Protein AF-0000000086019738 (afdb_homodimer)

Structure (mmCIF, N/CA/C/O backbone):
data_AF-0000000086019738-model_v1
#
loop_
_entity.id
_entity.type
_entity.pdbx_description
1 polymer Mannosyltransferase
#
loop_
_atom_site.group_PDB
_atom_site.id
_atom_site.type_symbol
_atom_site.label_atom_id
_atom_site.label_alt_id
_atom_site.label_comp_id
_atom_site.label_asym_id
_atom_site.label_entity_id
_atom_site.label_seq_id
_atom_site.pdbx_PDB_ins_code
_atom_site.Cartn_x
_atom_site.Cartn_y
_atom_site.Cartn_z
_atom_site.occupancy
_atom_site.B_iso_or_equiv
_atom_site.auth_seq_id
_atom_site.auth_comp_id
_atom_site.auth_asym_id
_atom_site.auth_atom_id
_atom_site.pdbx_PDB_model_num
ATOM 1 N N . MET A 1 1 ? -29.5 -2.609 -21.922 1 24.92 1 MET A N 1
ATOM 2 C CA . MET A 1 1 ? -28.344 -1.725 -21.938 1 24.92 1 MET A CA 1
ATOM 3 C C . MET A 1 1 ? -27.062 -2.508 -22.234 1 24.92 1 MET A C 1
ATOM 5 O O . MET A 1 1 ? -26.75 -3.482 -21.547 1 24.92 1 MET A O 1
ATOM 9 N N . ASN A 1 2 ? -26.547 -2.424 -23.438 1 31.78 2 ASN A N 1
ATOM 10 C CA . ASN A 1 2 ? -25.422 -3.062 -24.094 1 31.78 2 ASN A CA 1
ATOM 11 C C . ASN A 1 2 ? -24.125 -2.852 -23.312 1 31.78 2 ASN A C 1
ATOM 13 O O . ASN A 1 2 ? -23.906 -1.781 -22.734 1 31.78 2 ASN A O 1
ATOM 17 N N . ILE A 1 3 ? -23.719 -3.885 -22.797 1 42.38 3 ILE A N 1
ATOM 18 C CA . ILE A 1 3 ? -22.344 -3.701 -22.359 1 42.38 3 ILE A CA 1
ATOM 19 C C . ILE A 1 3 ? -21.594 -2.834 -23.359 1 42.38 3 ILE A C 1
ATOM 21 O O . ILE A 1 3 ? -21.484 -3.189 -24.547 1 42.38 3 ILE A O 1
ATOM 25 N N . PRO A 1 4 ? -21.5 -1.605 -23.141 1 39.41 4 PRO A N 1
ATOM 26 C CA . PRO A 1 4 ? -20.891 -0.763 -24.172 1 39.41 4 PRO A CA 1
ATOM 27 C C . PRO A 1 4 ? -19.562 -1.323 -24.672 1 39.41 4 PRO A C 1
ATOM 29 O O . PRO A 1 4 ? -18.719 -1.738 -23.875 1 39.41 4 PRO A O 1
ATOM 32 N N . THR A 1 5 ? -19.469 -1.79 -25.812 1 48.91 5 THR A N 1
ATOM 33 C CA . THR A 1 5 ? -18.281 -2.244 -26.531 1 48.91 5 THR A CA 1
ATOM 34 C C . THR A 1 5 ? -17.094 -1.324 -26.25 1 48.91 5 THR A C 1
ATOM 36 O O . THR A 1 5 ? -15.945 -1.681 -26.516 1 48.91 5 THR A O 1
ATOM 39 N N . HIS A 1 6 ? -17.422 -0.137 -25.672 1 53.62 6 HIS A N 1
ATOM 40 C CA . HIS A 1 6 ? -16.359 0.848 -25.516 1 53.62 6 HIS A CA 1
ATOM 41 C C . HIS A 1 6 ? -15.883 0.902 -24.062 1 53.62 6 HIS A C 1
ATOM 43 O O . HIS A 1 6 ? -15.258 1.88 -23.641 1 53.62 6 HIS A O 1
ATOM 49 N N . LEU A 1 7 ? -16.281 -0.168 -23.484 1 52.59 7 LEU A N 1
ATOM 50 C CA . LEU A 1 7 ? -15.961 -0.138 -22.062 1 52.59 7 LEU A CA 1
ATOM 51 C C . LEU A 1 7 ? -14.461 -0.246 -21.828 1 52.59 7 LEU A C 1
ATOM 53 O O . LEU A 1 7 ? -13.898 0.484 -21.016 1 52.59 7 LEU A O 1
ATOM 57 N N . ILE A 1 8 ? -13.875 -1.116 -22.594 1 55.62 8 ILE A N 1
ATOM 58 C CA . ILE A 1 8 ? -12.461 -1.378 -22.375 1 55.62 8 ILE A CA 1
ATOM 59 C C . ILE A 1 8 ? -11.648 -0.126 -22.688 1 55.62 8 ILE A C 1
ATOM 61 O O . ILE A 1 8 ? -10.852 0.331 -21.875 1 55.62 8 ILE A O 1
ATOM 65 N N . PRO A 1 9 ? -11.93 0.466 -23.828 1 53.75 9 PRO A N 1
ATOM 66 C CA . PRO A 1 9 ? -11.156 1.677 -24.109 1 53.75 9 PRO A CA 1
ATOM 67 C C . PRO A 1 9 ? -11.414 2.791 -23.094 1 53.75 9 PRO A C 1
ATOM 69 O O . PRO A 1 9 ? -10.508 3.564 -22.781 1 53.75 9 PRO A O 1
ATOM 72 N N . ILE A 1 10 ? -12.523 2.84 -22.578 1 53.84 10 ILE A N 1
ATOM 73 C CA . ILE A 1 10 ? -12.859 3.881 -21.609 1 53.84 10 ILE A CA 1
ATOM 74 C C . ILE A 1 10 ? -12.094 3.648 -20.312 1 53.84 10 ILE A C 1
ATOM 76 O O . ILE A 1 10 ? -11.531 4.582 -19.75 1 53.84 10 ILE A O 1
ATOM 80 N N . VAL A 1 11 ? -12.055 2.418 -20 1 56.81 11 VAL A N 1
ATOM 81 C CA . VAL A 1 11 ? -11.359 2.105 -18.766 1 56.81 11 VAL A CA 1
ATOM 82 C C . VAL A 1 11 ? -9.867 2.375 -18.922 1 56.81 11 VAL A C 1
ATOM 84 O O . VAL A 1 11 ? -9.242 3 -18.062 1 56.81 11 VAL A O 1
ATOM 87 N N . LEU A 1 12 ? -9.453 1.979 -20.062 1 59.97 12 LEU A N 1
ATOM 88 C CA . LEU A 1 12 ? -8.016 2.104 -20.297 1 59.97 12 LEU A CA 1
ATOM 89 C C . LEU A 1 12 ? -7.602 3.57 -20.359 1 59.97 12 LEU A C 1
ATOM 91 O O . LEU A 1 12 ? -6.508 3.934 -19.922 1 59.97 12 LEU A O 1
ATOM 95 N N . ASN A 1 13 ? -8.461 4.34 -20.859 1 58.16 13 ASN A N 1
ATOM 96 C CA . ASN A 1 13 ? -8.148 5.758 -20.984 1 58.16 13 ASN A CA 1
ATOM 97 C C . ASN A 1 13 ? -8.305 6.484 -19.656 1 58.16 13 ASN A C 1
ATOM 99 O O . ASN A 1 13 ? -7.523 7.383 -19.344 1 58.16 13 ASN A O 1
ATOM 103 N N . ARG A 1 14 ? -9.289 5.941 -18.969 1 63.06 14 ARG A N 1
ATOM 104 C CA . ARG A 1 14 ? -9.617 6.703 -17.781 1 63.06 14 ARG A CA 1
ATOM 105 C C . ARG A 1 14 ? -8.906 6.141 -16.547 1 63.06 14 ARG A C 1
ATOM 107 O O . ARG A 1 14 ? -8.734 6.844 -15.555 1 63.06 14 ARG A O 1
ATOM 114 N N . TRP A 1 15 ? -8.414 4.906 -16.766 1 75.62 15 TRP A N 1
ATOM 115 C CA . TRP A 1 15 ? -7.879 4.266 -15.578 1 75.62 15 TRP A CA 1
ATOM 116 C C . TRP A 1 15 ? -6.41 3.902 -15.766 1 75.62 15 TRP A C 1
ATOM 118 O O . TRP A 1 15 ? -5.996 2.781 -15.461 1 75.62 15 TRP A O 1
ATOM 128 N N . SER A 1 16 ? -5.637 4.824 -16.234 1 74.62 16 SER A N 1
ATOM 129 C CA . SER A 1 16 ? -4.23 4.625 -16.578 1 74.62 16 SER A CA 1
ATOM 130 C C . SER A 1 16 ? -3.408 4.27 -15.344 1 74.62 16 SER A C 1
ATOM 132 O O . SER A 1 16 ? -2.549 3.387 -15.398 1 74.62 16 SER A O 1
ATOM 134 N N . PRO A 1 17 ? -3.818 4.859 -14.211 1 74.38 17 PRO A N 1
ATOM 135 C CA . PRO A 1 17 ? -2.994 4.508 -13.055 1 74.38 17 PRO A CA 1
ATOM 136 C C . PRO A 1 17 ? -3.146 3.047 -12.641 1 74.38 17 PRO A C 1
ATOM 138 O O . PRO A 1 17 ? -2.17 2.41 -12.234 1 74.38 17 PRO A O 1
ATOM 141 N N . GLY A 1 18 ? -4.34 2.555 -12.828 1 79.38 18 GLY A N 1
ATOM 142 C CA . GLY A 1 18 ? -4.574 1.16 -12.492 1 79.38 18 GLY A CA 1
ATOM 143 C C . GLY A 1 18 ? -3.842 0.193 -13.398 1 79.38 18 GLY A C 1
ATOM 144 O O . GLY A 1 18 ? -3.27 -0.795 -12.938 1 79.38 18 GLY A O 1
ATOM 145 N N . ILE A 1 19 ? -3.783 0.56 -14.617 1 82.12 19 ILE A N 1
ATOM 146 C CA . ILE A 1 19 ? -3.105 -0.283 -15.594 1 82.12 19 ILE A CA 1
ATOM 147 C C . ILE A 1 19 ? -1.607 -0.313 -15.297 1 82.12 19 ILE A C 1
ATOM 149 O O . ILE A 1 19 ? -0.985 -1.377 -15.32 1 82.12 19 ILE A O 1
ATOM 153 N N . ALA A 1 20 ? -1.135 0.84 -15 1 82.19 20 ALA A N 1
ATOM 154 C CA . ALA A 1 20 ? 0.304 0.942 -14.766 1 82.19 20 ALA A CA 1
ATOM 155 C C . ALA A 1 20 ? 0.723 0.119 -13.555 1 82.19 20 ALA A C 1
ATOM 157 O O . ALA A 1 20 ? 1.757 -0.553 -13.578 1 82.19 20 ALA A O 1
ATOM 158 N N . ILE A 1 21 ? -0.084 0.117 -12.625 1 84.69 21 ILE A N 1
ATOM 159 C CA . ILE A 1 21 ? 0.263 -0.585 -11.398 1 84.69 21 ILE A CA 1
ATOM 160 C C . ILE A 1 21 ? 0.185 -2.094 -11.625 1 84.69 21 ILE A C 1
ATOM 162 O O . ILE A 1 21 ? 1.05 -2.842 -11.164 1 84.69 21 ILE A O 1
ATOM 166 N N . ARG A 1 22 ? -0.806 -2.557 -12.312 1 91.25 22 ARG A N 1
ATOM 167 C CA . ARG A 1 22 ? -0.929 -3.986 -12.586 1 91.25 22 ARG A CA 1
ATOM 168 C C . ARG A 1 22 ? 0.151 -4.457 -13.555 1 91.25 22 ARG A C 1
ATOM 170 O O . ARG A 1 22 ? 0.654 -5.574 -13.438 1 91.25 22 ARG A O 1
ATOM 177 N N . LEU A 1 23 ? 0.538 -3.586 -14.406 1 89.25 23 LEU A N 1
ATOM 178 C CA . LEU A 1 23 ? 1.64 -3.941 -15.289 1 89.25 23 LEU A CA 1
ATOM 179 C C . LEU A 1 23 ? 2.959 -3.994 -14.531 1 89.25 23 LEU A C 1
ATOM 181 O O . LEU A 1 23 ? 3.83 -4.809 -14.844 1 89.25 23 LEU A O 1
ATOM 185 N N . LEU A 1 24 ? 3.078 -3.111 -13.57 1 87 24 LEU A N 1
ATOM 186 C CA . LEU A 1 24 ? 4.27 -3.102 -12.727 1 87 24 LEU A CA 1
ATOM 187 C C . LEU A 1 24 ? 4.461 -4.449 -12.039 1 87 24 LEU A C 1
ATOM 189 O O . LEU A 1 24 ? 5.594 -4.883 -11.82 1 87 24 LEU A O 1
ATOM 193 N N . SER A 1 25 ? 3.369 -5.18 -11.805 1 89.94 25 SER A N 1
ATOM 194 C CA . SER A 1 25 ? 3.447 -6.453 -11.102 1 89.94 25 SER A CA 1
ATOM 195 C C . SER A 1 25 ? 4.18 -7.5 -11.938 1 89.94 25 SER A C 1
ATOM 197 O O . SER A 1 25 ? 4.797 -8.414 -11.383 1 89.94 25 SER A O 1
ATOM 199 N N . ILE A 1 26 ? 4.164 -7.348 -13.227 1 89.12 26 ILE A N 1
ATOM 200 C CA . ILE A 1 26 ? 4.824 -8.289 -14.117 1 89.12 26 ILE A CA 1
ATOM 201 C C . ILE A 1 26 ? 6.332 -8.258 -13.883 1 89.12 26 ILE A C 1
ATOM 203 O O . ILE A 1 26 ? 7 -9.289 -13.945 1 89.12 26 ILE A O 1
ATOM 207 N N . PHE A 1 27 ? 6.805 -7.094 -13.477 1 83.5 27 PHE A N 1
ATOM 208 C CA . PHE A 1 27 ? 8.25 -6.914 -13.375 1 83.5 27 PHE A CA 1
ATOM 209 C C . PHE A 1 27 ? 8.727 -7.148 -11.945 1 83.5 27 PHE A C 1
ATOM 211 O O . PHE A 1 27 ? 9.898 -7.438 -11.719 1 83.5 27 PHE A O 1
ATOM 218 N N . ILE A 1 28 ? 7.816 -7.059 -11.102 1 83.25 28 ILE A N 1
ATOM 219 C CA . ILE A 1 28 ? 8.188 -7.199 -9.703 1 83.25 28 ILE A CA 1
ATOM 220 C C . ILE A 1 28 ? 7.992 -8.641 -9.25 1 83.25 28 ILE A C 1
ATOM 222 O O . ILE A 1 28 ? 8.859 -9.219 -8.594 1 83.25 28 ILE A O 1
ATOM 226 N N . VAL A 1 29 ? 6.875 -9.234 -9.68 1 85.62 29 VAL A N 1
ATOM 227 C CA . VAL A 1 29 ? 6.527 -10.578 -9.242 1 85.62 29 VAL A CA 1
ATOM 228 C C . VAL A 1 29 ? 7.168 -11.602 -10.172 1 85.62 29 VAL A C 1
ATOM 230 O O . VAL A 1 29 ? 6.664 -11.859 -11.273 1 85.62 29 VAL A O 1
ATOM 233 N N . ARG A 1 30 ? 8.242 -12.211 -9.695 1 79.5 30 ARG A N 1
ATOM 234 C CA . ARG A 1 30 ? 8.969 -13.156 -10.531 1 79.5 30 ARG A CA 1
ATOM 235 C C . ARG A 1 30 ? 9.07 -14.523 -9.852 1 79.5 30 ARG A C 1
ATOM 237 O O . ARG A 1 30 ? 9.906 -15.344 -10.227 1 79.5 30 ARG A O 1
ATOM 244 N N . SER A 1 31 ? 8.227 -14.75 -8.953 1 80.44 31 SER A N 1
ATOM 245 C CA . SER A 1 31 ? 8.188 -16.031 -8.242 1 80.44 31 SER A CA 1
ATOM 246 C C . SER A 1 31 ? 7.066 -16.906 -8.766 1 80.44 31 SER A C 1
ATOM 248 O O . SER A 1 31 ? 6.23 -16.469 -9.555 1 80.44 31 SER A O 1
ATOM 250 N N . SER A 1 32 ? 7.168 -18.172 -8.484 1 83.56 32 SER A N 1
ATOM 251 C CA . SER A 1 32 ? 6.098 -19.109 -8.766 1 83.56 32 SER A CA 1
ATOM 252 C C . SER A 1 32 ? 5.219 -19.328 -7.535 1 83.56 32 SER A C 1
ATOM 254 O O . SER A 1 32 ? 5.727 -19.438 -6.418 1 83.56 32 SER A O 1
ATOM 256 N N . PHE A 1 33 ? 3.902 -19.344 -7.762 1 87.94 33 PHE A N 1
ATOM 257 C CA . PHE A 1 33 ? 2.959 -19.453 -6.656 1 87.94 33 PHE A CA 1
ATOM 258 C C . PHE A 1 33 ? 2.385 -20.859 -6.57 1 87.94 33 PHE A C 1
ATOM 260 O O . PHE A 1 33 ? 2.641 -21.594 -5.605 1 87.94 33 PHE A O 1
ATOM 267 N N . VAL A 1 34 ? 1.678 -21.234 -7.637 1 89.38 34 VAL A N 1
ATOM 268 C CA . VAL A 1 34 ? 1.092 -22.562 -7.727 1 89.38 34 VAL A CA 1
ATOM 269 C C . VAL A 1 34 ? 1.282 -23.125 -9.133 1 89.38 34 VAL A C 1
ATOM 271 O O . VAL A 1 34 ? 1.391 -22.359 -10.102 1 89.38 34 VAL A O 1
ATOM 274 N N . PRO A 1 35 ? 1.246 -24.438 -9.266 1 90.69 35 PRO A N 1
ATOM 275 C CA . PRO A 1 35 ? 1.476 -25.047 -10.57 1 90.69 35 PRO A CA 1
ATOM 276 C C . PRO A 1 35 ? 0.417 -24.672 -11.602 1 90.69 35 PRO A C 1
ATOM 278 O O . PRO A 1 35 ? 0.706 -24.609 -12.797 1 90.69 35 PRO A O 1
ATOM 281 N N . ASP A 1 36 ? -0.745 -24.312 -11.125 1 92.44 36 ASP A N 1
ATOM 282 C CA . ASP A 1 36 ? -1.87 -24.062 -12.023 1 92.44 36 ASP A CA 1
ATOM 283 C C . ASP A 1 36 ? -1.585 -22.875 -12.938 1 92.44 36 ASP A C 1
ATOM 285 O O . ASP A 1 36 ? -2.141 -22.781 -14.031 1 92.44 36 ASP A O 1
ATOM 289 N N . GLU A 1 37 ? -0.804 -21.984 -12.5 1 92.94 37 GLU A N 1
ATOM 290 C CA . GLU A 1 37 ? -0.537 -20.797 -13.305 1 92.94 37 GLU A CA 1
ATOM 291 C C . GLU A 1 37 ? 0.183 -21.156 -14.602 1 92.94 37 GLU A C 1
ATOM 293 O O . GLU A 1 37 ? 0.057 -20.453 -15.609 1 92.94 37 GLU A O 1
ATOM 298 N N . TYR A 1 38 ? 0.823 -22.312 -14.609 1 92.44 38 TYR A N 1
ATOM 299 C CA . TYR A 1 38 ? 1.548 -22.75 -15.797 1 92.44 38 TYR A CA 1
ATOM 300 C C . TYR A 1 38 ? 0.873 -23.969 -16.438 1 92.44 38 TYR A C 1
ATOM 302 O O . TYR A 1 38 ? 0.511 -23.938 -17.609 1 92.44 38 TYR A O 1
ATOM 310 N N . TRP A 1 39 ? 0.587 -24.938 -15.641 1 94.12 39 TRP A N 1
ATOM 311 C CA . TRP A 1 39 ? 0.229 -26.266 -16.125 1 94.12 39 TRP A CA 1
ATOM 312 C C . TRP A 1 39 ? -1.248 -26.328 -16.5 1 94.12 39 TRP A C 1
ATOM 314 O O . TRP A 1 39 ? -1.675 -27.234 -17.203 1 94.12 39 TRP A O 1
ATOM 324 N N . GLN A 1 40 ? -2.004 -25.359 -15.961 1 94.44 40 GLN A N 1
ATOM 325 C CA . GLN A 1 40 ? -3.43 -25.391 -16.266 1 94.44 40 GLN A CA 1
ATOM 326 C C . GLN A 1 40 ? -3.816 -24.219 -17.172 1 94.44 40 GLN A C 1
ATOM 328 O O . GLN A 1 40 ? -5 -23.984 -17.422 1 94.44 40 GLN A O 1
ATOM 333 N N . SER A 1 41 ? -2.852 -23.484 -17.594 1 95.06 41 SER A N 1
ATOM 334 C CA . SER A 1 41 ? -3.133 -22.359 -18.484 1 95.06 41 SER A CA 1
ATOM 335 C C . SER A 1 41 ? -2.102 -22.25 -19.594 1 95.06 41 SER A C 1
ATOM 337 O O . SER A 1 41 ? -2.35 -22.703 -20.719 1 95.06 41 SER A O 1
ATOM 339 N N . LEU A 1 42 ? -0.858 -22.016 -19.266 1 93.88 42 LEU A N 1
ATOM 340 C CA . LEU A 1 42 ? 0.172 -21.75 -20.266 1 93.88 42 LEU A CA 1
ATOM 341 C C . LEU A 1 42 ? 0.527 -23.016 -21.031 1 93.88 42 LEU A C 1
ATOM 343 O O . LEU A 1 42 ? 0.602 -23 -22.266 1 93.88 42 LEU A O 1
ATOM 347 N N . GLU A 1 43 ? 0.786 -24.125 -20.344 1 94.44 43 GLU A N 1
ATOM 348 C CA . GLU A 1 43 ? 1.152 -25.375 -21 1 94.44 43 GLU A CA 1
ATOM 349 C C . GLU A 1 43 ? 0.033 -25.875 -21.906 1 94.44 43 GLU A C 1
ATOM 351 O O . GLU A 1 43 ? 0.295 -26.391 -23 1 94.44 43 GLU A O 1
ATOM 356 N N . VAL A 1 44 ? -1.138 -25.703 -21.406 1 95.81 44 VAL A N 1
ATOM 357 C CA . VAL A 1 44 ? -2.297 -26.141 -22.188 1 95.81 44 VAL A CA 1
ATOM 358 C C . VAL A 1 44 ? -2.416 -25.297 -23.453 1 95.81 44 VAL A C 1
ATOM 360 O O . VAL A 1 44 ? -2.539 -25.844 -24.562 1 95.81 44 VAL A O 1
ATOM 363 N N . ALA A 1 45 ? -2.346 -24.016 -23.312 1 95.38 45 ALA A N 1
ATOM 364 C CA . ALA A 1 45 ? -2.439 -23.109 -24.453 1 95.38 45 ALA A CA 1
ATOM 365 C C . ALA A 1 45 ? -1.29 -23.328 -25.422 1 95.38 45 ALA A C 1
ATOM 367 O O . ALA A 1 45 ? -1.472 -23.234 -26.641 1 95.38 45 ALA A O 1
ATOM 368 N N . HIS A 1 46 ? -0.153 -23.594 -24.891 1 93.56 46 HIS A N 1
ATOM 369 C CA . HIS A 1 46 ? 1.016 -23.844 -25.734 1 93.56 46 HIS A CA 1
ATOM 370 C C . HIS A 1 46 ? 0.82 -25.078 -26.594 1 93.56 46 HIS A C 1
ATOM 372 O O . HIS A 1 46 ? 1.088 -25.031 -27.797 1 93.56 46 HIS A O 1
ATOM 378 N N . LYS A 1 47 ? 0.352 -26.156 -26 1 94.12 47 LYS A N 1
ATOM 379 C CA . LYS A 1 47 ? 0.103 -27.375 -26.75 1 94.12 47 LYS A CA 1
ATOM 380 C C . LYS A 1 47 ? -0.973 -27.156 -27.812 1 94.12 47 LYS A C 1
ATOM 382 O O . LYS A 1 47 ? -0.858 -27.656 -28.938 1 94.12 47 LYS A O 1
ATOM 387 N N . MET A 1 48 ? -1.938 -26.422 -27.422 1 93.5 48 MET A N 1
ATOM 388 C CA . MET A 1 48 ? -3.029 -26.109 -28.328 1 93.5 48 MET A CA 1
ATOM 389 C C . MET A 1 48 ? -2.512 -25.359 -29.547 1 93.5 48 MET A C 1
ATOM 391 O O . MET A 1 48 ? -2.984 -25.578 -30.672 1 93.5 48 MET A O 1
ATOM 395 N N . THR A 1 49 ? -1.595 -24.5 -29.359 1 93.31 49 THR A N 1
ATOM 396 C CA . THR A 1 49 ? -1.16 -23.562 -30.406 1 93.31 49 THR A CA 1
ATOM 397 C C . THR A 1 49 ? -0.051 -24.188 -31.25 1 93.31 49 THR A C 1
ATOM 399 O O . THR A 1 49 ? -0.066 -24.078 -32.469 1 93.31 49 THR A O 1
ATOM 402 N N . PHE A 1 50 ? 0.893 -24.875 -30.656 1 92.5 50 PHE A N 1
ATOM 403 C CA . PHE A 1 50 ? 2.115 -25.25 -31.344 1 92.5 50 PHE A CA 1
ATOM 404 C C . PHE A 1 50 ? 2.154 -26.766 -31.578 1 92.5 50 PHE A C 1
ATOM 406 O O . PHE A 1 50 ? 3.053 -27.266 -32.25 1 92.5 50 PHE A O 1
ATOM 413 N N . GLY A 1 51 ? 1.287 -27.516 -30.953 1 91.5 51 GLY A N 1
ATOM 414 C CA . GLY A 1 51 ? 1.09 -28.922 -31.281 1 91.5 51 GLY A CA 1
ATOM 415 C C . GLY A 1 51 ? 1.947 -29.859 -30.469 1 91.5 51 GLY A C 1
ATOM 416 O O . GLY A 1 51 ? 1.858 -31.078 -30.609 1 91.5 51 GLY A O 1
ATOM 417 N N . PHE A 1 52 ? 2.807 -29.281 -29.672 1 90.75 52 PHE A N 1
ATOM 418 C CA . PHE A 1 52 ? 3.605 -30.141 -28.797 1 90.75 52 PHE A CA 1
ATOM 419 C C . PHE A 1 52 ? 3.551 -29.641 -27.359 1 90.75 52 PHE A C 1
ATOM 421 O O . PHE A 1 52 ? 3.406 -28.438 -27.109 1 90.75 52 PHE A O 1
ATOM 428 N N . GLY A 1 53 ? 3.57 -30.547 -26.453 1 91.19 53 GLY A N 1
ATOM 429 C CA . GLY A 1 53 ? 3.48 -30.25 -25.031 1 91.19 53 GLY A CA 1
ATOM 430 C C . GLY A 1 53 ? 2.854 -31.375 -24.219 1 91.19 53 GLY A C 1
ATOM 431 O O . GLY A 1 53 ? 2.75 -32.5 -24.703 1 91.19 53 GLY A O 1
ATOM 432 N N . HIS A 1 54 ? 2.592 -30.969 -22.953 1 91.12 54 HIS A N 1
ATOM 433 C CA . HIS A 1 54 ? 2.053 -31.969 -22.031 1 91.12 54 HIS A CA 1
ATOM 434 C C . HIS A 1 54 ? 0.77 -31.469 -21.375 1 91.12 54 HIS A C 1
ATOM 436 O O . HIS A 1 54 ? 0.684 -30.297 -20.984 1 91.12 54 HIS A O 1
ATOM 442 N N . LEU A 1 55 ? -0.198 -32.344 -21.359 1 93.12 55 LEU A N 1
ATOM 443 C CA . LEU A 1 55 ? -1.433 -32.062 -20.625 1 93.12 55 LEU A CA 1
ATOM 444 C C . LEU A 1 55 ? -1.514 -32.906 -19.359 1 93.12 55 LEU A C 1
ATOM 446 O O . LEU A 1 55 ? -1.145 -34.094 -19.375 1 93.12 55 LEU A O 1
ATOM 450 N N . THR A 1 56 ? -1.925 -32.375 -18.297 1 91.75 56 THR A N 1
ATOM 451 C CA . THR A 1 56 ? -2.068 -33.062 -17.031 1 91.75 56 THR A CA 1
ATOM 452 C C . THR A 1 56 ? -3.303 -33.969 -17.062 1 91.75 56 THR A C 1
ATOM 454 O O . THR A 1 56 ? -4.105 -33.906 -18 1 91.75 56 THR A O 1
ATOM 457 N N . TRP A 1 57 ? -3.473 -34.75 -16 1 88.19 57 TRP A N 1
ATOM 458 C CA . TRP A 1 57 ? -4.512 -35.75 -15.945 1 88.19 57 TRP A CA 1
ATOM 459 C C . TRP A 1 57 ? -5.898 -35.125 -16.016 1 88.19 57 TRP A C 1
ATOM 461 O O . TRP A 1 57 ? -6.848 -35.75 -16.5 1 88.19 57 TRP A O 1
ATOM 471 N N . GLU A 1 58 ? -6.043 -33.938 -15.57 1 90.31 58 GLU A N 1
ATOM 472 C CA . GLU A 1 58 ? -7.336 -33.281 -15.523 1 90.31 58 GLU A CA 1
ATOM 473 C C . GLU A 1 58 ? -7.926 -33.125 -16.922 1 90.31 58 GLU A C 1
ATOM 475 O O . GLU A 1 58 ? -9.148 -33.156 -17.094 1 90.31 58 GLU A O 1
ATOM 480 N N . TRP A 1 59 ? -7.055 -33 -17.844 1 92.38 59 TRP A N 1
ATOM 481 C CA . TRP A 1 59 ? -7.492 -32.781 -19.219 1 92.38 59 TRP A CA 1
ATOM 482 C C . TRP A 1 59 ? -7.855 -34.125 -19.875 1 92.38 59 TRP A C 1
ATOM 484 O O . TRP A 1 59 ? -8.711 -34.188 -20.75 1 92.38 59 TRP A O 1
ATOM 494 N N . GLU A 1 60 ? -7.184 -35.125 -19.438 1 88.88 60 GLU A N 1
ATOM 495 C CA . GLU A 1 60 ? -7.551 -36.469 -19.891 1 88.88 60 GLU A CA 1
ATOM 496 C C . GLU A 1 60 ? -8.93 -36.875 -19.375 1 88.88 60 GLU A C 1
ATOM 498 O O . GLU A 1 60 ? -9.695 -37.531 -20.078 1 88.88 60 GLU A O 1
ATOM 503 N N . LYS A 1 61 ? -9.203 -36.438 -18.172 1 89.12 61 LYS A N 1
ATOM 504 C CA . LYS A 1 61 ? -10.484 -36.75 -17.547 1 89.12 61 LYS A CA 1
ATOM 505 C C . LYS A 1 61 ? -11.547 -35.719 -17.922 1 89.12 61 LYS A C 1
ATOM 507 O O . LYS A 1 61 ? -12.711 -35.844 -17.531 1 89.12 61 LYS A O 1
ATOM 512 N N . GLN A 1 62 ? -11.188 -34.719 -18.656 1 92.25 62 GLN A N 1
ATOM 513 C CA . GLN A 1 62 ? -12.086 -33.688 -19.203 1 92.25 62 GLN A CA 1
ATOM 514 C C . GLN A 1 62 ? -12.844 -32.969 -18.094 1 92.25 62 GLN A C 1
ATOM 516 O O . GLN A 1 62 ? -14.07 -32.844 -18.172 1 92.25 62 GLN A O 1
ATOM 521 N N . ILE A 1 63 ? -12.156 -32.562 -17.078 1 88.88 63 ILE A N 1
ATOM 522 C CA . ILE A 1 63 ? -12.805 -31.891 -15.953 1 88.88 63 ILE A CA 1
ATOM 523 C C . ILE A 1 63 ? -12.508 -30.391 -15.984 1 88.88 63 ILE A C 1
ATOM 525 O O . ILE A 1 63 ? -12.945 -29.641 -15.109 1 88.88 63 ILE A O 1
ATOM 529 N N . ARG A 1 64 ? -11.727 -29.938 -16.906 1 90.94 64 ARG A N 1
ATOM 530 C CA . ARG A 1 64 ? -11.406 -28.516 -17.047 1 90.94 64 ARG A CA 1
ATOM 531 C C . ARG A 1 64 ? -11.867 -27.984 -18.406 1 90.94 64 ARG A C 1
ATOM 533 O O . ARG A 1 64 ? -11.852 -28.719 -19.391 1 90.94 64 ARG A O 1
ATOM 540 N N . SER A 1 65 ? -12.227 -26.781 -18.375 1 91.31 65 SER A N 1
ATOM 541 C CA . SER A 1 65 ? -12.641 -26.141 -19.625 1 91.31 65 SER A CA 1
ATOM 542 C C . SER A 1 65 ? -11.461 -25.484 -20.328 1 91.31 65 SER A C 1
ATOM 544 O O . SER A 1 65 ? -10.586 -24.906 -19.672 1 91.31 65 SER A O 1
ATOM 546 N N . TYR A 1 66 ? -11.5 -25.5 -21.641 1 93.44 66 TYR A N 1
ATOM 547 C CA . TYR A 1 66 ? -10.445 -24.891 -22.438 1 93.44 66 TYR A CA 1
ATOM 548 C C . TYR A 1 66 ? -10.68 -23.406 -22.625 1 93.44 66 TYR A C 1
ATOM 550 O O . TYR A 1 66 ? -9.875 -22.703 -23.25 1 93.44 66 TYR A O 1
ATOM 558 N N . THR A 1 67 ? -11.688 -22.859 -22.031 1 90.75 67 THR A N 1
ATOM 559 C CA . THR A 1 67 ? -12.094 -21.484 -22.297 1 90.75 67 THR A CA 1
ATOM 560 C C . THR A 1 67 ? -10.977 -20.5 -21.953 1 90.75 67 THR A C 1
ATOM 562 O O . THR A 1 67 ? -10.625 -19.641 -22.75 1 90.75 67 THR A O 1
ATOM 565 N N . TYR A 1 68 ? -10.383 -20.594 -20.781 1 93.19 68 TYR A N 1
ATOM 566 C CA . TYR A 1 68 ? -9.32 -19.688 -20.375 1 93.19 68 TYR A CA 1
ATOM 567 C C . TYR A 1 68 ? -8.047 -19.938 -21.172 1 93.19 68 TYR A C 1
ATOM 569 O O . TYR A 1 68 ? -7.461 -19 -21.719 1 93.19 68 TYR A O 1
ATOM 577 N N . PRO A 1 69 ? -7.578 -21.188 -21.359 1 95 69 PRO A N 1
ATOM 578 C CA . PRO A 1 69 ? -6.422 -21.438 -22.219 1 95 69 PRO A CA 1
ATOM 579 C C . PRO A 1 69 ? -6.645 -20.969 -23.656 1 95 69 PRO A C 1
ATOM 581 O O . PRO A 1 69 ? -5.695 -20.578 -24.344 1 95 69 PRO A O 1
ATOM 584 N N . PHE A 1 70 ? -7.906 -21.047 -24.047 1 94.81 70 PHE A N 1
ATOM 585 C CA . PHE A 1 70 ? -8.227 -20.625 -25.406 1 94.81 70 PHE A CA 1
ATOM 586 C C . PHE A 1 70 ? -7.906 -19.141 -25.609 1 94.81 70 PHE A C 1
ATOM 588 O O . PHE A 1 70 ? -7.422 -18.75 -26.656 1 94.81 70 PHE A O 1
ATOM 595 N N . MET A 1 71 ? -8.18 -18.328 -24.609 1 93.38 71 MET A N 1
ATOM 596 C CA . MET A 1 71 ? -7.852 -16.906 -24.688 1 93.38 71 MET A CA 1
ATOM 597 C C . MET A 1 71 ? -6.352 -16.703 -24.844 1 93.38 71 MET A C 1
ATOM 599 O O . MET A 1 71 ? -5.91 -15.828 -25.594 1 93.38 71 MET A O 1
ATOM 603 N N . ILE A 1 72 ? -5.57 -17.453 -24.203 1 94.75 72 ILE A N 1
ATOM 604 C CA . ILE A 1 72 ? -4.117 -17.375 -24.281 1 94.75 72 ILE A CA 1
ATOM 605 C C . ILE A 1 72 ? -3.639 -17.891 -25.625 1 94.75 72 ILE A C 1
ATOM 607 O O . ILE A 1 72 ? -2.688 -17.359 -26.203 1 94.75 72 ILE A O 1
ATOM 611 N N . GLN A 1 73 ? -4.328 -18.953 -26.094 1 94.62 73 GLN A N 1
ATOM 612 C CA . GLN A 1 73 ? -4 -19.516 -27.406 1 94.62 73 GLN A CA 1
ATOM 613 C C . GLN A 1 73 ? -4.125 -18.453 -28.5 1 94.62 73 GLN A C 1
ATOM 615 O O . GLN A 1 73 ? -3.33 -18.438 -29.438 1 94.62 73 GLN A O 1
ATOM 620 N N . ILE A 1 74 ? -5.16 -17.641 -28.406 1 94.25 74 ILE A N 1
ATOM 621 C CA . ILE A 1 74 ? -5.344 -16.562 -29.375 1 94.25 74 ILE A CA 1
ATOM 622 C C . ILE A 1 74 ? -4.117 -15.648 -29.375 1 94.25 74 ILE A C 1
ATOM 624 O O . ILE A 1 74 ? -3.631 -15.258 -30.438 1 94.25 74 ILE A O 1
ATOM 628 N N . LEU A 1 75 ? -3.6 -15.367 -28.25 1 93.5 75 LEU A N 1
ATOM 629 C CA . LEU A 1 75 ? -2.42 -14.516 -28.125 1 93.5 75 LEU A CA 1
ATOM 630 C C . LEU A 1 75 ? -1.193 -15.195 -28.719 1 93.5 75 LEU A C 1
ATOM 632 O O . LEU A 1 75 ? -0.427 -14.562 -29.453 1 93.5 75 LEU A O 1
ATOM 636 N N . PHE A 1 76 ? -1.057 -16.5 -28.375 1 93.06 76 PHE A N 1
ATOM 637 C CA . PHE A 1 76 ? 0.074 -17.25 -28.891 1 93.06 76 PHE A CA 1
ATOM 638 C C . PHE A 1 76 ? 0.02 -17.328 -30.422 1 93.06 76 PHE A C 1
ATOM 640 O O . PHE A 1 76 ? 1.053 -17.234 -31.094 1 93.06 76 PHE A O 1
ATOM 647 N N . SER A 1 77 ? -1.12 -17.453 -30.953 1 93.12 77 SER A N 1
ATOM 648 C CA . SER A 1 77 ? -1.295 -17.562 -32.406 1 93.12 77 SER A CA 1
ATOM 649 C C . SER A 1 77 ? -0.997 -16.234 -33.094 1 93.12 77 SER A C 1
ATOM 651 O O . SER A 1 77 ? -0.488 -16.219 -34.219 1 93.12 77 SER A O 1
ATOM 653 N N . ALA A 1 78 ? -1.297 -15.188 -32.438 1 92 78 ALA A N 1
ATOM 654 C CA . ALA A 1 78 ? -1.052 -13.859 -33 1 92 78 ALA A CA 1
ATOM 655 C C . ALA A 1 78 ? 0.428 -13.492 -32.906 1 92 78 ALA A C 1
ATOM 657 O O . ALA A 1 78 ? 0.953 -12.805 -33.781 1 92 78 ALA A O 1
ATOM 658 N N . PHE A 1 79 ? 1.08 -13.969 -31.875 1 90.25 79 PHE A N 1
ATOM 659 C CA . PHE A 1 79 ? 2.484 -13.641 -31.656 1 90.25 79 PHE A CA 1
ATOM 660 C C . PHE A 1 79 ? 3.283 -14.898 -31.328 1 90.25 79 PHE A C 1
ATOM 662 O O . PHE A 1 79 ? 3.82 -15.023 -30.219 1 90.25 79 PHE A O 1
ATOM 669 N N . PRO A 1 80 ? 3.561 -15.805 -32.312 1 82.75 80 PRO A N 1
ATOM 670 C CA . PRO A 1 80 ? 4.148 -17.125 -32.062 1 82.75 80 PRO A CA 1
ATOM 671 C C . PRO A 1 80 ? 5.672 -17.078 -31.938 1 82.75 80 PRO A C 1
ATOM 673 O O . PRO A 1 80 ? 6.297 -18.062 -31.578 1 82.75 80 PRO A O 1
ATOM 676 N N . GLU A 1 81 ? 6.262 -16.062 -32.031 1 75.81 81 GLU A N 1
ATOM 677 C CA . GLU A 1 81 ? 7.668 -16 -32.438 1 75.81 81 GLU A CA 1
ATOM 678 C C . GLU A 1 81 ? 8.578 -16.391 -31.266 1 75.81 81 GLU A C 1
ATOM 680 O O . GLU A 1 81 ? 9.469 -17.234 -31.438 1 75.81 81 GLU A O 1
ATOM 685 N N . SER A 1 82 ? 8.57 -15.633 -30.172 1 79.5 82 SER A N 1
ATOM 686 C CA . SER A 1 82 ? 9.664 -15.797 -29.219 1 79.5 82 SER A CA 1
ATOM 687 C C . SER A 1 82 ? 9.156 -16.281 -27.875 1 79.5 82 SER A C 1
ATOM 689 O O . SER A 1 82 ? 7.977 -16.109 -27.547 1 79.5 82 SER A O 1
ATOM 691 N N . ALA A 1 83 ? 10.094 -17.078 -27.203 1 78.06 83 ALA A N 1
ATOM 692 C CA . ALA A 1 83 ? 9.812 -17.531 -25.844 1 78.06 83 ALA A CA 1
ATOM 693 C C . ALA A 1 83 ? 9.445 -16.359 -24.953 1 78.06 83 ALA A C 1
ATOM 695 O O . ALA A 1 83 ? 8.578 -16.469 -24.078 1 78.06 83 ALA A O 1
ATOM 696 N N . GLU A 1 84 ? 10.062 -15.273 -25.234 1 80.56 84 GLU A N 1
ATOM 697 C CA . GLU A 1 84 ? 9.812 -14.094 -24.422 1 80.56 84 GLU A CA 1
ATOM 698 C C . GLU A 1 84 ? 8.375 -13.602 -24.578 1 80.56 84 GLU A C 1
ATOM 700 O O . GLU A 1 84 ? 7.73 -13.219 -23.594 1 80.56 84 GLU A O 1
ATOM 705 N N . THR A 1 85 ? 7.938 -13.695 -25.75 1 83.38 85 THR A N 1
ATOM 706 C CA . THR A 1 85 ? 6.574 -13.25 -26.016 1 83.38 85 THR A CA 1
ATOM 707 C C . THR A 1 85 ? 5.559 -14.219 -25.406 1 83.38 85 THR A C 1
ATOM 709 O O . THR A 1 85 ? 4.527 -13.797 -24.875 1 83.38 85 THR A O 1
ATOM 712 N N . VAL A 1 86 ? 5.898 -15.461 -25.469 1 85 86 VAL A N 1
ATOM 713 C CA . VAL A 1 86 ? 5.012 -16.5 -24.953 1 85 86 VAL A CA 1
ATOM 714 C C . VAL A 1 86 ? 4.902 -16.375 -23.438 1 85 86 VAL A C 1
ATOM 716 O O . VAL A 1 86 ? 3.846 -16.641 -22.859 1 85 86 VAL A O 1
ATOM 719 N N . ILE A 1 87 ? 5.934 -15.867 -22.875 1 85.88 87 ILE A N 1
ATOM 720 C CA . ILE A 1 87 ? 5.965 -15.75 -21.422 1 85.88 87 ILE A CA 1
ATOM 721 C C . ILE A 1 87 ? 5.293 -14.453 -20.984 1 85.88 87 ILE A C 1
ATOM 723 O O . ILE A 1 87 ? 4.488 -14.438 -20.062 1 85.88 87 ILE A O 1
ATOM 727 N N . LEU A 1 88 ? 5.492 -13.398 -21.719 1 88.81 88 LEU A N 1
ATOM 728 C CA . LEU A 1 88 ? 5.117 -12.062 -21.266 1 88.81 88 LEU A CA 1
ATOM 729 C C . LEU A 1 88 ? 3.678 -11.742 -21.656 1 88.81 88 LEU A C 1
ATOM 731 O O . LEU A 1 88 ? 2.945 -11.117 -20.891 1 88.81 88 LEU A O 1
ATOM 735 N N . LEU A 1 89 ? 3.24 -12.188 -22.75 1 92.38 89 LEU A N 1
ATOM 736 C CA . LEU A 1 89 ? 1.96 -11.758 -23.312 1 92.38 89 LEU A CA 1
ATOM 737 C C . LEU A 1 89 ? 0.804 -12.234 -22.438 1 92.38 89 LEU A C 1
ATOM 739 O O . LEU A 1 89 ? -0.116 -11.461 -22.141 1 92.38 89 LEU A O 1
ATOM 743 N N . PRO A 1 90 ? 0.821 -13.477 -22.047 1 94.62 90 PRO A N 1
ATOM 744 C CA . PRO A 1 90 ? -0.281 -13.898 -21.188 1 94.62 90 PRO A CA 1
ATOM 745 C C . PRO A 1 90 ? -0.326 -13.133 -19.859 1 94.62 90 PRO A C 1
ATOM 747 O O . PRO A 1 90 ? -1.408 -12.875 -19.328 1 94.62 90 PRO A O 1
ATOM 750 N N . LYS A 1 91 ? 0.805 -12.781 -19.344 1 94.56 91 LYS A N 1
ATOM 751 C CA . LYS A 1 91 ? 0.863 -12.008 -18.109 1 94.56 91 LYS A CA 1
ATOM 752 C C . LYS A 1 91 ? 0.272 -10.609 -18.297 1 94.56 91 LYS A C 1
ATOM 754 O O . LYS A 1 91 ? -0.44 -10.109 -17.438 1 94.56 91 LYS A O 1
ATOM 759 N N . ILE A 1 92 ? 0.584 -10.016 -19.422 1 94.12 92 ILE A N 1
ATOM 760 C CA . ILE A 1 92 ? 0.048 -8.703 -19.75 1 94.12 92 ILE A CA 1
ATOM 761 C C . ILE A 1 92 ? -1.47 -8.781 -19.891 1 94.12 92 ILE A C 1
ATOM 763 O O . ILE A 1 92 ? -2.193 -7.926 -19.375 1 94.12 92 ILE A O 1
ATOM 767 N N . PHE A 1 93 ? -1.886 -9.797 -20.594 1 94.69 93 PHE A N 1
ATOM 768 C CA . PHE A 1 93 ? -3.314 -10.008 -20.797 1 94.69 93 PHE A CA 1
ATOM 769 C C . PHE A 1 93 ? -4.031 -10.102 -19.453 1 94.69 93 PHE A C 1
ATOM 771 O O . PHE A 1 93 ? -5.039 -9.422 -19.234 1 94.69 93 PHE A O 1
ATOM 778 N N . GLN A 1 94 ? -3.523 -10.938 -18.562 1 96.31 94 GLN A N 1
ATOM 779 C CA . GLN A 1 94 ? -4.141 -11.125 -17.266 1 96.31 94 GLN A CA 1
ATOM 780 C C . GLN A 1 94 ? -4.09 -9.836 -16.438 1 96.31 94 GLN A C 1
ATOM 782 O O . GLN A 1 94 ? -5.031 -9.523 -15.703 1 96.31 94 GLN A O 1
ATOM 787 N N . ALA A 1 95 ? -3.014 -9.102 -16.547 1 95.19 95 ALA A N 1
ATOM 788 C CA . ALA A 1 95 ? -2.889 -7.836 -15.836 1 95.19 95 ALA A CA 1
ATOM 789 C C . ALA A 1 95 ? -3.951 -6.844 -16.297 1 95.19 95 ALA A C 1
ATOM 791 O O . ALA A 1 95 ? -4.539 -6.125 -15.484 1 95.19 95 ALA A O 1
ATOM 792 N N . VAL A 1 96 ? -4.188 -6.801 -17.547 1 93.5 96 VAL A N 1
ATOM 793 C CA . VAL A 1 96 ? -5.195 -5.91 -18.109 1 93.5 96 VAL A CA 1
ATOM 794 C C . VAL A 1 96 ? -6.586 -6.336 -17.641 1 93.5 96 VAL A C 1
ATOM 796 O O . VAL A 1 96 ? -7.402 -5.496 -17.266 1 93.5 96 VAL A O 1
ATOM 799 N N . LEU A 1 97 ? -6.809 -7.621 -17.734 1 94.94 97 LEU A N 1
ATOM 800 C CA . LEU A 1 97 ? -8.086 -8.133 -17.266 1 94.94 97 LEU A CA 1
ATOM 801 C C . LEU A 1 97 ? -8.297 -7.777 -15.789 1 94.94 97 LEU A C 1
ATOM 803 O O . LEU A 1 97 ? -9.406 -7.398 -15.398 1 94.94 97 LEU A O 1
ATOM 807 N N . SER A 1 98 ? -7.258 -7.918 -15.016 1 96.06 98 SER A N 1
ATOM 808 C CA . SER A 1 98 ? -7.332 -7.574 -13.602 1 96.06 98 SER A CA 1
ATOM 809 C C . SER A 1 98 ? -7.629 -6.094 -13.406 1 96.06 98 SER A C 1
ATOM 811 O O . SER A 1 98 ? -8.352 -5.715 -12.477 1 96.06 98 SER A O 1
ATOM 813 N N . THR A 1 99 ? -7.098 -5.242 -14.281 1 94 99 THR A N 1
ATOM 814 C CA . THR A 1 99 ? -7.359 -3.809 -14.227 1 94 99 THR A CA 1
ATOM 815 C C . THR A 1 99 ? -8.836 -3.52 -14.469 1 94 99 THR A C 1
ATOM 817 O O . THR A 1 99 ? -9.414 -2.641 -13.828 1 94 99 THR A O 1
ATOM 820 N N . ILE A 1 100 ? -9.352 -4.215 -15.352 1 93.88 100 ILE A N 1
ATOM 821 C CA . ILE A 1 100 ? -10.773 -4.059 -15.633 1 93.88 100 ILE A CA 1
ATOM 822 C C . ILE A 1 100 ? -11.586 -4.438 -14.398 1 93.88 100 ILE A C 1
ATOM 824 O O . ILE A 1 100 ? -12.531 -3.734 -14.023 1 93.88 100 ILE A O 1
ATOM 828 N N . GLY A 1 101 ? -11.219 -5.535 -13.805 1 96.19 101 GLY A N 1
ATOM 829 C CA . GLY A 1 101 ? -11.867 -5.914 -12.562 1 96.19 101 GLY A CA 1
ATOM 830 C C . GLY A 1 101 ? -11.742 -4.855 -11.477 1 96.19 101 GLY A C 1
ATOM 831 O O . GLY A 1 101 ? -12.719 -4.562 -10.781 1 96.19 101 GLY A O 1
ATOM 832 N N . ASP A 1 102 ? -10.586 -4.258 -11.359 1 94.69 102 ASP A N 1
ATOM 833 C CA . ASP A 1 102 ? -10.352 -3.188 -10.398 1 94.69 102 ASP A CA 1
ATOM 834 C C . ASP A 1 102 ? -11.273 -1.998 -10.664 1 94.69 102 ASP A C 1
ATOM 836 O O . ASP A 1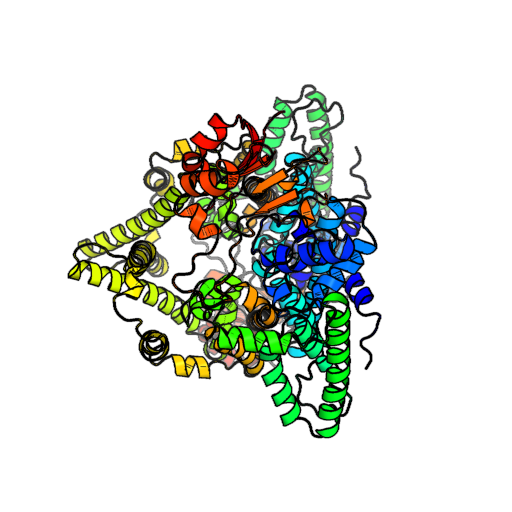 102 ? -11.828 -1.417 -9.727 1 94.69 102 ASP A O 1
ATOM 840 N N . PHE A 1 103 ? -11.352 -1.668 -11.914 1 93.62 103 PHE A N 1
ATOM 841 C CA . PHE A 1 103 ? -12.156 -0.519 -12.32 1 93.62 103 PHE A CA 1
ATOM 842 C C . PHE A 1 103 ? -13.609 -0.708 -11.906 1 93.62 103 PHE A C 1
ATOM 844 O O . PHE A 1 103 ? -14.227 0.197 -11.336 1 93.62 103 PHE A O 1
ATOM 851 N N . PHE A 1 104 ? -14.125 -1.819 -12.133 1 95.31 104 PHE A N 1
ATOM 852 C CA . PHE A 1 104 ? -15.539 -2.051 -11.828 1 95.31 104 PHE A CA 1
ATOM 853 C C . PHE A 1 104 ? -15.742 -2.242 -10.328 1 95.31 104 PHE A C 1
ATOM 855 O O . PHE A 1 104 ? -16.844 -2 -9.812 1 95.31 104 PHE A O 1
ATOM 862 N N . THR A 1 105 ? -14.719 -2.736 -9.648 1 96.62 105 THR A N 1
ATOM 863 C CA . THR A 1 105 ? -14.797 -2.756 -8.188 1 96.62 105 THR A CA 1
ATOM 864 C C . THR A 1 105 ? -14.898 -1.339 -7.633 1 96.62 105 THR A C 1
ATOM 866 O O . THR A 1 105 ? -15.711 -1.067 -6.75 1 96.62 105 THR A O 1
ATOM 869 N N . TYR A 1 106 ? -14.086 -0.475 -8.18 1 94.12 106 TYR A N 1
ATOM 870 C CA . TYR A 1 106 ? -14.117 0.94 -7.828 1 94.12 106 TYR A CA 1
ATOM 871 C C . TYR A 1 106 ? -15.484 1.546 -8.125 1 94.12 106 TYR A C 1
ATOM 873 O O . TYR A 1 106 ? -16.078 2.221 -7.277 1 94.12 106 TYR A O 1
ATOM 881 N N . LYS A 1 107 ? -16.016 1.319 -9.281 1 94.44 107 LYS A N 1
ATOM 882 C CA . LYS A 1 107 ? -17.312 1.861 -9.695 1 94.44 107 LYS A CA 1
ATOM 883 C C . LYS A 1 107 ? -18.438 1.331 -8.812 1 94.44 107 LYS A C 1
ATOM 885 O O . LYS A 1 107 ? -19.375 2.057 -8.508 1 94.44 107 LYS A O 1
ATOM 890 N N . LEU A 1 108 ? -18.312 0.089 -8.492 1 95.75 108 LEU A N 1
ATOM 891 C CA . LEU A 1 108 ? -19.328 -0.495 -7.613 1 95.75 108 LEU A CA 1
ATOM 892 C C . LEU A 1 108 ? -19.344 0.201 -6.258 1 95.75 108 LEU A C 1
ATOM 894 O O . LEU A 1 108 ? -20.406 0.513 -5.719 1 95.75 108 LEU A O 1
ATOM 898 N N . SER A 1 109 ? -18.172 0.389 -5.711 1 95.06 109 SER A N 1
ATOM 899 C CA . SER A 1 109 ? -18.047 1.088 -4.438 1 95.06 109 SER A CA 1
ATOM 900 C C . SER A 1 109 ? -18.656 2.484 -4.516 1 95.06 109 SER A C 1
ATOM 902 O O . SER A 1 109 ? -19.359 2.914 -3.596 1 95.06 109 SER A O 1
ATOM 904 N N . CYS A 1 110 ? -18.406 3.176 -5.602 1 93.81 110 CYS A N 1
ATOM 905 C CA . CYS A 1 110 ? -19.016 4.488 -5.816 1 93.81 110 CYS A CA 1
ATOM 906 C C . CYS A 1 110 ? -20.531 4.398 -5.852 1 93.81 110 CYS A C 1
ATOM 908 O O . CYS A 1 110 ? -21.219 5.227 -5.254 1 93.81 110 CYS A O 1
ATOM 910 N N . LYS A 1 111 ? -20.984 3.459 -6.523 1 92.19 111 LYS A N 1
ATOM 911 C CA . LYS A 1 111 ? -22.422 3.256 -6.699 1 92.19 111 LYS A CA 1
ATOM 912 C C . LYS A 1 111 ? -23.109 2.949 -5.371 1 92.19 111 LYS A C 1
ATOM 914 O O . LYS A 1 111 ? -24.188 3.469 -5.086 1 92.19 111 LYS A O 1
ATOM 919 N N . LEU A 1 112 ? -22.484 2.178 -4.605 1 91.25 112 LEU A N 1
ATOM 920 C CA . LEU A 1 112 ? -23.109 1.692 -3.383 1 91.25 112 LEU A CA 1
ATOM 921 C C . LEU A 1 112 ? -22.938 2.691 -2.246 1 91.25 112 LEU A C 1
ATOM 923 O O . LEU A 1 112 ? -23.844 2.873 -1.423 1 91.25 112 LEU A O 1
ATOM 927 N N . PHE A 1 113 ? -21.75 3.301 -2.195 1 90.19 113 PHE A N 1
ATOM 928 C CA . PHE A 1 113 ? -21.438 4.016 -0.966 1 90.19 113 PHE A CA 1
ATOM 929 C C . PHE A 1 113 ? -20.953 5.434 -1.272 1 90.19 113 PHE A C 1
ATOM 931 O O . PHE A 1 113 ? -20.594 6.18 -0.362 1 90.19 113 PHE A O 1
ATOM 938 N N . GLY A 1 114 ? -20.922 5.793 -2.531 1 89.94 114 GLY A N 1
ATOM 939 C CA . GLY A 1 114 ? -20.547 7.148 -2.896 1 89.94 114 GLY A CA 1
ATOM 940 C C . GLY A 1 114 ? -19.125 7.258 -3.389 1 89.94 114 GLY A C 1
ATOM 941 O O . GLY A 1 114 ? -18.328 6.316 -3.25 1 89.94 114 GLY A O 1
ATOM 942 N N . SER A 1 115 ? -18.797 8.391 -3.92 1 89.44 115 SER A N 1
ATOM 943 C CA . SER A 1 115 ? -17.531 8.617 -4.59 1 89.44 115 SER A CA 1
ATOM 944 C C . SER A 1 115 ? -16.359 8.57 -3.6 1 89.44 115 SER A C 1
ATOM 946 O O . SER A 1 115 ? -15.273 8.102 -3.934 1 89.44 115 SER A O 1
ATOM 948 N N . ARG A 1 116 ? -16.562 9.078 -2.438 1 87.12 116 ARG A N 1
ATOM 949 C CA . ARG A 1 116 ? -15.484 9.078 -1.454 1 87.12 116 ARG A CA 1
ATOM 950 C C . ARG A 1 116 ? -15.086 7.652 -1.09 1 87.12 116 ARG A C 1
ATOM 952 O O . ARG A 1 116 ? -13.898 7.348 -0.965 1 87.12 116 ARG A O 1
ATOM 959 N N . CYS A 1 117 ? -16.078 6.848 -0.915 1 90.81 117 CYS A N 1
ATOM 960 C CA . CYS A 1 117 ? -15.789 5.441 -0.667 1 90.81 117 CYS A CA 1
ATOM 961 C C . CYS A 1 117 ? -15.062 4.816 -1.852 1 90.81 117 CYS A C 1
ATOM 963 O O . CYS A 1 117 ? -14.203 3.951 -1.672 1 90.81 117 CYS A O 1
ATOM 965 N N . GLY A 1 118 ? -15.445 5.27 -3.057 1 93.06 118 GLY A N 1
ATOM 966 C CA . GLY A 1 118 ? -14.734 4.832 -4.25 1 93.06 118 GLY A CA 1
ATOM 967 C C . GLY A 1 118 ? -13.25 5.121 -4.195 1 93.06 118 GLY A C 1
ATOM 968 O O . GLY A 1 118 ? -12.438 4.273 -4.566 1 93.06 118 GLY A O 1
ATOM 969 N N . PHE A 1 119 ? -12.914 6.238 -3.686 1 89.06 119 PHE A N 1
ATOM 970 C CA . PHE A 1 119 ? -11.5 6.605 -3.582 1 89.06 119 PHE A CA 1
ATOM 971 C C . PHE A 1 119 ? -10.781 5.711 -2.584 1 89.06 119 PHE A C 1
ATOM 973 O O . PHE A 1 119 ? -9.641 5.309 -2.814 1 89.06 119 PHE A O 1
ATOM 980 N N . TRP A 1 120 ? -11.438 5.449 -1.479 1 89.75 120 TRP A N 1
ATOM 981 C CA . TRP A 1 120 ? -10.867 4.5 -0.527 1 89.75 120 TRP A CA 1
ATOM 982 C C . TRP A 1 120 ? -10.68 3.127 -1.166 1 89.75 120 TRP A C 1
ATOM 984 O O . TRP A 1 120 ? -9.711 2.426 -0.879 1 89.75 120 TRP A O 1
ATOM 994 N N . THR A 1 121 ? -11.641 2.75 -1.985 1 94.38 121 THR A N 1
ATOM 995 C CA . THR A 1 121 ? -11.555 1.462 -2.664 1 94.38 121 THR A CA 1
ATOM 996 C C . THR A 1 121 ? -10.352 1.43 -3.605 1 94.38 121 THR A C 1
ATOM 998 O O . THR A 1 121 ? -9.633 0.427 -3.674 1 94.38 121 THR A O 1
ATOM 1001 N N . LEU A 1 122 ? -10.188 2.482 -4.344 1 90.06 122 LEU A N 1
ATOM 1002 C CA . LEU A 1 122 ? -9.008 2.568 -5.199 1 90.06 122 LEU A CA 1
ATOM 1003 C C . LEU A 1 122 ? -7.73 2.418 -4.383 1 90.06 122 LEU A C 1
ATOM 1005 O O . LEU A 1 122 ? -6.82 1.685 -4.777 1 90.06 122 LEU A O 1
ATOM 1009 N N . PHE A 1 123 ? -7.68 3.125 -3.297 1 88.56 123 PHE A N 1
ATOM 1010 C CA . PHE A 1 123 ? -6.535 3.029 -2.396 1 88.56 123 PHE A CA 1
ATOM 1011 C C . PHE A 1 123 ? -6.32 1.588 -1.948 1 88.56 123 PHE A C 1
ATOM 1013 O O . PHE A 1 123 ? -5.195 1.083 -1.982 1 88.56 123 PHE A O 1
ATOM 1020 N N . ASN A 1 124 ? -7.359 0.919 -1.533 1 90.94 124 ASN A N 1
ATOM 1021 C CA . ASN A 1 124 ? -7.27 -0.444 -1.021 1 90.94 124 ASN A CA 1
ATOM 1022 C C . ASN A 1 124 ? -6.898 -1.434 -2.123 1 90.94 124 ASN A C 1
ATOM 1024 O O . ASN A 1 124 ? -6.176 -2.402 -1.877 1 90.94 124 ASN A O 1
ATOM 1028 N N . LEU A 1 125 ? -7.418 -1.271 -3.361 1 92.56 125 LEU A N 1
ATOM 1029 C CA . LEU A 1 125 ? -7.066 -2.117 -4.496 1 92.56 125 LEU A CA 1
ATOM 1030 C C . LEU A 1 125 ? -5.578 -2.018 -4.809 1 92.56 125 LEU A C 1
ATOM 1032 O O . LEU A 1 125 ? -4.93 -3.029 -5.09 1 92.56 125 LEU A O 1
ATOM 1036 N N . LEU A 1 126 ? -5.082 -0.853 -4.684 1 84.69 126 LEU A N 1
ATOM 1037 C CA . LEU A 1 126 ? -3.695 -0.605 -5.059 1 84.69 126 LEU A CA 1
ATOM 1038 C C . LEU A 1 126 ? -2.742 -1.081 -3.967 1 84.69 126 LEU A C 1
ATOM 1040 O O . LEU A 1 126 ? -1.589 -1.416 -4.246 1 84.69 126 LEU A O 1
ATOM 1044 N N . THR A 1 127 ? -3.221 -1.149 -2.76 1 85.12 127 THR A N 1
ATOM 1045 C CA . THR A 1 127 ? -2.328 -1.488 -1.657 1 85.12 127 THR A CA 1
ATOM 1046 C C . THR A 1 127 ? -2.555 -2.926 -1.201 1 85.12 127 THR A C 1
ATOM 1048 O O . THR A 1 127 ? -1.92 -3.391 -0.251 1 85.12 127 THR A O 1
ATOM 1051 N N . SER A 1 128 ? -3.463 -3.66 -1.851 1 91.06 128 SER A N 1
ATOM 1052 C CA . SER A 1 128 ? -3.664 -5.07 -1.527 1 91.06 128 SER A CA 1
ATOM 1053 C C . SER A 1 128 ? -2.498 -5.922 -2.016 1 91.06 128 SER A C 1
ATOM 1055 O O . SER A 1 128 ? -2.295 -6.066 -3.223 1 91.06 128 SER A O 1
ATOM 1057 N N . TRP A 1 129 ? -1.8 -6.559 -1.087 1 86.31 129 TRP A N 1
ATOM 1058 C CA . TRP A 1 129 ? -0.598 -7.297 -1.46 1 86.31 129 TRP A CA 1
ATOM 1059 C C . TRP A 1 129 ? -0.953 -8.531 -2.279 1 86.31 129 TRP A C 1
ATOM 1061 O O . TRP A 1 129 ? -0.25 -8.883 -3.23 1 86.31 129 TRP A O 1
ATOM 1071 N N . PHE A 1 130 ? -2.061 -9.203 -1.896 1 92.56 130 PHE A N 1
ATOM 1072 C CA . PHE A 1 130 ? -2.398 -10.469 -2.543 1 92.56 130 PHE A CA 1
ATOM 1073 C C . PHE A 1 130 ? -2.92 -10.234 -3.955 1 92.56 130 PHE A C 1
ATOM 1075 O O . PHE A 1 130 ? -2.643 -11.016 -4.863 1 92.56 130 PHE A O 1
ATOM 1082 N N . LEU A 1 131 ? -3.713 -9.125 -4.082 1 93.94 131 LEU A N 1
ATOM 1083 C CA . LEU A 1 131 ? -4.16 -8.781 -5.426 1 93.94 131 LEU A CA 1
ATOM 1084 C C . LEU A 1 131 ? -2.975 -8.43 -6.32 1 93.94 131 LEU A C 1
ATOM 1086 O O . LEU A 1 131 ? -2.928 -8.844 -7.484 1 93.94 131 LEU A O 1
ATOM 1090 N N . PHE A 1 132 ? -2.023 -7.719 -5.789 1 91.56 132 PHE A N 1
ATOM 1091 C CA . PHE A 1 132 ? -0.829 -7.375 -6.551 1 91.56 132 PHE A CA 1
ATOM 1092 C C . PHE A 1 132 ? -0.034 -8.625 -6.902 1 91.56 132 PHE A C 1
ATOM 1094 O O . PHE A 1 132 ? 0.506 -8.734 -8.008 1 91.56 132 PHE A O 1
ATOM 1101 N N . TYR A 1 133 ? -0.018 -9.523 -6.027 1 92.69 133 TYR A N 1
ATOM 1102 C CA . TYR A 1 133 ? 0.73 -10.766 -6.164 1 92.69 133 TYR A CA 1
ATOM 1103 C C . TYR A 1 133 ? 0.127 -11.648 -7.25 1 92.69 133 TYR A C 1
ATOM 1105 O O . TYR A 1 133 ? 0.853 -12.32 -7.988 1 92.69 133 TYR A O 1
ATOM 1113 N N . CYS A 1 134 ? -1.175 -11.594 -7.426 1 96.31 134 CYS A N 1
ATOM 1114 C CA . CYS A 1 134 ? -1.851 -12.539 -8.305 1 96.31 134 CYS A CA 1
ATOM 1115 C C . CYS A 1 134 ? -2.295 -11.867 -9.594 1 96.31 134 CYS A C 1
ATOM 1117 O O . CYS A 1 134 ? -2.609 -12.547 -10.578 1 96.31 134 CYS A O 1
ATOM 1119 N N . SER A 1 135 ? -2.295 -10.609 -9.664 1 95.5 135 SER A N 1
ATOM 1120 C CA . SER A 1 135 ? -2.992 -9.859 -10.711 1 95.5 135 SER A CA 1
ATOM 1121 C C . SER A 1 135 ? -2.422 -10.164 -12.086 1 95.5 135 SER A C 1
ATOM 1123 O O . SER A 1 135 ? -3.121 -10.047 -13.094 1 95.5 135 SER A O 1
ATOM 1125 N N . SER A 1 136 ? -1.16 -10.539 -12.164 1 95.06 136 SER A N 1
ATOM 1126 C CA . SER A 1 136 ? -0.564 -10.797 -13.477 1 95.06 136 SER A CA 1
ATOM 1127 C C . SER A 1 136 ? -0.34 -12.289 -13.695 1 95.06 136 SER A C 1
ATOM 1129 O O . SER A 1 136 ? 0.159 -12.695 -14.742 1 95.06 136 SER A O 1
ATOM 1131 N N . ARG A 1 137 ? -0.669 -13.055 -12.695 1 95.44 137 ARG A N 1
ATOM 1132 C CA . ARG A 1 137 ? -0.509 -14.5 -12.82 1 95.44 137 ARG A CA 1
ATOM 1133 C C . ARG A 1 137 ? -1.627 -15.109 -13.664 1 95.44 137 ARG A C 1
ATOM 1135 O O . ARG A 1 137 ? -2.783 -14.695 -13.562 1 95.44 137 ARG A O 1
ATOM 1142 N N . THR A 1 138 ? -1.227 -16.031 -14.445 1 95.88 138 THR A N 1
ATOM 1143 C CA . THR A 1 138 ? -2.197 -16.656 -15.336 1 95.88 138 THR A CA 1
ATOM 1144 C C . THR A 1 138 ? -2.961 -17.766 -14.602 1 95.88 138 THR A C 1
ATOM 1146 O O . THR A 1 138 ? -2.91 -18.922 -15 1 95.88 138 THR A O 1
ATOM 1149 N N . LEU A 1 139 ? -3.709 -17.312 -13.641 1 96.19 139 LEU A N 1
ATOM 1150 C CA . LEU A 1 139 ? -4.562 -18.188 -12.836 1 96.19 139 LEU A CA 1
ATOM 1151 C C . LEU A 1 139 ? -6.027 -18.031 -13.242 1 96.19 139 LEU A C 1
ATOM 1153 O O . LEU A 1 139 ? -6.52 -16.906 -13.391 1 96.19 139 LEU A O 1
ATOM 1157 N N . THR A 1 140 ? -6.648 -19.125 -13.438 1 95.56 140 THR A N 1
ATOM 1158 C CA . THR A 1 140 ? -8.07 -19.078 -13.75 1 95.56 140 THR A CA 1
ATOM 1159 C C . THR A 1 140 ? -8.844 -18.344 -12.648 1 95.56 140 THR A C 1
ATOM 1161 O O . THR A 1 140 ? -9.836 -17.672 -12.922 1 95.56 140 THR A O 1
ATOM 1164 N N . ASN A 1 141 ? -8.391 -18.469 -11.391 1 96.19 141 ASN A N 1
ATOM 1165 C CA . ASN A 1 141 ? -9.031 -17.797 -10.266 1 96.19 141 ASN A CA 1
ATOM 1166 C C . ASN A 1 141 ? -8.984 -16.281 -10.406 1 96.19 141 ASN A C 1
ATOM 1168 O O . ASN A 1 141 ? -9.898 -15.578 -9.984 1 96.19 141 ASN A O 1
ATOM 1172 N N . MET A 1 142 ? -7.891 -15.836 -10.961 1 96.88 142 MET A N 1
ATOM 1173 C CA . MET A 1 142 ? -7.75 -14.391 -11.133 1 96.88 142 MET A CA 1
ATOM 1174 C C . MET A 1 142 ? -8.648 -13.891 -12.258 1 96.88 142 MET A C 1
ATOM 1176 O O . MET A 1 142 ? -9.227 -12.805 -12.156 1 96.88 142 MET A O 1
ATOM 1180 N N . ALA A 1 143 ? -8.719 -14.664 -13.305 1 96.56 143 ALA A N 1
ATOM 1181 C CA . ALA A 1 143 ? -9.656 -14.336 -14.367 1 96.56 143 ALA A CA 1
ATOM 1182 C C . ALA A 1 143 ? -11.094 -14.344 -13.852 1 96.56 143 ALA A C 1
ATOM 1184 O O . ALA A 1 143 ? -11.875 -13.43 -14.141 1 96.56 143 ALA A O 1
ATOM 1185 N N . GLU A 1 144 ? -11.438 -15.398 -13.117 1 96.75 144 GLU A N 1
ATOM 1186 C CA . GLU A 1 144 ? -12.734 -15.492 -12.469 1 96.75 144 GLU A CA 1
ATOM 1187 C C . GLU A 1 144 ? -13.031 -14.25 -11.633 1 96.75 144 GLU A C 1
ATOM 1189 O O . GLU A 1 144 ? -14.133 -13.703 -11.695 1 96.75 144 GLU A O 1
ATOM 1194 N N . THR A 1 145 ? -12.055 -13.82 -10.875 1 97.75 145 THR A N 1
ATOM 1195 C CA . THR A 1 145 ? -12.188 -12.664 -9.992 1 97.75 145 THR A CA 1
ATOM 1196 C C . THR A 1 145 ? -12.492 -11.406 -10.789 1 97.75 145 THR A C 1
ATOM 1198 O O . THR A 1 145 ? -13.383 -10.633 -10.422 1 97.75 145 THR A O 1
ATOM 1201 N N . SER A 1 146 ? -11.773 -11.195 -11.867 1 97.19 146 SER A N 1
ATOM 1202 C CA . SER A 1 146 ? -11.945 -10.008 -12.695 1 97.19 146 SER A CA 1
ATOM 1203 C C . SER A 1 146 ? -13.336 -9.953 -13.312 1 97.19 146 SER A C 1
ATOM 1205 O O . SER A 1 146 ? -14 -8.914 -13.281 1 97.19 146 SER A O 1
ATOM 1207 N N . VAL A 1 147 ? -13.766 -11.039 -13.789 1 96.94 147 VAL A N 1
ATOM 1208 C CA . VAL A 1 147 ? -15.078 -11.102 -14.43 1 96.94 147 VAL A CA 1
ATOM 1209 C C . VAL A 1 147 ? -16.172 -10.969 -13.375 1 96.94 147 VAL A C 1
ATOM 1211 O O . VAL A 1 147 ? -17.188 -10.305 -13.602 1 96.94 147 VAL A O 1
ATOM 1214 N N . THR A 1 148 ? -15.945 -11.633 -12.266 1 97.94 148 THR A N 1
ATOM 1215 C CA . THR A 1 148 ? -16.891 -11.531 -11.164 1 97.94 148 THR A CA 1
ATOM 1216 C C . THR A 1 148 ? -17.047 -10.086 -10.711 1 97.94 148 THR A C 1
ATOM 1218 O O . THR A 1 148 ? -18.156 -9.625 -10.453 1 97.94 148 THR A O 1
ATOM 1221 N N . ALA A 1 149 ? -15.977 -9.367 -10.625 1 97.5 149 ALA A N 1
ATOM 1222 C CA . ALA A 1 149 ? -16.016 -7.961 -10.234 1 97.5 149 ALA A CA 1
ATOM 1223 C C . ALA A 1 149 ? -16.875 -7.152 -11.211 1 97.5 149 ALA A C 1
ATOM 1225 O O . ALA A 1 149 ? -17.641 -6.285 -10.797 1 97.5 149 ALA A O 1
ATOM 1226 N N . CYS A 1 150 ? -16.75 -7.422 -12.469 1 96.25 150 CYS A N 1
ATOM 1227 C CA . CYS A 1 150 ? -17.594 -6.77 -13.477 1 96.25 150 CYS A CA 1
ATOM 1228 C C . CYS A 1 150 ? -19.062 -7.074 -13.234 1 96.25 150 CYS A C 1
ATOM 1230 O O . CYS A 1 150 ? -19.891 -6.168 -13.234 1 96.25 150 CYS A O 1
ATOM 1232 N N . GLY A 1 151 ? -19.328 -8.297 -13.031 1 97.12 151 GLY A N 1
ATOM 1233 C CA . GLY A 1 151 ? -20.703 -8.711 -12.805 1 97.12 151 GLY A CA 1
ATOM 1234 C C . GLY A 1 151 ? -21.328 -8.078 -11.578 1 97.12 151 GLY A C 1
ATOM 1235 O O . GLY A 1 151 ? -22.5 -7.703 -11.586 1 97.12 151 GLY A O 1
ATOM 1236 N N . LEU A 1 152 ? -20.531 -8.023 -10.547 1 96.88 152 LEU A N 1
ATOM 1237 C CA . LEU A 1 152 ? -21.031 -7.438 -9.305 1 96.88 152 LEU A CA 1
ATOM 1238 C C . LEU A 1 152 ? -21.438 -5.988 -9.523 1 96.88 152 LEU A C 1
ATOM 1240 O O . LEU A 1 152 ? -22.391 -5.508 -8.898 1 96.88 152 LEU A O 1
ATOM 1244 N N . PHE A 1 153 ? -20.797 -5.285 -10.383 1 95.44 153 PHE A N 1
ATOM 1245 C CA . PHE A 1 153 ? -21.141 -3.9 -10.68 1 95.44 153 PHE A CA 1
ATOM 1246 C C . PHE A 1 153 ? -22.5 -3.82 -11.375 1 95.44 153 PHE A C 1
ATOM 1248 O O . PHE A 1 153 ? -23.281 -2.904 -11.117 1 95.44 153 PHE A O 1
ATOM 1255 N N . PHE A 1 154 ? -22.781 -4.73 -12.195 1 93.94 154 PHE A N 1
ATOM 1256 C CA . PHE A 1 154 ? -23.984 -4.684 -13 1 93.94 154 PHE A CA 1
ATOM 1257 C C . PHE A 1 154 ? -25.156 -5.332 -12.266 1 93.94 154 PHE A C 1
ATOM 1259 O O . PHE A 1 154 ? -26.297 -5.27 -12.727 1 93.94 154 PHE A O 1
ATOM 1266 N N . TYR A 1 155 ? -24.922 -5.988 -11.156 1 94.69 155 TYR A N 1
ATOM 1267 C CA . TYR A 1 155 ? -25.969 -6.566 -10.344 1 94.69 155 TYR A CA 1
ATOM 1268 C C . TYR A 1 155 ? -26.891 -5.48 -9.789 1 94.69 155 TYR A C 1
ATOM 1270 O O . TYR A 1 155 ? -26.422 -4.406 -9.391 1 94.69 155 TYR A O 1
ATOM 1278 N N . PRO A 1 156 ? -28.156 -5.707 -9.766 1 92.12 156 PRO A N 1
ATOM 1279 C CA . PRO A 1 156 ? -29.078 -4.715 -9.219 1 92.12 156 PRO A CA 1
ATOM 1280 C C . PRO A 1 156 ? -29.109 -4.703 -7.695 1 92.12 156 PRO A C 1
ATOM 1282 O O . PRO A 1 156 ? -30.016 -5.285 -7.086 1 92.12 156 PRO A O 1
ATOM 1285 N N . TRP A 1 157 ? -28.219 -3.971 -7.086 1 89.44 157 TRP A N 1
ATOM 1286 C CA . TRP A 1 157 ? -28.062 -3.926 -5.637 1 89.44 157 TRP A CA 1
ATOM 1287 C C . TRP A 1 157 ? -29.219 -3.178 -4.98 1 89.44 157 TRP A C 1
ATOM 1289 O O . TRP A 1 157 ? -29.562 -3.459 -3.834 1 89.44 157 TRP A O 1
ATOM 1299 N N . LYS A 1 158 ? -29.734 -2.061 -5.508 1 75.75 158 LYS A N 1
ATOM 1300 C CA . LYS A 1 158 ? -30.797 -1.264 -4.918 1 75.75 158 LYS A CA 1
ATOM 1301 C C . LYS A 1 158 ? -32.156 -1.736 -5.398 1 75.75 158 LYS A C 1
ATOM 1303 O O . LYS A 1 158 ? -32.312 -2.205 -6.531 1 75.75 158 LYS A O 1
ATOM 1308 N N . SER A 1 159 ? -33.062 -2.049 -4.402 1 62.59 159 SER A N 1
ATOM 1309 C CA . SER A 1 159 ? -34.406 -2.584 -4.59 1 62.59 159 SER A CA 1
ATOM 1310 C C . SER A 1 159 ? -35.219 -1.715 -5.543 1 62.59 159 SER A C 1
ATOM 1312 O O . SER A 1 159 ? -36.281 -2.115 -5.992 1 62.59 159 SER A O 1
ATOM 1314 N N . GLU A 1 160 ? -34.781 -0.479 -5.699 1 57.72 160 GLU A N 1
ATOM 1315 C CA . GLU A 1 160 ? -35.844 0.25 -6.383 1 57.72 160 GLU A CA 1
ATOM 1316 C C . GLU A 1 160 ? -36.219 -0.413 -7.711 1 57.72 160 GLU A C 1
ATOM 1318 O O . GLU A 1 160 ? -35.375 -1.058 -8.336 1 57.72 160 GLU A O 1
ATOM 1323 N N . LYS A 1 161 ? -37.594 -0.585 -7.801 1 48.56 161 LYS A N 1
ATOM 1324 C CA . LYS A 1 161 ? -38.25 -1.214 -8.938 1 48.56 161 LYS A CA 1
ATOM 1325 C C . LYS A 1 161 ? -37.625 -0.78 -10.258 1 48.56 161 LYS A C 1
ATOM 1327 O O . LYS A 1 161 ? -37.844 0.34 -10.719 1 48.56 161 LYS A O 1
ATOM 1332 N N . HIS A 1 162 ? -36.375 -1.026 -10.359 1 47.34 162 HIS A N 1
ATOM 1333 C CA . HIS A 1 162 ? -35.969 -0.612 -11.695 1 47.34 162 HIS A CA 1
ATOM 1334 C C . HIS A 1 162 ? -36.75 -1.353 -12.773 1 47.34 162 HIS A C 1
ATOM 1336 O O . HIS A 1 162 ? -36.844 -2.582 -12.742 1 47.34 162 HIS A O 1
ATOM 1342 N N . GLY A 1 163 ? -37.844 -0.778 -13.023 1 46.06 163 GLY A N 1
ATOM 1343 C CA . GLY A 1 163 ? -38.531 -1.341 -14.164 1 46.06 163 GLY A CA 1
ATOM 1344 C C . GLY A 1 163 ? -37.625 -2.08 -15.125 1 46.06 163 GLY A C 1
ATOM 1345 O O . GLY A 1 163 ? -38.094 -2.904 -15.914 1 46.06 163 GLY A O 1
ATOM 1346 N N . GLY A 1 164 ? -36.531 -1.387 -15.656 1 48.47 164 GLY A N 1
ATOM 1347 C CA . GLY A 1 164 ? -35.812 -1.882 -16.828 1 48.47 164 GLY A CA 1
ATOM 1348 C C . GLY A 1 164 ? -34.812 -2.951 -16.5 1 48.47 164 GLY A C 1
ATOM 1349 O O . GLY A 1 164 ? -34.562 -3.232 -15.32 1 48.47 164 GLY A O 1
ATOM 1350 N N . LEU A 1 165 ? -34.125 -3.715 -17.641 1 55.06 165 LEU A N 1
ATOM 1351 C CA . LEU A 1 165 ? -33.406 -4.941 -17.938 1 55.06 165 LEU A CA 1
ATOM 1352 C C . LEU A 1 165 ? -32.156 -5.055 -17.062 1 55.06 165 LEU A C 1
ATOM 1354 O O . LEU A 1 165 ? -31.078 -4.578 -17.453 1 55.06 165 LEU A O 1
ATOM 1358 N N . ALA A 1 166 ? -32.188 -5.211 -15.773 1 76.44 166 ALA A N 1
ATOM 1359 C CA . ALA A 1 166 ? -31.156 -5.367 -14.758 1 76.44 166 ALA A CA 1
ATOM 1360 C C . ALA A 1 166 ? -30.578 -6.781 -14.766 1 76.44 166 ALA A C 1
ATOM 1362 O O . ALA A 1 166 ? -30.328 -7.363 -13.711 1 76.44 166 ALA A O 1
ATOM 1363 N N . CYS A 1 167 ? -30.453 -7.355 -15.961 1 89.19 167 CYS A N 1
ATOM 1364 C CA . CYS A 1 167 ? -30.016 -8.75 -16.031 1 89.19 167 CYS A CA 1
ATOM 1365 C C . CYS A 1 167 ? -28.641 -8.859 -16.672 1 89.19 167 CYS A C 1
ATOM 1367 O O . CYS A 1 167 ? -28.172 -9.969 -16.938 1 89.19 167 CYS A O 1
ATOM 1369 N N . SER A 1 168 ? -28.016 -7.715 -16.844 1 91.56 168 SER A N 1
ATOM 1370 C CA . SER A 1 168 ? -26.719 -7.738 -17.516 1 91.56 168 SER A CA 1
ATOM 1371 C C . SER A 1 168 ? -25.688 -8.531 -16.719 1 91.56 168 SER A C 1
ATOM 1373 O O . SER A 1 168 ? -24.766 -9.117 -17.297 1 91.56 168 SER A O 1
ATOM 1375 N N . TYR A 1 169 ? -25.859 -8.594 -15.406 1 95.56 169 TYR A N 1
ATOM 1376 C CA . TYR A 1 169 ? -24.891 -9.289 -14.562 1 95.56 169 TYR A CA 1
ATOM 1377 C C . TYR A 1 169 ? -24.891 -10.789 -14.859 1 95.56 169 TYR A C 1
ATOM 1379 O O . TYR A 1 169 ? -23.906 -11.484 -14.586 1 95.56 169 TYR A O 1
ATOM 1387 N N . LEU A 1 170 ? -25.953 -11.289 -15.469 1 95.88 170 LEU A N 1
ATOM 1388 C CA . LEU A 1 170 ? -26.094 -12.719 -15.742 1 95.88 170 LEU A CA 1
ATOM 1389 C C . LEU A 1 170 ? -25.031 -13.188 -16.734 1 95.88 170 LEU A C 1
ATOM 1391 O O . LEU A 1 170 ? -24.562 -14.328 -16.641 1 95.88 170 LEU A O 1
ATOM 1395 N N . TRP A 1 171 ? -24.656 -12.352 -17.641 1 95.62 171 TRP A N 1
ATOM 1396 C CA . TRP A 1 171 ? -23.594 -12.695 -18.578 1 95.62 171 TRP A CA 1
ATOM 1397 C C . TRP A 1 171 ? -22.266 -12.867 -17.875 1 95.62 171 TRP A C 1
ATOM 1399 O O . TRP A 1 171 ? -21.516 -13.812 -18.156 1 95.62 171 TRP A O 1
ATOM 1409 N N . PHE A 1 172 ? -21.969 -11.961 -16.969 1 96.44 172 PHE A N 1
ATOM 1410 C CA . PHE A 1 172 ? -20.719 -12.031 -16.219 1 96.44 172 PHE A CA 1
ATOM 1411 C C . PHE A 1 172 ? -20.719 -13.203 -15.25 1 96.44 172 PHE A C 1
ATOM 1413 O O . PHE A 1 172 ? -19.703 -13.875 -15.07 1 96.44 172 PHE A O 1
ATOM 1420 N N . ALA A 1 173 ? -21.891 -13.422 -14.664 1 96.38 173 ALA A N 1
ATOM 1421 C CA . ALA A 1 173 ? -22.031 -14.578 -13.789 1 96.38 173 ALA A CA 1
ATOM 1422 C C . ALA A 1 173 ? -21.812 -15.883 -14.555 1 96.38 173 ALA A C 1
ATOM 1424 O O . ALA A 1 173 ? -21.109 -16.781 -14.086 1 96.38 173 ALA A O 1
ATOM 1425 N N . GLY A 1 174 ? -22.391 -15.961 -15.719 1 94.56 174 GLY A N 1
ATOM 1426 C CA . GLY A 1 174 ? -22.219 -17.125 -16.562 1 94.56 174 GLY A CA 1
ATOM 1427 C C . GLY A 1 174 ? -20.781 -17.344 -17 1 94.56 174 GLY A C 1
ATOM 1428 O O . GLY A 1 174 ? -20.266 -18.469 -16.906 1 94.56 174 GLY A O 1
ATOM 1429 N N . VAL A 1 175 ? -20.109 -16.312 -17.422 1 94.19 175 VAL A N 1
ATOM 1430 C CA . VAL A 1 175 ? -18.734 -16.406 -17.906 1 94.19 175 VAL A CA 1
ATOM 1431 C C . VAL A 1 175 ? -17.812 -16.797 -16.75 1 94.19 175 VAL A C 1
ATOM 1433 O O . VAL A 1 175 ? -16.906 -17.609 -16.938 1 94.19 175 VAL A O 1
ATOM 1436 N N . SER A 1 176 ? -18.031 -16.172 -15.594 1 94.94 176 SER A N 1
ATOM 1437 C CA . SER A 1 176 ? -17.203 -16.547 -14.453 1 94.94 176 SER A CA 1
ATOM 1438 C C . SER A 1 176 ? -17.375 -18.016 -14.094 1 94.94 176 SER A C 1
ATOM 1440 O O . SER A 1 176 ? -16.406 -18.688 -13.742 1 94.94 176 SER A O 1
ATOM 1442 N N . THR A 1 177 ? -18.578 -18.547 -14.242 1 90.75 177 THR A N 1
ATOM 1443 C CA . THR A 1 177 ? -18.859 -19.953 -13.953 1 90.75 177 THR A CA 1
ATOM 1444 C C . THR A 1 177 ? -18.234 -20.859 -15.023 1 90.75 177 THR A C 1
ATOM 1446 O O . THR A 1 177 ? -17.812 -21.969 -14.727 1 90.75 177 THR A O 1
ATOM 1449 N N . LEU A 1 178 ? -18.219 -20.312 -16.203 1 87.81 178 LEU A N 1
ATOM 1450 C CA . LEU A 1 178 ? -17.547 -21.016 -17.297 1 87.81 178 LEU A CA 1
ATOM 1451 C C . LEU A 1 178 ? -16.062 -21.156 -17.016 1 87.81 178 LEU A C 1
ATOM 1453 O O . LEU A 1 178 ? -15.461 -22.188 -17.328 1 87.81 178 LEU A O 1
ATOM 1457 N N . ILE A 1 179 ? -15.484 -20.141 -16.5 1 88.88 179 ILE A N 1
ATOM 1458 C CA . ILE A 1 179 ? -14.055 -20.141 -16.188 1 88.88 179 ILE A CA 1
ATOM 1459 C C . ILE A 1 179 ? -13.781 -21.094 -15.031 1 88.88 179 ILE A C 1
ATOM 1461 O O . ILE A 1 179 ? -12.867 -21.922 -15.102 1 88.88 179 ILE A O 1
ATOM 1465 N N . ARG A 1 180 ? -14.586 -20.984 -14.055 1 89.69 180 ARG A N 1
ATOM 1466 C CA . ARG A 1 180 ? -14.516 -21.875 -12.898 1 89.69 180 ARG A CA 1
ATOM 1467 C C . ARG A 1 180 ? -15.898 -22.141 -12.32 1 89.69 180 ARG A C 1
ATOM 1469 O O . ARG A 1 180 ? -16.578 -21.203 -11.891 1 89.69 180 ARG A O 1
ATOM 1476 N N . PRO A 1 181 ? -16.281 -23.359 -12.273 1 88.69 181 PRO A N 1
ATOM 1477 C CA . PRO A 1 181 ? -17.641 -23.688 -11.805 1 88.69 181 PRO A CA 1
ATOM 1478 C C . PRO A 1 181 ? -17.891 -23.234 -10.367 1 88.69 181 PRO A C 1
ATOM 1480 O O . PRO A 1 181 ? -19.047 -22.984 -9.992 1 88.69 181 PRO A O 1
ATOM 1483 N N . THR A 1 182 ? -16.891 -23.016 -9.578 1 89.44 182 THR A N 1
ATOM 1484 C CA . THR A 1 182 ? -17.047 -22.641 -8.18 1 89.44 182 THR A CA 1
ATOM 1485 C C . THR A 1 182 ? -17.609 -21.219 -8.055 1 89.44 182 THR A C 1
ATOM 1487 O O . THR A 1 182 ? -18.062 -20.828 -6.988 1 89.44 182 THR A O 1
ATOM 1490 N N . ALA A 1 183 ? -17.609 -20.469 -9.148 1 94.56 183 ALA A N 1
ATOM 1491 C CA . ALA A 1 183 ? -18.141 -19.109 -9.133 1 94.56 183 ALA A CA 1
ATOM 1492 C C . ALA A 1 183 ? -19.625 -19.109 -8.797 1 94.56 183 ALA A C 1
ATOM 1494 O O . ALA A 1 183 ? -20.156 -18.109 -8.32 1 94.56 183 ALA A O 1
ATOM 1495 N N . VAL A 1 184 ? -20.297 -20.234 -9.016 1 93.56 184 VAL A N 1
ATOM 1496 C CA . VAL A 1 184 ? -21.734 -20.344 -8.766 1 93.56 184 VAL A CA 1
ATOM 1497 C C . VAL A 1 184 ? -22.016 -20.109 -7.281 1 93.56 184 VAL A C 1
ATOM 1499 O O . VAL A 1 184 ? -23.078 -19.594 -6.926 1 93.56 184 VAL A O 1
ATOM 1502 N N . VAL A 1 185 ? -21.047 -20.438 -6.488 1 94.12 185 VAL A N 1
ATOM 1503 C CA . VAL A 1 185 ? -21.234 -20.312 -5.043 1 94.12 185 VAL A CA 1
ATOM 1504 C C . VAL A 1 185 ? -21.5 -18.859 -4.676 1 94.12 185 VAL A C 1
ATOM 1506 O O . VAL A 1 185 ? -22.375 -18.562 -3.865 1 94.12 185 VAL A O 1
ATOM 1509 N N . LEU A 1 186 ? -20.781 -17.938 -5.246 1 96.31 186 LEU A N 1
ATOM 1510 C CA . LEU A 1 186 ? -20.938 -16.516 -4.965 1 96.31 186 LEU A CA 1
ATOM 1511 C C . LEU A 1 186 ? -22.219 -15.984 -5.598 1 96.31 186 LEU A C 1
ATOM 1513 O O . LEU A 1 186 ? -22.938 -15.188 -4.988 1 96.31 186 LEU A O 1
ATOM 1517 N N . TRP A 1 187 ? -22.609 -16.422 -6.77 1 97 187 TRP A N 1
ATOM 1518 C CA . TRP A 1 187 ? -23.688 -15.812 -7.559 1 97 187 TRP A CA 1
ATOM 1519 C C . TRP A 1 187 ? -25.047 -16.375 -7.152 1 97 187 TRP A C 1
ATOM 1521 O O . TRP A 1 187 ? -26.062 -15.703 -7.316 1 97 187 TRP A O 1
ATOM 1531 N N . LEU A 1 188 ? -25.047 -17.562 -6.57 1 95 188 LEU A N 1
ATOM 1532 C CA . LEU A 1 188 ? -26.312 -18.219 -6.273 1 95 188 LEU A CA 1
ATOM 1533 C C . LEU A 1 188 ? -27.156 -17.391 -5.316 1 95 188 LEU A C 1
ATOM 1535 O O . LEU A 1 188 ? -28.312 -17.094 -5.605 1 95 188 LEU A O 1
ATOM 1539 N N . PRO A 1 189 ? -26.609 -17 -4.176 1 94.56 189 PRO A N 1
ATOM 1540 C CA . PRO A 1 189 ? -27.438 -16.172 -3.287 1 94.56 189 PRO A CA 1
ATOM 1541 C C . PRO A 1 189 ? -27.859 -14.859 -3.922 1 94.56 189 PRO A C 1
ATOM 1543 O O . PRO A 1 189 ? -28.969 -14.367 -3.672 1 94.56 189 PRO A O 1
ATOM 1546 N N . LEU A 1 190 ? -27.016 -14.273 -4.719 1 94.44 190 LEU A N 1
ATOM 1547 C CA . LEU A 1 190 ? -27.344 -13.016 -5.391 1 94.44 190 LEU A CA 1
ATOM 1548 C C . LEU A 1 190 ? -28.484 -13.219 -6.383 1 94.44 190 LEU A C 1
ATOM 1550 O O . LEU A 1 190 ? -29.391 -12.398 -6.457 1 94.44 190 LEU A O 1
ATOM 1554 N N . TYR A 1 191 ? -28.391 -14.312 -7.102 1 94.12 191 TYR A N 1
ATOM 1555 C CA . TYR A 1 191 ? -29.422 -14.617 -8.078 1 94.12 191 TYR A CA 1
ATOM 1556 C C . TYR A 1 191 ? -30.766 -14.875 -7.383 1 94.12 191 TYR A C 1
ATOM 1558 O O . TYR A 1 191 ? -31.797 -14.352 -7.809 1 94.12 191 TYR A O 1
ATOM 1566 N N . LEU A 1 192 ? -30.734 -15.664 -6.316 1 93.5 192 LEU A N 1
ATOM 1567 C CA . LEU A 1 192 ? -31.953 -15.977 -5.578 1 93.5 192 LEU A CA 1
ATOM 1568 C C . LEU A 1 192 ? -32.562 -14.711 -4.973 1 93.5 192 LEU A C 1
ATOM 1570 O O . LEU A 1 192 ? -33.781 -14.547 -4.961 1 93.5 192 LEU A O 1
ATOM 1574 N N . TYR A 1 193 ? -31.688 -13.883 -4.512 1 90.5 193 TYR A N 1
ATOM 1575 C CA . TYR A 1 193 ? -32.156 -12.617 -3.955 1 90.5 193 TYR A CA 1
ATOM 1576 C C . TYR A 1 193 ? -32.781 -11.75 -5.035 1 90.5 193 TYR A C 1
ATOM 1578 O O . TYR A 1 193 ? -33.812 -11.086 -4.793 1 90.5 193 TYR A O 1
ATOM 1586 N N . HIS A 1 194 ? -32.219 -11.711 -6.199 1 90.75 194 HIS A N 1
ATOM 1587 C CA . HIS A 1 194 ? -32.781 -10.977 -7.328 1 90.75 194 HIS A CA 1
ATOM 1588 C C . HIS A 1 194 ? -34.156 -11.523 -7.707 1 90.75 194 HIS A C 1
ATOM 1590 O O . HIS A 1 194 ? -35.094 -10.75 -7.941 1 90.75 194 HIS A O 1
ATOM 1596 N N . LEU A 1 195 ? -34.312 -12.82 -7.746 1 89.88 195 LEU A N 1
ATOM 1597 C CA . LEU A 1 195 ? -35.594 -13.461 -8.07 1 89.88 195 LEU A CA 1
ATOM 1598 C C . LEU A 1 195 ? -36.656 -13.117 -7.027 1 89.88 195 LEU A C 1
ATOM 1600 O O . LEU A 1 195 ? -37.812 -12.875 -7.375 1 89.88 195 LEU A O 1
ATOM 1604 N N . TRP A 1 196 ? -36.188 -13.133 -5.82 1 88.12 196 TRP A N 1
ATOM 1605 C CA . TRP A 1 196 ? -37.094 -12.891 -4.715 1 88.12 196 TRP A CA 1
ATOM 1606 C C . TRP A 1 196 ? -37.656 -11.469 -4.754 1 88.12 196 TRP A C 1
ATOM 1608 O O . TRP A 1 196 ? -38.812 -11.227 -4.445 1 88.12 196 TRP A O 1
ATOM 1618 N N . ARG A 1 197 ? -36.938 -10.539 -5.184 1 84.56 197 ARG A N 1
ATOM 1619 C CA . ARG A 1 197 ? -37.312 -9.133 -5.113 1 84.56 197 ARG A CA 1
ATOM 1620 C C . ARG A 1 197 ? -37.938 -8.672 -6.418 1 84.56 197 ARG A C 1
ATOM 1622 O O . ARG A 1 197 ? -38.656 -7.66 -6.445 1 84.56 197 ARG A O 1
ATOM 1629 N N . GLU A 1 198 ? -37.656 -9.406 -7.449 1 84.69 198 GLU A N 1
ATOM 1630 C CA . GLU A 1 198 ? -38.094 -8.969 -8.773 1 84.69 198 GLU A CA 1
ATOM 1631 C C . GLU A 1 198 ? -39.562 -9.25 -8.992 1 84.69 198 GLU A C 1
ATOM 1633 O O . GLU A 1 198 ? -40.062 -10.305 -8.586 1 84.69 198 GLU A O 1
ATOM 1638 N N . ARG A 1 199 ? -40.312 -8.258 -9.602 1 82.19 199 ARG A N 1
ATOM 1639 C CA . ARG A 1 199 ? -41.719 -8.398 -9.906 1 82.19 199 ARG A CA 1
ATOM 1640 C C . ARG A 1 199 ? -41.938 -9.242 -11.156 1 82.19 199 ARG A C 1
ATOM 1642 O O . ARG A 1 199 ? -42.844 -10.078 -11.195 1 82.19 199 ARG A O 1
ATOM 1649 N N . ASP A 1 200 ? -41.094 -8.969 -12.086 1 85.06 200 ASP A N 1
ATOM 1650 C CA . ASP A 1 200 ? -41.188 -9.711 -13.344 1 85.06 200 ASP A CA 1
ATOM 1651 C C . ASP A 1 200 ? -40.25 -10.922 -13.344 1 85.06 200 ASP A C 1
ATOM 1653 O O . ASP A 1 200 ? -39.219 -10.914 -14.008 1 85.06 200 ASP A O 1
ATOM 1657 N N . LEU A 1 201 ? -40.719 -11.93 -12.805 1 87.5 201 LEU A N 1
ATOM 1658 C CA . LEU A 1 201 ? -39.938 -13.148 -12.672 1 87.5 201 LEU A CA 1
ATOM 1659 C C . LEU A 1 201 ? -39.656 -13.781 -14.039 1 87.5 201 LEU A C 1
ATOM 1661 O O . LEU A 1 201 ? -38.594 -14.367 -14.258 1 87.5 201 LEU A O 1
ATOM 1665 N N . PHE A 1 202 ? -40.594 -13.656 -14.883 1 89.12 202 PHE A N 1
ATOM 1666 C CA . PHE A 1 202 ? -40.469 -14.258 -16.203 1 89.12 202 PHE A CA 1
ATOM 1667 C C . PHE A 1 202 ? -39.312 -13.625 -16.984 1 89.12 202 PHE A C 1
ATOM 1669 O O . PHE A 1 202 ? -38.594 -14.32 -17.688 1 89.12 202 PHE A O 1
ATOM 1676 N N . CYS A 1 203 ? -39.25 -12.398 -16.844 1 88.44 203 CYS A N 1
ATOM 1677 C CA . CYS A 1 203 ? -38.156 -11.695 -17.547 1 88.44 203 CYS A CA 1
ATOM 1678 C C . CYS A 1 203 ? -36.812 -12.164 -17.047 1 88.44 203 CYS A C 1
ATOM 1680 O O . CYS A 1 203 ? -35.906 -12.414 -17.859 1 88.44 203 CYS A O 1
ATOM 1682 N N . VAL A 1 204 ? -36.625 -12.281 -15.734 1 91.06 204 VAL A N 1
ATOM 1683 C CA . VAL A 1 204 ? -35.344 -12.719 -15.156 1 91.06 204 VAL A CA 1
ATOM 1684 C C . VAL A 1 204 ? -35.062 -14.156 -15.586 1 91.06 204 VAL A C 1
ATOM 1686 O O . VAL A 1 204 ? -33.938 -14.469 -15.984 1 91.06 204 VAL A O 1
ATOM 1689 N N . ILE A 1 205 ? -36 -14.977 -15.586 1 92.88 205 ILE A N 1
ATOM 1690 C CA . ILE A 1 205 ? -35.844 -16.391 -15.938 1 92.88 205 ILE A CA 1
ATOM 1691 C C . ILE A 1 205 ? -35.531 -16.516 -17.422 1 92.88 205 ILE A C 1
ATOM 1693 O O . ILE A 1 205 ? -34.656 -17.297 -17.828 1 92.88 205 ILE A O 1
ATOM 1697 N N . LYS A 1 206 ? -36.25 -15.758 -18.203 1 94 206 LYS A N 1
ATOM 1698 C CA . LYS A 1 206 ? -36 -15.766 -19.641 1 94 206 LYS A CA 1
ATOM 1699 C C . LYS A 1 206 ? -34.562 -15.336 -19.953 1 94 206 LYS A C 1
ATOM 1701 O O . LYS A 1 206 ? -33.875 -15.992 -20.734 1 94 206 LYS A O 1
ATOM 1706 N N . ASN A 1 207 ? -34.156 -14.227 -19.344 1 93.38 207 ASN A N 1
ATOM 1707 C CA . ASN A 1 207 ? -32.781 -13.734 -19.578 1 93.38 207 ASN A CA 1
ATOM 1708 C C . ASN A 1 207 ? -31.75 -14.711 -19.047 1 93.38 207 ASN A C 1
ATOM 1710 O O . ASN A 1 207 ? -30.656 -14.828 -19.609 1 93.38 207 ASN A O 1
ATOM 1714 N N . THR A 1 208 ? -32.062 -15.328 -17.906 1 94.62 208 THR A N 1
ATOM 1715 C CA . THR A 1 208 ? -31.188 -16.359 -17.391 1 94.62 208 THR A CA 1
ATOM 1716 C C . THR A 1 208 ? -31.062 -17.516 -18.391 1 94.62 208 THR A C 1
ATOM 1718 O O . THR A 1 208 ? -29.953 -18 -18.625 1 94.62 208 THR A O 1
ATOM 1721 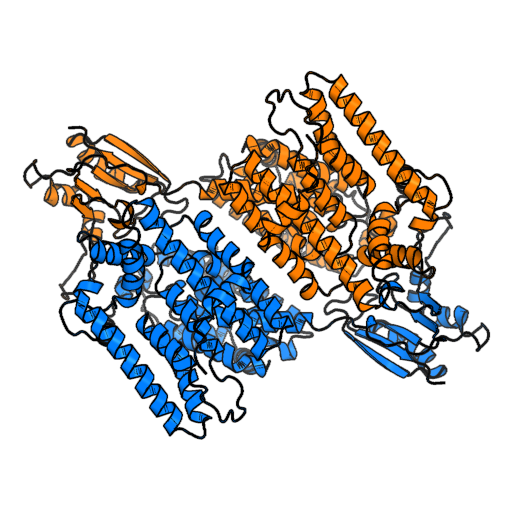N N . PHE A 1 209 ? -32.125 -17.922 -18.922 1 95.19 209 PHE A N 1
ATOM 1722 C CA . PHE A 1 209 ? -32.156 -19.016 -19.891 1 95.19 209 PHE A CA 1
ATOM 1723 C C . PHE A 1 209 ? -31.359 -18.641 -21.141 1 95.19 209 PHE A C 1
ATOM 1725 O O . PHE A 1 209 ? -30.578 -19.453 -21.641 1 95.19 209 PHE A O 1
ATOM 1732 N N . ILE A 1 210 ? -31.562 -17.5 -21.641 1 95.38 210 ILE A N 1
ATOM 1733 C CA . ILE A 1 210 ? -30.875 -17.047 -22.844 1 95.38 210 ILE A CA 1
ATOM 1734 C C . ILE A 1 210 ? -29.375 -16.969 -22.578 1 95.38 210 ILE A C 1
ATOM 1736 O O . ILE A 1 210 ? -28.578 -17.531 -23.328 1 95.38 210 ILE A O 1
ATOM 1740 N N . ALA A 1 211 ? -29 -16.266 -21.531 1 94.69 211 ALA A N 1
ATOM 1741 C CA . ALA A 1 211 ? -27.578 -16.141 -21.188 1 94.69 211 ALA A CA 1
ATOM 1742 C C . ALA A 1 211 ? -26.969 -17.516 -20.938 1 94.69 211 ALA A C 1
ATOM 1744 O O . ALA A 1 211 ? -25.859 -17.812 -21.422 1 94.69 211 ALA A O 1
ATOM 1745 N N . GLY A 1 212 ? -27.719 -18.312 -20.203 1 94.44 212 GLY A N 1
ATOM 1746 C CA . GLY A 1 212 ? -27.234 -19.656 -19.906 1 94.44 212 GLY A CA 1
ATOM 1747 C C . GLY A 1 212 ? -27.016 -20.5 -21.156 1 94.44 212 GLY A C 1
ATOM 1748 O O . GLY A 1 212 ? -26 -21.188 -21.266 1 94.44 212 GLY A O 1
ATOM 1749 N N . CYS A 1 213 ? -27.906 -20.438 -22.047 1 94.88 213 CYS A N 1
ATOM 1750 C CA . CYS A 1 213 ? -27.797 -21.203 -23.281 1 94.88 213 CYS A CA 1
ATOM 1751 C C . CYS A 1 213 ? -26.625 -20.734 -24.125 1 94.88 213 CYS A C 1
ATOM 1753 O O . CYS A 1 213 ? -25.875 -21.562 -24.656 1 94.88 213 CYS A O 1
ATOM 1755 N N . VAL A 1 214 ? -26.516 -19.453 -24.219 1 94.69 214 VAL A N 1
ATOM 1756 C CA . VAL A 1 214 ? -25.422 -18.906 -25.031 1 94.69 214 VAL A CA 1
ATOM 1757 C C . VAL A 1 214 ? -24.078 -19.297 -24.406 1 94.69 214 VAL A C 1
ATOM 1759 O O . VAL A 1 214 ? -23.172 -19.719 -25.109 1 94.69 214 VAL A O 1
ATOM 1762 N N . ILE A 1 215 ? -23.969 -19.172 -23.141 1 93.31 215 ILE A N 1
ATOM 1763 C CA . ILE A 1 215 ? -22.719 -19.453 -22.438 1 93.31 215 ILE A CA 1
ATOM 1764 C C . ILE A 1 215 ? -22.422 -20.953 -22.5 1 93.31 215 ILE A C 1
ATOM 1766 O O . ILE A 1 215 ? -21.281 -21.344 -22.766 1 93.31 215 ILE A O 1
ATOM 1770 N N . LEU A 1 216 ? -23.422 -21.719 -22.281 1 92.19 216 LEU A N 1
ATOM 1771 C CA . LEU A 1 216 ? -23.25 -23.156 -22.344 1 92.19 216 LEU A CA 1
ATOM 1772 C C . LEU A 1 216 ? -22.844 -23.594 -23.766 1 92.19 216 LEU A C 1
ATOM 1774 O O . LEU A 1 216 ? -22 -24.469 -23.922 1 92.19 216 LEU A O 1
ATOM 1778 N N . ALA A 1 217 ? -23.5 -23.031 -24.688 1 93.69 217 ALA A N 1
ATOM 1779 C CA . ALA A 1 217 ? -23.156 -23.344 -26.078 1 93.69 217 ALA A CA 1
ATOM 1780 C C . ALA A 1 217 ? -21.719 -22.969 -26.391 1 93.69 217 ALA A C 1
ATOM 1782 O O . ALA A 1 217 ? -21.016 -23.703 -27.094 1 93.69 217 ALA A O 1
ATOM 1783 N N . THR A 1 218 ? -21.328 -21.844 -25.922 1 91.12 218 THR A N 1
ATOM 1784 C CA . THR A 1 218 ? -19.953 -21.406 -26.141 1 91.12 218 THR A CA 1
ATOM 1785 C C . THR A 1 218 ? -18.953 -22.344 -25.453 1 91.12 218 THR A C 1
ATOM 1787 O O . THR A 1 218 ? -17.953 -22.734 -26.047 1 91.12 218 THR A O 1
ATOM 1790 N N . LEU A 1 219 ? -19.266 -22.703 -24.281 1 90.44 219 LEU A N 1
ATOM 1791 C CA . LEU A 1 219 ? -18.422 -23.609 -23.516 1 90.44 219 LEU A CA 1
ATOM 1792 C C . LEU A 1 219 ? -18.312 -24.969 -24.203 1 90.44 219 LEU A C 1
ATOM 1794 O O . LEU A 1 219 ? -17.203 -25.484 -24.406 1 90.44 219 LEU A O 1
ATOM 1798 N N . MET A 1 220 ? -19.422 -25.531 -24.562 1 92.5 220 MET A N 1
ATOM 1799 C CA . MET A 1 220 ? -19.453 -26.859 -25.141 1 92.5 220 MET A CA 1
ATOM 1800 C C . MET A 1 220 ? -18.812 -26.875 -26.516 1 92.5 220 MET A C 1
ATOM 1802 O O . MET A 1 220 ? -18.141 -27.844 -26.875 1 92.5 220 MET A O 1
ATOM 1806 N N . SER A 1 221 ? -18.984 -25.844 -27.234 1 93.56 221 SER A N 1
ATOM 1807 C CA . SER A 1 221 ? -18.344 -25.766 -28.547 1 93.56 221 SER A CA 1
ATOM 1808 C C . SER A 1 221 ? -16.828 -25.672 -28.438 1 93.56 221 SER A C 1
ATOM 1810 O O . SER A 1 221 ? -16.094 -26.328 -29.188 1 93.56 221 SER A O 1
ATOM 1812 N N . CYS A 1 222 ? -16.391 -24.859 -27.516 1 91.12 222 CYS A N 1
ATOM 1813 C CA . CYS A 1 222 ? -14.961 -24.719 -27.297 1 91.12 222 CYS A CA 1
ATOM 1814 C C . CYS A 1 222 ? -14.352 -26.047 -26.828 1 91.12 222 CYS A C 1
ATOM 1816 O O . CYS A 1 222 ? -13.336 -26.484 -27.375 1 91.12 222 CYS A O 1
ATOM 1818 N N . ASP A 1 223 ? -14.953 -26.625 -25.906 1 92.69 223 ASP A N 1
ATOM 1819 C CA . ASP A 1 223 ? -14.445 -27.875 -25.375 1 92.69 223 ASP A CA 1
ATOM 1820 C C . ASP A 1 223 ? -14.516 -28.984 -26.422 1 92.69 223 ASP A C 1
ATOM 1822 O O . ASP A 1 223 ? -13.625 -29.844 -26.484 1 92.69 223 ASP A O 1
ATOM 1826 N N . LYS A 1 224 ? -15.578 -28.984 -27.219 1 94.25 224 LYS A N 1
ATOM 1827 C CA . LYS A 1 224 ? -15.688 -29.953 -28.297 1 94.25 224 LYS A CA 1
ATOM 1828 C C . LYS A 1 224 ? -14.539 -29.828 -29.281 1 94.25 224 LYS A C 1
ATOM 1830 O O . LYS A 1 224 ? -13.977 -30.828 -29.734 1 94.25 224 LYS A O 1
ATOM 1835 N N . TYR A 1 225 ? -14.297 -28.672 -29.562 1 91.69 225 TYR A N 1
ATOM 1836 C CA . TYR A 1 225 ? -13.242 -28.406 -30.531 1 91.69 225 TYR A CA 1
ATOM 1837 C C . TYR A 1 225 ? -11.906 -28.969 -30.062 1 91.69 225 TYR A C 1
ATOM 1839 O O . TYR A 1 225 ? -11.148 -29.547 -30.859 1 91.69 225 TYR A O 1
ATOM 1847 N N . PHE A 1 226 ? -11.617 -28.969 -28.859 1 90.12 226 PHE A N 1
ATOM 1848 C CA . PHE A 1 226 ? -10.281 -29.344 -28.391 1 90.12 226 PHE A CA 1
ATOM 1849 C C . PHE A 1 226 ? -10.273 -30.75 -27.828 1 90.12 226 PHE A C 1
ATOM 1851 O O . PHE A 1 226 ? -9.281 -31.469 -27.969 1 90.12 226 PHE A O 1
ATOM 1858 N N . TYR A 1 227 ? -11.367 -31.109 -27.156 1 92.38 227 TYR A N 1
ATOM 1859 C CA . TYR A 1 227 ? -11.445 -32.469 -26.641 1 92.38 227 TYR A CA 1
ATOM 1860 C C . TYR A 1 227 ? -11.812 -33.469 -27.75 1 92.38 227 TYR A C 1
ATOM 1862 O O . TYR A 1 227 ? -11.508 -34.656 -27.656 1 92.38 227 TYR A O 1
ATOM 1870 N N . GLY A 1 228 ? -12.453 -33 -28.75 1 92.12 228 GLY A N 1
ATOM 1871 C CA . GLY A 1 228 ? -12.922 -33.875 -29.828 1 92.12 228 GLY A CA 1
ATOM 1872 C C . GLY A 1 228 ? -14.297 -34.469 -29.562 1 92.12 228 GLY A C 1
ATOM 1873 O O . GLY A 1 228 ? -14.922 -35.031 -30.469 1 92.12 228 GLY A O 1
ATOM 1874 N N . ASP A 1 229 ? -14.75 -34.438 -28.281 1 92.75 229 ASP A N 1
ATOM 1875 C CA . ASP A 1 229 ? -16.047 -34.969 -27.875 1 92.75 229 ASP A CA 1
ATOM 1876 C C . ASP A 1 229 ? -16.875 -33.875 -27.172 1 92.75 229 ASP A C 1
ATOM 1878 O O . ASP A 1 229 ? -16.328 -32.906 -26.656 1 92.75 229 ASP A O 1
ATOM 1882 N N . TRP A 1 230 ? -18.188 -34.062 -27.328 1 92.88 230 TRP A N 1
ATOM 1883 C CA . TRP A 1 230 ? -19.047 -33.219 -26.547 1 92.88 230 TRP A CA 1
ATOM 1884 C C . TRP A 1 230 ? -18.906 -33.5 -25.062 1 92.88 230 TRP A C 1
ATOM 1886 O O . TRP A 1 230 ? -19.078 -34.656 -24.625 1 92.88 230 TRP A O 1
ATOM 1896 N N . VAL A 1 231 ? -18.438 -32.531 -24.375 1 91.62 231 VAL A N 1
ATOM 1897 C CA . VAL A 1 231 ? -18.188 -32.719 -22.953 1 91.62 231 VAL A CA 1
ATOM 1898 C C . VAL A 1 231 ? -18.797 -31.562 -22.172 1 91.62 231 VAL A C 1
ATOM 1900 O O . VAL A 1 231 ? -18.828 -30.422 -22.625 1 91.62 231 VAL A O 1
ATOM 1903 N N . PHE A 1 232 ? -19.438 -31.875 -21.047 1 91.94 232 PHE A N 1
ATOM 1904 C CA . PHE A 1 232 ? -19.859 -30.891 -20.047 1 91.94 232 PHE A CA 1
ATOM 1905 C C . PHE A 1 232 ? -18.922 -30.922 -18.844 1 91.94 232 PHE A C 1
ATOM 1907 O O . PHE A 1 232 ? -19.188 -31.594 -17.859 1 91.94 232 PHE A O 1
ATOM 1914 N N . THR A 1 233 ? -17.906 -30.078 -18.953 1 90 233 THR A N 1
ATOM 1915 C CA . THR A 1 233 ? -16.766 -30.156 -18.047 1 90 233 THR A CA 1
ATOM 1916 C C . THR A 1 233 ? -17.188 -29.875 -16.609 1 90 233 THR A C 1
ATOM 1918 O O . THR A 1 233 ? -16.688 -30.484 -15.672 1 90 233 THR A O 1
ATOM 1921 N N . PRO A 1 234 ? -18.156 -28.859 -16.391 1 87.88 234 PRO A N 1
ATOM 1922 C CA . PRO A 1 234 ? -18.547 -28.656 -15 1 87.88 234 PRO A CA 1
ATOM 1923 C C . PRO A 1 234 ? -19.188 -29.891 -14.375 1 87.88 234 PRO A C 1
ATOM 1925 O O . PRO A 1 234 ? -18.969 -30.172 -13.188 1 87.88 234 PRO A O 1
ATOM 1928 N N . TYR A 1 235 ? -19.906 -30.531 -15.109 1 87.44 235 TYR A N 1
ATOM 1929 C CA . TYR A 1 235 ? -20.516 -31.766 -14.633 1 87.44 235 TYR A CA 1
ATOM 1930 C C . TYR A 1 235 ? -19.469 -32.812 -14.328 1 87.44 235 TYR A C 1
ATOM 1932 O O . TYR A 1 235 ? -19.516 -33.469 -13.281 1 87.44 235 TYR A O 1
ATOM 1940 N N . ASN A 1 236 ? -18.516 -33.031 -15.227 1 88 236 ASN A N 1
ATOM 1941 C CA . ASN A 1 236 ? -17.422 -33.969 -15.008 1 88 236 ASN A CA 1
ATOM 1942 C C . ASN A 1 236 ? -16.609 -33.594 -13.773 1 88 236 ASN A C 1
ATOM 1944 O O . ASN A 1 236 ? -16.188 -34.469 -13.023 1 88 236 ASN A O 1
ATOM 1948 N N . PHE A 1 237 ? -16.453 -32.344 -13.672 1 86.94 237 PHE A N 1
ATOM 1949 C CA . PHE A 1 237 ? -15.711 -31.812 -12.523 1 86.94 237 PHE A CA 1
ATOM 1950 C C . PHE A 1 237 ? -16.406 -32.188 -11.219 1 86.94 237 PHE A C 1
ATOM 1952 O O . PHE A 1 237 ? -15.758 -32.688 -10.289 1 86.94 237 PHE A O 1
ATOM 1959 N N . PHE A 1 238 ? -17.656 -31.953 -11.148 1 83.81 238 PHE A N 1
ATOM 1960 C CA . PHE A 1 238 ? -18.406 -32.25 -9.945 1 83.81 238 PHE A CA 1
ATOM 1961 C C . PHE A 1 238 ? -18.422 -33.75 -9.672 1 83.81 238 PHE A C 1
ATOM 1963 O O . PHE A 1 238 ? -18.219 -34.188 -8.531 1 83.81 238 PHE A O 1
ATOM 1970 N N . LEU A 1 239 ? -18.656 -34.5 -10.672 1 82.81 239 LEU A N 1
ATOM 1971 C CA . LEU A 1 239 ? -18.734 -35.969 -10.531 1 82.81 239 LEU A CA 1
ATOM 1972 C C . LEU A 1 239 ? -17.406 -36.531 -10.062 1 82.81 239 LEU A C 1
ATOM 1974 O O . LEU A 1 239 ? -17.375 -37.406 -9.18 1 82.81 239 LEU A O 1
ATOM 1978 N N . PHE A 1 240 ? -16.422 -36.062 -10.688 1 82.94 240 PHE A N 1
ATOM 1979 C CA . PHE A 1 240 ? -15.102 -36.562 -10.375 1 82.94 240 PHE A CA 1
ATOM 1980 C C . PHE A 1 240 ? -14.703 -36.219 -8.945 1 82.94 240 PHE A C 1
ATOM 1982 O O . PHE A 1 240 ? -14.156 -37.062 -8.219 1 82.94 240 PHE A O 1
ATOM 1989 N N . ASN A 1 241 ? -14.891 -35.062 -8.508 1 76.88 241 ASN A N 1
ATOM 1990 C CA . ASN A 1 241 ? -14.516 -34.594 -7.168 1 76.88 241 ASN A CA 1
ATOM 1991 C C . ASN A 1 241 ? -15.398 -35.25 -6.102 1 76.88 241 ASN A C 1
ATOM 1993 O O . ASN A 1 241 ? -14.938 -35.531 -4.992 1 76.88 241 ASN A O 1
ATOM 1997 N N . TRP A 1 242 ? -16.594 -35.375 -6.414 1 71.5 242 TRP A N 1
ATOM 1998 C CA . TRP A 1 242 ? -17.531 -36 -5.492 1 71.5 242 TRP A CA 1
ATOM 1999 C C . TRP A 1 242 ? -17.188 -37.469 -5.293 1 71.5 242 TRP A C 1
ATOM 2001 O O . TRP A 1 242 ? -17.203 -37.969 -4.164 1 71.5 242 TRP A O 1
ATOM 2011 N N . ARG A 1 243 ? -16.812 -38.125 -6.324 1 74.5 243 ARG A N 1
ATOM 2012 C CA . ARG A 1 243 ? -16.578 -39.562 -6.297 1 74.5 243 ARG A CA 1
ATOM 2013 C C . ARG A 1 243 ? -15.211 -39.875 -5.719 1 74.5 243 ARG A C 1
ATOM 2015 O O . ARG A 1 243 ? -15.039 -40.875 -5.039 1 74.5 243 ARG A O 1
ATOM 2022 N N . ASN A 1 244 ? -14.25 -39.094 -6.008 1 74.44 244 ASN A N 1
ATOM 2023 C CA . ASN A 1 244 ? -12.883 -39.469 -5.711 1 74.44 244 ASN A CA 1
ATOM 2024 C C . ASN A 1 244 ? -12.258 -38.594 -4.645 1 74.44 244 ASN A C 1
ATOM 2026 O O . ASN A 1 244 ? -11.156 -38.875 -4.168 1 74.44 244 ASN A O 1
ATOM 2030 N N . ASP A 1 245 ? -12.867 -37.719 -4.035 1 69.94 245 ASP A N 1
ATOM 2031 C CA . ASP A 1 245 ? -12.312 -36.75 -3.078 1 69.94 245 ASP A CA 1
ATOM 2032 C C . ASP A 1 245 ? -10.867 -36.406 -3.428 1 69.94 245 ASP A C 1
ATOM 2034 O O . ASP A 1 245 ? -9.969 -36.531 -2.586 1 69.94 245 ASP A O 1
ATOM 2038 N N . ILE A 1 246 ? -10.594 -36 -4.551 1 72 246 ILE A N 1
ATOM 2039 C CA . ILE A 1 246 ? -9.273 -35.75 -5.113 1 72 246 ILE A CA 1
ATOM 2040 C C . ILE A 1 246 ? -8.562 -34.688 -4.297 1 72 246 ILE A C 1
ATOM 2042 O O . ILE A 1 246 ? -7.336 -34.688 -4.168 1 72 246 ILE A O 1
ATOM 2046 N N . GLY A 1 247 ? -9.305 -33.844 -3.713 1 70.31 247 GLY A N 1
ATOM 2047 C CA . GLY A 1 247 ? -8.703 -32.781 -2.92 1 70.31 247 GLY A CA 1
ATOM 2048 C C . GLY A 1 247 ? -7.848 -33.312 -1.779 1 70.31 247 GLY A C 1
ATOM 2049 O O . GLY A 1 247 ? -6.801 -32.719 -1.473 1 70.31 247 GLY A O 1
ATOM 2050 N N . ALA A 1 248 ? -8.211 -34.344 -1.281 1 67.62 248 ALA A N 1
ATOM 2051 C CA . ALA A 1 248 ? -7.484 -34.938 -0.161 1 67.62 248 ALA A CA 1
ATOM 2052 C C . ALA A 1 248 ? -6.094 -35.406 -0.592 1 67.62 248 ALA A C 1
ATOM 2054 O O . ALA A 1 248 ? -5.16 -35.406 0.213 1 67.62 248 ALA A O 1
ATOM 2055 N N . PHE A 1 249 ? -5.988 -35.688 -1.839 1 68.44 249 PHE A N 1
ATOM 2056 C CA . PHE A 1 249 ? -4.711 -36.125 -2.398 1 68.44 249 PHE A CA 1
ATOM 2057 C C . PHE A 1 249 ? -3.684 -35 -2.318 1 68.44 249 PHE A C 1
ATOM 2059 O O . PHE A 1 249 ? -2.494 -35.25 -2.117 1 68.44 249 PHE A O 1
ATOM 2066 N N . TYR A 1 250 ? -4.195 -33.844 -2.438 1 66.06 250 TYR A N 1
ATOM 2067 C CA . TYR A 1 250 ? -3.279 -32.719 -2.504 1 66.06 250 TYR A CA 1
ATOM 2068 C C . TYR A 1 250 ? -3.1 -32.094 -1.131 1 66.06 250 TYR A C 1
ATOM 2070 O O . TYR A 1 250 ? -2.383 -31.078 -0.989 1 66.06 250 TYR A O 1
ATOM 2078 N N . GLY A 1 251 ? -3.625 -32.5 -0.135 1 68.25 251 GLY A N 1
ATOM 2079 C CA . GLY A 1 251 ? -3.486 -31.984 1.216 1 68.25 251 GLY A CA 1
ATOM 2080 C C . GLY A 1 251 ? -4.812 -31.625 1.854 1 68.25 251 GLY A C 1
ATOM 2081 O O . GLY A 1 251 ? -5.742 -31.203 1.168 1 68.25 251 GLY A O 1
ATOM 2082 N N . GLN A 1 252 ? -4.883 -31.859 3.086 1 72.69 252 GLN A N 1
ATOM 2083 C CA . GLN A 1 252 ? -6.109 -31.578 3.818 1 72.69 252 GLN A CA 1
ATOM 2084 C C . GLN A 1 252 ? -5.875 -30.484 4.867 1 72.69 252 GLN A C 1
ATOM 2086 O O . GLN A 1 252 ? -4.797 -30.406 5.457 1 72.69 252 GLN A O 1
ATOM 2091 N N . HIS A 1 253 ? -6.812 -29.562 4.875 1 74.06 253 HIS A N 1
ATOM 2092 C CA . HIS A 1 253 ? -6.793 -28.531 5.895 1 74.06 253 HIS A CA 1
ATOM 2093 C C . HIS A 1 253 ? -8.023 -28.609 6.793 1 74.06 253 HIS A C 1
ATOM 2095 O O . HIS A 1 253 ? -9.039 -29.203 6.41 1 74.06 253 HIS A O 1
ATOM 2101 N N . ASN A 1 254 ? -7.812 -28 7.934 1 75.12 254 ASN A N 1
ATOM 2102 C CA . ASN A 1 254 ? -8.906 -27.922 8.891 1 75.12 254 ASN A CA 1
ATOM 2103 C C . ASN A 1 254 ? -10.055 -27.062 8.375 1 75.12 254 ASN A C 1
ATOM 2105 O O . ASN A 1 254 ? -9.852 -26.188 7.543 1 75.12 254 ASN A O 1
ATOM 2109 N N . PHE A 1 255 ? -11.266 -27.391 8.805 1 79.62 255 PHE A N 1
ATOM 2110 C CA . PHE A 1 255 ? -12.484 -26.719 8.398 1 79.62 255 PHE A CA 1
ATOM 2111 C C . PHE A 1 255 ? -12.375 -25.219 8.633 1 79.62 255 PH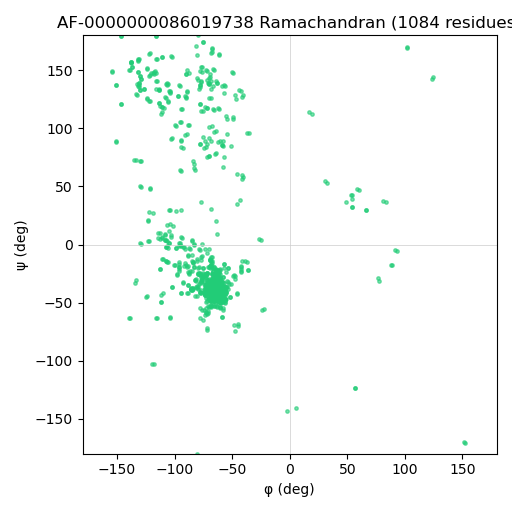E A C 1
ATOM 2113 O O . PHE A 1 255 ? -12.906 -24.422 7.859 1 79.62 255 PHE A O 1
ATOM 2120 N N . LEU A 1 256 ? -11.656 -24.781 9.648 1 79.12 256 LEU A N 1
ATOM 2121 C CA . LEU A 1 256 ? -11.602 -23.391 10.055 1 79.12 256 LEU A CA 1
ATOM 2122 C C . LEU A 1 256 ? -10.422 -22.672 9.398 1 79.12 256 LEU A C 1
ATOM 2124 O O . LEU A 1 256 ? -10.211 -21.484 9.625 1 79.12 256 LEU A O 1
ATOM 2128 N N . TRP A 1 257 ? -9.789 -23.344 8.562 1 84.88 257 TRP A N 1
ATOM 2129 C CA . TRP A 1 257 ? -8.539 -22.828 8.016 1 84.88 257 TRP A CA 1
ATOM 2130 C C . TRP A 1 257 ? -8.758 -21.5 7.285 1 84.88 257 TRP A C 1
ATOM 2132 O O . TRP A 1 257 ? -7.961 -20.578 7.41 1 84.88 257 TRP A O 1
ATOM 2142 N N . TYR A 1 258 ? -9.805 -21.359 6.535 1 86.12 258 TYR A N 1
ATOM 2143 C CA . TYR A 1 258 ? -10.055 -20.125 5.793 1 86.12 258 TYR A CA 1
ATOM 2144 C C . TYR A 1 258 ? -10.336 -18.969 6.738 1 86.12 258 TYR A C 1
ATOM 2146 O O . TYR A 1 258 ? -9.977 -17.828 6.449 1 86.12 258 TYR A O 1
ATOM 2154 N N . PHE A 1 259 ? -10.875 -19.266 7.879 1 81.44 259 PHE A N 1
ATOM 2155 C CA . PHE A 1 259 ? -11.203 -18.234 8.844 1 81.44 259 PHE A CA 1
ATOM 2156 C C . PHE A 1 259 ? -9.961 -17.797 9.617 1 81.44 259 PHE A C 1
ATOM 2158 O O . PHE A 1 259 ? -9.789 -16.609 9.906 1 81.44 259 PHE A O 1
ATOM 2165 N N . THR A 1 260 ? -9.125 -18.719 9.883 1 74.62 260 THR A N 1
ATOM 2166 C CA . THR A 1 260 ? -8.016 -18.438 10.789 1 74.62 260 THR A CA 1
ATOM 2167 C C . THR A 1 260 ? -6.781 -18 10 1 74.62 260 THR A C 1
ATOM 2169 O O . THR A 1 260 ? -5.992 -17.188 10.484 1 74.62 260 THR A O 1
ATOM 2172 N N . THR A 1 261 ? -6.664 -18.531 8.859 1 82.06 261 THR A N 1
ATOM 2173 C CA . THR A 1 261 ? -5.426 -18.297 8.125 1 82.06 261 THR A CA 1
ATOM 2174 C C . THR A 1 261 ? -5.727 -17.719 6.746 1 82.06 261 THR A C 1
ATOM 2176 O O . THR A 1 261 ? -5.148 -16.703 6.355 1 82.06 261 THR A O 1
ATOM 2179 N N . GLY A 1 262 ? -6.684 -18.297 6.109 1 90.62 262 GLY A N 1
ATOM 2180 C CA . GLY A 1 262 ? -6.961 -17.906 4.734 1 90.62 262 GLY A CA 1
ATOM 2181 C C . GLY A 1 262 ? -7.297 -16.438 4.582 1 90.62 262 GLY A C 1
ATOM 2182 O O . GLY A 1 262 ? -6.516 -15.672 4.008 1 90.62 262 GLY A O 1
ATOM 2183 N N . LEU A 1 263 ? -8.367 -16.031 5.203 1 91.56 263 LEU A N 1
ATOM 2184 C CA . LEU A 1 263 ? -8.883 -14.68 5.047 1 91.56 263 LEU A CA 1
ATOM 2185 C C . LEU A 1 263 ? -7.906 -13.656 5.617 1 91.56 263 LEU A C 1
ATOM 2187 O O . LEU A 1 263 ? -7.598 -12.656 4.969 1 91.56 263 LEU A O 1
ATOM 2191 N N . PRO A 1 264 ? -7.328 -13.867 6.805 1 84.94 264 PRO A N 1
ATOM 2192 C CA . PRO A 1 264 ? -6.379 -12.898 7.363 1 84.94 264 PRO A CA 1
ATOM 2193 C C . PRO A 1 264 ? -5.148 -12.703 6.48 1 84.94 264 PRO A C 1
ATOM 2195 O O . PRO A 1 264 ? -4.68 -11.578 6.305 1 84.94 264 PRO A O 1
ATOM 2198 N N . VAL A 1 265 ? -4.695 -13.742 5.891 1 85.88 265 VAL A N 1
ATOM 2199 C CA . VAL A 1 265 ? -3.488 -13.664 5.07 1 85.88 265 VAL A CA 1
ATOM 2200 C C . VAL A 1 265 ? -3.803 -12.953 3.756 1 85.88 265 VAL A C 1
ATOM 2202 O O . VAL A 1 265 ? -3.053 -12.078 3.318 1 85.88 265 VAL A O 1
ATOM 2205 N N . VAL A 1 266 ? -4.895 -13.312 3.191 1 92.62 266 VAL A N 1
ATOM 2206 C CA . VAL A 1 266 ? -5.258 -12.75 1.894 1 92.62 266 VAL A CA 1
ATOM 2207 C C . VAL A 1 266 ? -5.543 -11.258 2.035 1 92.62 266 VAL A C 1
ATOM 2209 O O . VAL A 1 266 ? -5.191 -10.469 1.157 1 92.62 266 VAL A O 1
ATOM 2212 N N . LEU A 1 267 ? -6.062 -10.852 3.152 1 92.38 267 LEU A N 1
ATOM 2213 C CA . LEU A 1 267 ? -6.387 -9.445 3.363 1 92.38 267 LEU A CA 1
ATOM 2214 C C . LEU A 1 267 ? -5.188 -8.688 3.916 1 92.38 267 LEU A C 1
ATOM 2216 O O . LEU A 1 267 ? -5.074 -7.477 3.729 1 92.38 267 LEU A O 1
ATOM 2220 N N . GLY A 1 268 ? -4.305 -9.445 4.578 1 86.56 268 GLY A N 1
ATOM 2221 C CA . GLY A 1 268 ? -3.182 -8.766 5.203 1 86.56 268 GLY A CA 1
ATOM 2222 C C . GLY A 1 268 ? -3.607 -7.684 6.176 1 86.56 268 GLY A C 1
ATOM 2223 O O . GLY A 1 268 ? -4.422 -7.93 7.07 1 86.56 268 GLY A O 1
ATOM 2224 N N . ILE A 1 269 ? -3.145 -6.445 5.953 1 78.88 269 ILE A N 1
ATOM 2225 C CA . ILE A 1 269 ? -3.418 -5.336 6.859 1 78.88 269 ILE A CA 1
ATOM 2226 C C . ILE A 1 269 ? -4.879 -4.914 6.734 1 78.88 269 ILE A C 1
ATOM 2228 O O . ILE A 1 269 ? -5.461 -4.371 7.676 1 78.88 269 ILE A O 1
ATOM 2232 N N . HIS A 1 270 ? -5.504 -5.172 5.625 1 89.19 270 HIS A N 1
ATOM 2233 C CA . HIS A 1 270 ? -6.898 -4.82 5.402 1 89.19 270 HIS A CA 1
ATOM 2234 C C . HIS A 1 270 ? -7.824 -5.648 6.289 1 89.19 270 HIS A C 1
ATOM 2236 O O . HIS A 1 270 ? -9.008 -5.336 6.426 1 89.19 270 HIS A O 1
ATOM 2242 N N . PHE A 1 271 ? -7.195 -6.703 6.934 1 88.56 271 PHE A N 1
ATOM 2243 C CA . PHE A 1 271 ? -7.996 -7.527 7.832 1 88.56 271 PHE A CA 1
ATOM 2244 C C . PHE A 1 271 ? -8.5 -6.711 9.008 1 88.56 271 PHE A C 1
ATOM 2246 O O . PHE A 1 271 ? -9.586 -6.973 9.531 1 88.56 271 PHE A O 1
ATOM 2253 N N . ILE A 1 272 ? -7.832 -5.633 9.359 1 81.62 272 ILE A N 1
ATOM 2254 C CA . ILE A 1 272 ? -8.195 -4.797 10.5 1 81.62 272 ILE A CA 1
ATOM 2255 C C . ILE A 1 272 ? -9.469 -4.023 10.188 1 81.62 272 ILE A C 1
ATOM 2257 O O . ILE A 1 272 ? -10.484 -4.184 10.875 1 81.62 272 ILE A O 1
ATOM 2261 N N . PRO A 1 273 ? -9.477 -3.211 9.156 1 86.38 273 PRO A N 1
ATOM 2262 C CA . PRO A 1 273 ? -10.75 -2.537 8.867 1 86.38 273 PRO A CA 1
ATOM 2263 C C . PRO A 1 273 ? -11.867 -3.512 8.523 1 86.38 273 PRO A C 1
ATOM 2265 O O . PRO A 1 273 ? -13.039 -3.232 8.797 1 86.38 273 PRO A O 1
ATOM 2268 N N . PHE A 1 274 ? -11.578 -4.695 7.957 1 90 274 PHE A N 1
ATOM 2269 C CA . PHE A 1 274 ? -12.594 -5.699 7.668 1 90 274 PHE A CA 1
ATOM 2270 C C . PHE A 1 274 ? -13.297 -6.137 8.945 1 90 274 PHE A C 1
ATOM 2272 O O . PHE A 1 274 ? -14.523 -6.207 8.992 1 90 274 PHE A O 1
ATOM 2279 N N . LEU A 1 275 ? -12.516 -6.316 10.016 1 81.69 275 LEU A N 1
ATOM 2280 C CA . LEU A 1 275 ? -13.062 -6.734 11.297 1 81.69 275 LEU A CA 1
ATOM 2281 C C . LEU A 1 275 ? -13.82 -5.594 11.961 1 81.69 275 LEU A C 1
ATOM 2283 O O . LEU A 1 275 ? -14.844 -5.816 12.617 1 81.69 275 LEU A O 1
ATOM 2287 N N . MET A 1 276 ? -13.305 -4.387 11.75 1 79.25 276 MET A N 1
ATOM 2288 C CA . MET A 1 276 ? -13.945 -3.213 12.336 1 79.25 276 MET A CA 1
ATOM 2289 C C . MET A 1 276 ? -15.352 -3.023 11.781 1 79.25 276 MET A C 1
ATOM 2291 O O . MET A 1 276 ? -16.234 -2.488 12.469 1 79.25 276 MET A O 1
ATOM 2295 N N . GLY A 1 277 ? -15.5 -3.416 10.578 1 81.5 277 GLY A N 1
ATOM 2296 C CA . GLY A 1 277 ? -16.812 -3.273 9.961 1 81.5 277 GLY A CA 1
ATOM 2297 C C . GLY A 1 277 ? -17.875 -4.156 10.586 1 81.5 277 GLY A C 1
ATOM 2298 O O . GLY A 1 277 ? -19.062 -3.857 10.508 1 81.5 277 GLY A O 1
ATOM 2299 N N . LEU A 1 278 ? -17.422 -5.18 11.211 1 75.81 278 LEU A N 1
ATOM 2300 C CA . LEU A 1 278 ? -18.359 -6.082 11.883 1 75.81 278 LEU A CA 1
ATOM 2301 C C . LEU A 1 278 ? -18.891 -5.461 13.164 1 75.81 278 LEU A C 1
ATOM 2303 O O . LEU A 1 278 ? -19.969 -5.82 13.633 1 75.81 278 LEU A O 1
ATOM 2307 N N . SER A 1 279 ? -18.078 -4.422 13.867 1 59.88 279 SER A N 1
ATOM 2308 C CA . SER A 1 279 ? -18.438 -3.859 15.164 1 59.88 279 SER A CA 1
ATOM 2309 C C . SER A 1 279 ? -18.984 -2.443 15.023 1 59.88 279 SER A C 1
ATOM 2311 O O . SER A 1 279 ? -19.297 -1.791 16.016 1 59.88 279 SER A O 1
ATOM 2313 N N . ILE A 1 280 ? -18.953 -1.643 14.094 1 52.41 280 ILE A N 1
ATOM 2314 C CA . ILE A 1 280 ? -19.109 -0.193 14.031 1 52.41 280 ILE A CA 1
ATOM 2315 C C . ILE A 1 280 ? -20.438 0.217 14.672 1 52.41 280 ILE A C 1
ATOM 2317 O O . ILE A 1 280 ? -20.625 1.378 15.039 1 52.41 280 ILE A O 1
ATOM 2321 N N . PRO A 1 281 ? -21.484 -0.26 14.695 1 45.59 281 PRO A N 1
ATOM 2322 C CA . PRO A 1 281 ? -22.359 0.612 15.477 1 45.59 281 PRO A CA 1
ATOM 2323 C C . PRO A 1 281 ? -21.719 1.103 16.766 1 45.59 281 PRO A C 1
ATOM 2325 O O . PRO A 1 281 ? -21.859 2.273 17.125 1 45.59 281 PRO A O 1
ATOM 2328 N N . TYR A 1 282 ? -21.469 0.153 17.797 1 39.06 282 TYR A N 1
ATOM 2329 C CA . TYR A 1 282 ? -21.016 0.385 19.156 1 39.06 282 TYR A CA 1
ATOM 2330 C C . TYR A 1 282 ? -19.516 0.648 19.188 1 39.06 282 TYR A C 1
ATOM 2332 O O . TYR A 1 282 ? -18.906 0.686 20.266 1 39.06 282 TYR A O 1
ATOM 2340 N N . LEU A 1 283 ? -18.781 0.599 18.297 1 37.84 283 LEU A N 1
ATOM 2341 C CA . LEU A 1 283 ? -17.328 0.787 18.203 1 37.84 283 LEU A CA 1
ATOM 2342 C C . LEU A 1 283 ? -16.922 2.129 18.812 1 37.84 283 LEU A C 1
ATOM 2344 O O . LEU A 1 283 ? -15.734 2.436 18.906 1 37.84 283 LEU A O 1
ATOM 2348 N N . ARG A 1 284 ? -17.828 2.996 18.922 1 38.28 284 ARG A N 1
ATOM 2349 C CA . ARG A 1 284 ? -17.25 4.281 19.312 1 38.28 284 ARG A CA 1
ATOM 2350 C C . ARG A 1 284 ? -16.281 4.113 20.484 1 38.28 284 ARG A C 1
ATOM 2352 O O . ARG A 1 284 ? -15.164 4.629 20.453 1 38.28 284 ARG A O 1
ATOM 2359 N N . ARG A 1 285 ? -16.844 3.873 21.781 1 36.38 285 ARG A N 1
ATOM 2360 C CA . ARG A 1 285 ? -16.094 3.939 23.031 1 36.38 285 ARG A CA 1
ATOM 2361 C C . ARG A 1 285 ? -15.188 2.723 23.188 1 36.38 285 ARG A C 1
ATOM 2363 O O . ARG A 1 285 ? -14.047 2.846 23.641 1 36.38 285 ARG A O 1
ATOM 2370 N N . GLN A 1 286 ? -15.695 1.355 23.141 1 35.97 286 GLN A N 1
ATOM 2371 C CA . GLN A 1 286 ? -15.164 0.105 23.656 1 35.97 286 GLN A CA 1
ATOM 2372 C C . GLN A 1 286 ? -14.273 -0.592 22.641 1 35.97 286 GLN A C 1
ATOM 2374 O O . GLN A 1 286 ? -13.539 -1.524 22.969 1 35.97 286 GLN A O 1
ATOM 2379 N N . TYR A 1 287 ? -14.32 -0.303 21.5 1 38.97 287 TYR A N 1
ATOM 2380 C CA . TYR A 1 287 ? -13.664 -1.14 20.5 1 38.97 287 TYR A CA 1
ATOM 2381 C C . TYR A 1 287 ? -12.148 -1.039 20.625 1 38.97 287 TYR A C 1
ATOM 2383 O O . TYR A 1 287 ? -11.43 -2.023 20.406 1 38.97 287 TYR A O 1
ATOM 2391 N N . PHE A 1 288 ? -11.75 0.008 20.938 1 37.94 288 PHE A N 1
ATOM 2392 C CA . PHE A 1 288 ? -10.328 0.129 21.234 1 37.94 288 PHE A CA 1
ATOM 2393 C C . PHE A 1 288 ? -9.922 -0.814 22.359 1 37.94 288 PHE A C 1
ATOM 2395 O O . PHE A 1 288 ? -8.891 -1.475 22.281 1 37.94 288 PHE A O 1
ATOM 2402 N N . LEU A 1 289 ? -10.875 -0.96 23.375 1 38.66 289 LEU A N 1
ATOM 2403 C CA . LEU A 1 289 ? -10.648 -1.833 24.516 1 38.66 289 LEU A CA 1
ATOM 2404 C C . LEU A 1 289 ? -10.789 -3.299 24.125 1 38.66 289 LEU A C 1
ATOM 2406 O O . LEU A 1 289 ? -9.969 -4.133 24.5 1 38.66 289 LEU A O 1
ATOM 2410 N N . VAL A 1 290 ? -11.719 -3.639 23.344 1 40.19 290 VAL A N 1
ATOM 2411 C CA . VAL A 1 290 ? -11.992 -5.023 22.969 1 40.19 290 VAL A CA 1
ATOM 2412 C C . VAL A 1 290 ? -10.906 -5.523 22.016 1 40.19 290 VAL A C 1
ATOM 2414 O O . VAL A 1 290 ? -10.406 -6.641 22.172 1 40.19 290 VAL A O 1
ATOM 2417 N N . PHE A 1 291 ? -10.469 -4.824 21.078 1 40.19 291 PHE A N 1
ATOM 2418 C CA . PHE A 1 291 ? -9.359 -5.215 20.219 1 40.19 291 PHE A CA 1
ATOM 2419 C C . PHE A 1 291 ? -8.102 -5.465 21.031 1 40.19 291 PHE A C 1
ATOM 2421 O O . PHE A 1 291 ? -7.445 -6.496 20.875 1 40.19 291 PHE A O 1
ATOM 2428 N N . TRP A 1 292 ? -7.863 -4.68 21.984 1 42.34 292 TRP A N 1
ATOM 2429 C CA . TRP A 1 292 ? -6.711 -4.859 22.859 1 42.34 292 TRP A CA 1
ATOM 2430 C C . TRP A 1 292 ? -6.98 -5.949 23.891 1 42.34 292 TRP A C 1
ATOM 2432 O O . TRP A 1 292 ? -6.074 -6.699 24.266 1 42.34 292 TRP A O 1
ATOM 2442 N N . VAL A 1 293 ? -8.219 -6.191 24.219 1 42.41 293 VAL A N 1
ATOM 2443 C CA . VAL A 1 293 ? -8.602 -7.262 25.125 1 42.41 293 VAL A CA 1
ATOM 2444 C C . VAL A 1 293 ? -8.547 -8.609 24.406 1 42.41 293 VAL A C 1
ATOM 2446 O O . VAL A 1 293 ? -8 -9.578 24.938 1 42.41 293 VAL A O 1
ATOM 2449 N N . ILE A 1 294 ? -8.969 -8.727 23.219 1 43.72 294 ILE A N 1
ATOM 2450 C CA . ILE A 1 294 ? -8.938 -9.977 22.469 1 43.72 294 ILE A CA 1
ATOM 2451 C C . ILE A 1 294 ? -7.5 -10.289 22.047 1 43.72 294 ILE A C 1
ATOM 2453 O O . ILE A 1 294 ? -7.055 -11.438 22.141 1 43.72 294 ILE A O 1
ATOM 2457 N N . PHE A 1 295 ? -6.785 -9.375 21.734 1 42.97 295 PHE A N 1
ATOM 2458 C CA . PHE A 1 295 ? -5.359 -9.531 21.453 1 42.97 295 PHE A CA 1
ATOM 2459 C C . PHE A 1 295 ? -4.605 -9.898 22.734 1 42.97 295 PHE A C 1
ATOM 2461 O O . PHE A 1 295 ? -3.789 -10.82 22.734 1 42.97 295 PHE A O 1
ATOM 2468 N N . LEU A 1 296 ? -5.027 -9.305 23.812 1 43.38 296 LEU A N 1
ATOM 2469 C CA . LEU A 1 296 ? -4.488 -9.641 25.125 1 43.38 296 LEU A CA 1
ATOM 2470 C C . LEU A 1 296 ? -5.012 -10.984 25.594 1 43.38 296 LEU A C 1
ATOM 2472 O O . LEU A 1 296 ? -4.258 -11.797 26.156 1 43.38 296 LEU A O 1
ATOM 2476 N N . PHE A 1 297 ? -6.188 -11.336 25.469 1 42.97 297 PHE A N 1
ATOM 2477 C CA . PHE A 1 297 ? -6.789 -12.602 25.875 1 42.97 297 PHE A CA 1
ATOM 2478 C C . PHE A 1 297 ? -6.215 -13.758 25.062 1 42.97 297 PHE A C 1
ATOM 2480 O O . PHE A 1 297 ? -5.922 -14.828 25.609 1 42.97 297 PHE A O 1
ATOM 2487 N N . ARG A 1 298 ? -5.98 -13.609 23.812 1 42.31 298 ARG A N 1
ATOM 2488 C CA . ARG A 1 298 ? -5.332 -14.633 23 1 42.31 298 ARG A CA 1
ATOM 2489 C C . ARG A 1 298 ? -3.871 -14.805 23.391 1 42.31 298 ARG A C 1
ATOM 2491 O O . ARG A 1 298 ? -3.361 -15.93 23.422 1 42.31 298 ARG A O 1
ATOM 2498 N N . CYS A 1 299 ? -3.346 -13.773 23.766 1 47.06 299 CYS A N 1
ATOM 2499 C CA . CYS A 1 299 ? -2.008 -13.875 24.344 1 47.06 299 CYS A CA 1
ATOM 2500 C C . CYS A 1 299 ? -2.049 -14.539 25.703 1 47.06 299 CYS A C 1
ATOM 2502 O O . CYS A 1 299 ? -1.196 -15.375 26.016 1 47.06 299 CYS A O 1
ATOM 2504 N N . VAL A 1 300 ? -3.086 -14.219 26.469 1 47.28 300 VAL A N 1
ATOM 2505 C CA . VAL A 1 300 ? -3.254 -14.82 27.781 1 47.28 300 VAL A CA 1
ATOM 2506 C C . VAL A 1 300 ? -3.639 -16.297 27.641 1 47.28 300 VAL A C 1
ATOM 2508 O O . VAL A 1 300 ? -3.1 -17.156 28.328 1 47.28 300 VAL A O 1
ATOM 2511 N N . ILE A 1 301 ? -4.438 -16.656 26.812 1 47.94 301 ILE A N 1
ATOM 2512 C CA . ILE A 1 301 ? -4.809 -18.047 26.594 1 47.94 301 ILE A CA 1
ATOM 2513 C C . ILE A 1 301 ? -3.602 -18.828 26.078 1 47.94 301 ILE A C 1
ATOM 2515 O O . ILE A 1 301 ? -3.32 -19.938 26.547 1 47.94 301 ILE A O 1
ATOM 2519 N N . LEU A 1 302 ? -2.947 -18.234 25.234 1 50.03 302 LEU A N 1
ATOM 2520 C CA . LEU A 1 302 ? -1.729 -18.875 24.75 1 50.03 302 LEU A CA 1
ATOM 2521 C C . LEU A 1 302 ? -0.699 -18.984 25.875 1 50.03 302 LEU A C 1
ATOM 2523 O O . LEU A 1 302 ? -0.056 -20.031 26.031 1 50.03 302 LEU A O 1
ATOM 2527 N N . ALA A 1 303 ? -0.753 -18 26.641 1 53.62 303 ALA A N 1
ATOM 2528 C CA . ALA A 1 303 ? 0.138 -18.031 27.797 1 53.62 303 ALA A CA 1
ATOM 2529 C C . ALA A 1 303 ? -0.35 -19.047 28.844 1 53.62 303 ALA A C 1
ATOM 2531 O O . ALA A 1 303 ? 0.447 -19.781 29.422 1 53.62 303 ALA A O 1
ATOM 2532 N N . THR A 1 304 ? -1.595 -19.031 29.141 1 51.12 304 THR A N 1
ATOM 2533 C CA . THR A 1 304 ? -2.162 -19.984 30.094 1 51.12 304 THR A CA 1
ATOM 2534 C C . THR A 1 304 ? -1.992 -21.422 29.578 1 51.12 304 THR A C 1
ATOM 2536 O O . THR A 1 304 ? -1.636 -22.312 30.344 1 51.12 304 THR A O 1
ATOM 2539 N N . LEU A 1 305 ? -2.213 -21.609 28.344 1 49.28 305 LEU A N 1
ATOM 2540 C CA . LEU A 1 305 ? -2.027 -22.953 27.797 1 49.28 305 LEU A CA 1
ATOM 2541 C C . LEU A 1 305 ? -0.56 -23.359 27.844 1 49.28 305 LEU A C 1
ATOM 2543 O O . LEU A 1 305 ? -0.242 -24.5 28.172 1 49.28 305 LEU A O 1
ATOM 2547 N N . MET A 1 306 ? 0.18 -22.375 27.625 1 54.22 306 MET A N 1
ATOM 2548 C CA . MET A 1 306 ? 1.608 -22.656 27.719 1 54.22 306 MET A CA 1
ATOM 2549 C C . MET A 1 306 ? 2.008 -22.906 29.172 1 54.22 306 MET A C 1
ATOM 2551 O O . MET A 1 306 ? 2.824 -23.797 29.453 1 54.22 306 MET A O 1
ATOM 2555 N N . SER A 1 307 ? 1.399 -22.172 30.094 1 55.38 307 SER A N 1
ATOM 2556 C CA . SER A 1 307 ? 1.662 -22.359 31.516 1 55.38 307 SER A CA 1
ATOM 2557 C C . SER A 1 307 ? 1.115 -23.703 32 1 55.38 307 SER A C 1
ATOM 2559 O O . SER A 1 307 ? 1.764 -24.391 32.781 1 55.38 307 SER A O 1
ATOM 2561 N N . CYS A 1 308 ? -0.048 -24 31.703 1 51.16 308 CYS A N 1
ATOM 2562 C CA . CYS A 1 308 ? -0.618 -25.297 32.062 1 51.16 308 CYS A CA 1
ATOM 2563 C C . CYS A 1 308 ? 0.227 -26.438 31.516 1 51.16 308 CYS A C 1
ATOM 2565 O O . CYS A 1 308 ? 0.479 -27.422 32.219 1 51.16 308 CYS A O 1
ATOM 2567 N N . ASP A 1 309 ? 0.592 -26.219 30.312 1 45.28 309 ASP A N 1
ATOM 2568 C CA . ASP A 1 309 ? 1.439 -27.266 29.734 1 45.28 309 ASP A CA 1
ATOM 2569 C C . ASP A 1 309 ? 2.768 -27.359 30.484 1 45.28 309 ASP A C 1
ATOM 2571 O O . ASP A 1 309 ? 3.264 -28.469 30.719 1 45.28 309 ASP A O 1
ATOM 2575 N N . LYS A 1 310 ? 3.189 -26.25 30.812 1 57.38 310 LYS A N 1
ATOM 2576 C CA . LYS A 1 310 ? 4.375 -26.312 31.672 1 57.38 310 LYS A CA 1
ATOM 2577 C C . LYS A 1 310 ? 4.082 -27.047 32.969 1 57.38 310 LYS A C 1
ATOM 2579 O O . LYS A 1 310 ? 4.895 -27.859 33.438 1 57.38 310 LYS A O 1
ATOM 2584 N N . TYR A 1 311 ? 3.088 -26.703 33.562 1 55.44 311 TYR A N 1
ATOM 2585 C CA . TYR A 1 311 ? 2.748 -27.344 34.844 1 55.44 311 TYR A CA 1
ATOM 2586 C C . TYR A 1 311 ? 2.537 -28.844 34.656 1 55.44 311 TYR A C 1
ATOM 2588 O O . TYR A 1 311 ? 3.023 -29.641 35.438 1 55.44 311 TYR A O 1
ATOM 2596 N N . PHE A 1 312 ? 1.846 -29.25 33.656 1 46.88 312 PHE A N 1
ATOM 2597 C CA . PHE A 1 312 ? 1.504 -30.672 33.531 1 46.88 312 PHE A CA 1
ATOM 2598 C C . PHE A 1 312 ? 2.619 -31.438 32.844 1 46.88 312 PHE A C 1
ATOM 2600 O O . PHE A 1 312 ? 2.869 -32.594 33.188 1 46.88 312 PHE A O 1
ATOM 2607 N N . TYR A 1 313 ? 3.215 -30.812 31.875 1 50.19 313 TYR A N 1
ATOM 2608 C CA . TYR A 1 313 ? 4.164 -31.609 31.094 1 50.19 313 TYR A CA 1
ATOM 2609 C C . TYR A 1 313 ? 5.598 -31.203 31.406 1 50.19 313 TYR A C 1
ATOM 2611 O O . TYR A 1 313 ? 6.547 -31.859 30.984 1 50.19 313 TYR A O 1
ATOM 2619 N N . GLY A 1 314 ? 5.738 -30.25 32.406 1 49.84 314 GLY A N 1
ATOM 2620 C CA . GLY A 1 314 ? 7.02 -29.859 32.969 1 49.84 314 GLY A CA 1
ATOM 2621 C C . GLY A 1 314 ? 7.828 -28.953 32.094 1 49.84 314 GLY A C 1
ATOM 2622 O O . GLY A 1 314 ? 8.883 -28.438 32.5 1 49.84 314 GLY A O 1
ATOM 2623 N N . ASP A 1 315 ? 7.742 -28.969 30.828 1 46.16 315 ASP A N 1
ATOM 2624 C CA . ASP A 1 315 ? 8.5 -28.156 29.891 1 46.16 315 ASP A CA 1
ATOM 2625 C C . ASP A 1 315 ? 7.617 -27.062 29.266 1 46.16 315 ASP A C 1
ATOM 2627 O O . ASP A 1 315 ? 6.395 -27.219 29.219 1 46.16 315 ASP A O 1
ATOM 2631 N N . TRP A 1 316 ? 8.086 -25.953 29.125 1 50.41 316 TRP A N 1
ATOM 2632 C CA . TRP A 1 316 ? 7.312 -24.891 28.484 1 50.41 316 TRP A CA 1
ATOM 2633 C C . TRP A 1 316 ? 6.918 -25.297 27.062 1 50.41 316 TRP A C 1
ATOM 2635 O O . TRP A 1 316 ? 7.777 -25.594 26.234 1 50.41 316 TRP A O 1
ATOM 2645 N N . VAL A 1 317 ? 5.887 -25.969 26.812 1 45.94 317 VAL A N 1
ATOM 2646 C CA . VAL A 1 317 ? 5.363 -26.5 25.562 1 45.94 317 VAL A CA 1
ATOM 2647 C C . VAL A 1 317 ? 4.422 -25.484 24.922 1 45.94 317 VAL A C 1
ATOM 2649 O O . VAL A 1 317 ? 3.533 -24.953 25.578 1 45.94 317 VAL A O 1
ATOM 2652 N N . PHE A 1 318 ? 4.895 -24.781 24.141 1 44.84 318 PHE A N 1
ATOM 2653 C CA . PHE A 1 318 ? 3.979 -24 23.312 1 44.84 318 PHE A CA 1
ATOM 2654 C C . PHE A 1 318 ? 3.121 -24.906 22.438 1 44.84 318 PHE A C 1
ATOM 2656 O O . PHE A 1 318 ? 3.543 -25.312 21.359 1 44.84 318 PHE A O 1
ATOM 2663 N N . THR A 1 319 ? 2.176 -25.453 22.969 1 44.12 319 THR A N 1
ATOM 2664 C CA . THR A 1 319 ? 1.377 -26.562 22.453 1 44.12 319 THR A CA 1
ATOM 2665 C C . THR A 1 319 ? 0.995 -26.328 21 1 44.12 319 THR A C 1
ATOM 2667 O O . THR A 1 319 ? 1.054 -27.25 20.172 1 44.12 319 THR A O 1
ATOM 2670 N N . PRO A 1 320 ? 0.637 -25.156 20.688 1 42 320 PRO A N 1
ATOM 2671 C CA . PRO A 1 320 ? 0.328 -25.094 19.25 1 42 320 PRO A CA 1
ATOM 2672 C C . PRO A 1 320 ? 1.563 -25.281 18.375 1 42 320 PRO A C 1
ATOM 2674 O O . PRO A 1 320 ? 1.488 -25.922 17.328 1 42 320 PRO A O 1
ATOM 2677 N N . TYR A 1 321 ? 2.65 -24.828 18.75 1 44.41 321 TYR A N 1
ATOM 2678 C CA . TYR A 1 321 ? 3.896 -25.078 18.031 1 44.41 321 TYR A CA 1
ATOM 2679 C C . TYR A 1 321 ? 4.316 -26.547 18.172 1 44.41 321 TYR A C 1
ATOM 2681 O O . TYR A 1 321 ? 4.684 -27.188 17.188 1 44.41 321 TYR A O 1
ATOM 2689 N N . ASN A 1 322 ? 4.41 -27 19.344 1 44 322 ASN A N 1
ATOM 2690 C CA . ASN A 1 322 ? 4.699 -28.422 19.5 1 44 322 ASN A CA 1
ATOM 2691 C C . ASN A 1 322 ? 3.635 -29.281 18.828 1 44 322 ASN A C 1
ATOM 2693 O O . ASN A 1 322 ? 3.947 -30.328 18.25 1 44 322 ASN A O 1
ATOM 2697 N N . PHE A 1 323 ? 2.387 -28.938 19.047 1 40.16 323 PHE A N 1
ATOM 2698 C CA . PHE A 1 323 ? 1.336 -29.578 18.25 1 40.16 323 PHE A CA 1
ATOM 2699 C C . PHE A 1 323 ? 1.617 -29.438 16.766 1 40.16 323 PHE A C 1
ATOM 2701 O O . PHE A 1 323 ? 1.485 -30.406 16.016 1 40.16 323 PHE A O 1
ATOM 2708 N N . PHE A 1 324 ? 2.123 -28.281 16.406 1 40.12 324 PHE A N 1
ATOM 2709 C CA . PHE A 1 324 ? 2.566 -28.094 15.039 1 40.12 324 PHE A CA 1
ATOM 2710 C C . PHE A 1 324 ? 3.809 -28.938 14.75 1 40.12 324 PHE A C 1
ATOM 2712 O O . PHE A 1 324 ? 3.869 -29.641 13.742 1 40.12 324 PHE A O 1
ATOM 2719 N N . LEU A 1 325 ? 4.789 -28.797 15.531 1 39.59 325 LEU A N 1
ATOM 2720 C CA . LEU A 1 325 ? 5.977 -29.609 15.328 1 39.59 325 LEU A CA 1
ATOM 2721 C C . LEU A 1 325 ? 5.645 -31.094 15.453 1 39.59 325 LEU A C 1
ATOM 2723 O O . LEU A 1 325 ? 6.121 -31.922 14.664 1 39.59 325 LEU A O 1
ATOM 2727 N N . PHE A 1 326 ? 5.043 -31.484 16.594 1 39.62 326 PHE A N 1
ATOM 2728 C CA . PHE A 1 326 ? 4.664 -32.875 16.797 1 39.62 326 PHE A CA 1
ATOM 2729 C C . PHE A 1 326 ? 3.711 -33.344 15.695 1 39.62 326 PHE A C 1
ATOM 2731 O O . PHE A 1 326 ? 3.863 -34.438 15.164 1 39.62 326 PHE A O 1
ATOM 2738 N N . ASN A 1 327 ? 2.676 -32.531 15.43 1 36.03 327 ASN A N 1
ATOM 2739 C CA . ASN A 1 327 ? 1.83 -32.875 14.297 1 36.03 327 ASN A CA 1
ATOM 2740 C C . ASN A 1 327 ? 2.6 -32.812 12.984 1 36.03 327 ASN A C 1
ATOM 2742 O O . ASN A 1 327 ? 2.373 -33.625 12.086 1 36.03 327 ASN A O 1
ATOM 2746 N N . TRP A 1 328 ? 3.48 -31.844 12.844 1 37.94 328 TRP A N 1
ATOM 2747 C CA . TRP A 1 328 ? 4.352 -31.766 11.672 1 37.94 328 TRP A CA 1
ATOM 2748 C C . TRP A 1 328 ? 5.363 -32.906 11.672 1 37.94 328 TRP A C 1
ATOM 2750 O O . TRP A 1 328 ? 5.613 -33.531 10.625 1 37.94 328 TRP A O 1
ATOM 2760 N N . ARG A 1 329 ? 6.059 -33.062 12.711 1 38.81 329 ARG A N 1
ATOM 2761 C CA . ARG A 1 329 ? 7.055 -34.125 12.711 1 38.81 329 ARG A CA 1
ATOM 2762 C C . ARG A 1 329 ? 6.391 -35.5 12.805 1 38.81 329 ARG A C 1
ATOM 2764 O O . ARG A 1 329 ? 6.82 -36.438 12.148 1 38.81 329 ARG A O 1
ATOM 2771 N N . ASN A 1 330 ? 5.598 -35.656 13.984 1 37 330 ASN A N 1
ATOM 2772 C CA . ASN A 1 330 ? 4.977 -36.969 14.125 1 37 330 ASN A CA 1
ATOM 2773 C C . ASN A 1 330 ? 3.549 -37 13.586 1 37 330 ASN A C 1
ATOM 2775 O O . ASN A 1 330 ? 2.799 -36.031 13.789 1 37 330 ASN A O 1
ATOM 2779 N N . ASP A 1 331 ? 3.312 -37.312 12.328 1 32.06 331 ASP A N 1
ATOM 2780 C CA . ASP A 1 331 ? 2.086 -37.562 11.586 1 32.06 331 ASP A CA 1
ATOM 2781 C C . ASP A 1 331 ? 0.979 -38.062 12.508 1 32.06 331 ASP A C 1
ATOM 2783 O O . ASP A 1 331 ? 0.129 -38.875 12.086 1 32.06 331 ASP A O 1
ATOM 2787 N N . ILE A 1 332 ? 1.255 -38.094 13.789 1 33.19 332 ILE A N 1
ATOM 2788 C CA . ILE A 1 332 ? 0.377 -38.906 14.633 1 33.19 332 ILE A CA 1
ATOM 2789 C C . ILE A 1 332 ? -1.002 -38.25 14.703 1 33.19 332 ILE A C 1
ATOM 2791 O O . ILE A 1 332 ? -1.914 -38.781 15.344 1 33.19 332 ILE A O 1
ATOM 2795 N N . GLY A 1 333 ? -1.243 -37.062 14.383 1 32.91 333 GLY A N 1
ATOM 2796 C CA . GLY A 1 333 ? -2.635 -36.656 14.25 1 32.91 333 GLY A CA 1
ATOM 2797 C C . GLY A 1 333 ? -3.486 -37.688 13.523 1 32.91 333 GLY A C 1
ATOM 2798 O O . GLY A 1 333 ? -4.703 -37.531 13.422 1 32.91 333 GLY A O 1
ATOM 2799 N N . ALA A 1 334 ? -2.926 -38.625 12.703 1 31.06 334 ALA A N 1
ATOM 2800 C CA . ALA A 1 334 ? -3.67 -39.781 12.227 1 31.06 334 ALA A CA 1
ATOM 2801 C C . ALA A 1 334 ? -4.094 -40.656 13.391 1 31.06 334 ALA A C 1
ATOM 2803 O O . ALA A 1 334 ? -5.129 -41.344 13.32 1 31.06 334 ALA A O 1
ATOM 2804 N N . PHE A 1 335 ? -3.195 -40.969 14.305 1 28.06 335 PHE A N 1
ATOM 2805 C CA . PHE A 1 335 ? -3.58 -42.031 15.25 1 28.06 335 PHE A CA 1
ATOM 2806 C C . PHE A 1 335 ? -4.645 -41.5 16.219 1 28.06 335 PHE A C 1
ATOM 2808 O O . PHE A 1 335 ? -5.488 -42.281 16.672 1 28.06 335 PHE A O 1
ATOM 2815 N N . TYR A 1 336 ? -4.336 -40.719 17.062 1 27.8 336 TYR A N 1
ATOM 2816 C CA . TYR A 1 336 ? -5.34 -40.438 18.078 1 27.8 336 TYR A CA 1
ATOM 2817 C C . TYR A 1 336 ? -6.445 -39.531 17.531 1 27.8 336 TYR A C 1
ATOM 2819 O O . TYR A 1 336 ? -6.191 -38.406 17.109 1 27.8 336 TYR A O 1
ATOM 2827 N N . GLY A 1 337 ? -7.637 -40.375 16.969 1 29.14 337 GLY A N 1
ATOM 2828 C CA . GLY A 1 337 ? -8.977 -40.156 16.453 1 29.14 337 GLY A CA 1
ATOM 2829 C C . GLY A 1 337 ? -9.242 -38.719 16.047 1 29.14 337 GLY A C 1
ATOM 2830 O O . GLY A 1 337 ? -8.594 -37.812 16.547 1 29.14 337 GLY A O 1
ATOM 2831 N N . GLN A 1 338 ? -9.422 -38.625 14.82 1 30.08 338 GLN A N 1
ATOM 2832 C CA . GLN A 1 338 ? -9.844 -37.5 14 1 30.08 338 GLN A CA 1
ATOM 2833 C C . GLN A 1 338 ? -10.977 -36.719 14.68 1 30.08 338 GLN A C 1
ATOM 2835 O O . GLN A 1 338 ? -12.055 -37.281 14.906 1 30.08 338 GLN A O 1
ATOM 2840 N N . HIS A 1 339 ? -10.711 -36.25 15.922 1 31.88 339 HIS A N 1
ATOM 2841 C CA . HIS A 1 339 ? -11.945 -35.594 16.312 1 31.88 339 HIS A CA 1
ATOM 2842 C C . HIS A 1 339 ? -12.555 -34.812 15.133 1 31.88 339 HIS A C 1
ATOM 2844 O O . HIS A 1 339 ? -11.844 -34.438 14.211 1 31.88 339 HIS A O 1
ATOM 2850 N N . ASN A 1 340 ? -13.852 -35.125 14.93 1 29.91 340 ASN A N 1
ATOM 2851 C CA . ASN A 1 340 ? -14.656 -34.594 13.852 1 29.91 340 ASN A CA 1
ATOM 2852 C C . ASN A 1 340 ? -14.484 -33.062 13.742 1 29.91 340 ASN A C 1
ATOM 2854 O O . ASN A 1 340 ? -14.227 -32.406 14.742 1 29.91 340 ASN A O 1
ATOM 2858 N N . PHE A 1 341 ? -14.203 -32.688 12.594 1 34 341 PHE A N 1
ATOM 2859 C CA . PHE A 1 341 ? -13.922 -31.312 12.133 1 34 341 PHE A CA 1
ATOM 2860 C C . PHE A 1 341 ? -14.898 -30.328 12.75 1 34 341 PHE A C 1
ATOM 2862 O O . PHE A 1 341 ? -14.531 -29.172 13.023 1 34 341 PHE A O 1
ATOM 2869 N N . LEU A 1 342 ? -16.047 -30.969 13.258 1 32.03 342 LEU A N 1
ATOM 2870 C CA . LEU A 1 342 ? -17.156 -30.203 13.82 1 32.03 342 LEU A CA 1
ATOM 2871 C C . LEU A 1 342 ? -16.828 -29.766 15.25 1 32.03 342 LEU A C 1
ATOM 2873 O O . LEU A 1 342 ? -17.516 -28.891 15.805 1 32.03 342 LEU A O 1
ATOM 2877 N N . TRP A 1 343 ? -16.047 -30.469 15.805 1 37.78 343 TRP A N 1
ATOM 2878 C CA . TRP A 1 343 ? -15.898 -30.266 17.234 1 37.78 343 TRP A CA 1
ATOM 2879 C C . TRP A 1 343 ? -15.305 -28.891 17.531 1 37.78 343 TRP A C 1
ATOM 2881 O O . TRP A 1 343 ? -15.742 -28.188 18.453 1 37.78 343 TRP A O 1
ATOM 2891 N N . TYR A 1 344 ? -14.352 -28.469 16.797 1 33.56 344 TYR A N 1
ATOM 2892 C CA . TYR A 1 344 ? -13.734 -27.172 17.047 1 33.56 344 TYR A CA 1
ATOM 2893 C C . TYR A 1 344 ? -14.695 -26.031 16.703 1 33.56 344 TYR A C 1
ATOM 2895 O O . TYR A 1 344 ? -14.672 -24.984 17.344 1 33.56 344 TYR A O 1
ATOM 2903 N N . PHE A 1 345 ? -15.57 -26.25 15.75 1 36.31 345 PHE A N 1
ATOM 2904 C CA . PHE A 1 345 ? -16.641 -25.312 15.398 1 36.31 345 PHE A CA 1
ATOM 2905 C C . PHE A 1 345 ? -17.781 -25.391 16.406 1 36.31 345 PHE A C 1
ATOM 2907 O O . PHE A 1 345 ? -18.422 -24.391 16.703 1 36.31 345 PHE A O 1
ATOM 2914 N N . THR A 1 346 ? -18.125 -26.531 16.875 1 36.12 346 THR A N 1
ATOM 2915 C CA . THR A 1 346 ? -19.266 -26.734 17.75 1 36.12 346 THR A CA 1
ATOM 2916 C C . THR A 1 346 ? -18.891 -26.453 19.203 1 36.12 346 THR A C 1
ATOM 2918 O O . THR A 1 346 ? -19.734 -26 19.984 1 36.12 346 THR A O 1
ATOM 2921 N N . THR A 1 347 ? -17.688 -26.828 19.641 1 37.78 347 THR A N 1
ATOM 2922 C CA . THR A 1 347 ? -17.297 -26.625 21.031 1 37.78 347 THR A CA 1
ATOM 2923 C C . THR A 1 347 ? -16.188 -25.578 21.125 1 37.78 347 THR A C 1
ATOM 2925 O O . THR A 1 347 ? -16.25 -24.672 21.969 1 37.78 347 THR A O 1
ATOM 2928 N N . GLY A 1 348 ? -15.195 -25.609 20.266 1 33.38 348 GLY A N 1
ATOM 2929 C CA . GLY A 1 348 ? -14.039 -24.766 20.484 1 33.38 348 GLY A CA 1
ATOM 2930 C C . GLY A 1 348 ? -14.289 -23.312 20.141 1 33.38 348 GLY A C 1
ATOM 2931 O O . GLY A 1 348 ? -14.062 -22.422 20.969 1 33.38 348 GLY A O 1
ATOM 2932 N N . LEU A 1 349 ? -14.695 -23.047 18.953 1 36.53 349 LEU A N 1
ATOM 2933 C CA . LEU A 1 349 ? -15.023 -21.688 18.531 1 36.53 349 LEU A CA 1
ATOM 2934 C C . LEU A 1 349 ? -16.109 -21.109 19.422 1 36.53 349 LEU A C 1
ATOM 2936 O O . LEU A 1 349 ? -16 -19.969 19.875 1 36.53 349 LEU A O 1
ATOM 2940 N N . PRO A 1 350 ? -17.234 -21.844 19.656 1 35 350 PRO A N 1
ATOM 2941 C CA . PRO A 1 350 ? -18.172 -21.297 20.641 1 35 350 PRO A CA 1
ATOM 2942 C C . PRO A 1 350 ? -17.516 -21.062 22 1 35 350 PRO A C 1
ATOM 2944 O O . PRO A 1 350 ? -17.875 -20.109 22.703 1 35 350 PRO A O 1
ATOM 2947 N N . VAL A 1 351 ? -16.641 -21.828 22.438 1 33.97 351 VAL A N 1
ATOM 2948 C CA . VAL A 1 351 ? -15.977 -21.609 23.719 1 33.97 351 VAL A CA 1
ATOM 2949 C C . VAL A 1 351 ? -15.078 -20.391 23.641 1 33.97 351 VAL A C 1
ATOM 2951 O O . VAL A 1 351 ? -15.055 -19.562 24.562 1 33.97 351 VAL A O 1
ATOM 2954 N N . VAL A 1 352 ? -14.219 -20.312 22.562 1 33.31 352 VAL A N 1
ATOM 2955 C CA . VAL A 1 352 ? -13.367 -19.125 22.453 1 33.31 352 VAL A CA 1
ATOM 2956 C C . VAL A 1 352 ? -14.219 -17.906 22.078 1 33.31 352 VAL A C 1
ATOM 2958 O O . VAL A 1 352 ? -13.984 -16.797 22.578 1 33.31 352 VAL A O 1
ATOM 2961 N N . LEU A 1 353 ? -14.984 -17.969 20.906 1 34.41 353 LEU A N 1
ATOM 2962 C CA . LEU A 1 353 ? -15.969 -16.906 20.688 1 34.41 353 LEU A CA 1
ATOM 2963 C C . LEU A 1 353 ? -17.047 -16.938 21.766 1 34.41 353 LEU A C 1
ATOM 2965 O O . LEU A 1 353 ? -17.953 -16.094 21.766 1 34.41 353 LEU A O 1
ATOM 2969 N N . GLY A 1 354 ? -16.828 -17.531 22.891 1 31.39 354 GLY A N 1
ATOM 2970 C CA . GLY A 1 354 ? -17.891 -17.609 23.891 1 31.39 354 GLY A CA 1
ATOM 2971 C C . GLY A 1 354 ? -19.156 -16.906 23.469 1 31.39 354 GLY A C 1
ATOM 2972 O O . GLY A 1 354 ? -19.422 -16.734 22.281 1 31.39 354 GLY A O 1
ATOM 2973 N N . ILE A 1 355 ? -19.922 -16.203 24.531 1 32.75 355 ILE A N 1
ATOM 2974 C CA . ILE A 1 355 ? -21.172 -15.461 24.547 1 32.75 355 ILE A CA 1
ATOM 2975 C C . ILE A 1 355 ? -21.109 -14.312 23.547 1 32.75 355 ILE A C 1
ATOM 2977 O O . ILE A 1 355 ? -22.141 -13.719 23.203 1 32.75 355 ILE A O 1
ATOM 2981 N N . HIS A 1 356 ? -19.984 -13.891 23.062 1 31.47 356 HIS A N 1
ATOM 2982 C CA . HIS A 1 356 ? -19.922 -12.648 22.297 1 31.47 356 HIS A CA 1
ATOM 2983 C C . HIS A 1 356 ? -20.125 -12.914 20.812 1 31.47 356 HIS A C 1
ATOM 2985 O O . HIS A 1 356 ? -20.094 -11.977 20 1 31.47 356 HIS A O 1
ATOM 2991 N N . PHE A 1 357 ? -20.25 -14.062 20.359 1 34.59 357 PHE A N 1
ATOM 2992 C CA . PHE A 1 357 ? -20.547 -14.398 18.969 1 34.59 357 PHE A CA 1
ATOM 2993 C C . PHE A 1 357 ? -21.891 -13.812 18.547 1 34.59 357 PHE A C 1
ATOM 2995 O O . PHE A 1 357 ? -22.031 -13.312 17.422 1 34.59 357 PHE A O 1
ATOM 3002 N N . ILE A 1 358 ? -22.844 -14.008 19.391 1 37.16 358 ILE A N 1
ATOM 3003 C CA . ILE A 1 358 ? -24.188 -13.469 19.109 1 37.16 358 ILE A CA 1
ATOM 3004 C C . ILE A 1 358 ? -24.094 -11.961 18.938 1 37.16 358 ILE A C 1
ATOM 3006 O O . ILE A 1 358 ? -24.594 -11.414 17.938 1 37.16 358 ILE A O 1
ATOM 3010 N N . PRO A 1 359 ? -23.562 -11.188 19.859 1 35.09 359 PRO A N 1
ATOM 3011 C CA . PRO A 1 359 ? -23.438 -9.75 19.594 1 35.09 359 PRO A CA 1
ATOM 3012 C C . PRO A 1 359 ? -22.531 -9.438 18.406 1 35.09 359 PRO A C 1
ATOM 3014 O O . PRO A 1 359 ? -22.75 -8.453 17.703 1 35.09 359 PRO A O 1
ATOM 3017 N N . PHE A 1 360 ? -21.625 -10.242 18 1 37.5 360 PHE A N 1
ATOM 3018 C CA . PHE A 1 360 ? -20.797 -10.117 16.797 1 37.5 360 PHE A CA 1
ATOM 3019 C C . PHE A 1 360 ? -21.641 -10.234 15.539 1 37.5 360 PHE A C 1
ATOM 3021 O O . PHE A 1 360 ? -21.5 -9.43 14.617 1 37.5 360 PHE A O 1
ATOM 3028 N N . LEU A 1 361 ? -22.438 -11.289 15.406 1 40.09 361 LEU A N 1
ATOM 3029 C CA . LEU A 1 361 ? -23.391 -11.422 14.312 1 40.09 361 LEU A CA 1
ATOM 3030 C C . LEU A 1 361 ? -24.391 -10.266 14.336 1 40.09 361 LEU A C 1
ATOM 3032 O O . LEU A 1 361 ? -24.828 -9.797 13.281 1 40.09 361 LEU A O 1
ATOM 3036 N N . MET A 1 362 ? -24.844 -10.008 15.461 1 38.16 362 MET A N 1
ATOM 3037 C CA . MET A 1 362 ? -25.828 -8.945 15.594 1 38.16 362 MET A CA 1
ATOM 3038 C C . MET A 1 362 ? -25.203 -7.586 15.297 1 38.16 362 MET A C 1
ATOM 3040 O O . MET A 1 362 ? -25.906 -6.652 14.898 1 38.16 362 MET A O 1
ATOM 3044 N N . GLY A 1 363 ? -23.938 -7.391 15.578 1 39.28 363 GLY A N 1
ATOM 3045 C CA . GLY A 1 363 ? -23.219 -6.145 15.344 1 39.28 363 GLY A CA 1
ATOM 3046 C C . GLY A 1 363 ? -22.859 -5.93 13.883 1 39.28 363 GLY A C 1
ATOM 3047 O O . GLY A 1 363 ? -22.156 -4.984 13.547 1 39.28 363 GLY A O 1
ATOM 3048 N N . LEU A 1 364 ? -23 -6.812 13.039 1 45.16 364 LEU A N 1
ATOM 3049 C CA . LEU A 1 364 ? -23.016 -6.605 11.594 1 45.16 364 LEU A CA 1
ATOM 3050 C C . LEU A 1 364 ? -23.906 -5.422 11.227 1 45.16 364 LEU A C 1
ATOM 3052 O O . LEU A 1 364 ? -24.984 -5.598 10.656 1 45.16 364 LEU A O 1
ATOM 3056 N N . SER A 1 365 ? -23.891 -4.512 12.031 1 45.12 365 SER A N 1
ATOM 3057 C CA . SER A 1 365 ? -24.875 -3.428 12.086 1 45.12 365 SER A CA 1
ATOM 3058 C C . SER A 1 365 ? -24.641 -2.424 10.961 1 45.12 365 SER A C 1
ATOM 3060 O O . SER A 1 365 ? -25.328 -1.397 10.891 1 45.12 365 SER A O 1
ATOM 3062 N N . ILE A 1 366 ? -23.422 -2.174 10.383 1 52.78 366 ILE A N 1
ATOM 3063 C CA . ILE A 1 366 ? -23.734 -1.142 9.398 1 52.78 366 ILE A CA 1
ATOM 3064 C C . ILE A 1 366 ? -24.75 -1.673 8.383 1 52.78 366 ILE A C 1
ATOM 3066 O O . ILE A 1 366 ? -24.422 -2.523 7.555 1 52.78 366 ILE A O 1
ATOM 3070 N N . PRO A 1 367 ? -26 -1.505 8.703 1 58.44 367 PRO A N 1
ATOM 3071 C CA . PRO A 1 367 ? -27.078 -2.133 7.934 1 58.44 367 PRO A CA 1
ATOM 3072 C C . PRO A 1 367 ? -26.766 -2.189 6.438 1 58.44 367 PRO A C 1
ATOM 3074 O O . PRO A 1 367 ? -27.125 -3.162 5.766 1 58.44 367 PRO A O 1
ATOM 3077 N N . TYR A 1 368 ? -25.812 -1.245 6.059 1 70.56 368 TYR A N 1
ATOM 3078 C CA . TYR A 1 368 ? -25.703 -1.172 4.605 1 70.56 368 TYR A CA 1
ATOM 3079 C C . TYR A 1 368 ? -24.578 -2.072 4.105 1 70.56 368 TYR A C 1
ATOM 3081 O O . TYR A 1 368 ? -24.391 -2.234 2.898 1 70.56 368 TYR A O 1
ATOM 3089 N N . LEU A 1 369 ? -23.812 -2.801 5.039 1 84.69 369 LEU A N 1
ATOM 3090 C CA . LEU A 1 369 ? -22.734 -3.693 4.598 1 84.69 369 LEU A CA 1
ATOM 3091 C C . LEU A 1 369 ? -23.141 -5.152 4.793 1 84.69 369 LEU A C 1
ATOM 3093 O O . LEU A 1 369 ? -22.328 -6.055 4.559 1 84.69 369 LEU A O 1
ATOM 3097 N N . ARG A 1 370 ? -24.312 -5.438 5.211 1 81.56 370 ARG A N 1
ATOM 3098 C CA . ARG A 1 370 ? -24.766 -6.777 5.574 1 81.56 370 ARG A CA 1
ATOM 3099 C C . ARG A 1 370 ? -24.688 -7.719 4.375 1 81.56 370 ARG A C 1
ATOM 3101 O O . ARG A 1 370 ? -24.266 -8.867 4.508 1 81.56 370 ARG A O 1
ATOM 3108 N N . ARG A 1 371 ? -25.125 -7.281 3.238 1 87.25 371 ARG A N 1
ATOM 3109 C CA . ARG A 1 371 ? -25.141 -8.125 2.045 1 87.25 371 ARG A CA 1
ATOM 3110 C C . ARG A 1 371 ? -23.734 -8.516 1.624 1 87.25 371 ARG A C 1
ATOM 3112 O O . ARG A 1 371 ? -23.5 -9.664 1.229 1 87.25 371 ARG A O 1
ATOM 3119 N N . GLN A 1 372 ? -22.781 -7.555 1.712 1 91.38 372 GLN A N 1
ATOM 3120 C CA . GLN A 1 372 ? -21.406 -7.82 1.325 1 91.38 372 GLN A CA 1
ATOM 3121 C C . GLN A 1 372 ? -20.75 -8.797 2.291 1 91.38 372 GLN A C 1
ATOM 3123 O O . GLN A 1 372 ? -20.062 -9.734 1.866 1 91.38 372 GLN A O 1
ATOM 3128 N N . TYR A 1 373 ? -20.969 -8.578 3.582 1 90.19 373 TYR A N 1
ATOM 3129 C CA . TYR A 1 373 ? -20.438 -9.5 4.578 1 90.19 373 TYR A CA 1
ATOM 3130 C C . TYR A 1 373 ? -21.016 -10.898 4.387 1 90.19 373 TYR A C 1
ATOM 3132 O O . TYR A 1 373 ? -20.312 -11.898 4.492 1 90.19 373 TYR A O 1
ATOM 3140 N N . PHE A 1 374 ? -22.281 -10.945 4.184 1 90.62 374 PHE A N 1
ATOM 3141 C CA . PHE A 1 374 ? -22.938 -12.227 3.986 1 90.62 374 PHE A CA 1
ATOM 3142 C C . PHE A 1 374 ? -22.297 -13 2.84 1 90.62 374 PHE A C 1
ATOM 3144 O O . PHE A 1 374 ? -22.031 -14.195 2.967 1 90.62 374 PHE A O 1
ATOM 3151 N N . LEU A 1 375 ? -22.078 -12.32 1.739 1 93.88 375 LEU A N 1
ATOM 3152 C CA . LEU A 1 375 ? -21.516 -12.984 0.567 1 93.88 375 LEU A CA 1
ATOM 3153 C C . LEU A 1 375 ? -20.109 -13.523 0.862 1 93.88 375 LEU A C 1
ATOM 3155 O O . LEU A 1 375 ? -19.797 -14.656 0.495 1 93.88 375 LEU A O 1
ATOM 3159 N N . VAL A 1 376 ? -19.297 -12.688 1.555 1 93.88 376 VAL A N 1
ATOM 3160 C CA . VAL A 1 376 ? -17.922 -13.094 1.881 1 93.88 376 VAL A CA 1
ATOM 3161 C C . VAL A 1 376 ? -17.953 -14.32 2.797 1 93.88 376 VAL A C 1
ATOM 3163 O O . VAL A 1 376 ? -17.312 -15.328 2.516 1 93.88 376 VAL A O 1
ATOM 3166 N N . PHE A 1 377 ? -18.797 -14.312 3.814 1 90.69 377 PHE A N 1
ATOM 3167 C CA . PHE A 1 377 ? -18.844 -15.398 4.785 1 90.69 377 PHE A CA 1
ATOM 3168 C C . PHE A 1 377 ? -19.547 -16.625 4.203 1 90.69 377 PHE A C 1
ATOM 3170 O O . PHE A 1 377 ? -19.203 -17.75 4.527 1 90.69 377 PHE A O 1
ATOM 3177 N N . TRP A 1 378 ? -20.469 -16.391 3.33 1 91.88 378 TRP A N 1
ATOM 3178 C CA . TRP A 1 378 ? -21.156 -17.484 2.639 1 91.88 378 TRP A CA 1
ATOM 3179 C C . TRP A 1 378 ? -20.172 -18.297 1.821 1 91.88 378 TRP A C 1
ATOM 3181 O O . TRP A 1 378 ? -20.141 -19.531 1.921 1 91.88 378 TRP A O 1
ATOM 3191 N N . VAL A 1 379 ? -19.359 -17.625 1.068 1 94.44 379 VAL A N 1
ATOM 3192 C CA . VAL A 1 379 ? -18.391 -18.312 0.227 1 94.44 379 VAL A CA 1
ATOM 3193 C C . VAL A 1 379 ? -17.375 -19.047 1.104 1 94.44 379 VAL A C 1
ATOM 3195 O O . VAL A 1 379 ? -17.062 -20.219 0.86 1 94.44 379 VAL A O 1
ATOM 3198 N N . ILE A 1 380 ? -16.906 -18.344 2.152 1 91.88 380 ILE A N 1
ATOM 3199 C CA . ILE A 1 380 ? -15.922 -18.938 3.051 1 91.88 380 ILE A CA 1
ATOM 3200 C C . ILE A 1 380 ? -16.531 -20.172 3.73 1 91.88 380 ILE A C 1
ATOM 3202 O O . ILE A 1 380 ? -15.867 -21.203 3.852 1 91.88 380 ILE A O 1
ATOM 3206 N N . PHE A 1 381 ? -17.75 -20.109 4.156 1 89.62 381 PHE A N 1
ATOM 3207 C CA . PHE A 1 381 ? -18.438 -21.203 4.824 1 89.62 381 PHE A CA 1
ATOM 3208 C C . PHE A 1 381 ? -18.547 -22.422 3.91 1 89.62 381 PHE A C 1
ATOM 3210 O O . PHE A 1 381 ? -18.219 -23.531 4.312 1 89.62 381 PHE A O 1
ATOM 3217 N N . LEU A 1 382 ? -18.906 -22.219 2.689 1 90.94 382 LEU A N 1
ATOM 3218 C CA . LEU A 1 382 ? -19.062 -23.344 1.763 1 90.94 382 LEU A CA 1
ATOM 3219 C C . LEU A 1 382 ? -17.703 -23.922 1.387 1 90.94 382 LEU A C 1
ATOM 3221 O O . LEU A 1 382 ? -17.562 -25.141 1.288 1 90.94 382 LEU A O 1
ATOM 3225 N N . PHE A 1 383 ? -16.734 -23.031 1.18 1 90.88 383 PHE A N 1
ATOM 3226 C CA . PHE A 1 383 ? -15.406 -23.516 0.794 1 90.88 383 PHE A CA 1
ATOM 3227 C C . PHE A 1 383 ? -14.719 -24.219 1.957 1 90.88 383 PHE A C 1
ATOM 3229 O O . PHE A 1 383 ? -13.773 -24.984 1.756 1 90.88 383 PHE A O 1
ATOM 3236 N N . SER A 1 384 ? -15.188 -23.953 3.186 1 86.19 384 SER A N 1
ATOM 3237 C CA . SER A 1 384 ? -14.609 -24.594 4.363 1 86.19 384 SER A CA 1
ATOM 3238 C C . SER A 1 384 ? -14.898 -26.094 4.383 1 86.19 384 SER A C 1
ATOM 3240 O O . SER A 1 384 ? -14.211 -26.844 5.07 1 86.19 384 SER A O 1
ATOM 3242 N N . PHE A 1 385 ? -15.828 -26.531 3.551 1 84.06 385 PHE A N 1
ATOM 3243 C CA . PHE A 1 385 ? -16.156 -27.953 3.484 1 84.06 385 PHE A CA 1
ATOM 3244 C C . PHE A 1 385 ? -15.203 -28.688 2.557 1 84.06 385 PHE A C 1
ATOM 3246 O O . PHE A 1 385 ? -15.133 -29.922 2.58 1 84.06 385 PHE A O 1
ATOM 3253 N N . LEU A 1 386 ? -14.477 -27.922 1.765 1 81.81 386 LEU A N 1
ATOM 3254 C CA . LEU A 1 386 ? -13.5 -28.547 0.879 1 81.81 386 LEU A CA 1
ATOM 3255 C C . LEU A 1 386 ? -12.32 -29.109 1.674 1 81.81 386 LEU A C 1
ATOM 3257 O O . LEU A 1 386 ? -11.867 -28.484 2.637 1 81.81 386 LEU A O 1
ATOM 3261 N N . SER A 1 387 ? -11.898 -30.281 1.297 1 79 387 SER A N 1
ATOM 3262 C CA . SER A 1 387 ? -10.75 -30.891 1.964 1 79 387 SER A CA 1
ATOM 3263 C C . SER A 1 387 ? -9.461 -30.141 1.625 1 79 387 SER A C 1
ATOM 3265 O O . SER A 1 387 ? -8.633 -29.891 2.504 1 79 387 SER A O 1
ATOM 3267 N N . HIS A 1 388 ? -9.297 -29.812 0.293 1 82.56 388 HIS A N 1
ATOM 3268 C CA . HIS A 1 388 ? -8.141 -29.062 -0.17 1 82.56 388 HIS A CA 1
ATOM 3269 C C . HIS A 1 388 ? -8.453 -27.562 -0.236 1 82.56 388 HIS A C 1
ATOM 3271 O O . HIS A 1 388 ? -9.406 -27.156 -0.896 1 82.56 388 HIS A O 1
ATOM 3277 N N . LYS A 1 389 ? -7.688 -26.875 0.61 1 87.19 389 LYS A N 1
ATOM 3278 C CA . LYS A 1 389 ? -7.895 -25.422 0.681 1 87.19 389 LYS A CA 1
ATOM 3279 C C . LYS A 1 389 ? -6.656 -24.672 0.208 1 87.19 389 LYS A C 1
ATOM 3281 O O . LYS A 1 389 ? -5.527 -25.094 0.471 1 87.19 389 LYS A O 1
ATOM 3286 N N . GLU A 1 390 ? -6.941 -23.547 -0.556 1 89.12 390 GLU A N 1
ATOM 3287 C CA . GLU A 1 390 ? -5.875 -22.672 -1.063 1 89.12 390 GLU A CA 1
ATOM 3288 C C . GLU A 1 390 ? -6.238 -21.203 -0.908 1 89.12 390 GLU A C 1
ATOM 3290 O O . GLU A 1 390 ? -7.414 -20.844 -0.974 1 89.12 390 GLU A O 1
ATOM 3295 N N . PHE A 1 391 ? -5.266 -20.375 -0.792 1 91.94 391 PHE A N 1
ATOM 3296 C CA . PHE A 1 391 ? -5.48 -18.938 -0.664 1 91.94 391 PHE A CA 1
ATOM 3297 C C . PHE A 1 391 ? -6.168 -18.375 -1.904 1 91.94 391 PHE A C 1
ATOM 3299 O O . PHE A 1 391 ? -7.035 -17.5 -1.802 1 91.94 391 PHE A O 1
ATOM 3306 N N . ARG A 1 392 ? -5.828 -18.922 -3.061 1 94.25 392 ARG A N 1
ATOM 3307 C CA . ARG A 1 392 ? -6.301 -18.359 -4.324 1 94.25 392 ARG A CA 1
ATOM 3308 C C . ARG A 1 392 ? -7.801 -18.578 -4.492 1 94.25 392 ARG A C 1
ATOM 3310 O O . ARG A 1 392 ? -8.438 -17.922 -5.32 1 94.25 392 ARG A O 1
ATOM 3317 N N . PHE A 1 393 ? -8.375 -19.5 -3.752 1 94 393 PHE A N 1
ATOM 3318 C CA . PHE A 1 393 ? -9.805 -19.766 -3.85 1 94 393 PHE A CA 1
ATOM 3319 C C . PHE A 1 393 ? -10.609 -18.594 -3.295 1 94 393 PHE A C 1
ATOM 3321 O O . PHE A 1 393 ? -11.797 -18.453 -3.582 1 94 393 PHE A O 1
ATOM 3328 N N . LEU A 1 394 ? -9.914 -17.703 -2.592 1 95.44 394 LEU A N 1
ATOM 3329 C CA . LEU A 1 394 ? -10.594 -16.578 -1.971 1 95.44 394 LEU A CA 1
ATOM 3330 C C . LEU A 1 394 ? -10.516 -15.344 -2.857 1 95.44 394 LEU A C 1
ATOM 3332 O O . LEU A 1 394 ? -11.125 -14.312 -2.549 1 95.44 394 LEU A O 1
ATOM 3336 N N . LEU A 1 395 ? -9.883 -15.414 -3.98 1 96.81 395 LEU A N 1
ATOM 3337 C CA . LEU A 1 395 ? -9.672 -14.266 -4.852 1 96.81 395 LEU A CA 1
ATOM 3338 C C . LEU A 1 395 ? -11 -13.664 -5.293 1 96.81 395 LEU A C 1
ATOM 3340 O O . LEU A 1 395 ? -11.18 -12.445 -5.258 1 96.81 395 LEU A O 1
ATOM 3344 N N . PRO A 1 396 ? -12.008 -14.461 -5.566 1 96.38 396 PRO A N 1
ATOM 3345 C CA . PRO A 1 396 ? -13.25 -13.891 -6.105 1 96.38 396 PRO A CA 1
ATOM 3346 C C . PRO A 1 396 ? -14 -13.039 -5.086 1 96.38 396 PRO A C 1
ATOM 3348 O O . PRO A 1 396 ? -14.836 -12.219 -5.461 1 96.38 396 PRO A O 1
ATOM 3351 N N . ILE A 1 397 ? -13.742 -13.211 -3.832 1 96.62 397 ILE A N 1
ATOM 3352 C CA . ILE A 1 397 ? -14.469 -12.422 -2.836 1 96.62 397 ILE A CA 1
ATOM 3353 C C . ILE A 1 397 ? -13.617 -11.242 -2.393 1 96.62 397 ILE A C 1
ATOM 3355 O O . ILE A 1 397 ? -14.078 -10.391 -1.628 1 96.62 397 ILE A O 1
ATOM 3359 N N . LEU A 1 398 ? -12.422 -11.148 -2.889 1 96.81 398 LEU A N 1
ATOM 3360 C CA . LEU A 1 398 ? -11.492 -10.117 -2.449 1 96.81 398 LEU A CA 1
ATOM 3361 C C . LEU A 1 398 ? -12.008 -8.727 -2.805 1 96.81 398 LEU A C 1
ATOM 3363 O O . LEU A 1 398 ? -11.953 -7.809 -1.979 1 96.81 398 LEU A O 1
ATOM 3367 N N . PRO A 1 399 ? -12.578 -8.523 -4.027 1 96.56 399 PRO A N 1
ATOM 3368 C CA . PRO A 1 399 ? -13.125 -7.199 -4.34 1 96.56 399 PRO A CA 1
ATOM 3369 C C . PRO A 1 399 ? -14.203 -6.762 -3.348 1 96.56 399 PRO A C 1
ATOM 3371 O O . PRO A 1 399 ? -14.203 -5.613 -2.898 1 96.56 399 PRO A O 1
ATOM 3374 N N . LEU A 1 400 ? -15.062 -7.691 -2.961 1 96.56 400 LEU A N 1
ATOM 3375 C CA . LEU A 1 400 ? -16.109 -7.375 -2.004 1 96.56 400 LEU A CA 1
ATOM 3376 C C . LEU A 1 400 ? -15.523 -7.051 -0.635 1 96.56 400 LEU A C 1
ATOM 3378 O O . LEU A 1 400 ? -15.977 -6.117 0.033 1 96.56 400 LEU A O 1
ATOM 3382 N N . ALA A 1 401 ? -14.578 -7.84 -0.248 1 96.44 401 ALA A N 1
ATOM 3383 C CA . ALA A 1 401 ? -13.93 -7.613 1.041 1 96.44 401 ALA A CA 1
ATOM 3384 C C . ALA A 1 401 ? -13.258 -6.242 1.082 1 96.44 401 ALA A C 1
ATOM 3386 O O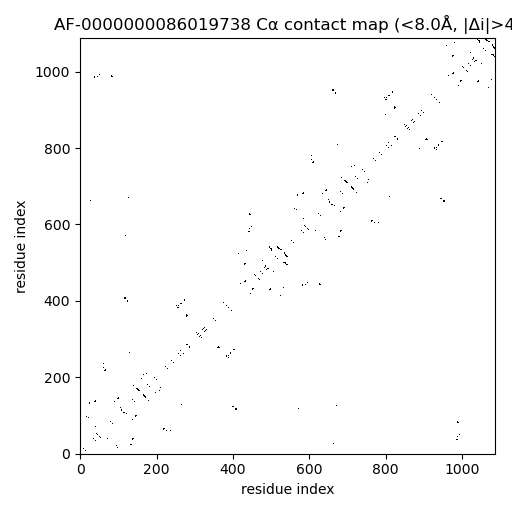 . ALA A 1 401 ? -13.312 -5.543 2.096 1 96.44 401 ALA A O 1
ATOM 3387 N N . LEU A 1 402 ? -12.633 -5.867 -0.003 1 96.44 402 LEU A N 1
ATOM 3388 C CA . LEU A 1 402 ? -11.938 -4.582 -0.053 1 96.44 402 LEU A CA 1
ATOM 3389 C C . LEU A 1 402 ? -12.938 -3.428 -0.066 1 96.44 402 LEU A C 1
ATOM 3391 O O . LEU A 1 402 ? -12.656 -2.354 0.47 1 96.44 402 LEU A O 1
ATOM 3395 N N . ILE A 1 403 ? -14.117 -3.629 -0.67 1 96.5 403 ILE A N 1
ATOM 3396 C CA . ILE A 1 403 ? -15.172 -2.627 -0.619 1 96.5 403 ILE A CA 1
ATOM 3397 C C . ILE A 1 403 ? -15.656 -2.455 0.82 1 96.5 403 ILE A C 1
ATOM 3399 O O . ILE A 1 403 ? -15.891 -1.332 1.272 1 96.5 403 ILE A O 1
ATOM 3403 N N . ILE A 1 404 ? -15.773 -3.582 1.544 1 94 404 ILE A N 1
ATOM 3404 C CA . ILE A 1 404 ? -16.156 -3.527 2.951 1 94 404 ILE A CA 1
ATOM 3405 C C . ILE A 1 404 ? -15.141 -2.689 3.729 1 94 404 ILE A C 1
ATOM 3407 O O . ILE A 1 404 ? -15.516 -1.784 4.477 1 94 404 ILE A O 1
ATOM 3411 N N . CYS A 1 405 ? -13.875 -3.006 3.49 1 93.12 405 CYS A N 1
ATOM 3412 C CA . CYS A 1 405 ? -12.82 -2.242 4.141 1 93.12 405 CYS A CA 1
ATOM 3413 C C . CYS A 1 405 ? -12.93 -0.76 3.809 1 93.12 405 CYS A C 1
ATOM 3415 O O . CYS A 1 405 ? -12.781 0.092 4.688 1 93.12 405 CYS A O 1
ATOM 3417 N N . SER A 1 406 ? -13.203 -0.477 2.564 1 93.88 406 SER A N 1
ATOM 3418 C CA . SER A 1 406 ? -13.312 0.9 2.094 1 93.88 406 SER A CA 1
ATOM 3419 C C . SER A 1 406 ? -14.469 1.63 2.764 1 93.88 406 SER A C 1
ATOM 3421 O O . SER A 1 406 ? -14.344 2.801 3.129 1 93.88 406 SER A O 1
ATOM 3423 N N . ALA A 1 407 ? -15.578 0.963 2.877 1 91.31 407 ALA A N 1
ATOM 3424 C CA . ALA A 1 407 ? -16.75 1.56 3.516 1 91.31 407 ALA A CA 1
ATOM 3425 C C . ALA A 1 407 ? -16.469 1.884 4.98 1 91.31 407 ALA A C 1
ATOM 3427 O O . ALA A 1 407 ? -16.875 2.936 5.477 1 91.31 407 ALA A O 1
ATOM 3428 N N . VAL A 1 408 ? -15.797 1.004 5.594 1 87.06 408 VAL A N 1
ATOM 3429 C CA . VAL A 1 408 ? -15.438 1.198 6.996 1 87.06 408 VAL A CA 1
ATOM 3430 C C . VAL A 1 408 ? -14.484 2.381 7.125 1 87.06 408 VAL A C 1
ATOM 3432 O O . VAL A 1 408 ? -14.68 3.262 7.969 1 87.06 408 VAL A O 1
ATOM 3435 N N . MET A 1 409 ? -13.508 2.398 6.312 1 86.25 409 MET A N 1
ATOM 3436 C CA . MET A 1 409 ? -12.523 3.475 6.344 1 86.25 409 MET A CA 1
ATOM 3437 C C . MET A 1 409 ? -13.164 4.816 6.016 1 86.25 409 MET A C 1
ATOM 3439 O O . MET A 1 409 ? -12.82 5.84 6.602 1 86.25 409 MET A O 1
ATOM 3443 N N . ASN A 1 410 ? -14.07 4.754 5.086 1 85.56 410 ASN A N 1
ATOM 3444 C CA . ASN A 1 410 ? -14.82 5.957 4.734 1 85.56 410 ASN A CA 1
ATOM 3445 C C . ASN A 1 410 ? -15.648 6.469 5.91 1 85.56 410 ASN A C 1
ATOM 3447 O O . ASN A 1 410 ? -15.703 7.672 6.156 1 85.56 410 ASN A O 1
ATOM 3451 N N . GLU A 1 411 ? -16.266 5.562 6.547 1 80.38 411 GLU A N 1
ATOM 3452 C CA . GLU A 1 411 ? -17.109 5.934 7.688 1 80.38 411 GLU A CA 1
ATOM 3453 C C . GLU A 1 411 ? -16.266 6.52 8.82 1 80.38 411 GLU A C 1
ATOM 3455 O O . GLU A 1 411 ? -16.656 7.527 9.422 1 80.38 411 GLU A O 1
ATOM 3460 N N . ILE A 1 412 ? -15.234 5.93 9.039 1 74.88 412 ILE A N 1
ATOM 3461 C CA . ILE A 1 412 ? -14.367 6.371 10.125 1 74.88 412 ILE A CA 1
ATOM 3462 C C . ILE A 1 412 ? -13.766 7.73 9.789 1 74.88 412 ILE A C 1
ATOM 3464 O O . ILE A 1 412 ? -13.633 8.594 10.664 1 74.88 412 ILE A O 1
ATOM 3468 N N . SER A 1 413 ? -13.539 7.93 8.57 1 74.81 413 SER A N 1
ATOM 3469 C CA . SER A 1 413 ? -12.852 9.148 8.148 1 74.81 413 SER A CA 1
ATOM 3470 C C . SER A 1 413 ? -13.844 10.273 7.875 1 74.81 413 SER A C 1
ATOM 3472 O O . SER A 1 413 ? -13.438 11.422 7.68 1 74.81 413 SER A O 1
ATOM 3474 N N . SER A 1 414 ? -15.102 9.945 7.664 1 65.38 414 SER A N 1
ATOM 3475 C CA . SER A 1 414 ? -16.109 10.914 7.23 1 65.38 414 SER A CA 1
ATOM 3476 C C . SER A 1 414 ? -16.375 11.945 8.312 1 65.38 414 SER A C 1
ATOM 3478 O O . SER A 1 414 ? -16.891 13.031 8.031 1 65.38 414 SER A O 1
ATOM 3480 N N . ASN A 1 415 ? -16.031 11.602 9.555 1 58.34 415 ASN A N 1
ATOM 3481 C CA . ASN A 1 415 ? -16.25 12.68 10.516 1 58.34 415 ASN A CA 1
ATOM 3482 C C . ASN A 1 415 ? -15.234 13.797 10.359 1 58.34 415 ASN A C 1
ATOM 3484 O O . ASN A 1 415 ? -14.031 13.57 10.492 1 58.34 415 ASN A O 1
ATOM 3488 N N . LYS A 1 416 ? -15.523 14.789 9.352 1 57.94 416 LYS A N 1
ATOM 3489 C CA . LYS A 1 416 ? -14.609 15.883 9.031 1 57.94 416 LYS A CA 1
ATOM 3490 C C . LYS A 1 416 ? -14.898 17.109 9.891 1 57.94 416 LYS A C 1
ATOM 3492 O O . LYS A 1 416 ? -16.047 17.359 10.25 1 57.94 416 LYS A O 1
ATOM 3497 N N . MET A 1 417 ? -13.844 17.562 10.531 1 55.31 417 MET A N 1
ATOM 3498 C CA . MET A 1 417 ? -14 18.891 11.094 1 55.31 417 MET A CA 1
ATOM 3499 C C . MET A 1 417 ? -14.422 19.891 10.023 1 55.31 417 MET A C 1
ATOM 3501 O O . MET A 1 417 ? -13.719 20.078 9.031 1 55.31 417 MET A O 1
ATOM 3505 N N . THR A 1 418 ? -15.664 20.109 9.93 1 61.09 418 THR A N 1
ATOM 3506 C CA . THR A 1 418 ? -16.188 21.047 8.945 1 61.09 418 THR A CA 1
ATOM 3507 C C . THR A 1 418 ? -16.469 22.406 9.578 1 61.09 418 THR A C 1
ATOM 3509 O O . THR A 1 418 ? -17.453 23.062 9.25 1 61.09 418 THR A O 1
ATOM 3512 N N . ILE A 1 419 ? -15.695 22.703 10.617 1 54.88 419 ILE A N 1
ATOM 3513 C CA . ILE A 1 419 ? -15.938 24.016 11.219 1 54.88 419 ILE A CA 1
ATOM 3514 C C . ILE A 1 419 ? -15.977 25.078 10.133 1 54.88 419 ILE A C 1
ATOM 3516 O O . ILE A 1 419 ? -16.734 26.047 10.242 1 54.88 419 ILE A O 1
ATOM 3520 N N . PHE A 1 420 ? -15.234 24.719 9.016 1 58.41 420 PHE A N 1
ATOM 3521 C CA . PHE A 1 420 ? -15.031 25.719 7.984 1 58.41 420 PHE A CA 1
ATOM 3522 C C . PHE A 1 420 ? -16.25 25.812 7.074 1 58.41 420 PHE A C 1
ATOM 3524 O O . PHE A 1 420 ? -16.375 26.766 6.301 1 58.41 420 PHE A O 1
ATOM 3531 N N . LYS A 1 421 ? -17.047 24.781 7.262 1 59.28 421 LYS A N 1
ATOM 3532 C CA . LYS A 1 421 ? -18.281 24.828 6.488 1 59.28 421 LYS A CA 1
ATOM 3533 C C . LYS A 1 421 ? -19.328 25.734 7.16 1 59.28 421 LYS A C 1
ATOM 3535 O O . LYS A 1 421 ? -20.328 26.109 6.539 1 59.28 421 LYS A O 1
ATOM 3540 N N . TRP A 1 422 ? -18.953 26.047 8.438 1 61.03 422 TRP A N 1
ATOM 3541 C CA . TRP A 1 422 ? -19.891 26.938 9.117 1 61.03 422 TRP A CA 1
ATOM 3542 C C . TRP A 1 422 ? -19.875 28.312 8.477 1 61.03 422 TRP A C 1
ATOM 3544 O O . TRP A 1 422 ? -18.812 28.953 8.375 1 61.03 422 TRP A O 1
ATOM 3554 N N . LYS A 1 423 ? -20.906 28.562 7.648 1 63.22 423 LYS A N 1
ATOM 3555 C CA . LYS A 1 423 ? -21.031 29.844 6.969 1 63.22 423 LYS A CA 1
ATOM 3556 C C . LYS A 1 423 ? -21.281 30.984 7.965 1 63.22 423 LYS A C 1
ATOM 3558 O O . LYS A 1 423 ? -22.281 30.984 8.672 1 63.22 423 LYS A O 1
ATOM 3563 N N . ILE A 1 424 ? -20.156 31.594 8.258 1 66.38 424 ILE A N 1
ATOM 3564 C CA . ILE A 1 424 ? -20.328 32.844 9 1 66.38 424 ILE A CA 1
ATOM 3565 C C . ILE A 1 424 ? -20.844 33.938 8.07 1 66.38 424 ILE A C 1
ATOM 3567 O O . ILE A 1 424 ? -20.156 34.312 7.117 1 66.38 424 ILE A O 1
ATOM 3571 N N . ASN A 1 425 ? -22.203 34 7.82 1 60 425 ASN A N 1
ATOM 3572 C CA . ASN A 1 425 ? -22.828 34.875 6.852 1 60 425 ASN A CA 1
ATOM 3573 C C . ASN A 1 425 ? -22.766 36.344 7.293 1 60 425 ASN A C 1
ATOM 3575 O O . ASN A 1 425 ? -23.188 37.25 6.562 1 60 425 ASN A O 1
ATOM 3579 N N . LYS A 1 426 ? -22.281 36.719 8.43 1 66.12 426 LYS A N 1
ATOM 3580 C CA . LYS A 1 426 ? -22.469 38.125 8.828 1 66.12 426 LYS A CA 1
ATOM 3581 C C . LYS A 1 426 ? -21.141 38.875 8.805 1 66.12 426 LYS A C 1
ATOM 3583 O O . LYS A 1 426 ? -20.156 38.406 9.391 1 66.12 426 LYS A O 1
ATOM 3588 N N . GLN A 1 427 ? -21 39.875 8.008 1 68.69 427 GLN A N 1
ATOM 3589 C CA . GLN A 1 427 ? -19.828 40.75 7.859 1 68.69 427 GLN A CA 1
ATOM 3590 C C . GLN A 1 427 ? -19.359 41.25 9.219 1 68.69 427 GLN A C 1
ATOM 3592 O O . GLN A 1 427 ? -18.172 41.5 9.406 1 68.69 427 GLN A O 1
ATOM 3597 N N . ASP A 1 428 ? -20.234 41.344 10.164 1 79.12 428 ASP A N 1
ATOM 3598 C CA . ASP A 1 428 ? -19.844 41.906 11.438 1 79.12 428 ASP A CA 1
ATOM 3599 C C . ASP A 1 428 ? -19.672 40.812 12.508 1 79.12 428 ASP A C 1
ATOM 3601 O O . ASP A 1 428 ? -19.797 41.094 13.703 1 79.12 428 ASP A O 1
ATOM 3605 N N . SER A 1 429 ? -19.312 39.688 12.023 1 87.44 429 SER A N 1
ATOM 3606 C CA . SER A 1 429 ? -19.172 38.594 12.969 1 87.44 429 SER A CA 1
ATOM 3607 C C . SER A 1 429 ? -17.859 38.688 13.734 1 87.44 429 SER A C 1
ATOM 3609 O O . SER A 1 429 ? -16.844 39.094 13.18 1 87.44 429 SER A O 1
ATOM 3611 N N . LYS A 1 430 ? -17.984 38.5 15.047 1 91.69 430 LYS A N 1
ATOM 3612 C CA . LYS A 1 430 ? -16.812 38.375 15.922 1 91.69 430 LYS A CA 1
ATOM 3613 C C . LYS A 1 430 ? -16.672 36.969 16.469 1 91.69 430 LYS A C 1
ATOM 3615 O O . LYS A 1 430 ? -17.453 36.531 17.328 1 91.69 430 LYS A O 1
ATOM 3620 N N . VAL A 1 431 ? -15.602 36.312 16.047 1 92.12 431 VAL A N 1
ATOM 3621 C CA . VAL A 1 431 ? -15.453 34.906 16.406 1 92.12 431 VAL A CA 1
ATOM 3622 C C . VAL A 1 431 ? -14.344 34.75 17.438 1 92.12 431 VAL A C 1
ATOM 3624 O O . VAL A 1 431 ? -13.234 35.25 17.25 1 92.12 431 VAL A O 1
ATOM 3627 N N . LEU A 1 432 ? -14.656 34.094 18.547 1 94.44 432 LEU A N 1
ATOM 3628 C CA . LEU A 1 432 ? -13.695 33.812 19.594 1 94.44 432 LEU A CA 1
ATOM 3629 C C . LEU A 1 432 ? -13.43 32.312 19.672 1 94.44 432 LEU A C 1
ATOM 3631 O O . LEU A 1 432 ? -14.344 31.531 19.922 1 94.44 432 LEU A O 1
ATOM 3635 N N . PHE A 1 433 ? -12.172 31.922 19.453 1 94.81 433 PHE A N 1
ATOM 3636 C CA . PHE A 1 433 ? -11.766 30.531 19.562 1 94.81 433 PHE A CA 1
ATOM 3637 C C . PHE A 1 433 ? -11.195 30.25 20.953 1 94.81 433 PHE A C 1
ATOM 3639 O O . PHE A 1 433 ? -10.078 30.656 21.266 1 94.81 433 PHE A O 1
ATOM 3646 N N . LEU A 1 434 ? -12.016 29.562 21.719 1 96.06 434 LEU A N 1
ATOM 3647 C CA . LEU A 1 434 ? -11.531 29.078 23.016 1 96.06 434 LEU A CA 1
ATOM 3648 C C . LEU A 1 434 ? -11.023 27.656 22.906 1 96.06 434 LEU A C 1
ATOM 3650 O O . LEU A 1 434 ? -11.602 26.734 23.516 1 96.06 434 LEU A O 1
ATOM 3654 N N . MET A 1 435 ? -10.023 27.484 22.156 1 95.06 435 MET A N 1
ATOM 3655 C CA . MET A 1 435 ? -9.344 26.219 21.844 1 95.06 435 MET A CA 1
ATOM 3656 C C . MET A 1 435 ? -7.836 26.375 22 1 95.06 435 MET A C 1
ATOM 3658 O O . MET A 1 435 ? -7.316 27.484 22.062 1 95.06 435 MET A O 1
ATOM 3662 N N . PRO A 1 436 ? -7.156 25.156 22.203 1 91.88 436 PRO A N 1
ATOM 3663 C CA . PRO A 1 436 ? -5.699 25.297 22.125 1 91.88 436 PRO A CA 1
ATOM 3664 C C . PRO A 1 436 ? -5.242 26.031 20.875 1 91.88 436 PRO A C 1
ATOM 3666 O O . PRO A 1 436 ? -5.891 25.938 19.828 1 91.88 436 PRO A O 1
ATOM 3669 N N . CYS A 1 437 ? -4.16 26.734 21.031 1 90.06 437 CYS A N 1
ATOM 3670 C CA . CYS A 1 437 ? -3.709 27.594 19.953 1 90.06 437 CYS A CA 1
ATOM 3671 C C . CYS A 1 437 ? -3.504 26.797 18.656 1 90.06 437 CYS A C 1
ATOM 3673 O O . CYS A 1 437 ? -3.061 25.656 18.703 1 90.06 437 CYS A O 1
ATOM 3675 N N . HIS A 1 438 ? -3.93 27.297 17.5 1 89.62 438 HIS A N 1
ATOM 3676 C CA . HIS A 1 438 ? -3.701 26.797 16.156 1 89.62 438 HIS A CA 1
ATOM 3677 C C . HIS A 1 438 ? -4.383 25.438 15.945 1 89.62 438 HIS A C 1
ATOM 3679 O O . HIS A 1 438 ? -3.85 24.562 15.258 1 89.62 438 HIS A O 1
ATOM 3685 N N . SER A 1 439 ? -5.449 25.172 16.594 1 86.44 439 SER A N 1
ATOM 3686 C CA . SER A 1 439 ? -6.199 23.922 16.5 1 86.44 439 SER A CA 1
ATOM 3687 C C . SER A 1 439 ? -6.949 23.844 15.18 1 86.44 439 SER A C 1
ATOM 3689 O O . SER A 1 439 ? -7.305 22.75 14.734 1 86.44 439 SER A O 1
ATOM 3691 N N . THR A 1 440 ? -7.277 24.969 14.586 1 85.56 440 THR A N 1
ATOM 3692 C CA . THR A 1 440 ? -8.008 25.047 13.328 1 85.56 440 THR A CA 1
ATOM 3693 C C . THR A 1 440 ? -7.324 25.984 12.352 1 85.56 440 THR A C 1
ATOM 3695 O O . THR A 1 440 ? -6.508 26.828 12.758 1 85.56 440 THR A O 1
ATOM 3698 N N . PRO A 1 441 ? -7.664 25.781 11.086 1 85.81 441 PRO A N 1
ATOM 3699 C CA . PRO A 1 441 ? -7.285 26.891 10.203 1 85.81 441 PRO A CA 1
ATOM 3700 C C . PRO A 1 441 ? -7.961 28.203 10.578 1 85.81 441 PRO A C 1
ATOM 3702 O O . PRO A 1 441 ? -8.891 28.219 11.391 1 85.81 441 PRO A O 1
ATOM 3705 N N . TYR A 1 442 ? -7.508 29.188 10.133 1 89.19 442 TYR A N 1
ATOM 3706 C CA . TYR A 1 442 ? -7.949 30.516 10.57 1 89.19 442 TYR A CA 1
ATOM 3707 C C . TYR A 1 442 ? -8.555 31.297 9.422 1 89.19 442 TYR A C 1
ATOM 3709 O O . TYR A 1 442 ? -9.625 30.953 8.914 1 89.19 442 TYR A O 1
ATOM 3717 N N . TYR A 1 443 ? -7.887 32.219 8.852 1 87.31 443 TYR A N 1
ATOM 3718 C CA . TYR A 1 443 ? -8.461 33.094 7.82 1 87.31 443 TYR A CA 1
ATOM 3719 C C . TYR A 1 443 ? -8.445 32.375 6.465 1 87.31 443 TYR A C 1
ATOM 3721 O O . TYR A 1 443 ? -9.328 32.625 5.633 1 87.31 443 TYR A O 1
ATOM 3729 N N . SER A 1 444 ? -7.512 31.547 6.234 1 85.62 444 SER A N 1
ATOM 3730 C CA . SER A 1 444 ? -7.371 30.891 4.938 1 85.62 444 SER A CA 1
ATOM 3731 C C . SER A 1 444 ? -8.586 30.016 4.625 1 85.62 444 SER A C 1
ATOM 3733 O O . SER A 1 444 ? -8.945 29.844 3.459 1 85.62 444 SER A O 1
ATOM 3735 N N . TYR A 1 445 ? -9.188 29.531 5.633 1 84.5 445 TYR A N 1
ATOM 3736 C CA . TYR A 1 445 ? -10.297 28.625 5.406 1 84.5 445 TYR A CA 1
ATOM 3737 C C . TYR A 1 445 ? -11.633 29.359 5.508 1 84.5 445 TYR A C 1
ATOM 3739 O O . TYR A 1 445 ? -12.633 28.922 4.934 1 84.5 445 TYR A O 1
ATOM 3747 N N . ILE A 1 446 ? -11.672 30.453 6.258 1 81.25 446 ILE A N 1
ATOM 3748 C CA . ILE A 1 446 ? -12.883 31.266 6.375 1 81.25 446 ILE A CA 1
ATOM 3749 C C . ILE A 1 446 ? -12.977 32.25 5.203 1 81.25 446 ILE A C 1
ATOM 3751 O O . ILE A 1 446 ? -14.062 32.5 4.684 1 81.25 446 ILE A O 1
ATOM 3755 N N . HIS A 1 447 ? -11.867 32.812 4.742 1 84.44 447 HIS A N 1
ATOM 3756 C CA . HIS A 1 447 ? -11.711 33.688 3.584 1 84.44 447 HIS A CA 1
ATOM 3757 C C . HIS A 1 447 ? -12.656 34.875 3.66 1 84.44 447 HIS A C 1
ATOM 3759 O O . HIS A 1 447 ? -13.305 35.219 2.67 1 84.44 447 HIS A O 1
ATOM 3765 N N . GLN A 1 448 ? -12.945 35.344 4.887 1 84.56 448 GLN A N 1
ATOM 3766 C CA . GLN A 1 448 ? -13.695 36.562 5.156 1 84.56 448 GLN A CA 1
ATOM 3767 C C . GLN A 1 448 ? -12.953 37.469 6.137 1 84.56 448 GLN A C 1
ATOM 3769 O O . GLN A 1 448 ? -12.336 37 7.09 1 84.56 448 GLN A O 1
ATOM 3774 N N . ASN A 1 449 ? -13.078 38.719 5.848 1 86.88 449 ASN A N 1
ATOM 3775 C CA . ASN A 1 449 ? -12.406 39.688 6.707 1 86.88 449 ASN A CA 1
ATOM 3776 C C . ASN A 1 449 ? -13.25 40.031 7.938 1 86.88 449 ASN A C 1
ATOM 3778 O O . ASN A 1 449 ? -13.812 41.125 8.031 1 86.88 449 ASN A O 1
ATOM 3782 N N . ILE A 1 450 ? -13.336 39.125 8.797 1 89.12 450 ILE A N 1
ATOM 3783 C CA . ILE A 1 450 ? -14.078 39.281 10.047 1 89.12 450 ILE A CA 1
ATOM 3784 C C . ILE A 1 450 ? -13.109 39.312 11.227 1 89.12 450 ILE A C 1
ATOM 3786 O O . ILE A 1 450 ? -11.938 38.938 11.078 1 89.12 450 ILE A O 1
ATOM 3790 N N . SER A 1 451 ? -13.633 39.812 12.289 1 90.44 451 SER A N 1
ATOM 3791 C CA . SER A 1 451 ? -12.805 39.844 13.492 1 90.44 451 SER A CA 1
ATOM 3792 C C . SER A 1 451 ? -12.742 38.469 14.164 1 90.44 451 SER A C 1
ATOM 3794 O O . SER A 1 451 ? -13.773 37.906 14.5 1 90.44 451 SER A O 1
ATOM 3796 N N . MET A 1 452 ? -11.531 37.969 14.281 1 91.81 452 MET A N 1
ATOM 3797 C CA . MET A 1 452 ? -11.344 36.688 14.922 1 91.81 452 MET A CA 1
ATOM 3798 C C . MET A 1 452 ? -10.242 36.75 15.977 1 91.81 452 MET A C 1
ATOM 3800 O O . MET A 1 452 ? -9.242 37.438 15.781 1 91.81 452 MET A O 1
ATOM 3804 N N . LYS A 1 453 ? -10.523 36.094 17.062 1 93.12 453 LYS A N 1
ATOM 3805 C CA . LYS A 1 453 ? -9.547 36 18.141 1 93.12 453 LYS A CA 1
ATOM 3806 C C . LYS A 1 453 ? -9.352 34.562 18.609 1 93.12 453 LYS A C 1
ATOM 3808 O O . LYS A 1 453 ? -10.312 33.812 18.703 1 93.12 453 LYS A O 1
ATOM 3813 N N . PHE A 1 454 ? -8.094 34.156 18.75 1 94.38 454 PHE A N 1
ATOM 3814 C CA . PHE A 1 454 ? -7.762 32.844 19.328 1 94.38 454 PHE A CA 1
ATOM 3815 C C . PHE A 1 454 ? -6.879 33.031 20.562 1 94.38 454 PHE A C 1
ATOM 3817 O O . PHE A 1 454 ? -6.371 34.125 20.828 1 94.38 454 PHE A O 1
ATOM 3824 N N . LEU A 1 455 ? -6.785 31.938 21.328 1 94.12 455 LEU A N 1
ATOM 3825 C CA . LEU A 1 455 ? -5.879 31.938 22.484 1 94.12 455 LEU A CA 1
ATOM 3826 C C . LEU A 1 455 ? -4.434 31.766 22.031 1 94.12 455 LEU A C 1
ATOM 3828 O O . LEU A 1 455 ? -4.07 30.719 21.484 1 94.12 455 LEU A O 1
ATOM 3832 N N . THR A 1 456 ? -3.662 32.75 22.25 1 91.31 456 THR A N 1
ATOM 3833 C CA . THR A 1 456 ? -2.285 32.719 21.781 1 91.31 456 THR A CA 1
ATOM 3834 C C . THR A 1 456 ? -1.421 31.828 22.672 1 91.31 456 THR A C 1
ATOM 3836 O O . THR A 1 456 ? -1.752 31.594 23.828 1 91.31 456 THR A O 1
ATOM 3839 N N . CYS A 1 457 ? -0.439 31.203 22.109 1 88.31 457 CYS A N 1
ATOM 3840 C CA . CYS A 1 457 ? 0.514 30.375 22.828 1 88.31 457 CYS A CA 1
ATOM 3841 C C . CYS A 1 457 ? 1.947 30.75 22.484 1 88.31 457 CYS A C 1
ATOM 3843 O O . CYS A 1 457 ? 2.756 29.891 22.125 1 88.31 457 CYS A O 1
ATOM 3845 N N . GLN A 1 458 ? 2.221 31.969 22.547 1 86.12 458 GLN A N 1
ATOM 3846 C CA . GLN A 1 458 ? 3.564 32.438 22.234 1 86.12 458 GLN A CA 1
ATOM 3847 C C . GLN A 1 458 ? 4.562 32.031 23.312 1 86.12 458 GLN A C 1
ATOM 3849 O O . GLN A 1 458 ? 4.234 32 24.5 1 86.12 458 GLN A O 1
ATOM 3854 N N . PRO A 1 459 ? 5.785 31.609 22.875 1 84.69 459 PRO A N 1
ATOM 3855 C CA . PRO A 1 459 ? 6.801 31.281 23.875 1 84.69 459 PRO A CA 1
ATOM 3856 C C . PRO A 1 459 ? 7.281 32.5 24.656 1 84.69 459 PRO A C 1
ATOM 3858 O O . PRO A 1 459 ? 6.887 33.625 24.344 1 84.69 459 PRO A O 1
ATOM 3861 N N . ASN A 1 460 ? 8.008 32.219 25.703 1 83 460 ASN A N 1
ATOM 3862 C CA . ASN A 1 460 ? 8.539 33.312 26.531 1 83 460 ASN A CA 1
ATOM 3863 C C . ASN A 1 460 ? 9.625 34.094 25.812 1 83 460 ASN A C 1
ATOM 3865 O O . ASN A 1 460 ? 10.805 33.969 26.125 1 83 460 ASN A O 1
ATOM 3869 N N . LEU A 1 461 ? 9.203 34.938 24.891 1 81.56 461 LEU A N 1
ATOM 3870 C CA . LEU A 1 461 ? 10.109 35.656 24 1 81.56 461 LEU A CA 1
ATOM 3871 C C . LEU A 1 461 ? 10.852 36.75 24.75 1 81.56 461 LEU A C 1
ATOM 3873 O O . LEU A 1 461 ? 11.961 37.125 24.375 1 81.56 461 LEU A O 1
ATOM 3877 N N . ASN A 1 462 ? 10.273 37.281 25.766 1 80.12 462 ASN A N 1
ATOM 3878 C CA . ASN A 1 462 ? 10.844 38.406 26.484 1 80.12 462 ASN A CA 1
ATOM 3879 C C . ASN A 1 462 ? 11.445 37.969 27.828 1 80.12 462 ASN A C 1
ATOM 3881 O O . ASN A 1 462 ? 11.75 38.812 28.672 1 80.12 462 ASN A O 1
ATOM 3885 N N . LYS A 1 463 ? 11.609 36.625 28.094 1 80.69 463 LYS A N 1
ATOM 3886 C CA . LYS A 1 463 ? 12.234 36.031 29.281 1 80.69 463 LYS A CA 1
ATOM 3887 C C . LYS A 1 463 ? 11.586 36.562 30.547 1 80.69 463 LYS A C 1
ATOM 3889 O O . LYS A 1 463 ? 12.289 37 31.469 1 80.69 463 LYS A O 1
ATOM 3894 N N . ILE A 1 464 ? 10.305 36.719 30.484 1 85.56 464 ILE A N 1
ATOM 3895 C CA . ILE A 1 464 ? 9.547 37.125 31.656 1 85.56 464 ILE A CA 1
ATOM 3896 C C . ILE A 1 464 ? 9.547 36 32.688 1 85.56 464 ILE A C 1
ATOM 3898 O O . ILE A 1 464 ? 9.414 34.844 32.344 1 85.56 464 ILE A O 1
ATOM 3902 N N . ASP A 1 465 ? 9.789 36.344 33.875 1 85.44 465 ASP A N 1
ATOM 3903 C CA . ASP A 1 465 ? 9.773 35.375 34.938 1 85.44 465 ASP A CA 1
ATOM 3904 C C . ASP A 1 465 ? 8.375 34.781 35.125 1 85.44 465 ASP A C 1
ATOM 3906 O O . ASP A 1 465 ? 7.379 35.5 35.062 1 85.44 465 ASP A O 1
ATOM 3910 N N . ASN A 1 466 ? 8.273 33.531 35.375 1 87.19 466 ASN A N 1
ATOM 3911 C CA . ASN A 1 466 ? 7.023 32.812 35.594 1 87.19 466 ASN A CA 1
ATOM 3912 C C . ASN A 1 466 ? 6.043 33.031 34.438 1 87.19 466 ASN A C 1
ATOM 3914 O O . ASN A 1 466 ? 4.875 33.344 34.656 1 87.19 466 ASN A O 1
ATOM 3918 N N . TYR A 1 467 ? 6.48 33 33.281 1 87.38 467 TYR A N 1
ATOM 3919 C CA . TYR A 1 467 ? 5.707 33.25 32.062 1 87.38 467 TYR A CA 1
ATOM 3920 C C . TYR A 1 467 ? 4.707 32.125 31.828 1 87.38 467 TYR A C 1
ATOM 3922 O O . TYR A 1 467 ? 5.027 30.953 32 1 87.38 467 TYR A O 1
ATOM 3930 N N . THR A 1 468 ? 3.455 32.562 31.672 1 89.25 468 THR A N 1
ATOM 3931 C CA . THR A 1 468 ? 2.41 31.656 31.188 1 89.25 468 THR A CA 1
ATOM 3932 C C . THR A 1 468 ? 1.735 32.219 29.953 1 89.25 468 THR A C 1
ATOM 3934 O O . THR A 1 468 ? 1.368 33.406 29.922 1 89.25 468 THR A O 1
ATOM 3937 N N . ASP A 1 469 ? 1.73 31.438 28.953 1 88.81 469 ASP A N 1
ATOM 3938 C CA . ASP A 1 469 ? 1.095 31.953 27.734 1 88.81 469 ASP A CA 1
ATOM 3939 C C . ASP A 1 469 ? -0.412 32.094 27.938 1 88.81 469 ASP A C 1
ATOM 3941 O O . ASP A 1 469 ? -0.969 31.625 28.922 1 88.81 469 ASP A O 1
ATOM 3945 N N . GLU A 1 470 ? -1.061 32.812 27.078 1 91.88 470 GLU A N 1
ATOM 3946 C CA . GLU A 1 470 ? -2.48 33.156 27.188 1 91.88 470 GLU A CA 1
ATOM 3947 C C . GLU A 1 470 ? -3.328 31.875 27.234 1 91.88 470 GLU A C 1
ATOM 3949 O O . GLU A 1 470 ? -4.277 31.781 28.016 1 91.88 470 GLU A O 1
ATOM 3954 N N . ALA A 1 471 ? -3.027 30.938 26.375 1 93 471 ALA A N 1
ATOM 3955 C CA . ALA A 1 471 ? -3.785 29.688 26.328 1 93 471 ALA A CA 1
ATOM 3956 C C . ALA A 1 471 ? -3.686 28.938 27.641 1 93 471 ALA A C 1
ATOM 3958 O O . ALA A 1 471 ? -4.691 28.453 28.172 1 93 471 ALA A O 1
ATOM 3959 N N . ASP A 1 472 ? -2.51 28.859 28.188 1 91.62 472 ASP A N 1
ATOM 3960 C CA . ASP A 1 472 ? -2.318 28.172 29.453 1 91.62 472 ASP A CA 1
ATOM 3961 C C . ASP A 1 472 ? -3.051 28.891 30.594 1 91.62 472 ASP A C 1
ATOM 3963 O O . ASP A 1 472 ? -3.623 28.25 31.469 1 91.62 472 ASP A O 1
ATOM 3967 N N . SER A 1 473 ? -2.971 30.188 30.562 1 93.31 473 SER A N 1
ATOM 3968 C CA . SER A 1 473 ? -3.678 30.969 31.562 1 93.31 473 SER A CA 1
ATOM 3969 C C . SER A 1 473 ? -5.184 30.734 31.5 1 93.31 473 SER A C 1
ATOM 3971 O O . SER A 1 473 ? -5.848 30.641 32.531 1 93.31 473 SER A O 1
ATOM 3973 N N . PHE A 1 474 ? -5.684 30.656 30.344 1 95.19 474 PHE A N 1
ATOM 3974 C CA . PHE A 1 474 ? -7.105 30.406 30.141 1 95.19 474 PHE A CA 1
ATOM 3975 C C . PHE A 1 474 ? -7.488 29.031 30.656 1 95.19 474 PHE A C 1
ATOM 3977 O O . PHE A 1 474 ? -8.461 28.891 31.406 1 95.19 474 PHE A O 1
ATOM 3984 N N . PHE A 1 475 ? -6.734 28.016 30.312 1 94.38 475 PHE A N 1
ATOM 3985 C CA . PHE A 1 475 ? -7.113 26.656 30.625 1 94.38 475 PHE A CA 1
ATOM 3986 C C . PHE A 1 475 ? -6.891 26.344 32.094 1 94.38 475 PHE A C 1
ATOM 3988 O O . PHE A 1 475 ? -7.453 25.391 32.625 1 94.38 475 PHE A O 1
ATOM 3995 N N . GLU A 1 476 ? -6.043 27.141 32.719 1 93.44 476 GLU A N 1
ATOM 3996 C CA . GLU A 1 476 ? -5.887 27.016 34.188 1 93.44 476 GLU A CA 1
ATOM 3997 C C . GLU A 1 476 ? -7.16 27.422 34.906 1 93.44 476 GLU A C 1
ATOM 3999 O O . GLU A 1 476 ? -7.566 26.781 35.875 1 93.44 476 GLU A O 1
ATOM 4004 N N . ASN A 1 477 ? -7.742 28.5 34.438 1 94.38 477 ASN A N 1
ATOM 4005 C CA . ASN A 1 477 ? -8.992 28.969 35.031 1 94.38 477 ASN A CA 1
ATOM 4006 C C . ASN A 1 477 ? -9.844 29.719 34 1 94.38 477 ASN A C 1
ATOM 4008 O O . ASN A 1 477 ? -9.906 30.938 34.031 1 94.38 477 ASN A O 1
ATOM 4012 N N . PRO A 1 478 ? -10.68 28.969 33.281 1 95.94 478 PRO A N 1
ATOM 4013 C CA . PRO A 1 478 ? -11.469 29.562 32.188 1 95.94 478 PRO A CA 1
ATOM 4014 C C . PRO A 1 478 ? -12.461 30.609 32.688 1 95.94 478 PRO A C 1
ATOM 4016 O O . PRO A 1 478 ? -12.656 31.641 32.031 1 95.94 478 PRO A O 1
ATOM 4019 N N . LYS A 1 479 ? -13.062 30.438 33.812 1 93.31 479 LYS A N 1
ATOM 4020 C CA . LYS A 1 479 ? -14.062 31.359 34.344 1 93.31 479 LYS A CA 1
ATOM 4021 C C . LYS A 1 479 ? -13.445 32.719 34.656 1 93.31 479 LYS A C 1
ATOM 4023 O O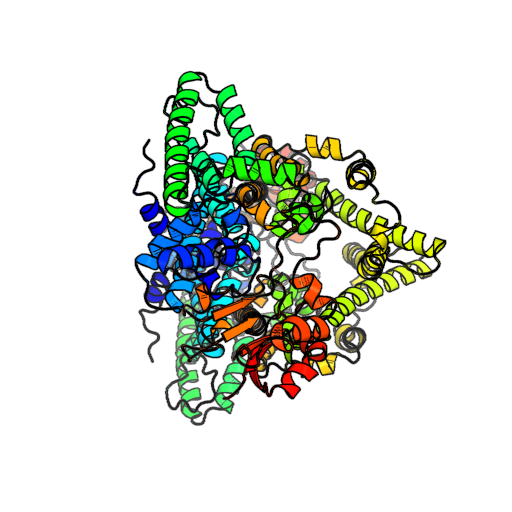 . LYS A 1 479 ? -14.008 33.75 34.312 1 93.31 479 LYS A O 1
ATOM 4028 N N . LEU A 1 480 ? -12.336 32.656 35.281 1 92.75 480 LEU A N 1
ATOM 4029 C CA . LEU A 1 480 ? -11.648 33.875 35.656 1 92.75 480 LEU A CA 1
ATOM 4030 C C . LEU A 1 480 ? -11.195 34.625 34.406 1 92.75 480 LEU A C 1
ATOM 4032 O O . LEU A 1 480 ? -11.281 35.844 34.344 1 92.75 480 LEU A O 1
ATOM 4036 N N . TRP A 1 481 ? -10.656 33.938 33.438 1 94.38 481 TRP A N 1
ATOM 4037 C CA . TRP A 1 481 ? -10.164 34.531 32.188 1 94.38 481 TRP A CA 1
ATOM 4038 C C . TRP A 1 481 ? -11.289 35.219 31.453 1 94.38 481 TRP A C 1
ATOM 4040 O O . TRP A 1 481 ? -11.117 36.344 30.953 1 94.38 481 TRP A O 1
ATOM 4050 N N . LEU A 1 482 ? -12.453 34.625 31.406 1 93.69 482 LEU A N 1
ATOM 4051 C CA . LEU A 1 482 ? -13.602 35.188 30.703 1 93.69 482 LEU A CA 1
ATOM 4052 C C . LEU A 1 482 ? -14.125 36.406 31.438 1 93.69 482 LEU A C 1
ATOM 4054 O O . LEU A 1 482 ? -14.531 37.375 30.797 1 93.69 482 LEU A O 1
ATOM 4058 N N . ALA A 1 483 ? -14.094 36.406 32.688 1 89.94 483 ALA A N 1
ATOM 4059 C CA . ALA A 1 483 ? -14.531 37.531 33.5 1 89.94 483 ALA A CA 1
ATOM 4060 C C . ALA A 1 483 ? -13.617 38.75 33.281 1 89.94 483 ALA A C 1
ATOM 4062 O O . ALA A 1 483 ? -14.086 39.875 33.094 1 89.94 483 ALA A O 1
ATOM 4063 N N . GLN A 1 484 ? -12.375 38.469 33.219 1 89.62 484 GLN A N 1
ATOM 4064 C CA . GLN A 1 484 ? -11.375 39.531 33.094 1 89.62 484 GLN A CA 1
ATOM 4065 C C . GLN A 1 484 ? -11.359 40.125 31.688 1 89.62 484 GLN A C 1
ATOM 4067 O O . GLN A 1 484 ? -11.156 41.312 31.516 1 89.62 484 GLN A O 1
ATOM 4072 N N . ASN A 1 485 ? -11.617 39.312 30.703 1 90.12 485 ASN A N 1
ATOM 4073 C CA . ASN A 1 485 ? -11.43 39.781 29.344 1 90.12 485 ASN A CA 1
ATOM 4074 C C . ASN A 1 485 ? -12.75 40.188 28.688 1 90.12 485 ASN A C 1
ATOM 4076 O O . ASN A 1 485 ? -12.766 40.969 27.75 1 90.12 485 ASN A O 1
ATOM 4080 N N . TYR A 1 486 ? -13.898 39.781 29.188 1 88.19 486 TYR A N 1
ATOM 4081 C CA . TYR A 1 486 ? -15.141 40.094 28.5 1 88.19 486 TYR A CA 1
ATOM 4082 C C . TYR A 1 486 ? -16.188 40.625 29.469 1 88.19 486 TYR A C 1
ATOM 4084 O O . TYR A 1 486 ? -17 41.469 29.109 1 88.19 486 TYR A O 1
ATOM 4092 N N . GLU A 1 487 ? -16.203 40.25 30.672 1 79.81 487 GLU A N 1
ATOM 4093 C CA . GLU A 1 487 ? -17.219 40.719 31.594 1 79.81 487 GLU A CA 1
ATOM 4094 C C . GLU A 1 487 ? -16.875 42.094 32.156 1 79.81 487 GLU A C 1
ATOM 4096 O O . GLU A 1 487 ? -17.75 42.938 32.312 1 79.81 487 GLU A O 1
ATOM 4101 N N . GLN A 1 488 ? -15.641 42.25 32.531 1 77.44 488 GLN A N 1
ATOM 4102 C CA . GLN A 1 488 ? -15.227 43.5 33.094 1 77.44 488 GLN A CA 1
ATOM 4103 C C . GLN A 1 488 ? -15.109 44.594 32.031 1 77.44 488 GLN A C 1
ATOM 4105 O O . GLN A 1 488 ? -15.234 45.781 32.344 1 77.44 488 GLN A O 1
ATOM 4110 N N . ASN A 1 489 ? -14.859 44.125 30.984 1 65.62 489 ASN A N 1
ATOM 4111 C CA . ASN A 1 489 ? -14.789 45.094 29.891 1 65.62 489 ASN A CA 1
ATOM 4112 C C . ASN A 1 489 ? -16.172 45.312 29.266 1 65.62 489 ASN A C 1
ATOM 4114 O O . ASN A 1 489 ? -17.078 44.531 29.453 1 65.62 489 ASN A O 1
ATOM 4118 N N . SER A 1 490 ? -16.578 46.531 28.719 1 60.84 490 SER A N 1
ATOM 4119 C CA . SER A 1 490 ? -17.875 46.969 28.203 1 60.84 490 SER A CA 1
ATOM 4120 C C . SER A 1 490 ? -18.516 45.875 27.359 1 60.84 490 SER A C 1
ATOM 4122 O O . SER A 1 490 ? -17.828 45.094 26.688 1 60.84 490 SER A O 1
ATOM 4124 N N . VAL A 1 491 ? -19.953 45.594 27.688 1 55.66 491 VAL A N 1
ATOM 4125 C CA . VAL A 1 491 ? -20.859 44.656 27.047 1 55.66 491 VAL A CA 1
ATOM 4126 C C . VAL A 1 491 ? -20.688 44.719 25.531 1 55.66 491 VAL A C 1
ATOM 4128 O O . VAL A 1 491 ? -20.922 43.75 24.828 1 55.66 491 VAL A O 1
ATOM 4131 N N . GLN A 1 492 ? -20.219 45.719 25 1 54.81 492 GLN A N 1
ATOM 4132 C CA . GLN A 1 492 ? -20.219 46 23.562 1 54.81 492 GLN A CA 1
ATOM 4133 C C . GLN A 1 492 ? -19.172 45.188 22.828 1 54.81 492 GLN A C 1
ATOM 4135 O O . GLN A 1 492 ? -19.25 45 21.625 1 54.81 492 GLN A O 1
ATOM 4140 N N . CYS A 1 493 ? -18.375 44.281 23.656 1 77.62 493 CYS A N 1
ATOM 4141 C CA . CYS A 1 493 ? -17.266 43.688 22.938 1 77.62 493 CYS A CA 1
ATOM 4142 C C . CYS A 1 493 ? -17.375 42.156 22.969 1 77.62 493 CYS A C 1
ATOM 4144 O O . CYS A 1 493 ? -16.375 41.469 22.734 1 77.62 493 CYS A O 1
ATOM 4146 N N . MET A 1 494 ? -18.75 41.812 23.078 1 88.06 494 MET A N 1
ATOM 4147 C CA . MET A 1 494 ? -18.922 40.344 23.172 1 88.06 494 MET A CA 1
ATOM 4148 C C . MET A 1 494 ? -18.844 39.719 21.797 1 88.06 494 MET A C 1
ATOM 4150 O O . MET A 1 494 ? -19.344 40.25 20.812 1 88.06 494 MET A O 1
ATOM 4154 N N . PRO A 1 495 ? -18.234 38.531 21.781 1 92.25 495 PRO A N 1
ATOM 4155 C CA . PRO A 1 495 ? -18.172 37.844 20.5 1 92.25 495 PRO A CA 1
ATOM 4156 C C . PRO A 1 495 ? -19.531 37.344 20.031 1 92.25 495 PRO A C 1
ATOM 4158 O O . PRO A 1 495 ? -20.406 37.031 20.844 1 92.25 495 PRO A O 1
ATOM 4161 N N . SER A 1 496 ? -19.75 37.344 18.719 1 90.81 496 SER A N 1
ATOM 4162 C CA . SER A 1 496 ? -20.984 36.812 18.156 1 90.81 496 SER A CA 1
ATOM 4163 C C . SER A 1 496 ? -20.953 35.281 18.141 1 90.81 496 SER A C 1
ATOM 4165 O O . SER A 1 496 ? -22 34.656 18.203 1 90.81 496 SER A O 1
ATOM 4167 N N . HIS A 1 497 ? -19.719 34.75 17.984 1 92.56 497 HIS A N 1
ATOM 4168 C CA . HIS A 1 497 ? -19.531 33.281 17.938 1 92.56 497 HIS A CA 1
ATOM 4169 C C . HIS A 1 497 ? -18.406 32.844 18.859 1 92.56 497 HIS A C 1
ATOM 4171 O O . HIS A 1 497 ? -17.375 33.531 18.969 1 92.56 497 HIS A O 1
ATOM 4177 N N . ILE A 1 498 ? -18.672 31.781 19.578 1 94.56 498 ILE A N 1
ATOM 4178 C CA . ILE A 1 498 ? -17.656 31.172 20.422 1 94.56 498 ILE A CA 1
ATOM 4179 C C . ILE A 1 498 ? -17.438 29.719 20 1 94.56 498 ILE A C 1
ATOM 4181 O O . ILE A 1 498 ? -18.391 28.938 19.953 1 94.56 498 ILE A O 1
ATOM 4185 N N . VAL A 1 499 ? -16.188 29.406 19.672 1 94.38 499 VAL A N 1
ATOM 4186 C CA . VAL A 1 499 ? -15.828 28.062 19.234 1 94.38 499 VAL A CA 1
ATOM 4187 C C . VAL A 1 499 ? -15.07 27.328 20.344 1 94.38 499 VAL A C 1
ATOM 4189 O O . VAL A 1 499 ? -14.062 27.828 20.844 1 94.38 499 VAL A O 1
ATOM 4192 N N . ILE A 1 500 ? -15.562 26.156 20.781 1 95.75 500 ILE A N 1
ATOM 4193 C CA . ILE A 1 500 ? -14.93 25.391 21.844 1 95.75 500 ILE A CA 1
ATOM 4194 C C . ILE A 1 500 ? -14.914 23.906 21.5 1 95.75 500 ILE A C 1
ATOM 4196 O O . ILE A 1 500 ? -15.672 23.469 20.641 1 95.75 500 ILE A O 1
ATOM 4200 N N . PHE A 1 501 ? -13.984 23.172 22.109 1 94.62 501 PHE A N 1
ATOM 4201 C CA . PHE A 1 501 ? -14.109 21.719 22.141 1 94.62 501 PHE A CA 1
ATOM 4202 C C . PHE A 1 501 ? -15.133 21.281 23.188 1 94.62 501 PHE A C 1
ATOM 4204 O O . PHE A 1 501 ? -15.359 21.984 24.172 1 94.62 501 PHE A O 1
ATOM 4211 N N . ASP A 1 502 ? -15.727 20.203 23.016 1 93.94 502 ASP A N 1
ATOM 4212 C CA . ASP A 1 502 ? -16.797 19.719 23.875 1 93.94 502 ASP A CA 1
ATOM 4213 C C . ASP A 1 502 ? -16.312 19.531 25.312 1 93.94 502 ASP A C 1
ATOM 4215 O O . ASP A 1 502 ? -17.094 19.656 26.266 1 93.94 502 ASP A O 1
ATOM 4219 N N . THR A 1 503 ? -15.023 19.312 25.5 1 93.19 503 THR A N 1
ATOM 4220 C CA . THR A 1 503 ? -14.461 19.062 26.828 1 93.19 503 THR A CA 1
ATOM 4221 C C . THR A 1 503 ? -14.469 20.344 27.656 1 93.19 503 THR A C 1
ATOM 4223 O O . THR A 1 503 ? -14.484 20.297 28.891 1 93.19 503 THR A O 1
ATOM 4226 N N . LEU A 1 504 ? -14.469 21.5 27.016 1 95.56 504 LEU A N 1
ATOM 4227 C CA . LEU A 1 504 ? -14.398 22.781 27.688 1 95.56 504 LEU A CA 1
ATOM 4228 C C . LEU A 1 504 ? -15.781 23.234 28.141 1 95.56 504 LEU A C 1
ATOM 4230 O O . LEU A 1 504 ? -15.898 24.141 28.984 1 95.56 504 LEU A O 1
ATOM 4234 N N . TYR A 1 505 ? -16.859 22.656 27.656 1 95.5 505 TYR A N 1
ATOM 4235 C CA . TYR A 1 505 ? -18.219 23.109 27.875 1 95.5 505 TYR A CA 1
ATOM 4236 C C . TYR A 1 505 ? -18.531 23.219 29.359 1 95.5 505 TYR A C 1
ATOM 4238 O O . TYR A 1 505 ? -19.125 24.203 29.812 1 95.5 505 TYR A O 1
ATOM 4246 N N . ILE A 1 506 ? -18.078 22.266 30.109 1 93.62 506 ILE A N 1
ATOM 4247 C CA . ILE A 1 506 ? -18.406 22.188 31.531 1 93.62 506 ILE A CA 1
ATOM 4248 C C . ILE A 1 506 ? -17.812 23.391 32.25 1 93.62 506 ILE A C 1
ATOM 4250 O O . ILE A 1 506 ? -18.391 23.875 33.219 1 93.62 506 ILE A O 1
ATOM 4254 N N . HIS A 1 507 ? -16.734 23.938 31.781 1 94.75 507 HIS A N 1
ATOM 4255 C CA . HIS A 1 507 ? -16.016 25.016 32.438 1 94.75 507 HIS A CA 1
ATOM 4256 C C . HIS A 1 507 ? -16.531 26.375 32.031 1 94.75 507 HIS A C 1
ATOM 4258 O O . HIS A 1 507 ? -16.312 27.375 32.719 1 94.75 507 HIS A O 1
ATOM 4264 N N . VAL A 1 508 ? -17.266 26.406 30.875 1 96 508 VAL A N 1
ATOM 4265 C CA . VAL A 1 508 ? -17.656 27.719 30.359 1 96 508 VAL A CA 1
ATOM 4266 C C . VAL A 1 508 ? -19.188 27.781 30.234 1 96 508 VAL A C 1
ATOM 4268 O O . VAL A 1 508 ? -19.734 28.781 29.766 1 96 508 VAL A O 1
ATOM 4271 N N . LYS A 1 509 ? -19.906 26.781 30.625 1 95.5 509 LYS A N 1
ATOM 4272 C CA . LYS A 1 509 ? -21.344 26.672 30.484 1 95.5 509 LYS A CA 1
ATOM 4273 C C . LYS A 1 509 ? -22.047 27.859 31.125 1 95.5 509 LYS A C 1
ATOM 4275 O O . LYS A 1 509 ? -23 28.422 30.562 1 95.5 509 LYS A O 1
ATOM 4280 N N . ASP A 1 510 ? -21.609 28.281 32.281 1 93.94 510 ASP A N 1
ATOM 4281 C CA . ASP A 1 510 ? -22.234 29.375 33.031 1 93.94 510 ASP A CA 1
ATOM 4282 C C . ASP A 1 510 ? -22.141 30.688 32.219 1 93.94 510 ASP A C 1
ATOM 4284 O O . ASP A 1 510 ? -23.094 31.453 32.188 1 93.94 510 ASP A O 1
ATOM 4288 N N . PHE A 1 511 ? -20.969 30.922 31.703 1 93.75 511 PHE A N 1
ATOM 4289 C CA . PHE A 1 511 ? -20.75 32.125 30.891 1 93.75 511 PHE A CA 1
ATOM 4290 C C . PHE A 1 511 ? -21.672 32.125 29.672 1 93.75 511 PHE A C 1
ATOM 4292 O O . PHE A 1 511 ? -22.266 33.125 29.344 1 93.75 511 PHE A O 1
ATOM 4299 N N . LEU A 1 512 ? -21.797 30.984 28.953 1 94.81 512 LEU A N 1
ATOM 4300 C CA . LEU A 1 512 ? -22.609 30.859 27.75 1 94.81 512 LEU A CA 1
ATOM 4301 C C . LEU A 1 512 ? -24.078 31.094 28.062 1 94.81 512 LEU A C 1
ATOM 4303 O O . LEU A 1 512 ? -24.781 31.781 27.312 1 94.81 512 LEU A O 1
ATOM 4307 N N . GLU A 1 513 ? -24.531 30.531 29.156 1 93.75 513 GLU A N 1
ATOM 4308 C CA . GLU A 1 513 ? -25.922 30.703 29.562 1 93.75 513 GLU A CA 1
ATOM 4309 C C . GLU A 1 513 ? -26.203 32.125 30 1 93.75 513 GLU A C 1
ATOM 4311 O O . GLU A 1 513 ? -27.25 32.688 29.656 1 93.75 513 GLU A O 1
ATOM 4316 N N . GLN A 1 514 ? -25.344 32.656 30.781 1 90.75 514 GLN A N 1
ATOM 4317 C CA . GLN A 1 514 ? -25.5 34 31.328 1 90.75 514 GLN A CA 1
ATOM 4318 C C . GLN A 1 514 ? -25.641 35.031 30.219 1 90.75 514 GLN A C 1
ATOM 4320 O O . GLN A 1 514 ? -26.422 36 30.328 1 90.75 514 GLN A O 1
ATOM 4325 N N . TYR A 1 515 ? -24.922 34.844 29.109 1 91.44 515 TYR A N 1
ATOM 4326 C CA . TYR A 1 515 ? -24.906 35.875 28.062 1 91.44 515 TYR A CA 1
ATOM 4327 C C . TYR A 1 515 ? -25.688 35.406 26.828 1 91.44 515 TYR A C 1
ATOM 4329 O O . TYR A 1 515 ? -25.562 35.969 25.75 1 91.44 515 TYR A O 1
ATOM 4337 N N . GLY A 1 516 ? -26.359 34.344 26.859 1 92.19 516 GLY A N 1
ATOM 4338 C CA . GLY A 1 516 ? -27.359 33.969 25.891 1 92.19 516 GLY A CA 1
ATOM 4339 C C . GLY A 1 516 ? -26.766 33.312 24.656 1 92.19 516 GLY A C 1
ATOM 4340 O O . GLY A 1 516 ? -27.219 33.531 23.531 1 92.19 516 GLY A O 1
ATOM 4341 N N . TYR A 1 517 ? -25.75 32.531 24.797 1 94.31 517 TYR A N 1
ATOM 4342 C CA . TYR A 1 517 ? -25.188 31.766 23.688 1 94.31 517 TYR A CA 1
ATOM 4343 C C . TYR A 1 517 ? -25.859 30.406 23.547 1 94.31 517 TYR A C 1
ATOM 4345 O O . TYR A 1 517 ? -26.031 29.703 24.547 1 94.31 517 TYR A O 1
ATOM 4353 N N . ASP A 1 518 ? -26.266 30.078 22.25 1 94.62 518 ASP A N 1
ATOM 4354 C CA . ASP A 1 518 ? -26.844 28.766 21.953 1 94.62 518 ASP A CA 1
ATOM 4355 C C . ASP A 1 518 ? -25.984 28 20.953 1 94.62 518 ASP A C 1
ATOM 4357 O O . ASP A 1 518 ? -25.297 28.609 20.109 1 94.62 518 ASP A O 1
ATOM 4361 N N . LEU A 1 519 ? -26 26.719 21.156 1 93.94 519 LEU A N 1
ATOM 4362 C CA . LEU A 1 519 ? -25.281 25.875 20.203 1 93.94 519 LEU A CA 1
ATOM 4363 C C . LEU A 1 519 ? -25.859 26 18.797 1 93.94 519 LEU A C 1
ATOM 4365 O O . LEU A 1 519 ? -27.031 25.734 18.578 1 93.94 519 LEU A O 1
ATOM 4369 N N . CYS A 1 520 ? -25.062 26.484 17.906 1 90.12 520 CYS A N 1
ATOM 4370 C CA . CYS A 1 520 ? -25.578 26.703 16.562 1 90.12 520 CYS A CA 1
ATOM 4371 C C . CYS A 1 520 ? -24.922 25.75 15.562 1 90.12 520 CYS A C 1
ATOM 4373 O O . CYS A 1 520 ? -25.453 25.531 14.469 1 90.12 520 CYS A O 1
ATOM 4375 N N . TYR A 1 521 ? -23.766 25.219 15.906 1 90.31 521 TYR A N 1
ATOM 4376 C CA . TYR A 1 521 ? -23.109 24.312 14.992 1 90.31 521 TYR A CA 1
ATOM 4377 C C . TYR A 1 521 ? -22.266 23.297 15.758 1 90.31 521 TYR A C 1
ATOM 4379 O O . TYR A 1 521 ? -21.625 23.625 16.766 1 90.31 521 TYR A O 1
ATOM 4387 N N . LYS A 1 522 ? -22.266 22.125 15.445 1 89.75 522 LYS A N 1
ATOM 4388 C CA . LYS A 1 522 ? -21.5 21.016 16.031 1 89.75 522 LYS A CA 1
ATOM 4389 C C . LYS A 1 522 ? -20.859 20.156 14.945 1 89.75 522 LYS A C 1
ATOM 4391 O O . LYS A 1 522 ? -21.484 19.828 13.945 1 89.75 522 LYS A O 1
ATOM 4396 N N . THR A 1 523 ? -19.547 19.906 15.07 1 86.31 523 THR A N 1
ATOM 4397 C CA . THR A 1 523 ? -18.859 19.078 14.094 1 86.31 523 THR A CA 1
ATOM 4398 C C . THR A 1 523 ? -17.859 18.141 14.773 1 86.31 523 THR A C 1
ATOM 4400 O O . THR A 1 523 ? -17.344 18.453 15.844 1 86.31 523 THR A O 1
ATOM 4403 N N . PHE A 1 524 ? -17.641 17 14.18 1 83.88 524 PHE A N 1
ATOM 4404 C CA . PHE A 1 524 ? -16.719 16 14.703 1 83.88 524 PHE A CA 1
ATOM 4405 C C . PHE A 1 524 ? -15.266 16.469 14.562 1 83.88 524 PHE A C 1
ATOM 4407 O O . PHE A 1 524 ? -14.914 17.125 13.578 1 83.88 524 PHE A O 1
ATOM 4414 N N . HIS A 1 525 ? -14.438 16.141 15.57 1 85.06 525 HIS A N 1
ATOM 4415 C CA . HIS A 1 525 ? -13.031 16.5 15.539 1 85.06 525 HIS A CA 1
ATOM 4416 C C . HIS A 1 525 ? -12.141 15.266 15.516 1 85.06 525 HIS A C 1
ATOM 4418 O O . HIS A 1 525 ? -11.43 15.023 14.531 1 85.06 525 HIS A O 1
ATOM 4424 N N . SER A 1 526 ? -12.203 14.516 16.516 1 82.5 526 SER A N 1
ATOM 4425 C CA . SER A 1 526 ? -11.297 13.375 16.594 1 82.5 526 SER A CA 1
ATOM 4426 C C . SER A 1 526 ? -11.891 12.273 17.469 1 82.5 526 SER A C 1
ATOM 4428 O O . SER A 1 526 ? -12.578 12.547 18.453 1 82.5 526 SER A O 1
ATOM 4430 N N . HIS A 1 527 ? -11.5 11.102 17.062 1 74.56 527 HIS A N 1
ATOM 4431 C CA . HIS A 1 527 ? -11.898 9.945 17.859 1 74.56 527 HIS A CA 1
ATOM 4432 C C . HIS A 1 527 ? -11 9.797 19.078 1 74.56 527 HIS A C 1
ATOM 4434 O O . HIS A 1 527 ? -11.398 9.172 20.078 1 74.56 527 HIS A O 1
ATOM 4440 N N . PHE A 1 528 ? -9.773 10.422 19.031 1 76 528 PHE A N 1
ATOM 4441 C CA . PHE A 1 528 ? -8.789 10.336 20.109 1 76 528 PHE A CA 1
ATOM 4442 C C . PHE A 1 528 ? -8.305 11.719 20.516 1 76 528 PHE A C 1
ATOM 4444 O O . PHE A 1 528 ? -7.141 12.062 20.281 1 76 528 PHE A O 1
ATOM 4451 N N . PRO A 1 529 ? -9.188 12.391 21.156 1 81.75 529 PRO A N 1
ATOM 4452 C CA . PRO A 1 529 ? -8.805 13.758 21.531 1 81.75 529 PRO A CA 1
ATOM 4453 C C . PRO A 1 529 ? -7.77 13.789 22.656 1 81.75 529 PRO A C 1
ATOM 4455 O O . PRO A 1 529 ? -7.695 12.852 23.453 1 81.75 529 PRO A O 1
ATOM 4458 N N . ASP A 1 530 ? -6.941 14.789 22.656 1 79.62 530 ASP A N 1
ATOM 4459 C CA . ASP A 1 530 ? -6.008 15.062 23.75 1 79.62 530 ASP A CA 1
ATOM 4460 C C . ASP A 1 530 ? -6.707 15.766 24.906 1 79.62 530 ASP A C 1
ATOM 4462 O O . ASP A 1 530 ? -7.918 16 24.859 1 79.62 530 ASP A O 1
ATOM 4466 N N . THR A 1 531 ? -5.992 16.062 25.938 1 79.5 531 THR A N 1
ATOM 4467 C CA . THR A 1 531 ? -6.539 16.609 27.172 1 79.5 531 THR A CA 1
ATOM 4468 C C . THR A 1 531 ? -7.273 17.922 26.906 1 79.5 531 THR A C 1
ATOM 4470 O O . THR A 1 531 ? -8.336 18.172 27.469 1 79.5 531 THR A O 1
ATOM 4473 N N . ARG A 1 532 ? -6.77 18.75 26.031 1 89.69 532 ARG A N 1
ATOM 4474 C CA . ARG A 1 532 ? -7.371 20.062 25.828 1 89.69 532 ARG A CA 1
ATOM 4475 C C . ARG A 1 532 ? -8.203 20.094 24.547 1 89.69 532 ARG A C 1
ATOM 4477 O O . ARG A 1 532 ? -8.68 21.141 24.125 1 89.69 532 ARG A O 1
ATOM 4484 N N . THR A 1 533 ? -8.367 18.938 23.953 1 91.06 533 THR A N 1
ATOM 4485 C CA . THR A 1 533 ? -9.219 18.828 22.766 1 91.06 533 THR A CA 1
ATOM 4486 C C . THR A 1 533 ? -10.414 17.922 23.047 1 91.06 533 THR A C 1
ATOM 4488 O O . THR A 1 533 ? -10.633 17.516 24.188 1 91.06 533 THR A O 1
ATOM 4491 N N . GLY A 1 534 ? -11.281 17.734 22.094 1 88.5 534 GLY A N 1
ATOM 4492 C CA . GLY A 1 534 ? -12.477 16.938 22.297 1 88.5 534 GLY A CA 1
ATOM 4493 C C . GLY A 1 534 ? -12.906 16.172 21.062 1 88.5 534 GLY A C 1
ATOM 4494 O O . GLY A 1 534 ? -12.242 16.234 20.031 1 88.5 534 GLY A O 1
ATOM 4495 N N . TYR A 1 535 ? -13.969 15.477 21.328 1 86.94 535 TYR A N 1
ATOM 4496 C CA . TYR A 1 535 ? -14.531 14.68 20.234 1 86.94 535 TYR A CA 1
ATOM 4497 C C . TYR A 1 535 ? -15.195 15.578 19.203 1 86.94 535 TYR A C 1
ATOM 4499 O O . TYR A 1 535 ? -15.227 15.242 18.016 1 86.94 535 TYR A O 1
ATOM 4507 N N . TYR A 1 536 ? -15.68 16.656 19.719 1 90.69 536 TYR A N 1
ATOM 4508 C CA . TYR A 1 536 ? -16.438 17.562 18.859 1 90.69 536 TYR A CA 1
ATOM 4509 C C . TYR A 1 536 ? -15.969 19.016 19.031 1 90.69 536 TYR A C 1
ATOM 4511 O O . TYR A 1 536 ? -15.422 19.359 20.078 1 90.69 536 TYR A O 1
ATOM 4519 N N . VAL A 1 537 ? -16.078 19.719 17.969 1 91.5 537 VAL A N 1
ATOM 4520 C CA . VAL A 1 537 ? -15.992 21.188 18.016 1 91.5 537 VAL A CA 1
ATOM 4521 C C . VAL A 1 537 ? -17.391 21.781 18.047 1 91.5 537 VAL A C 1
ATOM 4523 O O . VAL A 1 537 ? -18.25 21.422 17.234 1 91.5 537 VAL A O 1
ATOM 4526 N N . LEU A 1 538 ? -17.641 22.609 18.969 1 93.5 538 LEU A N 1
ATOM 4527 C CA . LEU A 1 538 ? -18.938 23.25 19.188 1 93.5 538 LEU A CA 1
ATOM 4528 C C . LEU A 1 538 ? -18.844 24.75 18.922 1 93.5 538 LEU A C 1
ATOM 4530 O O . LEU A 1 538 ? -17.906 25.406 19.359 1 93.5 538 LEU A O 1
ATOM 4534 N N . ILE A 1 539 ? -19.766 25.25 18.188 1 93.12 539 ILE A N 1
ATOM 4535 C CA . ILE A 1 539 ? -19.859 26.688 17.969 1 93.12 539 ILE A CA 1
ATOM 4536 C C . ILE A 1 539 ? -21.141 27.219 18.609 1 93.12 539 ILE A C 1
ATOM 4538 O O . ILE A 1 539 ? -22.234 26.75 18.297 1 93.12 539 ILE A O 1
ATOM 4542 N N . TYR A 1 540 ? -20.969 28.141 19.5 1 93.81 540 TYR A N 1
ATOM 4543 C CA . TYR A 1 540 ? -22.078 28.812 20.156 1 93.81 540 TYR A CA 1
ATOM 4544 C C . TYR A 1 540 ? -22.297 30.219 19.594 1 93.81 540 TYR A C 1
ATOM 4546 O O . TYR A 1 540 ? -21.328 30.953 19.391 1 93.81 540 TYR A O 1
ATOM 4554 N N . CYS A 1 541 ? -23.5 30.516 19.281 1 92.31 541 CYS A N 1
ATOM 4555 C CA . CYS A 1 541 ? -23.797 31.812 18.656 1 92.31 541 CYS A CA 1
ATOM 4556 C C . CYS A 1 541 ? -24.812 32.594 19.5 1 92.31 541 CYS A C 1
ATOM 4558 O O . CYS A 1 541 ? -25.609 31.984 20.219 1 92.31 541 CYS A O 1
ATOM 4560 N N . LYS A 1 542 ? -24.547 33.906 19.438 1 87.06 542 LYS A N 1
ATOM 4561 C CA . LYS A 1 542 ? -25.484 34.812 20.094 1 87.06 542 LYS A CA 1
ATOM 4562 C C . LYS A 1 542 ? -26.453 35.438 19.078 1 87.06 542 LYS A C 1
ATOM 4564 O O . LYS A 1 542 ? -26.031 35.938 18.031 1 87.06 542 LYS A O 1
ATOM 4569 N N . TYR A 1 543 ? -27.734 34.969 18.984 1 69.88 543 TYR A N 1
ATOM 4570 C CA . TYR A 1 543 ? -28.719 35.562 18.078 1 69.88 543 TYR A CA 1
ATOM 4571 C C . TYR A 1 543 ? -29.125 36.938 18.547 1 69.88 543 TYR A C 1
ATOM 4573 O O . TYR A 1 543 ? -29.391 37.156 19.734 1 69.88 543 TYR A O 1
ATOM 4581 N N . SER A 1 544 ? -28.422 38.062 18.062 1 53.72 544 SER A N 1
ATOM 4582 C CA . SER A 1 544 ? -29.047 39.344 18.344 1 53.72 544 SER A CA 1
ATOM 4583 C C . SER A 1 544 ? -30.484 39.375 17.859 1 53.72 544 SER A C 1
ATOM 4585 O O . SER A 1 544 ? -30.844 38.688 16.891 1 53.72 544 SER A O 1
ATOM 4587 N N . MET B 1 1 ? 24.547 21.344 -18.125 1 25.05 1 MET B N 1
ATOM 4588 C CA . MET B 1 1 ? 23.328 20.656 -18.547 1 25.05 1 MET B CA 1
ATOM 4589 C C . MET B 1 1 ? 22.109 21.234 -17.844 1 25.05 1 MET B C 1
ATOM 4591 O O . MET B 1 1 ? 22.062 21.297 -16.609 1 25.05 1 MET B O 1
ATOM 4595 N N . ASN B 1 2 ? 21.344 22.031 -18.531 1 31.62 2 ASN B N 1
ATOM 4596 C CA . ASN B 1 2 ? 20.156 22.797 -18.188 1 31.62 2 ASN B CA 1
ATOM 4597 C C . ASN B 1 2 ? 19.062 21.906 -17.578 1 31.62 2 ASN B C 1
ATOM 4599 O O . ASN B 1 2 ? 18.906 20.75 -18 1 31.62 2 ASN B O 1
ATOM 4603 N N . ILE B 1 3 ? 18.922 22.078 -16.406 1 41.84 3 ILE B N 1
ATOM 4604 C CA . ILE B 1 3 ? 17.672 21.453 -15.969 1 41.84 3 ILE B CA 1
ATOM 4605 C C . ILE B 1 3 ? 16.625 21.594 -17.062 1 41.84 3 ILE B C 1
ATOM 4607 O O . ILE B 1 3 ? 16.281 22.703 -17.469 1 41.84 3 ILE B O 1
ATOM 4611 N N . PRO B 1 4 ? 16.469 20.641 -17.859 1 39.81 4 PRO B N 1
ATOM 4612 C CA . PRO B 1 4 ? 15.555 20.828 -19 1 39.81 4 PRO B CA 1
ATOM 4613 C C . PRO B 1 4 ? 14.203 21.391 -18.578 1 39.81 4 PRO B C 1
ATOM 4615 O O . PRO B 1 4 ? 13.609 20.922 -17.594 1 39.81 4 PRO B O 1
ATOM 4618 N N . THR B 1 5 ? 13.898 22.562 -18.844 1 48.81 5 THR B N 1
ATOM 4619 C CA . THR B 1 5 ? 12.625 23.25 -18.656 1 48.81 5 THR B CA 1
ATOM 4620 C C . THR B 1 5 ? 11.461 22.297 -18.938 1 48.81 5 THR B C 1
ATOM 4622 O O . THR B 1 5 ? 10.32 22.578 -18.578 1 48.81 5 THR B O 1
ATOM 4625 N N . HIS B 1 6 ? 11.805 21.172 -19.594 1 53.19 6 HIS B N 1
ATOM 4626 C CA . HIS B 1 6 ? 10.727 20.281 -20.031 1 53.19 6 HIS B CA 1
ATOM 4627 C C . HIS B 1 6 ? 10.594 19.078 -19.078 1 53.19 6 HIS B C 1
ATOM 4629 O O . HIS B 1 6 ? 9.969 18.078 -19.438 1 53.19 6 HIS B O 1
ATOM 4635 N N . LEU B 1 7 ? 11.227 19.375 -18 1 52.5 7 LEU B N 1
ATOM 4636 C CA . LEU B 1 7 ? 11.242 18.234 -17.094 1 52.5 7 LEU B CA 1
ATOM 4637 C C . LEU B 1 7 ? 9.852 17.969 -16.531 1 52.5 7 LEU B C 1
ATOM 4639 O O . LEU B 1 7 ? 9.414 16.812 -16.469 1 52.5 7 LEU B O 1
ATOM 4643 N N . ILE B 1 8 ? 9.211 19.031 -16.203 1 55.41 8 ILE B N 1
ATOM 4644 C CA . ILE B 1 8 ? 7.914 18.875 -15.547 1 55.41 8 ILE B CA 1
ATOM 4645 C C . ILE B 1 8 ? 6.922 18.234 -16.516 1 55.41 8 ILE B C 1
ATOM 4647 O O . ILE B 1 8 ? 6.285 17.234 -16.203 1 55.41 8 ILE B O 1
ATOM 4651 N N . PRO B 1 9 ? 6.871 18.766 -17.719 1 53.66 9 PRO B N 1
ATOM 4652 C CA . PRO B 1 9 ? 5.926 18.125 -18.641 1 53.66 9 PRO B CA 1
ATOM 4653 C C . PRO B 1 9 ? 6.289 16.672 -18.938 1 53.66 9 PRO B C 1
ATOM 4655 O O . PRO B 1 9 ? 5.398 15.836 -19.125 1 53.66 9 PRO B O 1
ATOM 4658 N N . ILE B 1 10 ? 7.473 16.359 -18.922 1 53.53 10 ILE B N 1
ATOM 4659 C CA . ILE B 1 10 ? 7.906 14.992 -19.203 1 53.53 10 ILE B CA 1
ATOM 4660 C C . ILE B 1 10 ? 7.484 14.062 -18.078 1 53.53 10 ILE B C 1
ATOM 4662 O O . ILE B 1 10 ? 6.965 12.969 -18.312 1 53.53 10 ILE B O 1
ATOM 4666 N N . VAL B 1 11 ? 7.652 14.609 -16.938 1 56.38 11 VAL B N 1
ATOM 4667 C CA . VAL B 1 11 ? 7.289 13.781 -15.789 1 56.38 11 VAL B CA 1
ATOM 4668 C C . VAL B 1 11 ? 5.773 13.578 -15.758 1 56.38 11 VAL B C 1
ATOM 4670 O O . VAL B 1 11 ? 5.297 12.461 -15.578 1 56.38 11 VAL B O 1
ATOM 4673 N N . LEU B 1 12 ? 5.156 14.656 -16.047 1 59.59 12 LEU B N 1
ATOM 4674 C CA . LEU B 1 12 ? 3.701 14.594 -15.953 1 59.59 12 LEU B CA 1
ATOM 4675 C C . LEU B 1 12 ? 3.129 13.68 -17.031 1 59.59 12 LEU B C 1
ATOM 4677 O O . LEU B 1 12 ? 2.133 12.992 -16.797 1 59.59 12 LEU B O 1
ATOM 4681 N N . ASN B 1 13 ? 3.758 13.672 -18.109 1 57.59 13 ASN B N 1
ATOM 4682 C CA . ASN B 1 13 ? 3.277 12.836 -19.203 1 57.59 13 ASN B CA 1
ATOM 4683 C C . ASN B 1 13 ? 3.65 11.375 -19 1 57.59 13 ASN B C 1
ATOM 4685 O O . ASN B 1 13 ? 2.865 10.477 -19.312 1 57.59 13 ASN B O 1
ATOM 4689 N N . ARG B 1 14 ? 4.809 11.305 -18.375 1 62.91 14 ARG B N 1
ATOM 4690 C CA . ARG B 1 14 ? 5.32 9.945 -18.312 1 62.91 14 ARG B CA 1
ATOM 4691 C C . ARG B 1 14 ? 4.957 9.281 -16.984 1 62.91 14 ARG B C 1
ATOM 4693 O O . ARG B 1 14 ? 4.938 8.055 -16.875 1 62.91 14 ARG B O 1
ATOM 4700 N N . TRP B 1 15 ? 4.57 10.195 -16.047 1 75.69 15 TRP B N 1
ATOM 4701 C CA . TRP B 1 15 ? 4.383 9.633 -14.719 1 75.69 15 TRP B CA 1
ATOM 4702 C C . TRP B 1 15 ? 2.957 9.859 -14.227 1 75.69 15 TRP B C 1
ATOM 4704 O O . TRP B 1 15 ? 2.742 10.289 -13.094 1 75.69 15 TRP B O 1
ATOM 4714 N N . SER B 1 16 ? 2.002 9.562 -15.047 1 74.69 16 SER B N 1
ATOM 4715 C CA . SER B 1 16 ? 0.586 9.797 -14.789 1 74.69 16 SER B CA 1
ATOM 4716 C C . SER B 1 16 ? 0.101 9 -13.586 1 74.69 16 SER B C 1
ATOM 4718 O O . SER B 1 16 ? -0.646 9.516 -12.75 1 74.69 16 SER B O 1
ATOM 4720 N N . PRO B 1 17 ? 0.676 7.809 -13.445 1 74.56 17 PRO B N 1
ATOM 4721 C CA . PRO B 1 17 ? 0.172 7.055 -12.289 1 74.56 17 PRO B CA 1
ATOM 4722 C C . PRO B 1 17 ? 0.571 7.684 -10.961 1 74.56 17 PRO B C 1
ATOM 4724 O O . PRO B 1 17 ? -0.217 7.68 -10.008 1 74.56 17 PRO B O 1
ATOM 4727 N N . GLY B 1 18 ? 1.738 8.266 -10.953 1 79.62 18 GLY B N 1
ATOM 4728 C CA . GLY B 1 18 ? 2.191 8.922 -9.742 1 79.62 18 GLY B CA 1
ATOM 4729 C C . GLY B 1 18 ? 1.383 10.156 -9.383 1 79.62 18 GLY B C 1
ATOM 4730 O O . GLY B 1 18 ? 1.04 10.367 -8.219 1 79.62 18 GLY B O 1
ATOM 4731 N N . ILE B 1 19 ? 1.019 10.844 -10.398 1 82.25 19 ILE B N 1
ATOM 4732 C CA . ILE B 1 19 ? 0.234 12.055 -10.195 1 82.25 19 ILE B CA 1
ATOM 4733 C C . ILE B 1 19 ? -1.149 11.695 -9.656 1 82.25 19 ILE B C 1
ATOM 4735 O O . ILE B 1 19 ? -1.644 12.32 -8.719 1 82.25 19 ILE B O 1
ATOM 4739 N N . ALA B 1 20 ? -1.664 10.688 -10.25 1 82.31 20 ALA B N 1
ATOM 4740 C CA . ALA B 1 20 ? -3.018 10.289 -9.867 1 82.31 20 ALA B CA 1
ATOM 4741 C C . ALA B 1 20 ? -3.064 9.844 -8.406 1 82.31 20 ALA B C 1
ATOM 4743 O O . ALA B 1 20 ? -4 10.18 -7.68 1 82.31 20 ALA B O 1
ATOM 4744 N N . ILE B 1 21 ? -2.076 9.219 -8.023 1 84.81 21 ILE B N 1
ATOM 4745 C CA . ILE B 1 21 ? -2.064 8.688 -6.668 1 84.81 21 ILE B CA 1
ATOM 4746 C C . ILE B 1 21 ? -1.877 9.828 -5.668 1 84.81 21 ILE B C 1
ATOM 4748 O O . ILE B 1 21 ? -2.529 9.859 -4.621 1 84.81 21 ILE B O 1
ATOM 4752 N N . ARG B 1 22 ? -1.025 10.75 -5.953 1 91.25 22 ARG B N 1
ATOM 4753 C CA . ARG B 1 22 ? -0.813 11.875 -5.051 1 91.25 22 ARG B CA 1
ATOM 4754 C C . ARG B 1 22 ? -2.025 12.805 -5.035 1 91.25 22 ARG B C 1
ATOM 4756 O O . ARG B 1 22 ? -2.363 13.375 -3.998 1 91.25 22 ARG B O 1
ATOM 4763 N N . LEU B 1 23 ? -2.686 12.867 -6.129 1 89.31 23 LEU B N 1
ATOM 4764 C CA . LEU B 1 23 ? -3.912 13.656 -6.148 1 89.31 23 LEU B CA 1
ATOM 4765 C C . LEU B 1 23 ? -5.016 12.961 -5.352 1 89.31 23 LEU B C 1
ATOM 4767 O O . LEU B 1 23 ? -5.84 13.625 -4.719 1 89.31 23 LEU B O 1
ATOM 4771 N N . LEU B 1 24 ? -5.008 11.656 -5.422 1 87.06 24 LEU B N 1
ATOM 4772 C CA . LEU B 1 24 ? -5.977 10.883 -4.652 1 87.06 24 LEU B CA 1
ATOM 4773 C C . LEU B 1 24 ? -5.863 11.195 -3.164 1 87.06 24 LEU B C 1
ATOM 4775 O O . LEU B 1 24 ? -6.863 11.188 -2.445 1 87.06 24 LEU B O 1
ATOM 4779 N N . SER B 1 25 ? -4.668 11.586 -2.709 1 90 25 SER B N 1
ATOM 4780 C CA . SER B 1 25 ? -4.449 11.852 -1.291 1 90 25 SER B CA 1
ATOM 4781 C C . SER B 1 25 ? -5.23 13.078 -0.832 1 90 25 SER B C 1
ATOM 4783 O O . SER B 1 25 ? -5.602 13.188 0.339 1 90 25 SER B O 1
ATOM 4785 N N . ILE B 1 26 ? -5.523 13.977 -1.743 1 89.12 26 ILE B N 1
ATOM 4786 C CA . ILE B 1 26 ? -6.266 15.188 -1.417 1 89.12 26 ILE B CA 1
ATOM 4787 C C . ILE B 1 26 ? -7.676 14.82 -0.962 1 89.12 26 ILE B C 1
ATOM 4789 O O . ILE B 1 26 ? -8.227 15.461 -0.06 1 89.12 26 ILE B O 1
ATOM 4793 N N . PHE B 1 27 ? -8.172 13.727 -1.503 1 83.56 27 PHE B N 1
ATOM 4794 C CA . PHE B 1 27 ? -9.562 13.383 -1.255 1 83.56 27 PHE B CA 1
ATOM 4795 C C . PHE B 1 27 ? -9.68 12.391 -0.101 1 83.56 27 PHE B C 1
ATOM 4797 O O . PHE B 1 27 ? -10.734 12.281 0.525 1 83.56 27 PHE B O 1
ATOM 4804 N N . ILE B 1 28 ? -8.617 11.781 0.14 1 83.69 28 ILE B N 1
ATOM 4805 C CA . ILE B 1 28 ? -8.648 10.758 1.177 1 83.69 28 ILE B CA 1
ATOM 4806 C C . ILE B 1 28 ? -8.203 11.352 2.51 1 83.69 28 ILE B C 1
ATOM 4808 O O . ILE B 1 28 ? -8.836 11.117 3.545 1 83.69 28 ILE B O 1
ATOM 4812 N N . VAL B 1 29 ? -7.164 12.18 2.449 1 85.69 29 VAL B N 1
ATOM 4813 C CA . VAL B 1 29 ? -6.586 12.742 3.666 1 85.69 29 VAL B CA 1
ATOM 4814 C C . VAL B 1 29 ? -7.309 14.039 4.031 1 85.69 29 VAL B C 1
ATOM 4816 O O . VAL B 1 29 ? -7.035 15.094 3.449 1 85.69 29 VAL B O 1
ATOM 4819 N N . ARG B 1 30 ? -8.18 13.945 5.023 1 79.62 30 ARG B N 1
ATOM 4820 C CA . ARG B 1 30 ? -8.969 15.109 5.402 1 79.62 30 ARG B CA 1
ATOM 4821 C C . ARG B 1 30 ? -8.773 15.453 6.879 1 79.62 30 ARG B C 1
ATOM 4823 O O . ARG B 1 30 ? -9.586 16.156 7.473 1 79.62 30 ARG B O 1
ATOM 4830 N N . SER B 1 31 ? -7.715 15 7.406 1 80.81 31 SER B N 1
ATOM 4831 C CA . SER B 1 31 ? -7.387 15.281 8.797 1 80.81 31 SER B CA 1
ATOM 4832 C C . SER B 1 31 ? -6.316 16.359 8.914 1 80.81 31 SER B C 1
ATOM 4834 O O . SER B 1 31 ? -5.734 16.766 7.906 1 80.81 31 SER B O 1
ATOM 4836 N N . SER B 1 32 ? -6.207 16.938 10.07 1 83.69 32 SER B N 1
ATOM 4837 C CA . SER B 1 32 ? -5.125 17.859 10.375 1 83.69 32 SER B CA 1
ATOM 4838 C C . SER B 1 32 ? -3.979 17.156 11.094 1 83.69 32 SER B C 1
ATOM 4840 O O . SER B 1 32 ? -4.207 16.312 11.961 1 83.69 32 SER B O 1
ATOM 4842 N N . PHE B 1 33 ? -2.762 17.484 10.672 1 88 33 PHE B N 1
ATOM 4843 C CA . PHE B 1 33 ? -1.587 16.812 11.211 1 88 33 PHE B CA 1
ATOM 4844 C C . PHE B 1 33 ? -0.86 17.703 12.211 1 88 33 PHE B C 1
ATOM 4846 O O . PHE B 1 33 ? -0.815 17.391 13.406 1 88 33 PHE B O 1
ATOM 4853 N N . VAL B 1 34 ? -0.373 18.828 11.688 1 89.5 34 VAL B N 1
ATOM 4854 C CA . VAL B 1 34 ? 0.321 19.797 12.523 1 89.5 34 VAL B CA 1
ATOM 4855 C C . VAL B 1 34 ? -0.115 21.203 12.141 1 89.5 34 VAL B C 1
ATOM 4857 O O . VAL B 1 34 ? -0.522 21.453 11.008 1 89.5 34 VAL B O 1
ATOM 4860 N N . PRO B 1 35 ? 0.036 22.141 13.062 1 90.81 35 PRO B N 1
ATOM 4861 C CA . PRO B 1 35 ? -0.407 23.516 12.797 1 90.81 35 PRO B CA 1
ATOM 4862 C C . PRO B 1 35 ? 0.346 24.156 11.641 1 90.81 35 PRO B C 1
ATOM 4864 O O . PRO B 1 35 ? -0.21 25.016 10.93 1 90.81 35 PRO B O 1
ATOM 4867 N N . ASP B 1 36 ? 1.534 23.703 11.391 1 92.44 36 ASP B N 1
ATOM 4868 C CA . ASP B 1 36 ? 2.396 24.344 10.398 1 92.44 36 ASP B CA 1
ATOM 4869 C C . ASP B 1 36 ? 1.786 24.25 9 1 92.44 36 ASP B C 1
ATOM 4871 O O . ASP B 1 36 ? 2.064 25.094 8.141 1 92.44 36 ASP B O 1
ATOM 4875 N N . GLU B 1 37 ? 1.032 23.266 8.758 1 92.88 37 GLU B N 1
ATOM 4876 C CA . GLU B 1 37 ? 0.463 23.094 7.426 1 92.88 37 GLU B CA 1
ATOM 4877 C C . GLU B 1 37 ? -0.487 24.25 7.082 1 92.88 37 GLU B C 1
ATOM 4879 O O . GLU B 1 37 ? -0.684 24.562 5.91 1 92.88 37 GLU B O 1
ATOM 4884 N N . TYR B 1 38 ? -0.983 24.922 8.109 1 92.31 38 TYR B N 1
ATOM 4885 C CA . TYR B 1 38 ? -1.904 26.031 7.891 1 92.31 38 TYR B CA 1
ATOM 4886 C C . TYR B 1 38 ? -1.264 27.359 8.281 1 92.31 38 TYR B C 1
ATOM 4888 O O . TYR B 1 38 ? -1.185 28.281 7.461 1 92.31 38 TYR B O 1
ATOM 4896 N N . TRP B 1 39 ? -0.702 27.406 9.43 1 94.06 39 TRP B N 1
ATOM 4897 C CA . TRP B 1 39 ? -0.317 28.656 10.07 1 94.06 39 TRP B CA 1
ATOM 4898 C C . TRP B 1 39 ? 1.036 29.141 9.562 1 94.06 39 TRP B C 1
ATOM 4900 O O . TRP B 1 39 ? 1.39 30.297 9.727 1 94.06 39 TRP B O 1
ATOM 4910 N N . GLN B 1 40 ? 1.788 28.188 8.969 1 94.5 40 GLN B N 1
ATOM 4911 C CA . GLN B 1 40 ? 3.105 28.594 8.484 1 94.5 40 GLN B CA 1
ATOM 4912 C C . GLN B 1 40 ? 3.152 28.578 6.957 1 94.5 40 GLN B C 1
ATOM 4914 O O . GLN B 1 40 ? 4.215 28.766 6.363 1 94.5 40 GLN B O 1
ATOM 4919 N N . SER B 1 41 ? 2.041 28.344 6.355 1 95.06 41 SER B N 1
ATOM 4920 C CA . SER B 1 41 ? 1.998 28.312 4.898 1 95.06 41 SER B CA 1
ATOM 4921 C C . SER B 1 41 ? 0.738 29 4.371 1 95.06 41 SER B C 1
ATOM 4923 O O . SER B 1 41 ? 0.775 30.156 3.975 1 95.06 41 SER B O 1
ATOM 4925 N N . LEU B 1 42 ? -0.417 28.469 4.688 1 93.75 42 LEU B N 1
ATOM 4926 C CA . LEU B 1 42 ? -1.667 28.953 4.109 1 93.75 42 LEU B CA 1
ATOM 4927 C C . LEU B 1 42 ? -2.047 30.312 4.688 1 93.75 42 LEU B C 1
ATOM 4929 O O . LEU B 1 42 ? -2.398 31.219 3.943 1 93.75 42 LEU B O 1
ATOM 4933 N N . GLU B 1 43 ? -2.027 30.438 6.008 1 94.38 43 GLU B N 1
ATOM 4934 C CA . GLU B 1 43 ? -2.395 31.703 6.648 1 94.38 43 GLU B CA 1
ATOM 4935 C C . GLU B 1 43 ? -1.461 32.844 6.223 1 94.38 43 GLU B C 1
ATOM 4937 O O . GLU B 1 43 ? -1.9 33.969 6.027 1 94.38 43 GLU B O 1
ATOM 4942 N N . VAL B 1 44 ? -0.23 32.469 6.125 1 95.81 44 VAL B N 1
ATOM 4943 C CA . VAL B 1 44 ? 0.766 33.469 5.723 1 95.81 44 VAL B CA 1
ATOM 4944 C C . VAL B 1 44 ? 0.505 33.906 4.289 1 95.81 44 VAL B C 1
ATOM 4946 O O . VAL B 1 44 ? 0.437 35.125 4.004 1 95.81 44 VAL B O 1
ATOM 4949 N N . ALA B 1 45 ? 0.325 32.969 3.42 1 95.38 45 ALA B N 1
ATOM 4950 C CA . ALA B 1 45 ? 0.062 33.281 2.016 1 95.38 45 ALA B CA 1
ATOM 4951 C C . ALA B 1 45 ? -1.247 34.031 1.854 1 95.38 45 ALA B C 1
ATOM 4953 O O . ALA B 1 45 ? -1.356 34.938 0.996 1 95.38 45 ALA B O 1
ATOM 4954 N N . HIS B 1 46 ? -2.195 33.688 2.627 1 93.44 46 HIS B N 1
ATOM 4955 C CA . HIS B 1 46 ? -3.488 34.375 2.572 1 93.44 46 HIS B CA 1
ATOM 4956 C C . HIS B 1 46 ? -3.357 35.844 2.945 1 93.44 46 HIS B C 1
ATOM 4958 O O . HIS B 1 46 ? -3.896 36.688 2.258 1 93.44 46 HIS B O 1
ATOM 4964 N N . LYS B 1 47 ? -2.645 36.094 4.027 1 94.06 47 LYS B N 1
ATOM 4965 C CA . LYS B 1 47 ? -2.436 37.5 4.445 1 94.06 47 LYS B CA 1
ATOM 4966 C C . LYS B 1 47 ? -1.654 38.281 3.396 1 94.06 47 LYS B C 1
ATOM 4968 O O . LYS B 1 47 ? -1.958 39.438 3.129 1 94.06 47 LYS B O 1
ATOM 4973 N N . MET B 1 48 ? -0.708 37.594 2.857 1 93.56 48 MET B N 1
ATOM 4974 C CA . MET B 1 48 ? 0.107 38.219 1.814 1 93.56 48 MET B CA 1
ATOM 4975 C C . MET B 1 48 ? -0.749 38.625 0.617 1 93.56 48 MET B C 1
ATOM 4977 O O . MET B 1 48 ? -0.517 39.656 -0.001 1 93.56 48 MET B O 1
ATOM 4981 N N . THR B 1 49 ? -1.689 37.844 0.286 1 93.25 49 THR B N 1
ATOM 4982 C CA . THR B 1 49 ? -2.445 38 -0.951 1 93.25 49 THR B CA 1
ATOM 4983 C C . THR B 1 49 ? -3.641 38.906 -0.738 1 93.25 49 THR B C 1
ATOM 4985 O O . THR B 1 49 ? -3.916 39.781 -1.568 1 93.25 49 THR B O 1
ATOM 4988 N N . PHE B 1 50 ? -4.348 38.781 0.359 1 92.38 50 PHE B N 1
ATOM 4989 C CA . PHE B 1 50 ? -5.645 39.438 0.508 1 92.38 50 PHE B CA 1
ATOM 4990 C C . PHE B 1 50 ? -5.57 40.562 1.522 1 92.38 50 PHE B C 1
ATOM 4992 O O . PHE B 1 50 ? -6.531 41.344 1.694 1 92.38 50 PHE B O 1
ATOM 4999 N N . GLY B 1 51 ? -4.508 40.656 2.291 1 91.5 51 GLY B N 1
ATOM 5000 C CA . GLY B 1 51 ? -4.234 41.844 3.107 1 91.5 51 GLY B CA 1
ATOM 5001 C C . GLY B 1 51 ? -4.781 41.719 4.52 1 91.5 51 GLY B C 1
ATOM 5002 O O . GLY B 1 51 ? -4.594 42.625 5.34 1 91.5 51 GLY B O 1
ATOM 5003 N N . PHE B 1 52 ? -5.496 40.656 4.766 1 90.62 52 PHE B N 1
ATOM 5004 C CA . PHE B 1 52 ? -5.98 40.438 6.129 1 90.62 52 PHE B CA 1
ATOM 5005 C C . PHE B 1 52 ? -5.656 39.031 6.609 1 90.62 52 PHE B C 1
ATOM 5007 O O . PHE B 1 52 ? -5.594 38.094 5.809 1 90.62 52 PHE B O 1
ATOM 5014 N N . GLY B 1 53 ? -5.367 38.906 7.844 1 91.06 53 GLY B N 1
ATOM 5015 C CA . GLY B 1 53 ? -4.996 37.656 8.453 1 91.06 53 GLY B CA 1
ATOM 5016 C C . GLY B 1 53 ? -4.09 37.812 9.656 1 91.06 53 GLY B C 1
ATOM 5017 O O . GLY B 1 53 ? -3.975 38.906 10.211 1 91.06 53 GLY B O 1
ATOM 5018 N N . HIS B 1 54 ? -3.604 36.625 10.062 1 91.06 54 HIS B N 1
ATOM 5019 C CA . HIS B 1 54 ? -2.766 36.594 11.258 1 91.06 54 HIS B CA 1
ATOM 5020 C C . HIS B 1 54 ? -1.432 35.906 10.977 1 91.06 54 HIS B C 1
ATOM 5022 O O . HIS B 1 54 ? -1.387 34.875 10.305 1 91.06 54 HIS B O 1
ATOM 5028 N N . LEU B 1 55 ? -0.395 36.562 11.445 1 93.06 55 LEU B N 1
ATOM 5029 C CA . LEU B 1 55 ? 0.934 35.969 11.398 1 93.06 55 LEU B CA 1
ATOM 5030 C C . LEU B 1 55 ? 1.388 35.531 12.797 1 93.06 55 LEU B C 1
ATOM 5032 O O . LEU B 1 55 ? 1.156 36.25 13.766 1 93.06 55 LEU B O 1
ATOM 5036 N N . THR B 1 56 ? 1.961 34.406 12.922 1 91.69 56 THR B N 1
ATOM 5037 C CA . THR B 1 56 ? 2.461 33.906 14.203 1 91.69 56 THR B CA 1
ATOM 5038 C C . THR B 1 56 ? 3.75 34.625 14.586 1 91.69 56 THR B C 1
ATOM 5040 O O . THR B 1 56 ? 4.309 35.375 13.789 1 91.69 56 THR B O 1
ATOM 5043 N N . TRP B 1 57 ? 4.238 34.344 15.773 1 88.19 57 TRP B N 1
ATOM 5044 C CA . TRP B 1 57 ? 5.371 35.062 16.359 1 88.19 57 TRP B CA 1
ATOM 5045 C C . TRP B 1 57 ? 6.629 34.844 15.523 1 88.19 57 TRP B C 1
ATOM 5047 O O . TRP B 1 57 ? 7.504 35.719 15.484 1 88.19 57 TRP B O 1
ATOM 5057 N N . GLU B 1 58 ? 6.73 33.781 14.844 1 90.25 58 GLU B N 1
ATOM 5058 C CA . GLU B 1 58 ? 7.922 33.438 14.062 1 90.25 58 GLU B CA 1
ATOM 5059 C C . GLU B 1 58 ? 8.164 34.469 12.961 1 90.25 58 GLU B C 1
ATOM 5061 O O . GLU B 1 58 ? 9.312 34.75 12.617 1 90.25 58 GLU B O 1
ATOM 5066 N N . TRP B 1 59 ? 7.098 35 12.508 1 92.38 59 TRP B N 1
ATOM 5067 C CA . TRP B 1 59 ? 7.195 35.969 11.422 1 92.38 59 TRP B CA 1
ATOM 5068 C C . TRP B 1 59 ? 7.543 37.375 11.961 1 92.38 59 TRP B C 1
ATOM 5070 O O . TRP B 1 59 ? 8.18 38.156 11.273 1 92.38 59 TRP B O 1
ATOM 5080 N N . GLU B 1 60 ? 7.094 37.594 13.148 1 88.75 60 GLU B N 1
ATOM 5081 C CA . GLU B 1 60 ? 7.496 38.844 13.805 1 88.75 60 GLU B CA 1
ATOM 5082 C C . GLU B 1 60 ? 8.992 38.844 14.125 1 88.75 60 GLU B C 1
ATOM 5084 O O . GLU B 1 60 ? 9.648 39.875 14.031 1 88.75 60 GLU B O 1
ATOM 5089 N N . LYS B 1 61 ? 9.484 37.688 14.461 1 89.12 61 LYS B N 1
ATOM 5090 C CA . LYS B 1 61 ? 10.898 37.531 14.789 1 89.12 61 LYS B CA 1
ATOM 5091 C C . LYS B 1 61 ? 11.727 37.281 13.531 1 89.12 61 LYS B C 1
ATOM 5093 O O . LYS B 1 61 ? 12.953 37.188 13.602 1 89.12 61 LYS B O 1
ATOM 5098 N N . GLN B 1 62 ? 11.109 37.156 12.398 1 92.25 62 GLN B N 1
ATOM 5099 C CA . GLN B 1 62 ? 11.742 37.031 11.094 1 92.25 62 GLN B CA 1
ATOM 5100 C C . GLN B 1 62 ? 12.648 35.781 11.039 1 92.25 62 GLN B C 1
ATOM 5102 O O . GLN B 1 62 ? 13.805 35.875 10.617 1 92.25 62 GLN B O 1
ATOM 5107 N N . ILE B 1 63 ? 12.164 34.656 11.492 1 88.88 63 ILE B N 1
ATOM 5108 C CA . ILE B 1 63 ? 12.977 33.469 11.523 1 88.88 63 ILE B CA 1
ATOM 5109 C C . ILE B 1 63 ? 12.516 32.5 10.43 1 88.88 63 ILE B C 1
ATOM 5111 O O . ILE B 1 63 ? 13.055 31.406 10.289 1 88.88 63 ILE B O 1
ATOM 5115 N N . ARG B 1 64 ? 11.508 32.844 9.695 1 91.06 64 ARG B N 1
ATOM 5116 C CA . ARG B 1 64 ? 11.008 32 8.602 1 91.06 64 ARG B CA 1
ATOM 5117 C C . ARG B 1 64 ? 11.086 32.75 7.273 1 91.06 64 ARG B C 1
ATOM 5119 O O . ARG B 1 64 ? 10.938 33.969 7.23 1 91.06 64 ARG B O 1
ATOM 5126 N N . SER B 1 65 ? 11.312 32 6.281 1 91.5 65 SER B N 1
ATOM 5127 C CA . SER B 1 65 ? 11.367 32.594 4.949 1 91.5 65 SER B CA 1
ATOM 5128 C C . SER B 1 65 ? 10 32.594 4.281 1 91.5 65 SER B C 1
ATOM 5130 O O . SER B 1 65 ? 9.234 31.625 4.43 1 91.5 65 SER B O 1
ATOM 5132 N N . TYR B 1 66 ? 9.742 33.594 3.492 1 93.56 66 TYR B N 1
ATOM 5133 C CA . TYR B 1 66 ? 8.477 33.719 2.781 1 93.56 66 TYR B CA 1
ATOM 5134 C C . TYR B 1 66 ? 8.508 32.938 1.477 1 93.56 66 TYR B C 1
ATOM 5136 O O . TYR B 1 66 ? 7.512 32.875 0.75 1 93.56 66 TYR B O 1
ATOM 5144 N N . THR B 1 67 ? 9.555 32.25 1.192 1 90.94 67 THR B N 1
ATOM 5145 C CA . THR B 1 67 ? 9.75 31.609 -0.108 1 90.94 67 THR B CA 1
ATOM 5146 C C . THR B 1 67 ? 8.633 30.609 -0.389 1 90.94 67 THR B C 1
ATOM 5148 O O . THR B 1 67 ? 8.031 30.625 -1.467 1 90.94 67 THR B O 1
ATOM 5151 N N . TYR B 1 68 ? 8.32 29.703 0.535 1 93.44 68 TYR B N 1
ATOM 5152 C CA . TYR B 1 68 ? 7.285 28.703 0.315 1 93.44 68 TYR B CA 1
ATOM 5153 C C . TYR B 1 68 ? 5.902 29.344 0.302 1 93.44 68 TYR B C 1
ATOM 5155 O O . TYR B 1 68 ? 5.109 29.109 -0.613 1 93.44 68 TYR B O 1
ATOM 5163 N N . PRO B 1 69 ? 5.539 30.234 1.252 1 95.12 69 PRO B N 1
ATOM 5164 C CA . PRO B 1 69 ? 4.254 30.922 1.183 1 95.12 69 PRO B CA 1
ATOM 5165 C C . PRO B 1 69 ? 4.098 31.75 -0.09 1 95.12 69 PRO B C 1
ATOM 5167 O O . PRO B 1 69 ? 2.984 31.922 -0.591 1 95.12 69 PRO B O 1
ATOM 5170 N N . PHE B 1 70 ? 5.242 32.219 -0.557 1 94.94 70 PHE B N 1
ATOM 5171 C CA . PHE B 1 70 ? 5.203 33.031 -1.772 1 94.94 70 PHE B CA 1
ATOM 5172 C C . PHE B 1 70 ? 4.688 32.219 -2.949 1 94.94 70 PHE B C 1
ATOM 5174 O O . PHE B 1 70 ? 3.938 32.719 -3.783 1 94.94 70 PHE B O 1
ATOM 5181 N N . MET B 1 71 ? 5.082 30.953 -3.047 1 93.5 71 MET B N 1
ATOM 5182 C CA . MET B 1 71 ? 4.594 30.078 -4.105 1 93.5 71 MET B CA 1
ATOM 5183 C C . MET B 1 71 ? 3.08 29.906 -4.012 1 93.5 71 MET B C 1
ATOM 5185 O O . MET B 1 71 ? 2.391 29.891 -5.031 1 93.5 71 MET B O 1
ATOM 5189 N N . ILE B 1 72 ? 2.545 29.812 -2.861 1 94.81 72 ILE B N 1
ATOM 5190 C CA . ILE B 1 72 ? 1.11 29.672 -2.635 1 94.81 72 ILE B CA 1
ATOM 5191 C C . ILE B 1 72 ? 0.402 30.984 -2.947 1 94.81 72 ILE B C 1
ATOM 5193 O O . ILE B 1 72 ? -0.706 30.984 -3.488 1 94.81 72 ILE B O 1
ATOM 5197 N N . GLN B 1 73 ? 1.088 32.094 -2.574 1 94.62 73 GLN B N 1
ATOM 5198 C CA . GLN B 1 73 ? 0.535 33.406 -2.865 1 94.62 73 GLN B CA 1
ATOM 5199 C C . GLN B 1 73 ? 0.297 33.594 -4.363 1 94.62 73 GLN B C 1
ATOM 5201 O O . GLN B 1 73 ? -0.69 34.219 -4.77 1 94.62 73 GLN B O 1
ATOM 5206 N N . ILE B 1 74 ? 1.233 33.094 -5.176 1 94.25 74 ILE B N 1
ATOM 5207 C CA . ILE B 1 74 ? 1.079 33.188 -6.621 1 94.25 74 ILE B CA 1
ATOM 5208 C C . ILE B 1 74 ? -0.209 32.469 -7.039 1 94.25 74 ILE B C 1
ATOM 5210 O O . ILE B 1 74 ? -0.961 32.969 -7.875 1 94.25 74 ILE B O 1
ATOM 5214 N N . LEU B 1 75 ? -0.49 31.375 -6.457 1 93.44 75 LEU B N 1
ATOM 5215 C CA . LEU B 1 75 ? -1.695 30.609 -6.766 1 93.44 75 LEU B CA 1
ATOM 5216 C C . LEU B 1 75 ? -2.945 31.375 -6.332 1 93.44 75 LEU B C 1
ATOM 5218 O O . LEU B 1 75 ? -3.92 31.453 -7.086 1 93.44 75 LEU B O 1
ATOM 5222 N N . PHE B 1 76 ? -2.855 31.922 -5.09 1 93 76 PHE B N 1
ATOM 5223 C CA . PHE B 1 76 ? -3.986 32.688 -4.574 1 93 76 PHE B CA 1
ATOM 5224 C C . PHE B 1 76 ? -4.266 33.906 -5.453 1 93 76 PHE B C 1
ATOM 5226 O O . PHE B 1 76 ? -5.426 34.25 -5.688 1 93 76 PHE B O 1
ATOM 5233 N N . SER B 1 77 ? -3.266 34.5 -5.93 1 93.12 77 SER B N 1
ATOM 5234 C CA . SER B 1 77 ? -3.41 35.688 -6.762 1 93.12 77 SER B CA 1
ATOM 5235 C C . SER B 1 77 ? -3.996 35.344 -8.125 1 93.12 77 SER B C 1
ATOM 5237 O O . SER B 1 77 ? -4.746 36.156 -8.703 1 93.12 77 SER B O 1
ATOM 5239 N N . ALA B 1 78 ? -3.684 34.219 -8.609 1 91.94 78 ALA B N 1
ATOM 5240 C CA . ALA B 1 78 ? -4.188 33.781 -9.906 1 91.94 78 ALA B CA 1
ATOM 5241 C C . ALA B 1 78 ? -5.645 33.312 -9.805 1 91.94 78 ALA B C 1
ATOM 5243 O O . ALA B 1 78 ? -6.422 33.5 -10.742 1 91.94 78 ALA B O 1
ATOM 5244 N N . PHE B 1 79 ? -5.988 32.781 -8.656 1 90.12 79 PHE B N 1
ATOM 5245 C CA . PHE B 1 79 ? -7.336 32.25 -8.445 1 90.12 79 PHE B CA 1
ATOM 5246 C C . PHE B 1 79 ? -7.898 32.688 -7.109 1 90.12 79 PHE B C 1
ATOM 5248 O O . PHE B 1 79 ? -8.156 31.891 -6.227 1 90.12 79 PHE B O 1
ATOM 5255 N N . PRO B 1 80 ? -8.289 34 -6.973 1 82.06 80 PRO B N 1
ATOM 5256 C CA . PRO B 1 80 ? -8.656 34.594 -5.68 1 82.06 80 PRO B CA 1
ATOM 5257 C C . PRO B 1 80 ? -10.102 34.312 -5.297 1 82.06 80 PRO B C 1
ATOM 5259 O O . PRO B 1 80 ? -10.516 34.594 -4.168 1 82.06 80 PRO B O 1
ATOM 5262 N N . GLU B 1 81 ? -10.812 33.688 -5.988 1 75.69 81 GLU B N 1
ATOM 5263 C CA . GLU B 1 81 ? -12.266 33.781 -5.949 1 75.69 81 GLU B CA 1
ATOM 5264 C C . GLU B 1 81 ? -12.844 33.062 -4.738 1 75.69 81 GLU B C 1
ATOM 5266 O O . GLU B 1 81 ? -13.625 33.625 -3.975 1 75.69 81 GLU B O 1
ATOM 5271 N N . SER B 1 82 ? -12.695 31.734 -4.664 1 79.19 82 SER B N 1
ATOM 5272 C CA . SER B 1 82 ? -13.523 31 -3.715 1 79.19 82 SER B CA 1
ATOM 5273 C C . SER B 1 82 ? -12.672 30.328 -2.643 1 79.19 82 SER B C 1
ATOM 5275 O O . SER B 1 82 ? -11.477 30.094 -2.846 1 79.19 82 SER B O 1
ATOM 5277 N N . ALA B 1 83 ? -13.328 30.25 -1.415 1 77.81 83 ALA B N 1
ATOM 5278 C CA . ALA B 1 83 ? -12.703 29.516 -0.312 1 77.81 83 ALA B CA 1
ATOM 5279 C C . ALA B 1 83 ? -12.281 28.125 -0.746 1 77.81 83 ALA B C 1
ATOM 5281 O O . ALA B 1 83 ? -11.234 27.625 -0.333 1 77.81 83 ALA B O 1
ATOM 5282 N N . GLU B 1 84 ? -13.062 27.594 -1.602 1 80.19 84 GLU B N 1
ATOM 5283 C CA . GLU B 1 84 ? -12.766 26.234 -2.062 1 80.19 84 GLU B CA 1
ATOM 5284 C C . GLU B 1 84 ? -11.469 26.203 -2.861 1 80.19 84 GLU B C 1
ATOM 5286 O O . GLU B 1 84 ? -10.664 25.266 -2.707 1 80.19 84 GLU B O 1
ATOM 5291 N N . THR B 1 85 ? -11.297 27.188 -3.594 1 83.06 85 THR B N 1
ATOM 5292 C CA . THR B 1 85 ? -10.086 27.25 -4.406 1 83.06 85 THR B CA 1
ATOM 5293 C C . THR B 1 85 ? -8.859 27.5 -3.533 1 83.06 85 THR B C 1
ATOM 5295 O O . THR B 1 85 ? -7.793 26.938 -3.77 1 83.06 85 THR B O 1
ATOM 5298 N N . VAL B 1 86 ? -9.055 28.312 -2.549 1 84.75 86 VAL B N 1
ATOM 5299 C CA . VAL B 1 86 ? -7.969 28.672 -1.647 1 84.75 86 VAL B CA 1
ATOM 5300 C C . VAL B 1 86 ? -7.539 27.438 -0.843 1 84.75 86 VAL B C 1
ATOM 5302 O O . VAL B 1 86 ? -6.355 27.281 -0.527 1 84.75 86 VAL B O 1
ATOM 5305 N N . ILE B 1 87 ? -8.461 26.594 -0.662 1 85.62 87 ILE B N 1
ATOM 5306 C CA . ILE B 1 87 ? -8.188 25.406 0.136 1 85.62 87 ILE B CA 1
ATOM 5307 C C . ILE B 1 87 ? -7.582 24.312 -0.751 1 85.62 87 ILE B C 1
ATOM 5309 O O . ILE B 1 87 ? -6.598 23.672 -0.375 1 85.62 87 ILE B O 1
ATOM 5313 N N . LEU B 1 88 ? -8.047 24.172 -1.946 1 88.69 88 LEU B N 1
ATOM 5314 C CA . LEU B 1 88 ? -7.73 23.016 -2.781 1 88.69 88 LEU B CA 1
ATOM 5315 C C . LEU B 1 88 ? -6.457 23.266 -3.586 1 88.69 88 LEU B C 1
ATOM 5317 O O . LEU B 1 88 ? -5.648 22.359 -3.771 1 88.69 88 LEU B O 1
ATOM 5321 N N . LEU B 1 89 ? -6.227 24.438 -4.008 1 92.25 89 LEU B N 1
ATOM 5322 C CA . LEU B 1 89 ? -5.156 24.734 -4.957 1 92.25 89 LEU B CA 1
ATOM 5323 C C . LEU B 1 89 ? -3.789 24.469 -4.328 1 92.25 89 LEU B C 1
ATOM 5325 O O . LEU B 1 89 ? -2.918 23.859 -4.949 1 92.25 89 LEU B O 1
ATOM 5329 N N . PRO B 1 90 ? -3.582 24.969 -3.139 1 94.56 90 PRO B N 1
ATOM 5330 C CA . PRO B 1 90 ? -2.275 24.688 -2.539 1 94.56 90 PRO B CA 1
ATOM 5331 C C . PRO B 1 90 ? -2.021 23.188 -2.338 1 94.56 90 PRO B C 1
ATOM 5333 O O . PRO B 1 90 ? -0.883 22.734 -2.459 1 94.56 90 PRO B O 1
ATOM 5336 N N . LYS B 1 91 ? -3.045 22.453 -2.043 1 94.5 91 LYS B N 1
ATOM 5337 C CA . LYS B 1 91 ? -2.912 21.016 -1.872 1 94.5 91 LYS B CA 1
ATOM 5338 C C . LYS B 1 91 ? -2.531 20.344 -3.188 1 94.5 91 LYS B C 1
ATOM 5340 O O . LYS B 1 91 ? -1.703 19.422 -3.205 1 94.5 91 LYS B O 1
ATOM 5345 N N . ILE B 1 92 ? -3.146 20.781 -4.246 1 94.06 92 ILE B N 1
ATOM 5346 C CA . ILE B 1 92 ? -2.84 20.266 -5.574 1 94.06 92 ILE B CA 1
ATOM 5347 C C . ILE B 1 92 ? -1.392 20.578 -5.934 1 94.06 92 ILE B C 1
ATOM 5349 O O . ILE B 1 92 ? -0.667 19.719 -6.441 1 94.06 92 ILE B O 1
ATOM 5353 N N . PHE B 1 93 ? -1.03 21.812 -5.68 1 94.62 93 PHE B N 1
ATOM 5354 C CA . PHE B 1 93 ? 0.336 22.234 -5.953 1 94.62 93 PHE B CA 1
ATOM 5355 C C . PHE B 1 93 ? 1.339 21.344 -5.23 1 94.62 93 PHE B C 1
ATOM 5357 O O . PHE B 1 93 ? 2.289 20.844 -5.84 1 94.62 93 PHE B O 1
ATOM 5364 N N . GLN B 1 94 ? 1.131 21.141 -3.949 1 96.38 94 GLN B N 1
ATOM 5365 C CA . GLN B 1 94 ? 2.043 20.328 -3.154 1 96.38 94 GLN B CA 1
ATOM 5366 C C . GLN B 1 94 ? 2.033 18.875 -3.627 1 96.38 94 GLN B C 1
ATOM 5368 O O . GLN B 1 94 ? 3.072 18.203 -3.633 1 96.38 94 GLN B O 1
ATOM 5373 N N . ALA B 1 95 ? 0.882 18.375 -4.008 1 95.19 95 ALA B N 1
ATOM 5374 C CA . ALA B 1 95 ? 0.782 17.016 -4.52 1 95.19 95 ALA B CA 1
ATOM 5375 C C . ALA B 1 95 ? 1.6 16.844 -5.797 1 95.19 95 ALA B C 1
ATOM 5377 O O . ALA B 1 95 ? 2.271 15.836 -5.984 1 95.19 95 ALA B O 1
ATOM 5378 N N . VAL B 1 96 ? 1.546 17.797 -6.633 1 93.5 96 VAL B N 1
ATOM 5379 C CA . VAL B 1 96 ? 2.299 17.766 -7.883 1 93.5 96 VAL B CA 1
ATOM 5380 C C . VAL B 1 96 ? 3.795 17.828 -7.59 1 93.5 96 VAL B C 1
ATOM 5382 O O . VAL B 1 96 ? 4.582 17.094 -8.18 1 93.5 96 VAL B O 1
ATOM 5385 N N . LEU B 1 97 ? 4.137 18.75 -6.719 1 95 97 LEU B N 1
ATOM 5386 C CA . LEU B 1 97 ? 5.535 18.844 -6.32 1 95 97 LEU B CA 1
ATOM 5387 C C . LEU B 1 97 ? 6.031 17.516 -5.758 1 95 97 LEU B C 1
ATOM 5389 O O . LEU B 1 97 ? 7.148 17.094 -6.051 1 95 97 LEU B O 1
ATOM 5393 N N . SER B 1 98 ? 5.211 16.906 -4.945 1 96.12 98 SER B N 1
ATOM 5394 C CA . SER B 1 98 ? 5.559 15.609 -4.363 1 96.12 98 SER B CA 1
ATOM 5395 C C . SER B 1 98 ? 5.727 14.547 -5.441 1 96.12 98 SER B C 1
ATOM 5397 O O . SER B 1 98 ? 6.59 13.672 -5.328 1 96.12 98 SER B O 1
ATOM 5399 N N . THR B 1 99 ? 4.926 14.617 -6.504 1 94 99 THR B N 1
ATOM 5400 C CA . THR B 1 99 ? 5.035 13.688 -7.625 1 94 99 THR B CA 1
ATOM 5401 C C . THR B 1 99 ? 6.383 13.844 -8.328 1 94 99 THR B C 1
ATOM 5403 O O . THR B 1 99 ? 6.992 12.859 -8.742 1 94 99 THR B O 1
ATOM 5406 N N . ILE B 1 100 ? 6.766 15.016 -8.445 1 93.94 100 ILE B N 1
ATOM 5407 C CA . ILE B 1 100 ? 8.062 15.281 -9.055 1 93.94 100 ILE B CA 1
ATOM 5408 C C . ILE B 1 100 ? 9.172 14.664 -8.195 1 93.94 100 ILE B C 1
ATOM 5410 O O . ILE B 1 100 ? 10.094 14.031 -8.719 1 93.94 100 ILE B O 1
ATOM 5414 N N . GLY B 1 101 ? 9.062 14.875 -6.918 1 96.19 101 GLY B N 1
ATOM 5415 C CA . GLY B 1 101 ? 10.008 14.234 -6.02 1 96.19 101 GLY B CA 1
ATOM 5416 C C . GLY B 1 101 ? 10.016 12.727 -6.145 1 96.19 101 GLY B C 1
ATOM 5417 O O . GLY B 1 101 ? 11.086 12.102 -6.164 1 96.19 101 GLY B O 1
ATOM 5418 N N . ASP B 1 102 ? 8.859 12.125 -6.266 1 94.62 102 ASP B N 1
ATOM 5419 C CA . ASP B 1 102 ? 8.734 10.688 -6.441 1 94.62 102 ASP B CA 1
ATOM 5420 C C . ASP B 1 102 ? 9.438 10.227 -7.719 1 94.62 102 ASP B C 1
ATOM 5422 O O . ASP B 1 102 ? 10.125 9.203 -7.719 1 94.62 102 ASP B O 1
ATOM 5426 N N . PHE B 1 103 ? 9.195 10.984 -8.742 1 93.56 103 PHE B N 1
ATOM 5427 C CA . PHE B 1 103 ? 9.766 10.641 -10.039 1 93.56 103 PHE B CA 1
ATOM 5428 C C . PHE B 1 103 ? 11.281 10.602 -9.977 1 93.56 103 PHE B C 1
ATOM 5430 O O . PHE B 1 103 ? 11.906 9.656 -10.461 1 93.56 103 PHE B O 1
ATOM 5437 N N . PHE B 1 104 ? 11.859 11.523 -9.383 1 95.25 104 PHE B N 1
ATOM 5438 C CA . PHE B 1 104 ? 13.32 11.594 -9.344 1 95.25 104 PHE B CA 1
ATOM 5439 C C . PHE B 1 104 ? 13.875 10.594 -8.336 1 95.25 104 PHE B C 1
ATOM 5441 O O . PHE B 1 104 ? 15.023 10.164 -8.453 1 95.25 104 PHE B O 1
ATOM 5448 N N . THR B 1 105 ? 13.086 10.273 -7.312 1 96.69 105 THR B N 1
ATOM 5449 C CA . THR B 1 105 ? 13.492 9.188 -6.434 1 96.69 105 THR B CA 1
ATOM 5450 C C . THR B 1 105 ? 13.555 7.867 -7.199 1 96.69 105 THR B C 1
ATOM 5452 O O . THR B 1 105 ? 14.508 7.102 -7.047 1 96.69 105 THR B O 1
ATOM 5455 N N . TYR B 1 106 ? 12.562 7.656 -8.008 1 94.12 106 TYR B N 1
ATOM 5456 C CA . TYR B 1 106 ? 12.523 6.488 -8.883 1 94.12 106 TYR B CA 1
ATOM 5457 C C . TYR B 1 106 ? 13.711 6.473 -9.836 1 94.12 106 TYR B C 1
ATOM 5459 O O . TYR B 1 106 ? 14.398 5.453 -9.969 1 94.12 106 TYR B O 1
ATOM 5467 N N . LYS B 1 107 ? 13.992 7.555 -10.477 1 94.44 107 LYS B N 1
ATOM 5468 C CA . LYS B 1 107 ? 15.094 7.66 -11.43 1 94.44 107 LYS B CA 1
ATOM 5469 C C . LYS B 1 107 ? 16.438 7.445 -10.75 1 94.44 107 LYS B C 1
ATOM 5471 O O . LYS B 1 107 ? 17.344 6.848 -11.328 1 94.44 107 LYS B O 1
ATOM 5476 N N . LEU B 1 108 ? 16.531 7.973 -9.578 1 95.69 108 LEU B N 1
ATOM 5477 C CA . LEU B 1 108 ? 17.766 7.781 -8.828 1 95.69 108 LEU B CA 1
ATOM 5478 C C . LEU B 1 108 ? 18 6.305 -8.539 1 95.69 108 LEU B C 1
ATOM 5480 O O . LEU B 1 108 ? 19.125 5.809 -8.688 1 95.69 108 LEU B O 1
ATOM 5484 N N . SER B 1 109 ? 16.969 5.652 -8.086 1 95 109 SER B N 1
ATOM 5485 C CA . SER B 1 109 ? 17.062 4.223 -7.82 1 95 109 SER B CA 1
ATOM 5486 C C . SER B 1 109 ? 17.484 3.451 -9.062 1 95 109 SER B C 1
ATOM 5488 O O . SER B 1 109 ? 18.328 2.549 -8.992 1 95 109 SER B O 1
ATOM 5490 N N . CYS B 1 110 ? 16.938 3.811 -10.188 1 93.69 110 CYS B N 1
ATOM 5491 C CA . CYS B 1 110 ? 17.312 3.197 -11.453 1 93.69 110 CYS B CA 1
ATOM 5492 C C . CYS B 1 110 ? 18.797 3.441 -11.75 1 93.69 110 CYS B C 1
ATOM 5494 O O . CYS B 1 110 ? 19.5 2.529 -12.172 1 93.69 110 CYS B O 1
ATOM 5496 N N . LYS B 1 111 ? 19.188 4.609 -11.547 1 92 111 LYS B N 1
ATOM 5497 C CA . LYS B 1 111 ? 20.562 5.023 -11.82 1 92 111 LYS B CA 1
ATOM 5498 C C . LYS B 1 111 ? 21.547 4.277 -10.93 1 92 111 LYS B C 1
ATOM 5500 O O . LYS B 1 111 ? 22.609 3.84 -11.398 1 92 111 LYS B O 1
ATOM 5505 N N . LEU B 1 112 ? 21.203 4.117 -9.742 1 91.19 112 LEU B N 1
ATOM 5506 C CA . LEU B 1 112 ? 22.141 3.559 -8.773 1 91.19 112 LEU B CA 1
ATOM 5507 C C . LEU B 1 112 ? 22.109 2.035 -8.797 1 91.19 112 LEU B C 1
ATOM 5509 O O . LEU B 1 112 ? 23.156 1.386 -8.641 1 91.19 112 LEU B O 1
ATOM 5513 N N . PHE B 1 113 ? 20.922 1.488 -8.961 1 90.19 113 PHE B N 1
ATOM 5514 C CA . PHE B 1 113 ? 20.797 0.06 -8.688 1 90.19 113 PHE B CA 1
ATOM 5515 C C . PHE B 1 113 ? 20.125 -0.659 -9.844 1 90.19 113 PHE B C 1
ATOM 5517 O O . PHE B 1 113 ? 19.891 -1.867 -9.781 1 90.19 113 PHE B O 1
ATOM 5524 N N . GLY B 1 114 ? 19.766 0.056 -10.883 1 89.88 114 GLY B N 1
ATOM 5525 C CA . GLY B 1 114 ? 19.172 -0.568 -12.055 1 89.88 114 GLY B CA 1
ATOM 5526 C C . GLY B 1 114 ? 17.672 -0.411 -12.117 1 89.88 114 GLY B C 1
ATOM 5527 O O . GLY B 1 114 ? 17.047 0.002 -11.141 1 89.88 114 GLY B O 1
ATOM 5528 N N . SER B 1 115 ? 17.125 -0.747 -13.234 1 89.38 115 SER B N 1
ATOM 5529 C CA . SER B 1 115 ? 15.711 -0.511 -13.523 1 89.38 115 SER B CA 1
ATOM 5530 C C . SER B 1 115 ? 14.812 -1.358 -12.633 1 89.38 115 SER B C 1
ATOM 5532 O O . SER B 1 115 ? 13.727 -0.919 -12.234 1 89.38 115 SER B O 1
ATOM 5534 N N . ARG B 1 116 ? 15.211 -2.553 -12.367 1 86.88 116 ARG B N 1
ATOM 5535 C CA . ARG B 1 116 ? 14.383 -3.412 -11.523 1 86.88 116 ARG B CA 1
ATOM 5536 C C . ARG B 1 116 ? 14.227 -2.824 -10.125 1 86.88 116 ARG B C 1
ATOM 5538 O O . ARG B 1 116 ? 13.141 -2.85 -9.555 1 86.88 116 ARG B O 1
ATOM 5545 N N . CYS B 1 117 ? 15.32 -2.348 -9.625 1 90.69 117 CYS B N 1
ATOM 5546 C CA . CYS B 1 117 ? 15.242 -1.67 -8.336 1 90.69 117 CYS B CA 1
ATOM 5547 C C . CYS B 1 117 ? 14.344 -0.443 -8.414 1 90.69 117 CYS B C 1
ATOM 5549 O O . CYS B 1 117 ? 13.648 -0.117 -7.457 1 90.69 117 CYS B O 1
ATOM 5551 N N . GLY B 1 118 ? 14.398 0.228 -9.586 1 93.06 118 GLY B N 1
ATOM 5552 C CA . GLY B 1 118 ? 13.5 1.343 -9.82 1 93.06 118 GLY B CA 1
ATOM 5553 C C . GLY B 1 118 ? 12.031 0.966 -9.672 1 93.06 118 GLY B C 1
ATOM 5554 O O . GLY B 1 118 ? 11.25 1.707 -9.07 1 93.06 118 GLY B O 1
ATOM 5555 N N . PHE B 1 119 ? 11.703 -0.173 -10.141 1 88.94 119 PHE B N 1
ATOM 5556 C CA . PHE B 1 119 ? 10.32 -0.63 -10.047 1 88.94 119 PHE B CA 1
ATOM 5557 C C . PHE B 1 119 ? 9.938 -0.897 -8.594 1 88.94 119 PHE B C 1
ATOM 5559 O O . PHE B 1 119 ? 8.82 -0.583 -8.172 1 88.94 119 PHE B O 1
ATOM 5566 N N . TRP B 1 120 ? 10.836 -1.505 -7.867 1 89.56 120 TRP B N 1
ATOM 5567 C CA . TRP B 1 120 ? 10.594 -1.688 -6.438 1 89.56 120 TRP B CA 1
ATOM 5568 C C . TRP B 1 120 ? 10.422 -0.344 -5.738 1 89.56 120 TRP B C 1
ATOM 5570 O O . TRP B 1 120 ? 9.609 -0.219 -4.812 1 89.56 120 TRP B O 1
ATOM 5580 N N . THR B 1 121 ? 11.219 0.62 -6.164 1 94.31 121 THR B N 1
ATOM 5581 C CA . THR B 1 121 ? 11.117 1.95 -5.574 1 94.31 121 THR B CA 1
ATOM 5582 C C . THR B 1 121 ? 9.75 2.564 -5.852 1 94.31 121 THR B C 1
ATOM 5584 O O . THR B 1 121 ? 9.148 3.182 -4.969 1 94.31 121 THR B O 1
ATOM 5587 N N . LEU B 1 122 ? 9.312 2.445 -7.062 1 90 122 LEU B N 1
ATOM 5588 C CA . LEU B 1 122 ? 7.973 2.922 -7.387 1 90 122 LEU B CA 1
ATOM 5589 C C . LEU B 1 122 ? 6.934 2.26 -6.492 1 90 122 LEU B C 1
ATOM 5591 O O . LEU B 1 122 ? 6.039 2.932 -5.969 1 90 122 LEU B O 1
ATOM 5595 N N . PHE B 1 123 ? 7.043 0.973 -6.363 1 88.38 123 PHE B N 1
ATOM 5596 C CA . PHE B 1 123 ? 6.145 0.228 -5.488 1 88.38 123 PHE B CA 1
ATOM 5597 C C . PHE B 1 123 ? 6.191 0.781 -4.066 1 88.38 123 PHE B C 1
ATOM 5599 O O . PHE B 1 123 ? 5.148 1.01 -3.453 1 88.38 123 PHE B O 1
ATOM 5606 N N . ASN B 1 124 ? 7.363 0.995 -3.533 1 90.94 124 ASN B N 1
ATOM 5607 C CA . ASN B 1 124 ? 7.535 1.465 -2.164 1 90.94 124 ASN B CA 1
ATOM 5608 C C . ASN B 1 124 ? 7.035 2.896 -1.993 1 90.94 124 ASN B C 1
ATOM 5610 O O . ASN B 1 124 ? 6.496 3.25 -0.943 1 90.94 124 ASN B O 1
ATOM 5614 N N . LEU B 1 125 ? 7.246 3.791 -2.986 1 92.56 125 LEU B N 1
ATOM 5615 C CA . LEU B 1 125 ? 6.742 5.16 -2.947 1 92.56 125 LEU B CA 1
ATOM 5616 C C . LEU B 1 125 ? 5.219 5.18 -2.883 1 92.56 125 LEU B C 1
ATOM 5618 O O . LEU B 1 125 ? 4.637 5.973 -2.139 1 92.56 125 LEU B O 1
ATOM 5622 N N . LEU B 1 126 ? 4.648 4.297 -3.58 1 84.62 126 LEU B N 1
ATOM 5623 C CA . LEU B 1 126 ? 3.191 4.281 -3.689 1 84.62 126 LEU B CA 1
ATOM 5624 C C . LEU B 1 126 ? 2.562 3.65 -2.451 1 84.62 126 LEU B C 1
ATOM 5626 O O . LEU B 1 126 ? 1.419 3.959 -2.107 1 84.62 126 LEU B O 1
ATOM 5630 N N . THR B 1 127 ? 3.303 2.816 -1.775 1 85.12 127 THR B N 1
ATOM 5631 C CA . THR B 1 127 ? 2.719 2.094 -0.651 1 85.12 127 THR B CA 1
ATOM 5632 C C . THR B 1 127 ? 3.191 2.684 0.675 1 85.12 127 THR B C 1
ATOM 5634 O O . THR B 1 127 ? 2.828 2.191 1.744 1 85.12 127 THR B O 1
ATOM 5637 N N . SER B 1 128 ? 4.008 3.742 0.643 1 91.19 128 SER B N 1
ATOM 5638 C CA . SER B 1 128 ? 4.43 4.41 1.87 1 91.19 128 SER B CA 1
ATOM 5639 C C . SER B 1 128 ? 3.281 5.203 2.486 1 91.19 128 SER B C 1
ATOM 5641 O O . SER B 1 128 ? 2.828 6.199 1.913 1 91.19 128 SER B O 1
ATOM 5643 N N . TRP B 1 129 ? 2.871 4.82 3.691 1 86.44 129 TRP B N 1
ATOM 5644 C CA . TRP B 1 129 ? 1.703 5.449 4.297 1 86.44 129 TRP B CA 1
ATOM 5645 C C . TRP B 1 129 ? 1.996 6.902 4.664 1 86.44 129 TRP B C 1
ATOM 5647 O O . TRP B 1 129 ? 1.139 7.773 4.508 1 86.44 129 TRP B O 1
ATOM 5657 N N . PHE B 1 130 ? 3.23 7.168 5.152 1 92.69 130 PHE B N 1
ATOM 5658 C CA . PHE B 1 130 ? 3.551 8.5 5.652 1 92.69 130 PHE B CA 1
ATOM 5659 C C . PHE B 1 130 ? 3.717 9.484 4.5 1 92.69 130 PHE B C 1
ATOM 5661 O O . PHE B 1 130 ? 3.33 10.648 4.609 1 92.69 130 PHE B O 1
ATOM 5668 N N . LEU B 1 131 ? 4.34 8.953 3.396 1 94.06 131 LEU B N 1
ATOM 5669 C CA . LEU B 1 131 ? 4.434 9.805 2.219 1 94.06 131 LEU B CA 1
ATOM 5670 C C . LEU B 1 131 ? 3.049 10.148 1.678 1 94.06 131 LEU B C 1
ATOM 5672 O O . LEU B 1 131 ? 2.791 11.289 1.293 1 94.06 131 LEU B O 1
ATOM 5676 N N . PHE B 1 132 ? 2.168 9.18 1.667 1 91.5 132 PHE B N 1
ATOM 5677 C CA . PHE B 1 132 ? 0.804 9.422 1.213 1 91.5 132 PHE B CA 1
ATOM 5678 C C . PHE B 1 132 ? 0.093 10.406 2.133 1 91.5 132 PHE B C 1
ATOM 5680 O O . PHE B 1 132 ? -0.661 11.266 1.669 1 91.5 132 PHE B O 1
ATOM 5687 N N . TYR B 1 133 ? 0.365 10.305 3.357 1 92.75 133 TYR B N 1
ATOM 5688 C CA . TYR B 1 133 ? -0.254 11.125 4.391 1 92.75 133 TYR B CA 1
ATOM 5689 C C . TYR B 1 133 ? 0.185 12.578 4.273 1 92.75 133 TYR B C 1
ATOM 5691 O O . TYR B 1 133 ? -0.609 13.492 4.5 1 92.75 133 TYR B O 1
ATOM 5699 N N . CYS B 1 134 ? 1.402 12.812 3.83 1 96.38 134 CYS B N 1
ATOM 5700 C CA . CYS B 1 134 ? 1.964 14.164 3.873 1 96.38 134 CYS B CA 1
ATOM 5701 C C . CYS B 1 134 ? 2.035 14.766 2.475 1 96.38 134 CYS B C 1
ATOM 5703 O O . CYS B 1 134 ? 2.193 15.977 2.326 1 96.38 134 CYS B O 1
ATOM 5705 N N . SER B 1 135 ? 1.883 14.008 1.465 1 95.56 135 SER B N 1
ATOM 5706 C CA . SER B 1 135 ? 2.244 14.398 0.106 1 95.56 135 SER B CA 1
ATOM 5707 C C . SER B 1 135 ? 1.418 15.594 -0.367 1 95.56 135 SER B C 1
ATOM 5709 O O . SER B 1 135 ? 1.861 16.359 -1.223 1 95.56 135 SER B O 1
ATOM 5711 N N . SER B 1 136 ? 0.219 15.758 0.154 1 95 136 SER B N 1
ATOM 5712 C CA . SER B 1 136 ? -0.623 16.859 -0.302 1 95 136 SER B CA 1
ATOM 5713 C C . SER B 1 136 ? -0.724 17.953 0.755 1 95 136 SER B C 1
ATOM 5715 O O . SER B 1 136 ? -1.396 18.969 0.547 1 95 136 SER B O 1
ATOM 5717 N N . ARG B 1 137 ? -0.1 17.719 1.87 1 95.44 137 ARG B N 1
ATOM 5718 C CA . ARG B 1 137 ? -0.127 18.719 2.934 1 95.44 137 ARG B CA 1
ATOM 5719 C C . ARG B 1 137 ? 0.833 19.859 2.635 1 95.44 137 ARG B C 1
ATOM 5721 O O . ARG B 1 137 ? 1.934 19.641 2.125 1 95.44 137 ARG B O 1
ATOM 5728 N N . THR B 1 138 ? 0.375 21 2.941 1 95.88 138 THR B N 1
ATOM 5729 C CA . THR B 1 138 ? 1.183 22.188 2.668 1 95.88 138 THR B CA 1
ATOM 5730 C C . THR B 1 138 ? 2.207 22.406 3.775 1 95.88 138 THR B C 1
ATOM 5732 O O . THR B 1 138 ? 2.195 23.453 4.438 1 95.88 138 THR B O 1
ATOM 5735 N N . LEU B 1 139 ? 3.088 21.469 3.865 1 96.25 139 LEU B N 1
ATOM 5736 C CA . LEU B 1 139 ? 4.188 21.5 4.82 1 96.25 139 LEU B CA 1
ATOM 5737 C C . LEU B 1 139 ? 5.496 21.859 4.129 1 96.25 139 LEU B C 1
ATOM 5739 O O . LEU B 1 139 ? 5.82 21.328 3.072 1 96.25 139 LEU B O 1
ATOM 5743 N N . THR B 1 140 ? 6.184 22.766 4.707 1 95.69 140 THR B N 1
ATOM 5744 C CA . THR B 1 140 ? 7.488 23.125 4.156 1 95.69 140 THR B CA 1
ATOM 5745 C C . THR B 1 140 ? 8.406 21.906 4.102 1 95.69 140 THR B C 1
ATOM 5747 O O . THR B 1 140 ? 9.234 21.781 3.199 1 95.69 140 THR B O 1
ATOM 5750 N N . ASN B 1 141 ? 8.258 20.969 5.055 1 96.25 141 ASN B N 1
ATOM 5751 C CA . ASN B 1 141 ? 9.055 19.75 5.09 1 96.25 141 ASN B CA 1
ATOM 5752 C C . ASN B 1 141 ? 8.812 18.891 3.854 1 96.25 141 ASN B C 1
ATOM 5754 O O . ASN B 1 141 ? 9.727 18.219 3.373 1 96.25 141 ASN B O 1
ATOM 5758 N N . MET B 1 142 ? 7.582 18.906 3.426 1 96.94 142 MET B N 1
ATOM 5759 C CA . MET B 1 142 ? 7.254 18.109 2.252 1 96.94 142 MET B CA 1
ATOM 5760 C C . MET B 1 142 ? 7.82 18.734 0.985 1 96.94 142 MET B C 1
ATOM 5762 O O . MET B 1 142 ? 8.273 18.031 0.084 1 96.94 142 MET B O 1
ATOM 5766 N N . ALA B 1 143 ? 7.73 20.047 0.921 1 96.62 143 ALA B N 1
ATOM 5767 C CA . ALA B 1 143 ? 8.367 20.75 -0.19 1 96.62 143 ALA B CA 1
ATOM 5768 C C . ALA B 1 143 ? 9.875 20.5 -0.194 1 96.62 143 ALA B C 1
ATOM 5770 O O . ALA B 1 143 ? 10.469 20.234 -1.242 1 96.62 143 ALA B O 1
ATOM 5771 N N . GLU B 1 144 ? 10.484 20.656 0.981 1 96.88 144 GLU B N 1
ATOM 5772 C CA . GLU B 1 144 ? 11.906 20.359 1.157 1 96.88 144 GLU B CA 1
ATOM 5773 C C . GLU B 1 144 ? 12.242 18.953 0.652 1 96.88 144 GLU B C 1
ATOM 5775 O O . GLU B 1 144 ? 13.234 18.766 -0.053 1 96.88 144 GLU B O 1
ATOM 5780 N N . THR B 1 145 ? 11.422 18 1 1 97.81 145 THR B N 1
ATOM 5781 C CA . THR B 1 145 ? 11.617 16.609 0.626 1 97.81 145 THR B CA 1
ATOM 5782 C C . THR B 1 145 ? 11.602 16.438 -0.891 1 97.81 145 THR B C 1
ATOM 5784 O O . THR B 1 145 ? 12.469 15.766 -1.456 1 97.81 145 THR B O 1
ATOM 5787 N N . SER B 1 146 ? 10.641 17.047 -1.533 1 97.25 146 SER B N 1
ATOM 5788 C CA . SER B 1 146 ? 10.492 16.938 -2.98 1 97.25 146 SER B CA 1
ATOM 5789 C C . SER B 1 146 ? 11.695 17.516 -3.707 1 97.25 146 SER B C 1
ATOM 5791 O O . SER B 1 146 ? 12.227 16.906 -4.637 1 97.25 146 SER B O 1
ATOM 5793 N N . VAL B 1 147 ? 12.125 18.625 -3.271 1 97.06 147 VAL B N 1
ATOM 5794 C CA . VAL B 1 147 ? 13.258 19.297 -3.908 1 97.06 147 VAL B CA 1
ATOM 5795 C C . VAL B 1 147 ? 14.539 18.516 -3.619 1 97.06 147 VAL B C 1
ATOM 5797 O O . VAL B 1 147 ? 15.398 18.375 -4.492 1 97.06 147 VAL B O 1
ATOM 5800 N N . THR B 1 148 ? 14.641 18.078 -2.393 1 98 148 THR B N 1
ATOM 5801 C CA . THR B 1 148 ? 15.797 17.266 -2.012 1 98 148 THR B CA 1
ATOM 5802 C C . THR B 1 148 ? 15.891 16.016 -2.879 1 98 148 THR B C 1
ATOM 5804 O O . THR B 1 148 ? 16.984 15.648 -3.32 1 98 148 THR B O 1
ATOM 5807 N N . ALA B 1 149 ? 14.805 15.383 -3.127 1 97.5 149 ALA B N 1
ATOM 5808 C CA . ALA B 1 149 ? 14.781 14.195 -3.975 1 97.5 149 ALA B CA 1
ATOM 5809 C C . ALA B 1 149 ? 15.297 14.508 -5.375 1 97.5 149 ALA B C 1
ATOM 5811 O O . ALA B 1 149 ? 16.047 13.719 -5.961 1 97.5 149 ALA B O 1
ATOM 5812 N N . CYS B 1 150 ? 14.922 15.633 -5.91 1 96.25 150 CYS B N 1
ATOM 5813 C CA . CYS B 1 150 ? 15.438 16.062 -7.203 1 96.25 150 CYS B CA 1
ATOM 5814 C C . CYS B 1 150 ? 16.953 16.234 -7.16 1 96.25 150 CYS B C 1
ATOM 5816 O O . CYS B 1 150 ? 17.656 15.742 -8.039 1 96.25 150 CYS B O 1
ATOM 5818 N N . GLY B 1 151 ? 17.406 16.891 -6.16 1 97.12 151 GLY B N 1
ATOM 5819 C CA . GLY B 1 151 ? 18.828 17.125 -6.023 1 97.12 151 GLY B CA 1
ATOM 5820 C C . GLY B 1 151 ? 19.641 15.852 -5.895 1 97.12 151 GLY B C 1
ATOM 5821 O O . GLY B 1 151 ? 20.734 15.742 -6.457 1 97.12 151 GLY B O 1
ATOM 5822 N N . LEU B 1 152 ? 19.078 14.938 -5.133 1 96.81 152 LEU B N 1
ATOM 5823 C CA . LEU B 1 152 ? 19.781 13.672 -4.941 1 96.81 152 LEU B CA 1
ATOM 5824 C C . LEU B 1 152 ? 19.984 12.953 -6.273 1 96.81 152 LEU B C 1
ATOM 5826 O O . LEU B 1 152 ? 20.984 12.273 -6.469 1 96.81 152 LEU B O 1
ATOM 5830 N N . PHE B 1 153 ? 19.078 13.094 -7.18 1 95.38 153 PHE B N 1
ATOM 5831 C CA . PHE B 1 153 ? 19.203 12.477 -8.492 1 95.38 153 PHE B CA 1
ATOM 5832 C C . PHE B 1 153 ? 20.359 13.094 -9.281 1 95.38 153 PHE B C 1
ATOM 5834 O O . PHE B 1 153 ? 21.078 12.391 -9.992 1 95.38 153 PHE B O 1
ATOM 5841 N N . PHE B 1 154 ? 20.531 14.328 -9.141 1 93.81 154 PHE B N 1
ATOM 5842 C CA . PHE B 1 154 ? 21.531 15.039 -9.945 1 93.81 154 PHE B CA 1
ATOM 5843 C C . PHE B 1 154 ? 22.891 15.008 -9.266 1 93.81 154 PHE B C 1
ATOM 5845 O O . PHE B 1 154 ? 23.891 15.438 -9.844 1 93.81 154 PHE B O 1
ATOM 5852 N N . TYR B 1 155 ? 22.969 14.562 -8.039 1 94.5 155 TYR B N 1
ATOM 5853 C CA . TYR B 1 155 ? 24.25 14.414 -7.34 1 94.5 155 TYR B CA 1
ATOM 5854 C C . TYR B 1 155 ? 25.141 13.398 -8.039 1 94.5 155 TYR B C 1
ATOM 5856 O O . TYR B 1 155 ? 24.656 12.359 -8.516 1 94.5 155 TYR B O 1
ATOM 5864 N N . PRO B 1 156 ? 26.391 13.664 -8.141 1 91.94 156 PRO B N 1
ATOM 5865 C CA . PRO B 1 156 ? 27.297 12.719 -8.781 1 91.94 156 PRO B CA 1
ATOM 5866 C C . PRO B 1 156 ? 27.672 11.547 -7.875 1 91.94 156 PRO B C 1
ATOM 5868 O O . PRO B 1 156 ? 28.75 11.547 -7.27 1 91.94 156 PRO B O 1
ATOM 5871 N N . TRP B 1 157 ? 26.859 10.523 -7.871 1 89.19 157 TRP B N 1
ATOM 5872 C CA . TRP B 1 157 ? 27.031 9.375 -6.996 1 89.19 157 TRP B CA 1
ATOM 5873 C C . TRP B 1 157 ? 28.219 8.523 -7.438 1 89.19 157 TRP B C 1
ATOM 5875 O O . TRP B 1 157 ? 28.875 7.875 -6.609 1 89.19 157 TRP B O 1
ATOM 5885 N N . LYS B 1 158 ? 28.438 8.281 -8.734 1 75.62 158 LYS B N 1
ATOM 5886 C CA . LYS B 1 158 ? 29.516 7.441 -9.242 1 75.62 158 LYS B CA 1
ATOM 5887 C C . LYS B 1 158 ? 30.766 8.266 -9.523 1 75.62 158 LYS B C 1
ATOM 5889 O O . LYS B 1 158 ? 30.672 9.445 -9.867 1 75.62 158 LYS B O 1
ATOM 5894 N N . SER B 1 159 ? 31.922 7.828 -8.953 1 62.16 159 SER B N 1
ATOM 5895 C CA . SER B 1 159 ? 33.219 8.477 -8.992 1 62.16 159 SER B CA 1
ATOM 5896 C C . SER B 1 159 ? 33.656 8.75 -10.43 1 62.16 159 SER B C 1
ATOM 5898 O O . SER B 1 159 ? 34.625 9.508 -10.656 1 62.16 159 SER B O 1
ATOM 5900 N N . GLU B 1 160 ? 33.125 7.984 -11.352 1 59.53 160 GLU B N 1
ATOM 5901 C CA . GLU B 1 160 ? 33.875 8.18 -12.586 1 59.53 160 GLU B CA 1
ATOM 5902 C C . GLU B 1 160 ? 33.844 9.641 -13.023 1 59.53 160 GLU B C 1
ATOM 5904 O O . GLU B 1 160 ? 32.906 10.383 -12.695 1 59.53 160 GLU B O 1
ATOM 5909 N N . LYS B 1 161 ? 35.125 9.984 -13.43 1 48.5 161 LYS B N 1
ATOM 5910 C CA . LYS B 1 161 ? 35.469 11.344 -13.828 1 48.5 161 LYS B CA 1
ATOM 5911 C C . LYS B 1 161 ? 34.438 11.938 -14.766 1 48.5 161 LYS B C 1
ATOM 5913 O O . LYS B 1 161 ? 34.312 11.523 -15.922 1 48.5 161 LYS B O 1
ATOM 5918 N N . HIS B 1 162 ? 33.188 12.055 -14.297 1 47.75 162 HIS B N 1
ATOM 5919 C CA . HIS B 1 162 ? 32.406 12.719 -15.328 1 47.75 162 HIS B CA 1
ATOM 5920 C C . HIS B 1 162 ? 33 14.078 -15.68 1 47.75 162 HIS B C 1
ATOM 5922 O O . HIS B 1 162 ? 33.281 14.883 -14.789 1 47.75 162 HIS B O 1
ATOM 5928 N N . GLY B 1 163 ? 33.812 14.039 -16.547 1 45.59 163 GLY B N 1
ATOM 5929 C CA . GLY B 1 163 ? 34.281 15.312 -17.047 1 45.59 163 GLY B CA 1
ATOM 5930 C C . GLY B 1 163 ? 33.312 16.438 -16.844 1 45.59 163 GLY B C 1
ATOM 5931 O O . GLY B 1 163 ? 33.688 17.609 -16.859 1 45.59 163 GLY B O 1
ATOM 5932 N N . GLY B 1 164 ? 31.984 16.328 -17.359 1 48.88 164 GLY B N 1
ATOM 5933 C CA . GLY B 1 164 ? 31.078 17.453 -17.438 1 48.88 164 GLY B CA 1
ATOM 5934 C C . GLY B 1 164 ? 30.391 17.781 -16.125 1 48.88 164 GLY B C 1
ATOM 5935 O O . GLY B 1 164 ? 30.484 17 -15.172 1 48.88 164 GLY B O 1
ATOM 5936 N N . LEU B 1 165 ? 29.75 19.109 -15.953 1 55.44 165 LEU B N 1
ATOM 5937 C CA . LEU B 1 165 ? 29.359 19.969 -14.844 1 55.44 165 LEU B CA 1
ATOM 5938 C C . LEU B 1 165 ? 28.406 19.25 -13.898 1 55.44 165 LEU B C 1
ATOM 5940 O O . LEU B 1 165 ? 27.219 19.109 -14.188 1 55.44 165 LEU B O 1
ATOM 5944 N N . ALA B 1 166 ? 28.766 18.359 -13.062 1 76.38 166 ALA B N 1
ATOM 5945 C CA . ALA B 1 166 ? 28.156 17.547 -12.008 1 76.38 166 ALA B CA 1
ATOM 5946 C C . ALA B 1 166 ? 27.75 18.406 -10.82 1 76.38 166 ALA B C 1
ATOM 5948 O O . ALA B 1 166 ? 27.781 17.953 -9.672 1 76.38 166 ALA B O 1
ATOM 5949 N N . CYS B 1 167 ? 27.406 19.672 -11.125 1 89.06 167 CYS B N 1
ATOM 5950 C CA . CYS B 1 167 ? 27.125 20.562 -10.016 1 89.06 167 CYS B CA 1
ATOM 5951 C C . CYS B 1 167 ? 25.672 20.984 -10.008 1 89.06 167 CYS B C 1
ATOM 5953 O O . CYS B 1 167 ? 25.266 21.844 -9.219 1 89.06 167 CYS B O 1
ATOM 5955 N N . SER B 1 168 ? 24.891 20.312 -10.859 1 91.38 168 SER B N 1
ATOM 5956 C CA . SER B 1 168 ? 23.484 20.719 -10.961 1 91.38 168 SER B CA 1
ATOM 5957 C C . SER B 1 168 ? 22.75 20.5 -9.641 1 91.38 168 SER B C 1
ATOM 5959 O O . SER B 1 168 ? 21.797 21.219 -9.336 1 91.38 168 SER B O 1
ATOM 5961 N N . TYR B 1 169 ? 23.219 19.562 -8.836 1 95.44 169 TYR B N 1
ATOM 5962 C CA . TYR B 1 169 ? 22.547 19.266 -7.574 1 95.44 169 TYR B CA 1
ATOM 5963 C C . TYR B 1 169 ? 22.641 20.438 -6.613 1 95.44 169 TYR B C 1
ATOM 5965 O O . TYR B 1 169 ? 21.828 20.562 -5.695 1 95.44 169 TYR B O 1
ATOM 5973 N N . LEU B 1 170 ? 23.594 21.344 -6.836 1 95.88 170 LEU B N 1
ATOM 5974 C CA . LEU B 1 170 ? 23.812 22.469 -5.949 1 95.88 170 LEU B CA 1
ATOM 5975 C C . LEU B 1 170 ? 22.609 23.406 -5.949 1 95.88 170 LEU B C 1
ATOM 5977 O O . LEU B 1 170 ? 22.297 24.031 -4.93 1 95.88 170 LEU B O 1
ATOM 5981 N N . TRP B 1 171 ? 21.953 23.531 -7.055 1 95.62 171 TRP B N 1
ATOM 5982 C CA . TRP B 1 171 ? 20.766 24.359 -7.137 1 95.62 171 TRP B CA 1
ATOM 5983 C C . TRP B 1 171 ? 19.641 23.797 -6.27 1 95.62 171 TRP B C 1
ATOM 5985 O O . TRP B 1 171 ? 18.953 24.547 -5.566 1 95.62 171 TRP B O 1
ATOM 5995 N N . PHE B 1 172 ? 19.469 22.5 -6.34 1 96.5 172 PHE B N 1
ATOM 5996 C CA . PHE B 1 172 ? 18.422 21.844 -5.555 1 96.5 172 PHE B CA 1
ATOM 5997 C C . PHE B 1 172 ? 18.781 21.844 -4.074 1 96.5 172 PHE B C 1
ATOM 5999 O O . PHE B 1 172 ? 17.906 22.016 -3.221 1 96.5 172 PHE B O 1
ATOM 6006 N N . ALA B 1 173 ? 20.062 21.656 -3.818 1 96.44 173 ALA B N 1
ATOM 6007 C CA . ALA B 1 173 ? 20.516 21.75 -2.434 1 96.44 173 ALA B CA 1
ATOM 6008 C C . ALA B 1 173 ? 20.266 23.141 -1.861 1 96.44 173 ALA B C 1
ATOM 6010 O O . ALA B 1 173 ? 19.797 23.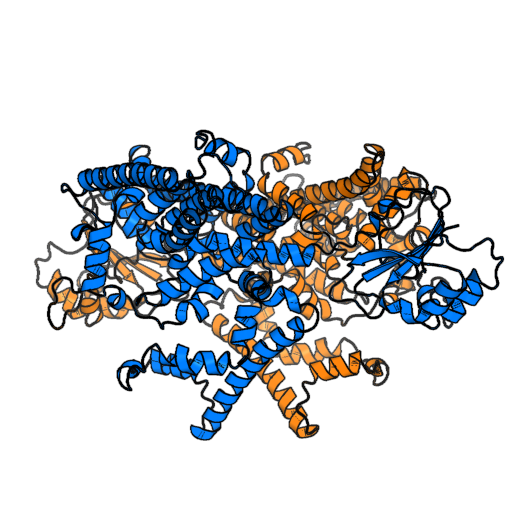281 -0.729 1 96.44 173 ALA B O 1
ATOM 6011 N N . GLY B 1 174 ? 20.578 24.141 -2.641 1 94.75 174 GLY B N 1
ATOM 6012 C CA . GLY B 1 174 ? 20.344 25.516 -2.219 1 94.75 174 GLY B CA 1
ATOM 6013 C C . GLY B 1 174 ? 18.891 25.828 -1.994 1 94.75 174 GLY B C 1
ATOM 6014 O O . GLY B 1 174 ? 18.516 26.422 -0.975 1 94.75 174 GLY B O 1
ATOM 6015 N N . VAL B 1 175 ? 18.031 25.422 -2.896 1 94.25 175 VAL B N 1
ATOM 6016 C CA . VAL B 1 175 ? 16.609 25.703 -2.807 1 94.25 175 VAL B CA 1
ATOM 6017 C C . VAL B 1 175 ? 16 24.984 -1.603 1 94.25 175 VAL B C 1
ATOM 6019 O O . VAL B 1 175 ? 15.172 25.531 -0.885 1 94.25 175 VAL B O 1
ATOM 6022 N N . SER B 1 176 ? 16.406 23.734 -1.404 1 95.06 176 SER B N 1
ATOM 6023 C CA . SER B 1 176 ? 15.898 23 -0.244 1 95.06 176 SER B CA 1
ATOM 6024 C C . SER B 1 176 ? 16.297 23.688 1.057 1 95.06 176 SER B C 1
ATOM 6026 O O . SER B 1 176 ? 15.516 23.75 2.002 1 95.06 176 SER B O 1
ATOM 6028 N N . THR B 1 177 ? 17.516 24.266 1.097 1 90.94 177 THR B N 1
ATOM 6029 C CA . THR B 1 177 ? 17.984 24.969 2.279 1 90.94 177 THR B CA 1
ATOM 6030 C C . THR B 1 177 ? 17.234 26.297 2.459 1 90.94 177 THR B C 1
ATOM 6032 O O . THR B 1 177 ? 17.016 26.734 3.588 1 90.94 177 THR B O 1
ATOM 6035 N N . LEU B 1 178 ? 16.891 26.844 1.319 1 88 178 LEU B N 1
ATOM 6036 C CA . LEU B 1 178 ? 16.078 28.062 1.354 1 88 178 LEU B CA 1
ATOM 6037 C C . LEU B 1 178 ? 14.711 27.781 1.962 1 88 178 LEU B C 1
ATOM 6039 O O . LEU B 1 178 ? 14.18 28.609 2.699 1 88 178 LEU B O 1
ATOM 6043 N N . ILE B 1 179 ? 14.164 26.672 1.643 1 89.19 179 ILE B N 1
ATOM 6044 C CA . ILE B 1 179 ? 12.852 26.281 2.15 1 89.19 179 ILE B CA 1
ATOM 6045 C C . ILE B 1 179 ? 12.945 25.984 3.643 1 89.19 179 ILE B C 1
ATOM 6047 O O . ILE B 1 179 ? 12.125 26.469 4.434 1 89.19 179 ILE B O 1
ATOM 6051 N N . ARG B 1 180 ? 13.93 25.25 3.963 1 89.81 180 ARG B N 1
ATOM 6052 C CA . ARG B 1 180 ? 14.211 24.922 5.359 1 89.81 180 ARG B CA 1
ATOM 6053 C C . ARG B 1 180 ? 15.711 24.797 5.598 1 89.81 180 ARG B C 1
ATOM 6055 O O . ARG B 1 180 ? 16.375 23.938 4.992 1 89.81 180 ARG B O 1
ATOM 6062 N N . PRO B 1 181 ? 16.234 25.578 6.465 1 88.75 181 PRO B N 1
ATOM 6063 C CA . PRO B 1 181 ? 17.688 25.578 6.695 1 88.75 181 PRO B CA 1
ATOM 6064 C C . PRO B 1 181 ? 18.203 24.219 7.16 1 88.75 181 PRO B C 1
ATOM 6066 O O . PRO B 1 181 ? 19.375 23.891 6.938 1 88.75 181 PRO B O 1
ATOM 6069 N N . THR B 1 182 ? 17.391 23.359 7.711 1 89.38 182 THR B N 1
ATOM 6070 C CA . THR B 1 182 ? 17.812 22.062 8.234 1 89.38 182 THR B CA 1
ATOM 6071 C C . THR B 1 182 ? 18.219 21.141 7.105 1 89.38 182 THR B C 1
ATOM 6073 O O . THR B 1 182 ? 18.875 20.109 7.344 1 89.38 182 THR B O 1
ATOM 6076 N N . ALA B 1 183 ? 17.906 21.5 5.867 1 94.56 183 ALA B N 1
ATOM 6077 C CA . ALA B 1 183 ? 18.281 20.672 4.719 1 94.56 183 ALA B CA 1
ATOM 6078 C C . ALA B 1 183 ? 19.797 20.578 4.59 1 94.56 183 ALA B C 1
ATOM 6080 O O . ALA B 1 183 ? 20.312 19.625 3.996 1 94.56 183 ALA B O 1
ATOM 6081 N N . VAL B 1 184 ? 20.516 21.531 5.156 1 93.56 184 VAL B N 1
ATOM 6082 C CA . VAL B 1 184 ? 21.969 21.562 5.078 1 93.56 184 VAL B CA 1
ATOM 6083 C C . VAL B 1 184 ? 22.547 20.312 5.727 1 93.56 184 VAL B C 1
ATOM 6085 O O . VAL B 1 184 ? 23.609 19.828 5.309 1 93.56 184 VAL B O 1
ATOM 6088 N N . VAL B 1 185 ? 21.828 19.812 6.672 1 94.06 185 VAL B N 1
ATOM 6089 C CA . VAL B 1 185 ? 22.312 18.656 7.418 1 94.06 185 VAL B CA 1
ATOM 6090 C C . VAL B 1 185 ? 22.484 17.469 6.469 1 94.06 185 VAL B C 1
ATOM 6092 O O . VAL B 1 185 ? 23.5 16.75 6.539 1 94.06 185 VAL B O 1
ATOM 6095 N N . LEU B 1 186 ? 21.578 17.25 5.594 1 96.31 186 LEU B N 1
ATOM 6096 C CA . LEU B 1 186 ? 21.641 16.141 4.645 1 96.31 186 LEU B CA 1
ATOM 6097 C C . LEU B 1 186 ? 22.688 16.422 3.564 1 96.31 186 LEU B C 1
ATOM 6099 O O . LEU B 1 186 ? 23.422 15.516 3.164 1 96.31 186 LEU B O 1
ATOM 6103 N N . TRP B 1 187 ? 22.844 17.625 3.086 1 96.94 187 TRP B N 1
ATOM 6104 C CA . TRP B 1 187 ? 23.641 17.953 1.908 1 96.94 187 TRP B CA 1
ATOM 6105 C C . TRP B 1 187 ? 25.109 18.141 2.275 1 96.94 187 TRP B C 1
ATOM 6107 O O . TRP B 1 187 ? 26 17.953 1.439 1 96.94 187 TRP B O 1
ATOM 6117 N N . LEU B 1 188 ? 25.359 18.453 3.541 1 95.12 188 LEU B N 1
ATOM 6118 C CA . LEU B 1 188 ? 26.719 18.781 3.945 1 95.12 188 LEU B CA 1
ATOM 6119 C C . LEU B 1 188 ? 27.672 17.609 3.703 1 95.12 188 LEU B C 1
ATOM 6121 O O . LEU B 1 188 ? 28.703 17.766 3.043 1 95.12 188 LEU B O 1
ATOM 6125 N N . PRO B 1 189 ? 27.359 16.422 4.215 1 94.56 189 PRO B N 1
ATOM 6126 C CA . PRO B 1 189 ? 28.266 15.312 3.945 1 94.56 189 PRO B CA 1
ATOM 6127 C C . PRO B 1 189 ? 28.391 15 2.457 1 94.56 189 PRO B C 1
ATOM 6129 O O . PRO B 1 189 ? 29.469 14.609 1.991 1 94.56 189 PRO B O 1
ATOM 6132 N N . LEU B 1 190 ? 27.344 15.148 1.716 1 94.31 190 LEU B N 1
ATOM 6133 C CA . LEU B 1 190 ? 27.375 14.898 0.279 1 94.31 190 LEU B CA 1
ATOM 6134 C C . LEU B 1 190 ? 28.281 15.906 -0.425 1 94.31 190 LEU B C 1
ATOM 6136 O O . LEU B 1 190 ? 29.062 15.531 -1.304 1 94.31 190 LEU B O 1
ATOM 6140 N N . TYR B 1 191 ? 28.141 17.141 -0.012 1 94.12 191 TYR B N 1
ATOM 6141 C CA . TYR B 1 191 ? 28.953 18.188 -0.598 1 94.12 191 TYR B CA 1
ATOM 6142 C C . TYR B 1 191 ? 30.438 17.969 -0.285 1 94.12 191 TYR B C 1
ATOM 6144 O O . TYR B 1 191 ? 31.281 18.078 -1.17 1 94.12 191 TYR B O 1
ATOM 6152 N N . LEU B 1 192 ? 30.734 17.641 0.973 1 93.38 192 LEU B N 1
ATOM 6153 C CA . LEU B 1 192 ? 32.125 17.406 1.386 1 93.38 192 LEU B CA 1
ATOM 6154 C C . LEU B 1 192 ? 32.688 16.203 0.653 1 93.38 192 LEU B C 1
ATOM 6156 O O . LEU B 1 192 ? 33.875 16.219 0.26 1 93.38 192 LEU B O 1
ATOM 6160 N N . TYR B 1 193 ? 31.875 15.227 0.495 1 90.31 193 TYR B N 1
ATOM 6161 C CA . TYR B 1 193 ? 32.312 14.047 -0.238 1 90.31 193 TYR B CA 1
ATOM 6162 C C . TYR B 1 193 ? 32.594 14.391 -1.697 1 90.31 193 TYR B C 1
ATOM 6164 O O . TYR B 1 193 ? 33.562 13.891 -2.281 1 90.31 193 TYR B O 1
ATOM 6172 N N . HIS B 1 194 ? 31.781 15.188 -2.307 1 90.56 194 HIS B N 1
ATOM 6173 C CA . HIS B 1 194 ? 32 15.641 -3.678 1 90.56 194 HIS B CA 1
ATOM 6174 C C . HIS B 1 194 ? 33.312 16.422 -3.797 1 90.56 194 HIS B C 1
ATOM 6176 O O . HIS B 1 194 ? 34.062 16.219 -4.734 1 90.56 194 HIS B O 1
ATOM 6182 N N . LEU B 1 195 ? 33.594 17.312 -2.871 1 89.62 195 LEU B N 1
ATOM 6183 C CA . LEU B 1 195 ? 34.812 18.094 -2.861 1 89.62 195 LEU B CA 1
ATOM 6184 C C . LEU B 1 195 ? 36.031 17.203 -2.734 1 89.62 195 LEU B C 1
ATOM 6186 O O . LEU B 1 195 ? 37.062 17.438 -3.387 1 89.62 195 LEU B O 1
ATOM 6190 N N . TRP B 1 196 ? 35.844 16.234 -1.876 1 88 196 TRP B N 1
ATOM 6191 C CA . TRP B 1 196 ? 36.969 15.344 -1.595 1 88 196 TRP B CA 1
ATOM 6192 C C . TRP B 1 196 ? 37.344 14.523 -2.826 1 88 196 TRP B C 1
ATOM 6194 O O . TRP B 1 196 ? 38.5 14.266 -3.084 1 88 196 TRP B O 1
ATOM 6204 N N . ARG B 1 197 ? 36.469 14.18 -3.633 1 84.38 197 ARG B N 1
ATOM 6205 C CA . ARG B 1 197 ? 36.688 13.266 -4.746 1 84.38 197 ARG B CA 1
ATOM 6206 C C . ARG B 1 197 ? 36.969 14.031 -6.035 1 84.38 197 ARG B C 1
ATOM 6208 O O . ARG B 1 197 ? 37.531 13.484 -6.977 1 84.38 197 ARG B O 1
ATOM 6215 N N . GLU B 1 198 ? 36.531 15.25 -6.047 1 84.56 198 GLU B N 1
ATOM 6216 C CA . GLU B 1 198 ? 36.594 16.016 -7.285 1 84.56 198 GLU B CA 1
ATOM 6217 C C . GLU B 1 198 ? 38 16.516 -7.539 1 84.56 198 GLU B C 1
ATOM 6219 O O . GLU B 1 198 ? 38.688 16.938 -6.605 1 84.56 198 GLU B O 1
ATOM 6224 N N . ARG B 1 199 ? 38.438 16.406 -8.82 1 81.94 199 ARG B N 1
ATOM 6225 C CA . ARG B 1 199 ? 39.781 16.875 -9.227 1 81.94 199 ARG B CA 1
ATOM 6226 C C . ARG B 1 199 ? 39.781 18.391 -9.391 1 81.94 199 ARG B C 1
ATOM 6228 O O . ARG B 1 199 ? 40.75 19.062 -8.984 1 81.94 199 ARG B O 1
ATOM 6235 N N . ASP B 1 200 ? 38.75 18.859 -9.969 1 84.81 200 ASP B N 1
ATOM 6236 C CA . ASP B 1 200 ? 38.625 20.297 -10.188 1 84.81 200 ASP B CA 1
ATOM 6237 C C . ASP B 1 200 ? 37.875 20.969 -9.055 1 84.81 200 ASP B C 1
ATOM 6239 O O . ASP B 1 200 ? 36.719 21.359 -9.234 1 84.81 200 ASP B O 1
ATOM 6243 N N . LEU B 1 201 ? 38.531 21.25 -8.062 1 87.31 201 LEU B N 1
ATOM 6244 C CA . LEU B 1 201 ? 37.938 21.844 -6.879 1 87.31 201 LEU B CA 1
ATOM 6245 C C . LEU B 1 201 ? 37.438 23.266 -7.168 1 87.31 201 LEU B C 1
ATOM 6247 O O . LEU B 1 201 ? 36.438 23.703 -6.617 1 87.31 201 LEU B O 1
ATOM 6251 N N . PHE B 1 202 ? 38.156 23.938 -7.992 1 89.06 202 PHE B N 1
ATOM 6252 C CA . PHE B 1 202 ? 37.812 25.312 -8.305 1 89.06 202 PHE B CA 1
ATOM 6253 C C . PHE B 1 202 ? 36.438 25.375 -8.992 1 89.06 202 PHE B C 1
ATOM 6255 O O . PHE B 1 202 ? 35.656 26.281 -8.727 1 89.06 202 PHE B O 1
ATOM 6262 N N . CYS B 1 203 ? 36.25 24.484 -9.828 1 88.19 203 CYS B N 1
ATOM 6263 C CA . CYS B 1 203 ? 35 24.453 -10.547 1 88.19 203 CYS B CA 1
ATOM 6264 C C . CYS B 1 203 ? 33.812 24.234 -9.578 1 88.19 203 CYS B C 1
ATOM 6266 O O . CYS B 1 203 ? 32.812 24.906 -9.68 1 88.19 203 CYS B O 1
ATOM 6268 N N . VAL B 1 204 ? 33.969 23.297 -8.648 1 90.88 204 VAL B N 1
ATOM 6269 C CA . VAL B 1 204 ? 32.906 23 -7.68 1 90.88 204 VAL B CA 1
ATOM 6270 C C . VAL B 1 204 ? 32.688 24.203 -6.781 1 90.88 204 VAL B C 1
ATOM 6272 O O . VAL B 1 204 ? 31.531 24.594 -6.523 1 90.88 204 VAL B O 1
ATOM 6275 N N . ILE B 1 205 ? 33.688 24.828 -6.375 1 92.88 205 ILE B N 1
ATOM 6276 C CA . ILE B 1 205 ? 33.594 25.984 -5.477 1 92.88 205 ILE B CA 1
ATOM 6277 C C . ILE B 1 205 ? 33 27.156 -6.219 1 92.88 205 ILE B C 1
ATOM 6279 O O . ILE B 1 205 ? 32.156 27.891 -5.664 1 92.88 205 ILE B O 1
ATOM 6283 N N . LYS B 1 206 ? 33.406 27.344 -7.43 1 94.06 206 LYS B N 1
ATOM 6284 C CA . LYS B 1 206 ? 32.844 28.422 -8.25 1 94.06 206 LYS B CA 1
ATOM 6285 C C . LYS B 1 206 ? 31.359 28.234 -8.438 1 94.06 206 LYS B C 1
ATOM 6287 O O . LYS B 1 206 ? 30.578 29.172 -8.258 1 94.06 206 LYS B O 1
ATOM 6292 N N . ASN B 1 207 ? 30.969 27.016 -8.812 1 93.38 207 ASN B N 1
ATOM 6293 C CA . ASN B 1 207 ? 29.547 26.734 -9.023 1 93.38 207 ASN B CA 1
ATOM 6294 C C . ASN B 1 207 ? 28.766 26.844 -7.723 1 93.38 207 ASN B C 1
ATOM 6296 O O . ASN B 1 207 ? 27.594 27.25 -7.73 1 93.38 207 ASN B O 1
ATOM 6300 N N . THR B 1 208 ? 29.406 26.422 -6.633 1 94.62 208 THR B N 1
ATOM 6301 C CA . THR B 1 208 ? 28.781 26.594 -5.324 1 94.62 208 THR B CA 1
ATOM 6302 C C . THR B 1 208 ? 28.547 28.062 -5.023 1 94.62 208 THR B C 1
ATOM 6304 O O . THR B 1 208 ? 27.484 28.453 -4.539 1 94.62 208 THR B O 1
ATOM 6307 N N . PHE B 1 209 ? 29.516 28.859 -5.285 1 95.19 209 PHE B N 1
ATOM 6308 C CA . PHE B 1 209 ? 29.438 30.297 -5.039 1 95.19 209 PHE B CA 1
ATOM 6309 C C . PHE B 1 209 ? 28.359 30.938 -5.902 1 95.19 209 PHE B C 1
ATOM 6311 O O . PHE B 1 209 ? 27.562 31.75 -5.418 1 95.19 209 PHE B O 1
ATOM 6318 N N . ILE B 1 210 ? 28.297 30.594 -7.113 1 95.44 210 ILE B N 1
ATOM 6319 C CA . ILE B 1 210 ? 27.312 31.156 -8.031 1 95.44 210 ILE B CA 1
ATOM 6320 C C . ILE B 1 210 ? 25.906 30.75 -7.602 1 95.44 210 ILE B C 1
ATOM 6322 O O . ILE B 1 210 ? 25.031 31.594 -7.453 1 95.44 210 ILE B O 1
ATOM 6326 N N . ALA B 1 211 ? 25.719 29.453 -7.422 1 94.62 211 ALA B N 1
ATOM 6327 C CA . ALA B 1 211 ? 24.406 28.969 -6.984 1 94.62 211 ALA B CA 1
ATOM 6328 C C . ALA B 1 211 ? 24.016 29.594 -5.648 1 94.62 211 ALA B C 1
ATOM 6330 O O . ALA B 1 211 ? 22.875 30.031 -5.473 1 94.62 211 ALA B O 1
ATOM 6331 N N . GLY B 1 212 ? 24.984 29.625 -4.758 1 94.5 212 GLY B N 1
ATOM 6332 C CA . GLY B 1 212 ? 24.734 30.219 -3.449 1 94.5 212 GLY B CA 1
ATOM 6333 C C . GLY B 1 212 ? 24.328 31.672 -3.518 1 94.5 212 GLY B C 1
ATOM 6334 O O . GLY B 1 212 ? 23.406 32.094 -2.826 1 94.5 212 GLY B O 1
ATOM 6335 N N . CYS B 1 213 ? 24.984 32.406 -4.316 1 94.94 213 CYS B N 1
ATOM 6336 C CA . CYS B 1 213 ? 24.688 33.844 -4.449 1 94.94 213 CYS B CA 1
ATOM 6337 C C . CYS B 1 213 ? 23.297 34.031 -5.047 1 94.94 213 CYS B C 1
ATOM 6339 O O . CYS B 1 213 ? 22.547 34.906 -4.586 1 94.94 213 CYS B O 1
ATOM 6341 N N . VAL B 1 214 ? 23.047 33.281 -6.055 1 94.75 214 VAL B N 1
ATOM 6342 C CA . VAL B 1 214 ? 21.75 33.438 -6.715 1 94.75 214 VAL B CA 1
ATOM 6343 C C . VAL B 1 214 ? 20.625 33.062 -5.746 1 94.75 214 VAL B C 1
ATOM 6345 O O . VAL B 1 214 ? 19.625 33.781 -5.648 1 94.75 214 VAL B O 1
ATOM 6348 N N . ILE B 1 215 ? 20.781 32 -5.039 1 93.44 215 ILE B N 1
ATOM 6349 C CA . ILE B 1 215 ? 19.766 31.516 -4.113 1 93.44 215 ILE B CA 1
ATOM 6350 C C . ILE B 1 215 ? 19.625 32.5 -2.951 1 93.44 215 ILE B C 1
ATOM 6352 O O . ILE B 1 215 ? 18.5 32.844 -2.559 1 93.44 215 ILE B O 1
ATOM 6356 N N . LEU B 1 216 ? 20.719 32.938 -2.463 1 92.31 216 LEU B N 1
ATOM 6357 C CA . LEU B 1 216 ? 20.703 33.875 -1.362 1 92.31 216 LEU B CA 1
ATOM 6358 C C . LEU B 1 216 ? 20.047 35.188 -1.795 1 92.31 216 LEU B C 1
ATOM 6360 O O . LEU B 1 216 ? 19.281 35.781 -1.035 1 92.31 216 LEU B O 1
ATOM 6364 N N . ALA B 1 217 ? 20.406 35.594 -2.945 1 93.81 217 ALA B N 1
ATOM 6365 C CA . ALA B 1 217 ? 19.812 36.844 -3.467 1 93.81 217 ALA B CA 1
ATOM 6366 C C . ALA B 1 217 ? 18.297 36.688 -3.621 1 93.81 217 ALA B C 1
ATOM 6368 O O . ALA B 1 217 ? 17.547 37.625 -3.33 1 93.81 217 ALA B O 1
ATOM 6369 N N . THR B 1 218 ? 17.891 35.562 -4.094 1 91.19 218 THR B N 1
ATOM 6370 C CA . THR B 1 218 ? 16.469 35.312 -4.258 1 91.19 218 THR B CA 1
ATOM 6371 C C . THR B 1 218 ? 15.758 35.281 -2.906 1 91.19 218 THR B C 1
ATOM 6373 O O . THR B 1 218 ? 14.695 35.875 -2.742 1 91.19 218 THR B O 1
ATOM 6376 N N . LEU B 1 219 ? 16.375 34.656 -1.981 1 90.5 219 LEU B N 1
ATOM 6377 C CA . LEU B 1 219 ? 15.812 34.562 -0.637 1 90.5 219 LEU B CA 1
ATOM 6378 C C . LEU B 1 219 ? 15.703 35.938 0.007 1 90.5 219 LEU B C 1
ATOM 6380 O O . LEU B 1 219 ? 14.641 36.281 0.516 1 90.5 219 LEU B O 1
ATOM 6384 N N . MET B 1 220 ? 16.766 36.688 -0.039 1 92.56 220 MET B N 1
ATOM 6385 C CA . MET B 1 220 ? 16.812 37.969 0.626 1 92.56 220 MET B CA 1
ATOM 6386 C C . MET B 1 220 ? 15.867 38.969 -0.049 1 92.56 220 MET B C 1
ATOM 6388 O O . MET B 1 220 ? 15.25 39.781 0.621 1 92.56 220 MET B O 1
ATOM 6392 N N . SER B 1 221 ? 15.758 38.875 -1.313 1 93.56 221 SER B N 1
ATOM 6393 C CA . SER B 1 221 ? 14.844 39.781 -2.025 1 93.56 221 SER B CA 1
ATOM 6394 C C . SER B 1 221 ? 13.391 39.469 -1.683 1 93.56 221 SER B C 1
ATOM 6396 O O . SER B 1 221 ? 12.594 40.375 -1.474 1 93.56 221 SER B O 1
ATOM 6398 N N . CYS B 1 222 ? 13.086 38.188 -1.644 1 91.19 222 CYS B N 1
ATOM 6399 C CA . CYS B 1 222 ? 11.734 37.781 -1.287 1 91.19 222 CYS B CA 1
ATOM 6400 C C . CYS B 1 222 ? 11.391 38.219 0.135 1 91.19 222 CYS B C 1
ATOM 6402 O O . CYS B 1 222 ? 10.336 38.812 0.371 1 91.19 222 CYS B O 1
ATOM 6404 N N . ASP B 1 223 ? 12.25 37.938 0.987 1 92.88 223 ASP B N 1
ATOM 6405 C CA . ASP B 1 223 ? 12.008 38.281 2.387 1 92.88 223 ASP B CA 1
ATOM 6406 C C . ASP B 1 223 ? 11.977 39.781 2.59 1 92.88 223 ASP B C 1
ATOM 6408 O O . ASP B 1 223 ? 11.195 40.281 3.404 1 92.88 223 ASP B O 1
ATOM 6412 N N . LYS B 1 224 ? 12.82 40.5 1.858 1 94.38 224 LYS B N 1
ATOM 6413 C CA . LYS B 1 224 ? 12.797 41.969 1.931 1 94.38 224 LYS B CA 1
ATOM 6414 C C . LYS B 1 224 ? 11.445 42.531 1.49 1 94.38 224 LYS B C 1
ATOM 6416 O O . LYS B 1 224 ? 10.906 43.438 2.117 1 94.38 224 LYS B O 1
ATOM 6421 N N . TYR B 1 225 ? 11.016 41.969 0.501 1 91.75 225 TYR B N 1
ATOM 6422 C CA . TYR B 1 225 ? 9.75 42.438 -0.051 1 91.75 225 TYR B CA 1
ATOM 6423 C C . TYR B 1 225 ? 8.625 42.312 0.966 1 91.75 225 TYR B C 1
ATOM 6425 O O . TYR B 1 225 ? 7.781 43.188 1.096 1 91.75 225 TYR B O 1
ATOM 6433 N N . PHE B 1 226 ? 8.609 41.344 1.753 1 90.25 226 PHE B N 1
ATOM 6434 C CA . PHE B 1 226 ? 7.461 41.094 2.609 1 90.25 226 PHE B CA 1
ATOM 6435 C C . PHE B 1 226 ? 7.73 41.562 4.035 1 90.25 226 PHE B C 1
ATOM 6437 O O . PHE B 1 226 ? 6.812 42 4.73 1 90.25 226 PHE B O 1
ATOM 6444 N N . TYR B 1 227 ? 8.984 41.375 4.461 1 92.5 227 TYR B N 1
ATOM 6445 C CA . TYR B 1 227 ? 9.312 41.875 5.797 1 92.5 227 TYR B CA 1
ATOM 6446 C C . TYR B 1 227 ? 9.531 43.375 5.801 1 92.5 227 TYR B C 1
ATOM 6448 O O . TYR B 1 227 ? 9.383 44.031 6.836 1 92.5 227 TYR B O 1
ATOM 6456 N N . GLY B 1 228 ? 9.891 43.938 4.715 1 92.25 228 GLY B N 1
ATOM 6457 C CA . GLY B 1 228 ? 10.195 45.344 4.629 1 92.25 228 GLY B CA 1
ATOM 6458 C C . GLY B 1 228 ? 11.648 45.656 4.93 1 92.25 228 GLY B C 1
ATOM 6459 O O . GLY B 1 228 ? 12.109 46.781 4.664 1 92.25 228 GLY B O 1
ATOM 6460 N N . ASP B 1 229 ? 12.375 44.719 5.566 1 92.81 229 ASP B N 1
ATOM 6461 C CA . ASP B 1 229 ? 13.789 44.875 5.914 1 92.81 229 ASP B CA 1
ATOM 6462 C C . ASP B 1 229 ? 14.625 43.75 5.336 1 92.81 229 ASP B C 1
ATOM 6464 O O . ASP B 1 229 ? 14.102 42.656 5.031 1 92.81 229 ASP B O 1
ATOM 6468 N N . TRP B 1 230 ? 15.875 44.125 5.094 1 92.88 230 TRP B N 1
ATOM 6469 C CA . TRP B 1 230 ? 16.797 43.062 4.715 1 92.88 230 TRP B CA 1
ATOM 6470 C C . TRP B 1 230 ? 17.016 42.094 5.875 1 92.88 230 TRP B C 1
ATOM 6472 O O . TRP B 1 230 ? 17.391 42.5 6.973 1 92.88 230 TRP B O 1
ATOM 6482 N N . VAL B 1 231 ? 16.609 40.906 5.637 1 91.62 231 VAL B N 1
ATOM 6483 C CA . VAL B 1 231 ? 16.688 39.906 6.699 1 91.62 231 VAL B CA 1
ATOM 6484 C C . VAL B 1 231 ? 17.344 38.625 6.16 1 91.62 231 VAL B C 1
ATOM 6486 O O . VAL B 1 231 ? 17.125 38.25 5.004 1 91.62 231 VAL B O 1
ATOM 6489 N N . PHE B 1 232 ? 18.25 38.062 6.934 1 91.88 232 PHE B N 1
ATOM 6490 C CA . PHE B 1 232 ? 18.781 36.719 6.699 1 91.88 232 PHE B CA 1
ATOM 6491 C C . PHE B 1 232 ? 18.141 35.719 7.652 1 91.88 232 PHE B C 1
ATOM 6493 O O . PHE B 1 232 ? 18.703 35.406 8.711 1 91.88 232 PHE B O 1
ATOM 6500 N N . THR B 1 233 ? 17.047 35.125 7.188 1 90.06 233 THR B N 1
ATOM 6501 C CA . THR B 1 233 ? 16.156 34.375 8.047 1 90.06 233 THR B CA 1
ATOM 6502 C C . THR B 1 233 ? 16.859 33.125 8.602 1 90.06 233 THR B C 1
ATOM 6504 O O . THR B 1 233 ? 16.641 32.75 9.75 1 90.06 233 THR B O 1
ATOM 6507 N N . PRO B 1 234 ? 17.719 32.438 7.754 1 87.81 234 PRO B N 1
ATOM 6508 C CA . PRO B 1 234 ? 18.391 31.281 8.344 1 87.81 234 PRO B CA 1
ATOM 6509 C C . PRO B 1 234 ? 19.281 31.656 9.523 1 87.81 234 PRO B C 1
ATOM 6511 O O . PRO B 1 234 ? 19.375 30.891 10.5 1 87.81 234 PRO B O 1
ATOM 6514 N N . TYR B 1 235 ? 19.891 32.719 9.414 1 87.5 235 TYR B N 1
ATOM 6515 C CA . TYR B 1 235 ? 20.734 33.188 10.508 1 87.5 235 TYR B CA 1
ATOM 6516 C C . TYR B 1 235 ? 19.891 33.5 11.734 1 87.5 235 TYR B C 1
ATOM 6518 O O . TYR B 1 235 ? 20.234 33.125 12.852 1 87.5 235 TYR B O 1
ATOM 6526 N N . ASN B 1 236 ? 18.781 34.25 11.555 1 88 236 ASN B N 1
ATOM 6527 C CA . ASN B 1 236 ? 17.875 34.562 12.648 1 88 236 ASN B CA 1
ATOM 6528 C C . ASN B 1 236 ? 17.328 33.281 13.297 1 88 236 ASN B C 1
ATOM 6530 O O . ASN B 1 236 ? 17.172 33.219 14.523 1 88 236 ASN B O 1
ATOM 6534 N N . PHE B 1 237 ? 17.062 32.375 12.422 1 87 237 PHE B N 1
ATOM 6535 C CA . PHE B 1 237 ? 16.547 31.094 12.898 1 87 237 PHE B CA 1
ATOM 6536 C C . PHE B 1 237 ? 17.547 30.422 13.82 1 87 237 PHE B C 1
ATOM 6538 O O . PHE B 1 237 ? 17.188 29.953 14.906 1 87 237 PHE B O 1
ATOM 6545 N N . PHE B 1 238 ? 18.75 30.344 13.398 1 83.62 238 PHE B N 1
ATOM 6546 C CA . PHE B 1 238 ? 19.797 29.688 14.18 1 83.62 238 PHE B CA 1
ATOM 6547 C C . PHE B 1 238 ? 20.031 30.438 15.492 1 83.62 238 PHE B C 1
ATOM 6549 O O . PHE B 1 238 ? 20.125 29.828 16.547 1 83.62 238 PHE B O 1
ATOM 6556 N N . LEU B 1 239 ? 20.094 31.703 15.414 1 82.81 239 LEU B N 1
ATOM 6557 C CA . LEU B 1 239 ? 20.359 32.531 16.578 1 82.81 239 LEU B CA 1
ATOM 6558 C C . LEU B 1 239 ? 19.25 32.406 17.609 1 82.81 239 LEU B C 1
ATOM 6560 O O . LEU B 1 239 ? 19.516 32.281 18.812 1 82.81 239 LEU B O 1
ATOM 6564 N N . PHE B 1 240 ? 18.109 32.469 17.078 1 82.75 240 PHE B N 1
ATOM 6565 C CA . PHE B 1 240 ? 16.953 32.406 17.969 1 82.75 240 PHE B CA 1
ATOM 6566 C C . PHE B 1 240 ? 16.859 31.047 18.656 1 82.75 240 PHE B C 1
ATOM 6568 O O . PHE B 1 240 ? 16.578 30.953 19.844 1 82.75 240 PHE B O 1
ATOM 6575 N N . ASN B 1 241 ? 17.016 29.984 17.969 1 76.62 241 ASN B N 1
ATOM 6576 C CA . ASN B 1 241 ? 16.906 28.641 18.531 1 76.62 241 ASN B CA 1
ATOM 6577 C C . ASN B 1 241 ? 18.062 28.328 19.453 1 76.62 241 ASN B C 1
ATOM 6579 O O . ASN B 1 241 ? 17.906 27.609 20.438 1 76.62 241 ASN B O 1
ATOM 6583 N N . TRP B 1 242 ? 19.172 28.781 19.109 1 70.94 242 TRP B N 1
ATOM 6584 C CA . TRP B 1 242 ? 20.359 28.578 19.938 1 70.94 242 TRP B CA 1
ATOM 6585 C C . TRP B 1 242 ? 20.234 29.328 21.266 1 70.94 242 TRP B C 1
ATOM 6587 O O . TRP B 1 242 ? 20.562 28.797 22.312 1 70.94 242 TRP B O 1
ATOM 6597 N N . ARG B 1 243 ? 19.719 30.484 21.203 1 74.19 243 ARG B N 1
ATOM 6598 C CA . ARG B 1 243 ? 19.672 31.359 22.375 1 74.19 243 ARG B CA 1
ATOM 6599 C C . ARG B 1 243 ? 18.5 30.984 23.281 1 74.19 243 ARG B C 1
ATOM 6601 O O . ARG B 1 243 ? 18.594 31.094 24.5 1 74.19 243 ARG B O 1
ATOM 6608 N N . ASN B 1 244 ? 17.406 30.594 22.719 1 74.44 244 ASN B N 1
ATOM 6609 C CA . ASN B 1 244 ? 16.188 30.484 23.516 1 74.44 244 ASN B CA 1
ATOM 6610 C C . ASN B 1 244 ? 15.719 29.031 23.625 1 74.44 244 ASN B C 1
ATOM 6612 O O . ASN B 1 244 ? 14.789 28.719 24.375 1 74.44 244 ASN B O 1
ATOM 6616 N N . ASP B 1 245 ? 16.344 28.078 23.188 1 69.69 245 ASP B N 1
ATOM 6617 C CA . ASP B 1 245 ? 15.914 26.688 23.172 1 69.69 245 ASP B CA 1
ATOM 6618 C C . ASP B 1 245 ? 14.398 26.578 23.016 1 69.69 245 ASP B C 1
ATOM 6620 O O . ASP B 1 245 ? 13.734 25.922 23.828 1 69.69 245 ASP B O 1
ATOM 6624 N N . ILE B 1 246 ? 13.852 27.156 22.094 1 72 246 ILE B N 1
ATOM 6625 C CA . ILE B 1 246 ? 12.422 27.281 21.859 1 72 246 ILE B CA 1
ATOM 6626 C C . ILE B 1 246 ? 11.789 25.906 21.688 1 72 246 ILE B C 1
ATOM 6628 O O . ILE B 1 246 ? 10.633 25.688 22.047 1 72 246 ILE B O 1
ATOM 6632 N N . GLY B 1 247 ? 12.547 24.984 21.219 1 70.31 247 GLY B N 1
ATOM 6633 C CA . GLY B 1 247 ? 12.023 23.641 21.031 1 70.31 247 GLY B CA 1
ATOM 6634 C C . GLY B 1 247 ? 11.508 23.016 22.297 1 70.31 247 GLY B C 1
ATOM 6635 O O . GLY B 1 247 ? 10.5 22.312 22.281 1 70.31 247 GLY B O 1
ATOM 6636 N N . ALA B 1 248 ? 12.102 23.359 23.328 1 67.62 248 ALA B N 1
ATOM 6637 C CA . ALA B 1 248 ? 11.711 22.797 24.625 1 67.62 248 ALA B CA 1
ATOM 6638 C C . ALA B 1 248 ? 10.32 23.281 25.031 1 67.62 248 ALA B C 1
ATOM 6640 O O . ALA B 1 248 ? 9.594 22.578 25.734 1 67.62 248 ALA B O 1
ATOM 6641 N N . PHE B 1 249 ? 9.953 24.391 24.516 1 68.31 249 PHE B N 1
ATOM 6642 C CA . PHE B 1 249 ? 8.641 24.953 24.797 1 68.31 249 PHE B CA 1
ATOM 6643 C C . PHE B 1 249 ? 7.539 24.078 24.219 1 68.31 249 PHE B C 1
ATOM 6645 O O . PHE B 1 249 ? 6.457 23.969 24.797 1 68.31 249 PHE B O 1
ATOM 6652 N N . TYR B 1 250 ? 7.871 23.484 23.172 1 65.94 250 TYR B N 1
ATOM 6653 C CA . TYR B 1 250 ? 6.848 22.719 22.469 1 65.94 250 TYR B CA 1
ATOM 6654 C C . TYR B 1 250 ? 6.902 21.25 22.859 1 65.94 250 TYR B C 1
ATOM 6656 O O . TYR B 1 250 ? 6.129 20.438 22.344 1 65.94 250 TYR B O 1
ATOM 6664 N N . GLY B 1 251 ? 7.684 20.828 23.672 1 68.06 251 GLY B N 1
ATOM 6665 C CA . GLY B 1 251 ? 7.793 19.453 24.125 1 68.06 251 GLY B CA 1
ATOM 6666 C C . GLY B 1 251 ? 9.18 18.859 23.938 1 68.06 251 GLY B C 1
ATOM 6667 O O . GLY B 1 251 ? 9.875 19.203 22.984 1 68.06 251 GLY B O 1
ATOM 6668 N N . GLN B 1 252 ? 9.562 18.094 24.875 1 72.56 252 GLN B N 1
ATOM 6669 C CA . GLN B 1 252 ? 10.883 17.469 24.812 1 72.56 252 GLN B CA 1
ATOM 6670 C C . GLN B 1 252 ? 10.766 15.961 24.672 1 72.56 252 GLN B C 1
ATOM 6672 O O . GLN B 1 252 ? 9.844 15.344 25.203 1 72.56 252 GLN B O 1
ATOM 6677 N N . HIS B 1 253 ? 11.562 15.469 23.75 1 74.19 253 HIS B N 1
ATOM 6678 C CA . HIS B 1 253 ? 11.656 14.023 23.578 1 74.19 253 HIS B CA 1
ATOM 6679 C C . HIS B 1 253 ? 13.055 13.516 23.922 1 74.19 253 HIS B C 1
ATOM 6681 O O . HIS B 1 253 ? 14.023 14.289 23.906 1 74.19 253 HIS B O 1
ATOM 6687 N N . ASN B 1 254 ? 13.047 12.25 24.188 1 74.94 254 ASN B N 1
ATOM 6688 C CA . ASN B 1 254 ? 14.32 11.586 24.469 1 74.94 254 ASN B CA 1
ATOM 6689 C C . ASN B 1 254 ? 15.227 11.555 23.234 1 74.94 254 ASN B C 1
ATOM 6691 O O . ASN B 1 254 ? 14.742 11.602 22.109 1 74.94 254 ASN B O 1
ATOM 6695 N N . PHE B 1 255 ? 16.516 11.547 23.484 1 79.81 255 PHE B N 1
ATOM 6696 C CA . PHE B 1 255 ? 17.547 11.555 22.438 1 79.81 255 PHE B CA 1
ATOM 6697 C C . PHE B 1 255 ? 17.328 10.398 21.469 1 79.81 255 PHE B C 1
ATOM 6699 O O . PHE B 1 255 ? 17.578 10.539 20.266 1 79.81 255 PHE B O 1
ATOM 6706 N N . LEU B 1 256 ? 16.797 9.289 21.906 1 79.19 256 LEU B N 1
ATOM 6707 C CA . LEU B 1 256 ? 16.688 8.078 21.094 1 79.19 256 LEU B CA 1
ATOM 6708 C C . LEU B 1 256 ? 15.312 8.008 20.422 1 79.19 256 LEU B C 1
ATOM 6710 O O . LEU B 1 256 ? 15.023 7.051 19.688 1 79.19 256 LEU B O 1
ATOM 6714 N N . TRP B 1 257 ? 14.586 9.008 20.562 1 85 257 TRP B N 1
ATOM 6715 C CA . TRP B 1 257 ? 13.195 8.969 20.109 1 85 257 TRP B CA 1
ATOM 6716 C C . TRP B 1 257 ? 13.102 8.711 18.609 1 85 257 TRP B C 1
ATOM 6718 O O . TRP B 1 257 ? 12.258 7.934 18.156 1 85 257 TRP B O 1
ATOM 6728 N N . TYR B 1 258 ? 13.938 9.281 17.812 1 86.44 258 TYR B N 1
ATOM 6729 C CA . TYR B 1 258 ? 13.883 9.094 16.375 1 86.44 258 TYR B CA 1
ATOM 6730 C C . TYR B 1 258 ? 14.234 7.656 16 1 86.44 258 TYR B C 1
ATOM 6732 O O . TYR B 1 258 ? 13.695 7.109 15.031 1 86.44 258 TYR B O 1
ATOM 6740 N N . PHE B 1 259 ? 15.039 7.043 16.812 1 81.44 259 PHE B N 1
ATOM 6741 C CA . PHE B 1 259 ? 15.461 5.676 16.516 1 81.44 259 PHE B CA 1
ATOM 6742 C C . PHE B 1 259 ? 14.383 4.684 16.938 1 81.44 259 PHE B C 1
ATOM 6744 O O . PHE B 1 259 ? 14.156 3.688 16.25 1 81.44 259 PHE B O 1
ATOM 6751 N N . THR B 1 260 ? 13.734 4.98 17.984 1 74.44 260 THR B N 1
ATOM 6752 C CA . THR B 1 260 ? 12.82 4.004 18.562 1 74.44 260 THR B CA 1
ATOM 6753 C C . THR B 1 260 ? 11.406 4.191 18.031 1 74.44 260 THR B C 1
ATOM 6755 O O . THR B 1 260 ? 10.656 3.225 17.891 1 74.44 260 THR B O 1
ATOM 6758 N N . THR B 1 261 ? 11.094 5.387 17.781 1 82 261 THR B N 1
ATOM 6759 C CA . THR B 1 261 ? 9.703 5.668 17.422 1 82 261 THR B CA 1
ATOM 6760 C C . THR B 1 261 ? 9.625 6.383 16.078 1 82 261 THR B C 1
ATOM 6762 O O . THR B 1 261 ? 8.867 5.977 15.195 1 82 261 THR B O 1
ATOM 6765 N N . GLY B 1 262 ? 10.477 7.332 15.922 1 90.75 262 GLY B N 1
ATOM 6766 C CA . GLY B 1 262 ? 10.398 8.172 14.734 1 90.75 262 GLY B CA 1
ATOM 6767 C C . GLY B 1 262 ? 10.531 7.383 13.445 1 90.75 262 GLY B C 1
ATOM 6768 O O . GLY B 1 262 ? 9.562 7.25 12.695 1 90.75 262 GLY B O 1
ATOM 6769 N N . LEU B 1 263 ? 11.656 6.754 13.273 1 91.56 263 LEU B N 1
ATOM 6770 C CA . LEU B 1 263 ? 11.977 6.062 12.031 1 91.56 263 LEU B CA 1
ATOM 6771 C C . LEU B 1 263 ? 11.047 4.871 11.812 1 91.56 263 LEU B C 1
ATOM 6773 O O . LEU B 1 263 ? 10.508 4.695 10.719 1 91.56 263 LEU B O 1
ATOM 6777 N N . PRO B 1 264 ? 10.773 4.047 12.82 1 85 264 PRO B N 1
ATOM 6778 C CA . PRO B 1 264 ? 9.875 2.91 12.633 1 85 264 PRO B CA 1
ATOM 6779 C C . PRO B 1 264 ? 8.461 3.332 12.227 1 85 264 PRO B C 1
ATOM 6781 O O . PRO B 1 264 ? 7.852 2.697 11.367 1 85 264 PRO B O 1
ATOM 6784 N N . VAL B 1 265 ? 8 4.398 12.766 1 85.75 265 VAL B N 1
ATOM 6785 C CA . VAL B 1 265 ? 6.641 4.844 12.469 1 85.75 265 VAL B CA 1
ATOM 6786 C C . VAL B 1 265 ? 6.582 5.426 11.062 1 85.75 265 VAL B C 1
ATOM 6788 O O . VAL B 1 265 ? 5.664 5.125 10.297 1 85.75 265 VAL B O 1
ATOM 6791 N N . VAL B 1 266 ? 7.555 6.195 10.75 1 92.62 266 VAL B N 1
ATOM 6792 C CA . VAL B 1 266 ? 7.562 6.863 9.453 1 92.62 266 VAL B CA 1
ATOM 6793 C C . VAL B 1 266 ? 7.711 5.832 8.336 1 92.62 266 VAL B C 1
ATOM 6795 O O . VAL B 1 266 ? 7.086 5.961 7.281 1 92.62 266 VAL B O 1
ATOM 6798 N N . LEU B 1 267 ? 8.422 4.785 8.594 1 92.44 267 LEU B N 1
ATOM 6799 C CA . LEU B 1 267 ? 8.633 3.76 7.574 1 92.44 267 LEU B CA 1
ATOM 6800 C C . LEU B 1 267 ? 7.508 2.729 7.598 1 92.44 267 LEU B C 1
ATOM 6802 O O . LEU B 1 267 ? 7.23 2.084 6.582 1 92.44 267 LEU B O 1
ATOM 6806 N N . GLY B 1 268 ? 6.883 2.611 8.773 1 86.5 268 GLY B N 1
ATOM 6807 C CA . GLY B 1 268 ? 5.859 1.585 8.883 1 86.5 268 GLY B CA 1
ATOM 6808 C C . GLY B 1 268 ? 6.371 0.195 8.555 1 86.5 268 GLY B C 1
ATOM 6809 O O . GLY B 1 268 ? 7.387 -0.245 9.102 1 86.5 268 GLY B O 1
ATOM 6810 N N . ILE B 1 269 ? 5.742 -0.471 7.582 1 79.19 269 ILE B N 1
ATOM 6811 C CA . ILE B 1 269 ? 6.09 -1.842 7.219 1 79.19 269 ILE B CA 1
ATOM 6812 C C . ILE B 1 269 ? 7.438 -1.859 6.5 1 79.19 269 ILE B C 1
ATOM 6814 O O . ILE B 1 269 ? 8.148 -2.865 6.527 1 79.19 269 ILE B O 1
ATOM 6818 N N . HIS B 1 270 ? 7.816 -0.783 5.883 1 89.25 270 HIS B N 1
ATOM 6819 C CA . HIS B 1 270 ? 9.086 -0.691 5.168 1 89.25 270 HIS B CA 1
ATOM 6820 C C . HIS B 1 270 ? 10.266 -0.744 6.133 1 89.25 270 HIS B C 1
ATOM 6822 O O . HIS B 1 270 ? 11.406 -0.92 5.711 1 89.25 270 HIS B O 1
ATOM 6828 N N . PHE B 1 271 ? 9.914 -0.639 7.465 1 88.44 271 PHE B N 1
ATOM 6829 C CA . PHE B 1 271 ? 10.977 -0.717 8.461 1 88.44 271 PHE B CA 1
ATOM 6830 C C . PHE B 1 271 ? 11.641 -2.086 8.438 1 88.44 271 PHE B C 1
ATOM 6832 O O . PHE B 1 271 ? 12.844 -2.203 8.711 1 88.44 271 PHE B O 1
ATOM 6839 N N . ILE B 1 272 ? 10.961 -3.104 7.961 1 81.56 272 ILE B N 1
ATOM 6840 C CA . ILE B 1 272 ? 11.469 -4.469 7.934 1 81.56 272 ILE B CA 1
ATOM 6841 C C . ILE B 1 272 ? 12.562 -4.586 6.867 1 81.56 272 ILE B C 1
ATOM 6843 O O . ILE B 1 272 ? 13.711 -4.914 7.18 1 81.56 272 ILE B O 1
ATOM 6847 N N . PRO B 1 273 ? 12.25 -4.312 5.625 1 86.31 273 PRO B N 1
ATOM 6848 C CA . PRO B 1 273 ? 13.344 -4.391 4.652 1 86.31 273 PRO B CA 1
ATOM 6849 C C . PRO B 1 273 ? 14.453 -3.387 4.941 1 86.31 273 PRO B C 1
ATOM 6851 O O . PRO B 1 273 ? 15.625 -3.648 4.629 1 86.31 273 PRO B O 1
ATOM 6854 N N . PHE B 1 274 ? 14.18 -2.234 5.566 1 90 274 PHE B N 1
ATOM 6855 C CA . PHE B 1 274 ? 15.203 -1.268 5.934 1 90 274 PHE B CA 1
ATOM 6856 C C . PHE B 1 274 ? 16.219 -1.89 6.887 1 90 274 PHE B C 1
ATOM 6858 O O . PHE B 1 274 ? 17.422 -1.748 6.695 1 90 274 PHE B O 1
ATOM 6865 N N . LEU B 1 275 ? 15.719 -2.67 7.84 1 81.69 275 LEU B N 1
ATOM 6866 C CA . LEU B 1 275 ? 16.578 -3.326 8.812 1 81.69 275 LEU B CA 1
ATOM 6867 C C . LEU B 1 275 ? 17.344 -4.48 8.172 1 81.69 275 LEU B C 1
ATOM 6869 O O . LEU B 1 275 ? 18.5 -4.734 8.516 1 81.69 275 LEU B O 1
ATOM 6873 N N . MET B 1 276 ? 16.656 -5.137 7.238 1 79.38 276 MET B N 1
ATOM 6874 C CA . MET B 1 276 ? 17.281 -6.27 6.559 1 79.38 276 MET B CA 1
ATOM 6875 C C . MET B 1 276 ? 18.516 -5.816 5.766 1 79.38 276 MET B C 1
ATOM 6877 O O . MET B 1 276 ? 19.453 -6.586 5.57 1 79.38 276 MET B O 1
ATOM 6881 N N . GLY B 1 277 ? 18.422 -4.625 5.309 1 81.5 277 GLY B N 1
ATOM 6882 C CA . GLY B 1 277 ? 19.531 -4.102 4.527 1 81.5 277 GLY B CA 1
ATOM 6883 C C . GLY B 1 277 ? 20.797 -3.908 5.344 1 81.5 277 GLY B C 1
ATOM 6884 O O . GLY B 1 277 ? 21.906 -3.906 4.797 1 81.5 277 GLY B O 1
ATOM 6885 N N . LEU B 1 278 ? 20.625 -3.779 6.598 1 75.75 278 LEU B N 1
ATOM 6886 C CA . LEU B 1 278 ? 21.766 -3.613 7.48 1 75.75 278 LEU B CA 1
ATOM 6887 C C . LEU B 1 278 ? 22.5 -4.938 7.672 1 75.75 278 LEU B C 1
ATOM 6889 O O . LEU B 1 278 ? 23.688 -4.949 7.988 1 75.75 278 LEU B O 1
ATOM 6893 N N . SER B 1 279 ? 21.766 -6.219 7.469 1 59.69 279 SER B N 1
ATOM 6894 C CA . SER B 1 279 ? 22.344 -7.531 7.754 1 59.69 279 SER B CA 1
ATOM 6895 C C . SER B 1 279 ? 22.688 -8.273 6.465 1 59.69 279 SER B C 1
ATOM 6897 O O . SER B 1 279 ? 23.156 -9.406 6.508 1 59.69 279 SER B O 1
ATOM 6899 N N . ILE B 1 280 ? 22.359 -8.094 5.301 1 51.91 280 ILE B N 1
ATOM 6900 C CA . ILE B 1 280 ? 22.344 -8.961 4.129 1 51.91 280 ILE B CA 1
ATOM 6901 C C . ILE B 1 280 ? 23.734 -9.555 3.91 1 51.91 280 ILE B C 1
ATOM 6903 O O . ILE B 1 280 ? 23.891 -10.516 3.15 1 51.91 280 ILE B O 1
ATOM 6907 N N . PRO B 1 281 ? 24.812 -9.164 4.043 1 45.38 281 PRO B N 1
ATOM 6908 C CA . PRO B 1 281 ? 25.734 -10.219 3.627 1 45.38 281 PRO B CA 1
ATOM 6909 C C . PRO B 1 281 ? 25.359 -11.594 4.18 1 45.38 281 PRO B C 1
ATOM 6911 O O . PRO B 1 281 ? 25.406 -12.594 3.455 1 45.38 281 PRO B O 1
ATOM 6914 N N . TYR B 1 282 ? 25.531 -11.812 5.59 1 39.41 282 TYR B N 1
ATOM 6915 C CA . TYR B 1 282 ? 25.406 -13.047 6.352 1 39.41 282 TYR B CA 1
ATOM 6916 C C . TYR B 1 282 ? 23.938 -13.375 6.609 1 39.41 282 TYR B C 1
ATOM 6918 O O . TYR B 1 282 ? 23.641 -14.289 7.383 1 39.41 282 TYR B O 1
ATOM 6926 N N . LEU B 1 283 ? 23.031 -12.734 6.324 1 37.91 283 LEU B N 1
ATOM 6927 C CA . LEU B 1 283 ? 21.609 -12.922 6.559 1 37.91 283 LEU B CA 1
ATOM 6928 C C . LEU B 1 283 ? 21.125 -14.242 5.973 1 37.91 283 LEU B C 1
ATOM 6930 O O . LEU B 1 283 ? 19.969 -14.617 6.148 1 37.91 283 LEU B O 1
ATOM 6934 N N . ARG B 1 284 ? 21.828 -14.75 5.105 1 38.31 284 ARG B N 1
ATOM 6935 C CA . ARG B 1 284 ? 21.125 -15.883 4.508 1 38.31 284 ARG B CA 1
ATOM 6936 C C . ARG B 1 284 ? 20.562 -16.797 5.582 1 38.31 284 ARG B C 1
ATOM 6938 O O . ARG B 1 284 ? 19.391 -17.203 5.508 1 38.31 284 ARG B O 1
ATOM 6945 N N . ARG B 1 285 ? 21.5 -17.562 6.371 1 36.84 285 ARG B N 1
ATOM 6946 C CA . ARG B 1 285 ? 21.109 -18.625 7.281 1 36.84 285 ARG B CA 1
ATOM 6947 C C . ARG B 1 285 ? 20.453 -18.078 8.539 1 36.84 285 ARG B C 1
ATOM 6949 O O . ARG B 1 285 ? 19.453 -18.609 9.023 1 36.84 285 ARG B O 1
ATOM 6956 N N . GLN B 1 286 ? 21.109 -17.078 9.391 1 36.06 286 GLN B N 1
ATOM 6957 C CA . GLN B 1 286 ? 20.906 -16.734 10.789 1 36.06 286 GLN B CA 1
ATOM 6958 C C . GLN B 1 286 ? 19.875 -15.609 10.93 1 36.06 286 GLN B C 1
ATOM 6960 O O . GLN B 1 286 ? 19.344 -15.375 12.016 1 36.06 286 GLN B O 1
ATOM 6965 N N . TYR B 1 287 ? 19.594 -14.922 10.008 1 38.62 287 TYR B N 1
ATOM 6966 C CA . TYR B 1 287 ? 18.797 -13.727 10.203 1 38.62 287 TYR B CA 1
ATOM 6967 C C . TYR B 1 287 ? 17.359 -14.086 10.555 1 38.62 287 TYR B C 1
ATOM 6969 O O . TYR B 1 287 ? 16.719 -13.406 11.352 1 38.62 287 TYR B O 1
ATOM 6977 N N . PHE B 1 288 ? 16.953 -15.055 10.016 1 37.78 288 PHE B N 1
ATOM 6978 C CA . PHE B 1 288 ? 15.648 -15.555 10.43 1 37.78 288 PHE B CA 1
ATOM 6979 C C . PHE B 1 288 ? 15.648 -15.883 11.914 1 37.78 288 PHE B C 1
ATOM 6981 O O . PHE B 1 288 ? 14.695 -15.555 12.625 1 37.78 288 PHE B O 1
ATOM 6988 N N . LEU B 1 289 ? 16.812 -16.438 12.398 1 38.72 289 LEU B N 1
ATOM 6989 C CA . LEU B 1 289 ? 16.984 -16.797 13.805 1 38.72 289 LEU B CA 1
ATOM 6990 C C . LEU B 1 289 ? 17.156 -15.555 14.664 1 38.72 289 LEU B C 1
ATOM 6992 O O . LEU B 1 289 ? 16.531 -15.438 15.727 1 38.72 289 LEU B O 1
ATOM 6996 N N . VAL B 1 290 ? 17.875 -14.617 14.258 1 40 290 VAL B N 1
ATOM 6997 C CA . VAL B 1 290 ? 18.172 -13.422 15.039 1 40 290 VAL B CA 1
ATOM 6998 C C . VAL B 1 290 ? 16.938 -12.516 15.102 1 40 290 VAL B C 1
ATOM 7000 O O . VAL B 1 290 ? 16.594 -11.992 16.156 1 40 290 VAL B O 1
ATOM 7003 N N . PHE B 1 291 ? 16.234 -12.289 14.094 1 40.19 291 PHE B N 1
ATOM 7004 C CA . PHE B 1 291 ? 14.992 -11.531 14.141 1 40.19 291 PHE B CA 1
ATOM 7005 C C . PHE B 1 291 ? 13.992 -12.172 15.094 1 40.19 291 PHE B C 1
ATOM 7007 O O . PHE B 1 291 ? 13.422 -11.492 15.953 1 40.19 291 PHE B O 1
ATOM 7014 N N . TRP B 1 292 ? 13.93 -13.43 15.109 1 42.06 292 TRP B N 1
ATOM 7015 C CA . TRP B 1 292 ? 13.047 -14.148 16.016 1 42.06 292 TRP B CA 1
ATOM 7016 C C . TRP B 1 292 ? 13.656 -14.227 17.422 1 42.06 292 TRP B C 1
ATOM 7018 O O . TRP B 1 292 ? 12.938 -14.164 18.422 1 42.06 292 TRP B O 1
ATOM 7028 N N . VAL B 1 293 ? 14.945 -14.148 17.5 1 41.66 293 VAL B N 1
ATOM 7029 C CA . VAL B 1 293 ? 15.625 -14.125 18.797 1 41.66 293 VAL B CA 1
ATOM 7030 C C . VAL B 1 293 ? 15.516 -12.734 19.406 1 41.66 293 VAL B C 1
ATOM 7032 O O . VAL B 1 293 ? 15.203 -12.594 20.594 1 41.66 293 VAL B O 1
ATOM 7035 N N . ILE B 1 294 ? 15.648 -11.695 18.703 1 43.78 294 ILE B N 1
ATOM 7036 C CA . ILE B 1 294 ? 15.547 -10.336 19.219 1 43.78 294 ILE B CA 1
ATOM 7037 C C . ILE B 1 294 ? 14.086 -10.016 19.531 1 43.78 294 ILE B C 1
ATOM 7039 O O . ILE B 1 294 ? 13.781 -9.422 20.578 1 43.78 294 ILE B O 1
ATOM 7043 N N . PHE B 1 295 ? 13.219 -10.438 18.797 1 43 295 PHE B N 1
ATOM 7044 C CA . PHE B 1 295 ? 11.797 -10.32 19.078 1 43 295 PHE B CA 1
ATOM 7045 C C . PHE B 1 295 ? 11.414 -11.172 20.281 1 43 295 PHE B C 1
ATOM 7047 O O . PHE B 1 295 ? 10.703 -10.711 21.188 1 43 295 PHE B O 1
ATOM 7054 N N . LEU B 1 296 ? 12.031 -12.305 20.375 1 43.19 296 LEU B N 1
ATOM 7055 C CA . LEU B 1 296 ? 11.859 -13.172 21.531 1 43.19 296 LEU B CA 1
ATOM 7056 C C . LEU B 1 296 ? 12.602 -12.609 22.734 1 43.19 296 LEU B C 1
ATOM 7058 O O . LEU B 1 296 ? 12.078 -12.625 23.859 1 43.19 296 LEU B O 1
ATOM 7062 N N . PHE B 1 297 ? 13.727 -12.117 22.656 1 42.53 297 PHE B N 1
ATOM 7063 C CA . PHE B 1 297 ? 14.516 -11.539 23.734 1 42.53 297 PHE B CA 1
ATOM 7064 C C . PHE B 1 297 ? 13.852 -10.273 24.281 1 42.53 297 PHE B C 1
ATOM 7066 O O . PHE B 1 297 ? 13.797 -10.062 25.484 1 42.53 297 PHE B O 1
ATOM 7073 N N . ARG B 1 298 ? 13.297 -9.453 23.469 1 42.62 298 ARG B N 1
ATOM 7074 C CA . ARG B 1 298 ? 12.555 -8.273 23.906 1 42.62 298 ARG B CA 1
ATOM 7075 C C . ARG B 1 298 ? 11.258 -8.672 24.609 1 42.62 298 ARG B C 1
ATOM 7077 O O . ARG B 1 298 ? 10.875 -8.07 25.609 1 42.62 298 ARG B O 1
ATOM 7084 N N . CYS B 1 299 ? 10.742 -9.664 24.141 1 47.03 299 CYS B N 1
ATOM 7085 C CA . CYS B 1 299 ? 9.602 -10.227 24.859 1 47.03 299 CYS B CA 1
ATOM 7086 C C . CYS B 1 299 ? 10.031 -10.844 26.172 1 47.03 299 CYS B C 1
ATOM 7088 O O . CYS B 1 299 ? 9.359 -10.68 27.188 1 47.03 299 CYS B O 1
ATOM 7090 N N . VAL B 1 300 ? 11.18 -11.492 26.141 1 46.53 300 VAL B N 1
ATOM 7091 C CA . VAL B 1 300 ? 11.711 -12.102 27.344 1 46.53 300 VAL B CA 1
ATOM 7092 C C . VAL B 1 300 ? 12.172 -11.008 28.312 1 46.53 300 VAL B C 1
ATOM 7094 O O . VAL B 1 300 ? 11.898 -11.078 29.516 1 46.53 300 VAL B O 1
ATOM 7097 N N . ILE B 1 301 ? 12.773 -10.039 27.922 1 47.69 301 ILE B N 1
ATOM 7098 C CA . ILE B 1 301 ? 13.188 -8.938 28.797 1 47.69 301 ILE B CA 1
ATOM 7099 C C . ILE B 1 301 ? 11.961 -8.227 29.359 1 47.69 301 ILE B C 1
ATOM 7101 O O . ILE B 1 301 ? 11.898 -7.926 30.547 1 47.69 301 ILE B O 1
ATOM 7105 N N . LEU B 1 302 ? 11.07 -8.039 28.516 1 50.12 302 LEU B N 1
ATOM 7106 C CA . LEU B 1 302 ? 9.836 -7.438 29 1 50.12 302 LEU B CA 1
ATOM 7107 C C . LEU B 1 302 ? 9.125 -8.367 29.984 1 50.12 302 LEU B C 1
ATOM 7109 O O . LEU B 1 302 ? 8.633 -7.918 31.016 1 50.12 302 LEU B O 1
ATOM 7113 N N . ALA B 1 303 ? 9.25 -9.57 29.656 1 53.38 303 ALA B N 1
ATOM 7114 C CA . ALA B 1 303 ? 8.68 -10.547 30.562 1 53.38 303 ALA B CA 1
ATOM 7115 C C . ALA B 1 303 ? 9.492 -10.641 31.859 1 53.38 303 ALA B C 1
ATOM 7117 O O . ALA B 1 303 ? 8.93 -10.719 32.938 1 53.38 303 ALA B O 1
ATOM 7118 N N . THR B 1 304 ? 10.773 -10.711 31.734 1 50.19 304 THR B N 1
ATOM 7119 C CA . THR B 1 304 ? 11.633 -10.75 32.906 1 50.19 304 THR B CA 1
ATOM 7120 C C . THR B 1 304 ? 11.469 -9.484 33.75 1 50.19 304 THR B C 1
ATOM 7122 O O . THR B 1 304 ? 11.391 -9.547 34.969 1 50.19 304 THR B O 1
ATOM 7125 N N . LEU B 1 305 ? 11.391 -8.375 33.094 1 48.53 305 LEU B N 1
ATOM 7126 C CA . LEU B 1 305 ? 11.195 -7.141 33.844 1 48.53 305 LEU B CA 1
ATOM 7127 C C . LEU B 1 305 ? 9.828 -7.125 34.531 1 48.53 305 LEU B C 1
ATOM 7129 O O . LEU B 1 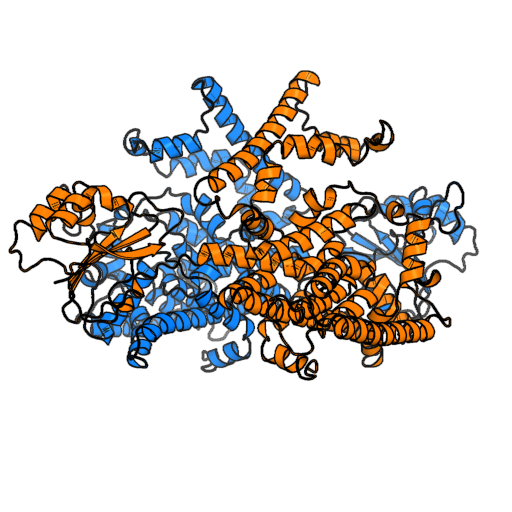305 ? 9.703 -6.695 35.656 1 48.53 305 LEU B O 1
ATOM 7133 N N . MET B 1 306 ? 8.969 -7.672 33.781 1 54 306 MET B N 1
ATOM 7134 C CA . MET B 1 306 ? 7.641 -7.766 34.406 1 54 306 MET B CA 1
ATOM 7135 C C . MET B 1 306 ? 7.633 -8.773 35.531 1 54 306 MET B C 1
ATOM 7137 O O . MET B 1 306 ? 6.988 -8.539 36.562 1 54 306 MET B O 1
ATOM 7141 N N . SER B 1 307 ? 8.375 -9.844 35.375 1 55.41 307 SER B N 1
ATOM 7142 C CA . SER B 1 307 ? 8.492 -10.836 36.438 1 55.41 307 SER B CA 1
ATOM 7143 C C . SER B 1 307 ? 9.258 -10.281 37.625 1 55.41 307 SER B C 1
ATOM 7145 O O . SER B 1 307 ? 8.883 -10.531 38.781 1 55.41 307 SER B O 1
ATOM 7147 N N . CYS B 1 308 ? 10.328 -9.703 37.406 1 50.94 308 CYS B N 1
ATOM 7148 C CA . CYS B 1 308 ? 11.078 -9.078 38.5 1 50.94 308 CYS B CA 1
ATOM 7149 C C . CYS B 1 308 ? 10.219 -8.047 39.219 1 50.94 308 CYS B C 1
ATOM 7151 O O . CYS B 1 308 ? 10.234 -7.984 40.469 1 50.94 308 CYS B O 1
ATOM 7153 N N . ASP B 1 309 ? 9.555 -7.332 38.438 1 45.5 309 ASP B N 1
ATOM 7154 C CA . ASP B 1 309 ? 8.68 -6.348 39.062 1 45.5 309 ASP B CA 1
ATOM 7155 C C . ASP B 1 309 ? 7.594 -7.035 39.906 1 45.5 309 ASP B C 1
ATOM 7157 O O . ASP B 1 309 ? 7.273 -6.59 41 1 45.5 309 ASP B O 1
ATOM 7161 N N . LYS B 1 310 ? 7.164 -8.055 39.344 1 57.09 310 LYS B N 1
ATOM 7162 C CA . LYS B 1 310 ? 6.238 -8.828 40.156 1 57.09 310 LYS B CA 1
ATOM 7163 C C . LYS B 1 310 ? 6.914 -9.305 41.469 1 57.09 310 LYS B C 1
ATOM 7165 O O . LYS B 1 310 ? 6.316 -9.25 42.531 1 57.09 310 LYS B O 1
ATOM 7170 N N . TYR B 1 311 ? 8 -9.828 41.312 1 55.47 311 TYR B N 1
ATOM 7171 C CA . TYR B 1 311 ? 8.703 -10.336 42.5 1 55.47 311 TYR B CA 1
ATOM 7172 C C . TYR B 1 311 ? 8.992 -9.211 43.5 1 55.47 311 TYR B C 1
ATOM 7174 O O . TYR B 1 311 ? 8.797 -9.383 44.688 1 55.47 311 TYR B O 1
ATOM 7182 N N . PHE B 1 312 ? 9.445 -8.086 43.031 1 47.09 312 PHE B N 1
ATOM 7183 C CA . PHE B 1 312 ? 9.867 -7.059 43.969 1 47.09 312 PHE B CA 1
ATOM 7184 C C . PHE B 1 312 ? 8.688 -6.199 44.406 1 47.09 312 PHE B C 1
ATOM 7186 O O . PHE B 1 312 ? 8.625 -5.746 45.562 1 47.09 312 PHE B O 1
ATOM 7193 N N . TYR B 1 313 ? 7.805 -5.938 43.469 1 50.75 313 TYR B N 1
ATOM 7194 C CA . TYR B 1 313 ? 6.762 -4.98 43.812 1 50.75 313 TYR B CA 1
ATOM 7195 C C . TYR B 1 313 ? 5.426 -5.684 44.031 1 50.75 313 TYR B C 1
ATOM 7197 O O . TYR B 1 313 ? 4.465 -5.066 44.5 1 50.75 313 TYR B O 1
ATOM 7205 N N . GLY B 1 314 ? 5.465 -7.066 43.938 1 50.12 314 GLY B N 1
ATOM 7206 C CA . GLY B 1 314 ? 4.344 -7.922 44.312 1 50.12 314 GLY B CA 1
ATOM 7207 C C . GLY B 1 314 ? 3.254 -7.945 43.25 1 50.12 314 GLY B C 1
ATOM 7208 O O . GLY B 1 314 ? 2.297 -8.719 43.344 1 50.12 314 GLY B O 1
ATOM 7209 N N . ASP B 1 315 ? 2.99 -6.973 42.5 1 46.69 315 ASP B N 1
ATOM 7210 C CA . ASP B 1 315 ? 1.946 -6.898 41.469 1 46.69 315 ASP B CA 1
ATOM 7211 C C . ASP B 1 315 ? 2.543 -6.98 40.062 1 46.69 315 ASP B C 1
ATOM 7213 O O . ASP B 1 315 ? 3.717 -6.66 39.875 1 46.69 315 ASP B O 1
ATOM 7217 N N . TRP B 1 316 ? 1.969 -7.66 39.219 1 50.19 316 TRP B N 1
ATOM 7218 C CA . TRP B 1 316 ? 2.453 -7.719 37.844 1 50.19 316 TRP B CA 1
ATOM 7219 C C . TRP B 1 316 ? 2.504 -6.328 37.219 1 50.19 316 TRP B C 1
ATOM 7221 O O . TRP B 1 316 ? 1.489 -5.629 37.188 1 50.19 316 TRP B O 1
ATOM 7231 N N . VAL B 1 317 ? 3.494 -5.555 37.375 1 46.12 317 VAL B N 1
ATOM 7232 C CA . VAL B 1 317 ? 3.713 -4.188 36.906 1 46.12 317 VAL B CA 1
ATOM 7233 C C . VAL B 1 317 ? 4.363 -4.199 35.531 1 46.12 317 VAL B C 1
ATOM 7235 O O . VAL B 1 317 ? 5.348 -4.91 35.312 1 46.12 317 VAL B O 1
ATOM 7238 N N . PHE B 1 318 ? 3.646 -4.109 34.625 1 44.91 318 PHE B N 1
ATOM 7239 C CA . PHE B 1 318 ? 4.238 -3.854 33.312 1 44.91 318 PHE B CA 1
ATOM 7240 C C . PHE B 1 318 ? 4.906 -2.482 33.281 1 44.91 318 PHE B C 1
ATOM 7242 O O . PHE B 1 318 ? 4.246 -1.471 33.031 1 44.91 318 PHE B O 1
ATOM 7249 N N . THR B 1 319 ? 5.992 -2.367 33.812 1 44.12 319 THR B N 1
ATOM 7250 C CA . THR B 1 319 ? 6.719 -1.154 34.188 1 44.12 319 THR B CA 1
ATOM 7251 C C . THR B 1 319 ? 6.68 -0.142 33.031 1 44.12 319 THR B C 1
ATOM 7253 O O . THR B 1 319 ? 6.461 1.05 33.25 1 44.12 319 THR B O 1
ATOM 7256 N N . PRO B 1 320 ? 6.855 -0.592 31.875 1 42.34 320 PRO B N 1
ATOM 7257 C CA . PRO B 1 320 ? 6.773 0.493 30.906 1 42.34 320 PRO B CA 1
ATOM 7258 C C . PRO B 1 320 ? 5.371 1.086 30.797 1 42.34 320 PRO B C 1
ATOM 7260 O O . PRO B 1 320 ? 5.219 2.299 30.641 1 42.34 320 PRO B O 1
ATOM 7263 N N . TYR B 1 321 ? 4.387 0.368 30.938 1 44.75 321 TYR B N 1
ATOM 7264 C CA . TYR B 1 321 ? 3.021 0.879 30.969 1 44.75 321 TYR B CA 1
ATOM 7265 C C . TYR B 1 321 ? 2.764 1.647 32.281 1 44.75 321 TYR B C 1
ATOM 7267 O O . TYR B 1 321 ? 2.201 2.744 32.25 1 44.75 321 TYR B O 1
ATOM 7275 N N . ASN B 1 322 ? 3.018 1.06 33.344 1 44.09 322 ASN B N 1
ATOM 7276 C CA . ASN B 1 322 ? 2.883 1.815 34.594 1 44.09 322 ASN B CA 1
ATOM 7277 C C . ASN B 1 322 ? 3.789 3.043 34.594 1 44.09 322 ASN B C 1
ATOM 7279 O O . ASN B 1 322 ? 3.408 4.098 35.125 1 44.09 322 ASN B O 1
ATOM 7283 N N . PHE B 1 323 ? 5.016 2.883 34.188 1 40.25 323 PHE B N 1
ATOM 7284 C CA . PHE B 1 323 ? 5.859 4.051 33.969 1 40.25 323 PHE B CA 1
ATOM 7285 C C . PHE B 1 323 ? 5.18 5.035 33 1 40.25 323 PHE B C 1
ATOM 7287 O O . PHE B 1 323 ? 5.176 6.242 33.25 1 40.25 323 PHE B O 1
ATOM 7294 N N . PHE B 1 324 ? 4.504 4.488 32.031 1 40.19 324 PHE B N 1
ATOM 7295 C CA . PHE B 1 324 ? 3.693 5.332 31.172 1 40.19 324 PHE B CA 1
ATOM 7296 C C . PHE B 1 324 ? 2.492 5.891 31.922 1 40.19 324 PHE B C 1
ATOM 7298 O O . PHE B 1 324 ? 2.223 7.09 31.875 1 40.19 324 PHE B O 1
ATOM 7305 N N . LEU B 1 325 ? 1.749 5.082 32.531 1 39.78 325 LEU B N 1
ATOM 7306 C CA . LEU B 1 325 ? 0.611 5.57 33.281 1 39.78 325 LEU B CA 1
ATOM 7307 C C . LEU B 1 325 ? 1.073 6.48 34.438 1 39.78 325 LEU B C 1
ATOM 7309 O O . LEU B 1 325 ? 0.465 7.523 34.688 1 39.78 325 LEU B O 1
ATOM 7313 N N . PHE B 1 326 ? 1.972 5.973 35.281 1 39.5 326 PHE B N 1
ATOM 7314 C CA . PHE B 1 326 ? 2.49 6.785 36.375 1 39.5 326 PHE B CA 1
ATOM 7315 C C . PHE B 1 326 ? 3.139 8.062 35.844 1 39.5 326 PHE B C 1
ATOM 7317 O O . PHE B 1 326 ? 2.92 9.141 36.406 1 39.5 326 PHE B O 1
ATOM 7324 N N . ASN B 1 327 ? 4 7.914 34.844 1 35.97 327 ASN B N 1
ATOM 7325 C CA . ASN B 1 327 ? 4.531 9.133 34.219 1 35.97 327 ASN B CA 1
ATOM 7326 C C . ASN B 1 327 ? 3.434 9.945 33.562 1 35.97 327 ASN B C 1
ATOM 7328 O O . ASN B 1 327 ? 3.457 11.172 33.594 1 35.97 327 ASN B O 1
ATOM 7332 N N . TRP B 1 328 ? 2.496 9.305 32.938 1 38.25 328 TRP B N 1
ATOM 7333 C CA . TRP B 1 328 ? 1.341 9.992 32.344 1 38.25 328 TRP B CA 1
ATOM 7334 C C . TRP B 1 328 ? 0.448 10.562 33.438 1 38.25 328 TRP B C 1
ATOM 7336 O O . TRP B 1 328 ? -0.045 11.688 33.312 1 38.25 328 TRP B O 1
ATOM 7346 N N . ARG B 1 329 ? 0.094 9.773 34.344 1 38.44 329 ARG B N 1
ATOM 7347 C CA . ARG B 1 329 ? -0.787 10.297 35.375 1 38.44 329 ARG B CA 1
ATOM 7348 C C . ARG B 1 329 ? -0.027 11.219 36.312 1 38.44 329 ARG B C 1
ATOM 7350 O O . ARG B 1 329 ? -0.549 12.258 36.75 1 38.44 329 ARG B O 1
ATOM 7357 N N . ASN B 1 330 ? 1.032 10.602 37 1 37.16 330 ASN B N 1
ATOM 7358 C CA . ASN B 1 330 ? 1.761 11.438 37.969 1 37.16 330 ASN B CA 1
ATOM 7359 C C . ASN B 1 330 ? 3.004 12.055 37.312 1 37.16 330 ASN B C 1
ATOM 7361 O O . ASN B 1 330 ? 3.719 11.391 36.562 1 37.16 330 ASN B O 1
ATOM 7365 N N . ASP B 1 331 ? 2.947 13.234 36.688 1 32.38 331 ASP B N 1
ATOM 7366 C CA . ASP B 1 331 ? 3.957 14.133 36.125 1 32.38 331 ASP B CA 1
ATOM 7367 C C . ASP B 1 331 ? 5.312 13.914 36.812 1 32.38 331 ASP B C 1
ATOM 7369 O O . ASP B 1 331 ? 6.098 14.852 36.938 1 32.38 331 ASP B O 1
ATOM 7373 N N . ILE B 1 332 ? 5.383 12.961 37.688 1 33.22 332 ILE B N 1
ATOM 7374 C CA . ILE B 1 332 ? 6.52 12.961 38.625 1 33.22 332 ILE B CA 1
ATOM 7375 C C . ILE B 1 332 ? 7.801 12.656 37.844 1 33.22 332 ILE B C 1
ATOM 7377 O O . ILE B 1 332 ? 8.891 12.633 38.406 1 33.22 332 ILE B O 1
ATOM 7381 N N . GLY B 1 333 ? 7.84 12.141 36.688 1 32.91 333 GLY B N 1
ATOM 7382 C CA . GLY B 1 333 ? 9.109 12.141 35.969 1 32.91 333 GLY B CA 1
ATOM 7383 C C . GLY B 1 333 ? 9.852 13.461 36.094 1 32.91 333 GLY B C 1
ATOM 7384 O O . GLY B 1 333 ? 10.984 13.586 35.625 1 32.91 333 GLY B O 1
ATOM 7385 N N . ALA B 1 334 ? 9.211 14.617 36.469 1 31.73 334 ALA B N 1
ATOM 7386 C CA . ALA B 1 334 ? 9.922 15.828 36.875 1 31.73 334 ALA B CA 1
ATOM 7387 C C . ALA B 1 334 ? 10.695 15.586 38.188 1 31.73 334 ALA B C 1
ATOM 7389 O O . ALA B 1 334 ? 11.742 16.203 38.406 1 31.73 334 ALA B O 1
ATOM 7390 N N . PHE B 1 335 ? 10.094 14.992 39.156 1 28.11 335 PHE B N 1
ATOM 7391 C CA . PHE B 1 335 ? 10.781 15.008 40.438 1 28.11 335 PHE B CA 1
ATOM 7392 C C . PHE B 1 335 ? 11.992 14.086 40.438 1 28.11 335 PHE B C 1
ATOM 7394 O O . PHE B 1 335 ? 12.992 14.352 41.094 1 28.11 335 PHE B O 1
ATOM 7401 N N . TYR B 1 336 ? 11.805 12.867 40.469 1 27.81 336 TYR B N 1
ATOM 7402 C CA . TYR B 1 336 ? 12.984 12.031 40.656 1 27.81 336 TYR B CA 1
ATOM 7403 C C . TYR B 1 336 ? 13.836 11.969 39.406 1 27.81 336 TYR B C 1
ATOM 7405 O O . TYR B 1 336 ? 13.398 11.43 38.375 1 27.81 336 TYR B O 1
ATOM 7413 N N . GLY B 1 337 ? 14.898 13.086 39.344 1 29.08 337 GLY B N 1
ATOM 7414 C CA . GLY B 1 337 ? 16.031 13.469 38.5 1 29.08 337 GLY B CA 1
ATOM 7415 C C . GLY B 1 337 ? 16 12.828 37.125 1 29.08 337 GLY B C 1
ATOM 7416 O O . GLY B 1 337 ? 15.422 11.758 36.938 1 29.08 337 GLY B O 1
ATOM 7417 N N . GLN B 1 338 ? 15.797 13.68 36.25 1 30.02 338 GLN B N 1
ATOM 7418 C CA . GLN B 1 338 ? 15.82 13.547 34.781 1 30.02 338 GLN B CA 1
ATOM 7419 C C . GLN B 1 338 ? 16.984 12.672 34.344 1 30.02 338 GLN B C 1
ATOM 7421 O O . GLN B 1 338 ? 18.141 13.008 34.562 1 30.02 338 GLN B O 1
ATOM 7426 N N . HIS B 1 339 ? 16.984 11.422 34.812 1 31.67 339 HIS B N 1
ATOM 7427 C CA . HIS B 1 339 ? 18.203 10.836 34.25 1 31.67 339 HIS B CA 1
ATOM 7428 C C . HIS B 1 339 ? 18.375 11.258 32.812 1 31.67 339 HIS B C 1
ATOM 7430 O O . HIS B 1 339 ? 17.406 11.562 32.125 1 31.67 339 HIS B O 1
ATOM 7436 N N . ASN B 1 340 ? 19.594 11.805 32.562 1 29.53 340 ASN B N 1
ATOM 7437 C CA . ASN B 1 340 ? 20.016 12.344 31.266 1 29.53 340 ASN B CA 1
ATOM 7438 C C . ASN B 1 340 ? 19.672 11.391 30.125 1 29.53 340 ASN B C 1
ATOM 7440 O O . ASN B 1 340 ? 19.656 10.172 30.328 1 29.53 340 ASN B O 1
ATOM 7444 N N . PHE B 1 341 ? 19 11.883 29.234 1 33.69 341 PHE B N 1
ATOM 7445 C CA . PHE B 1 341 ? 18.469 11.25 28.031 1 33.69 341 PHE B CA 1
ATOM 7446 C C . PHE B 1 341 ? 19.516 10.312 27.422 1 33.69 341 PHE B C 1
ATOM 7448 O O . PHE B 1 341 ? 19.156 9.32 26.781 1 33.69 341 PHE B O 1
ATOM 7455 N N . LEU B 1 342 ? 20.781 10.523 27.953 1 31.69 342 LEU B N 1
ATOM 7456 C CA . LEU B 1 342 ? 21.953 9.781 27.484 1 31.69 342 LEU B CA 1
ATOM 7457 C C . LEU B 1 342 ? 21.984 8.383 28.078 1 31.69 342 LEU B C 1
ATOM 7459 O O . LEU B 1 342 ? 22.734 7.52 27.625 1 31.69 342 LEU B O 1
ATOM 7463 N N . TRP B 1 343 ? 21.422 8.305 29.109 1 37.41 343 TRP B N 1
ATOM 7464 C CA . TRP B 1 343 ? 21.625 7.07 29.859 1 37.41 343 TRP B CA 1
ATOM 7465 C C . TRP B 1 343 ? 21.047 5.875 29.109 1 37.41 343 TRP B C 1
ATOM 7467 O O . TRP B 1 343 ? 21.672 4.816 29.047 1 37.41 343 TRP B O 1
ATOM 7477 N N . TYR B 1 344 ? 19.938 6.004 28.547 1 33.81 344 TYR B N 1
ATOM 7478 C CA . TYR B 1 344 ? 19.344 4.898 27.812 1 33.81 344 TYR B CA 1
ATOM 7479 C C . TYR B 1 344 ? 20.141 4.594 26.547 1 33.81 344 TYR B C 1
ATOM 7481 O O . TYR B 1 344 ? 20.219 3.436 26.125 1 33.81 344 TYR B O 1
ATOM 7489 N N . PHE B 1 345 ? 20.766 5.602 25.953 1 36.09 345 PHE B N 1
ATOM 7490 C CA . PHE B 1 345 ? 21.641 5.465 24.797 1 36.09 345 PHE B CA 1
ATOM 7491 C C . PHE B 1 345 ? 23.016 4.977 25.234 1 36.09 345 PHE B C 1
ATOM 7493 O O . PHE B 1 345 ? 23.672 4.23 24.5 1 36.09 345 PHE B O 1
ATOM 7500 N N . THR B 1 346 ? 23.531 5.398 26.312 1 35.28 346 THR B N 1
ATOM 7501 C CA . THR B 1 346 ? 24.891 5.062 26.75 1 35.28 346 THR B CA 1
ATOM 7502 C C . THR B 1 346 ? 24.891 3.719 27.484 1 35.28 346 THR B C 1
ATOM 7504 O O . THR B 1 346 ? 25.891 2.988 27.438 1 35.28 346 THR B O 1
ATOM 7507 N N . THR B 1 347 ? 23.859 3.443 28.297 1 37.19 347 THR B N 1
ATOM 7508 C CA . THR B 1 347 ? 23.844 2.191 29.047 1 37.19 347 THR B CA 1
ATOM 7509 C C . THR B 1 347 ? 22.75 1.261 28.5 1 37.19 347 THR B C 1
ATOM 7511 O O . THR B 1 347 ? 23 0.073 28.281 1 37.19 347 THR B O 1
ATOM 7514 N N . GLY B 1 348 ? 21.594 1.762 28.188 1 32.97 348 GLY B N 1
ATOM 7515 C CA . GLY B 1 348 ? 20.5 0.857 27.891 1 32.97 348 GLY B CA 1
ATOM 7516 C C . GLY B 1 348 ? 20.578 0.257 26.5 1 32.97 348 GLY B C 1
ATOM 7517 O O . GLY B 1 348 ? 20.547 -0.965 26.344 1 32.97 348 GLY B O 1
ATOM 7518 N N . LEU B 1 349 ? 20.672 1.07 25.516 1 36.59 349 LEU B N 1
ATOM 7519 C CA . LEU B 1 349 ? 20.828 0.6 24.141 1 36.59 349 LEU B CA 1
ATOM 7520 C C . LEU B 1 349 ? 22.094 -0.236 24 1 36.59 349 LEU B C 1
ATOM 7522 O O . LEU B 1 349 ? 22.078 -1.313 23.406 1 36.59 349 LEU B O 1
ATOM 7526 N N . PRO B 1 350 ? 23.266 0.248 24.484 1 34.66 350 PRO B N 1
ATOM 7527 C CA . PRO B 1 350 ? 24.406 -0.664 24.469 1 34.66 350 PRO B CA 1
ATOM 7528 C C . PRO B 1 350 ? 24.125 -1.972 25.219 1 34.66 350 PRO B C 1
ATOM 7530 O O . PRO B 1 350 ? 24.641 -3.025 24.812 1 34.66 350 PRO B O 1
ATOM 7533 N N . VAL B 1 351 ? 23.438 -1.98 26.234 1 34.06 351 VAL B N 1
ATOM 7534 C CA . VAL B 1 351 ? 23.125 -3.207 26.969 1 34.06 351 VAL B CA 1
ATOM 7535 C C . VAL B 1 351 ? 22.188 -4.074 26.125 1 34.06 351 VAL B C 1
ATOM 7537 O O . VAL B 1 351 ? 22.359 -5.293 26.062 1 34.06 351 VAL B O 1
ATOM 7540 N N . VAL B 1 352 ? 21.094 -3.451 25.562 1 33.66 352 VAL B N 1
ATOM 7541 C CA . VAL B 1 352 ? 20.203 -4.262 24.734 1 33.66 352 VAL B CA 1
ATOM 7542 C C . VAL B 1 352 ? 20.875 -4.574 23.406 1 33.66 352 VAL B C 1
ATOM 7544 O O . VAL B 1 352 ? 20.75 -5.688 22.875 1 33.66 352 VAL B O 1
ATOM 7547 N N . LEU B 1 353 ? 21.297 -3.535 22.594 1 35.03 353 LEU B N 1
ATOM 7548 C CA . LEU B 1 353 ? 22.125 -3.838 21.422 1 35.03 353 LEU B CA 1
ATOM 7549 C C . LEU B 1 353 ? 23.453 -4.449 21.859 1 35.03 353 LEU B C 1
ATOM 7551 O O . LEU B 1 353 ? 24.219 -4.941 21.031 1 35.03 353 LEU B O 1
ATOM 7555 N N . GLY B 1 354 ? 23.641 -4.797 23.141 1 32.16 354 GLY B N 1
ATOM 7556 C CA . GLY B 1 354 ? 24.906 -5.316 23.625 1 32.16 354 GLY B CA 1
ATOM 7557 C C . GLY B 1 354 ? 26 -5.305 22.578 1 32.16 354 GLY B C 1
ATOM 7558 O O . GLY B 1 354 ? 25.984 -4.469 21.672 1 32.16 354 GLY B O 1
ATOM 7559 N N . ILE B 1 355 ? 26.922 -6.473 22.547 1 32.78 355 ILE B N 1
ATOM 7560 C CA . ILE B 1 355 ? 28.094 -6.82 21.734 1 32.78 355 ILE B CA 1
ATOM 7561 C C . ILE B 1 355 ? 27.719 -6.824 20.266 1 32.78 355 ILE B C 1
ATOM 7563 O O . ILE B 1 355 ? 28.594 -6.836 19.391 1 32.78 355 ILE B O 1
ATOM 7567 N N . HIS B 1 356 ? 26.5 -6.871 19.859 1 31.48 356 HIS B N 1
ATOM 7568 C CA . HIS B 1 356 ? 26.172 -7.109 18.469 1 31.48 356 HIS B CA 1
ATOM 7569 C C . HIS B 1 356 ? 26.031 -5.797 17.703 1 31.48 356 HIS B C 1
ATOM 7571 O O . HIS B 1 356 ? 25.766 -5.801 16.5 1 31.48 356 HIS B O 1
ATOM 7577 N N . PHE B 1 357 ? 26.141 -4.703 18.25 1 35.5 357 PHE B N 1
ATOM 7578 C CA . PHE B 1 357 ? 26.156 -3.404 17.594 1 35.5 357 PHE B CA 1
ATOM 7579 C C . PHE B 1 357 ? 27.312 -3.307 16.609 1 35.5 357 PHE B C 1
ATOM 7581 O O . PHE B 1 357 ? 27.156 -2.771 15.5 1 35.5 357 PHE B O 1
ATOM 7588 N N . ILE B 1 358 ? 28.453 -3.688 17.094 1 37.41 358 ILE B N 1
ATOM 7589 C CA . ILE B 1 358 ? 29.656 -3.66 16.266 1 37.41 358 ILE B CA 1
ATOM 7590 C C . ILE B 1 358 ? 29.422 -4.527 15.023 1 37.41 358 ILE B C 1
ATOM 7592 O O . ILE B 1 358 ? 29.641 -4.078 13.891 1 37.41 358 ILE B O 1
ATOM 7596 N N . PRO B 1 359 ? 29.078 -5.801 15.117 1 35.44 359 PRO B N 1
ATOM 7597 C CA . PRO B 1 359 ? 28.797 -6.562 13.898 1 35.44 359 PRO B CA 1
ATOM 7598 C C . PRO B 1 359 ? 27.625 -5.996 13.109 1 35.44 359 PRO B C 1
ATOM 7600 O O . PRO B 1 359 ? 27.594 -6.09 11.875 1 35.44 359 PRO B O 1
ATOM 7603 N N . PHE B 1 360 ? 26.703 -5.27 13.648 1 37.72 360 PHE B N 1
ATOM 7604 C CA . PHE B 1 360 ? 25.609 -4.57 12.977 1 37.72 360 PHE B CA 1
ATOM 7605 C C . PHE B 1 360 ? 26.141 -3.441 12.109 1 37.72 360 PHE B C 1
ATOM 7607 O O . PHE B 1 360 ? 25.75 -3.303 10.945 1 37.72 360 PHE B O 1
ATOM 7614 N N . LEU B 1 361 ? 26.969 -2.541 12.656 1 40.41 361 LEU B N 1
ATOM 7615 C CA . LEU B 1 361 ? 27.656 -1.521 11.883 1 40.41 361 LEU B CA 1
ATOM 7616 C C . LEU B 1 361 ? 28.547 -2.158 10.812 1 40.41 361 LEU B C 1
ATOM 7618 O O . LEU B 1 361 ? 28.672 -1.623 9.711 1 40.41 361 LEU B O 1
ATOM 7622 N N . MET B 1 362 ? 29.219 -3.1 11.258 1 38.25 362 MET B N 1
ATOM 7623 C CA . MET B 1 362 ? 30.141 -3.766 10.336 1 38.25 362 MET B CA 1
ATOM 7624 C C . MET B 1 362 ? 29.375 -4.492 9.234 1 38.25 362 MET B C 1
ATOM 7626 O O . MET B 1 362 ? 29.891 -4.695 8.141 1 38.25 362 MET B O 1
ATOM 7630 N N . GLY B 1 363 ? 28.172 -4.988 9.523 1 38.91 363 GLY B N 1
ATOM 7631 C CA . GLY B 1 363 ? 27.328 -5.703 8.57 1 38.91 363 GLY B CA 1
ATOM 7632 C C . GLY B 1 363 ? 26.625 -4.785 7.598 1 38.91 363 GLY B C 1
ATOM 7633 O O . GLY B 1 363 ? 25.766 -5.23 6.824 1 38.91 363 GLY B O 1
ATOM 7634 N N . LEU B 1 364 ? 26.609 -3.559 7.754 1 45.25 364 LEU B N 1
ATOM 7635 C CA . LEU B 1 364 ? 26.25 -2.607 6.707 1 45.25 364 LEU B CA 1
ATOM 7636 C C . LEU B 1 364 ? 26.891 -2.982 5.383 1 45.25 364 LEU B C 1
ATOM 7638 O O . LEU B 1 364 ? 27.859 -2.342 4.957 1 45.25 364 LEU B O 1
ATOM 7642 N N . SER B 1 365 ? 26.922 -4.191 5.164 1 45.38 365 SER B N 1
ATOM 7643 C CA . SER B 1 365 ? 27.719 -4.898 4.176 1 45.38 365 SER B CA 1
ATOM 7644 C C . SER B 1 365 ? 27.219 -4.637 2.76 1 45.38 365 SER B C 1
ATOM 7646 O O . SER B 1 365 ? 27.781 -5.16 1.792 1 45.38 365 SER B O 1
ATOM 7648 N N . ILE B 1 366 ? 25.891 -4.445 2.469 1 52.81 366 ILE B N 1
ATOM 7649 C CA . ILE B 1 366 ? 25.859 -4.309 1.017 1 52.81 366 ILE B CA 1
ATOM 7650 C C . ILE B 1 366 ? 26.672 -3.086 0.594 1 52.81 366 ILE B C 1
ATOM 7652 O O . ILE B 1 366 ? 26.25 -1.947 0.803 1 52.81 366 ILE B O 1
ATOM 7656 N N . PRO B 1 367 ? 27.953 -3.291 0.381 1 58.66 367 PRO B N 1
ATOM 7657 C CA . PRO B 1 367 ? 28.891 -2.186 0.155 1 58.66 367 PRO B CA 1
ATOM 7658 C C . PRO B 1 367 ? 28.266 -1.043 -0.644 1 58.66 367 PRO B C 1
ATOM 7660 O O . PRO B 1 367 ? 28.562 0.127 -0.39 1 58.66 367 PRO B O 1
ATOM 7663 N N . TYR B 1 368 ? 27.172 -1.465 -1.393 1 69.56 368 TYR B N 1
ATOM 7664 C CA . TYR B 1 368 ? 26.719 -0.418 -2.301 1 69.56 368 TYR B CA 1
ATOM 7665 C C . TYR B 1 368 ? 25.625 0.417 -1.664 1 69.56 368 TYR B C 1
ATOM 7667 O O . TYR B 1 368 ? 25.172 1.412 -2.24 1 69.56 368 TYR B O 1
ATOM 7675 N N . LEU B 1 369 ? 25.172 0.076 -0.379 1 84.06 369 LEU B N 1
ATOM 7676 C CA . LEU B 1 369 ? 24.141 0.864 0.276 1 84.06 369 LEU B CA 1
ATOM 7677 C C . LEU B 1 369 ? 24.719 1.685 1.422 1 84.06 369 LEU B C 1
ATOM 7679 O O . LEU B 1 369 ? 23.984 2.355 2.146 1 84.06 369 LEU B O 1
ATOM 7683 N N . ARG B 1 370 ? 25.969 1.667 1.619 1 81.31 370 ARG B N 1
ATOM 7684 C CA . ARG B 1 370 ? 26.625 2.293 2.762 1 81.31 370 ARG B CA 1
ATOM 7685 C C . ARG B 1 370 ? 26.391 3.801 2.77 1 81.31 370 ARG B C 1
ATOM 7687 O O . ARG B 1 370 ? 26.125 4.387 3.818 1 81.31 370 ARG B O 1
ATOM 7694 N N . ARG B 1 371 ? 26.516 4.434 1.644 1 87.06 371 ARG B N 1
ATOM 7695 C CA . ARG B 1 371 ? 26.359 5.879 1.554 1 87.06 371 ARG B CA 1
ATOM 7696 C C . ARG B 1 371 ? 24.953 6.305 1.915 1 87.06 371 ARG B C 1
ATOM 7698 O O . ARG B 1 371 ? 24.75 7.312 2.6 1 87.06 371 ARG B O 1
ATOM 7705 N N . GLN B 1 372 ? 23.938 5.531 1.44 1 91.31 372 GLN B N 1
ATOM 7706 C CA . GLN B 1 372 ? 22.547 5.852 1.72 1 91.31 372 GLN B CA 1
ATOM 7707 C C . GLN B 1 372 ? 22.234 5.672 3.201 1 91.31 372 GLN B C 1
ATOM 7709 O O . GLN B 1 372 ? 21.578 6.523 3.809 1 91.31 372 GLN B O 1
ATOM 7714 N N . TYR B 1 373 ? 22.703 4.566 3.773 1 90.06 373 TYR B N 1
ATOM 7715 C CA . TYR B 1 373 ? 22.516 4.344 5.203 1 90.06 373 TYR B CA 1
ATOM 7716 C C . TYR B 1 373 ? 23.188 5.438 6.02 1 90.06 373 TYR B C 1
ATOM 7718 O O . TYR B 1 373 ? 22.625 5.918 7.008 1 90.06 373 TYR B O 1
ATOM 7726 N N . PHE B 1 374 ? 24.359 5.754 5.648 1 90.62 374 PHE B N 1
ATOM 7727 C CA . PHE B 1 374 ? 25.109 6.789 6.359 1 90.62 374 PHE B CA 1
ATOM 7728 C C . PHE B 1 374 ? 24.312 8.094 6.398 1 90.62 374 PHE B C 1
ATOM 7730 O O . PHE B 1 374 ? 24.203 8.734 7.445 1 90.62 374 PHE B O 1
ATOM 7737 N N . LEU B 1 375 ? 23.781 8.477 5.262 1 93.81 375 LEU B N 1
ATOM 7738 C CA . LEU B 1 375 ? 23.047 9.734 5.18 1 93.81 375 LEU B CA 1
ATOM 7739 C C . LEU B 1 375 ? 21.812 9.703 6.082 1 93.81 375 LEU B C 1
ATOM 7741 O O . LEU B 1 375 ? 21.531 10.672 6.789 1 93.81 375 LEU B O 1
ATOM 7745 N N . VAL B 1 376 ? 21.078 8.555 6.051 1 93.81 376 VAL B N 1
ATOM 7746 C CA . VAL B 1 376 ? 19.875 8.422 6.863 1 93.81 376 VAL B CA 1
ATOM 7747 C C . VAL B 1 376 ? 20.234 8.5 8.344 1 93.81 376 VAL B C 1
ATOM 7749 O O . VAL B 1 376 ? 19.656 9.289 9.094 1 93.81 376 VAL B O 1
ATOM 7752 N N . PHE B 1 377 ? 21.281 7.812 8.766 1 90.81 377 PHE B N 1
ATOM 7753 C CA . PHE B 1 377 ? 21.656 7.77 10.172 1 90.81 377 PHE B CA 1
ATOM 7754 C C . PHE B 1 377 ? 22.344 9.062 10.602 1 90.81 377 PHE B C 1
ATOM 7756 O O . PHE B 1 377 ? 22.203 9.5 11.742 1 90.81 377 PHE B O 1
ATOM 7763 N N . TRP B 1 378 ? 23.016 9.68 9.68 1 91.81 378 TRP B N 1
ATOM 7764 C CA . TRP B 1 378 ? 23.625 10.969 9.945 1 91.81 378 TRP B CA 1
ATOM 7765 C C . TRP B 1 378 ? 22.578 12.023 10.305 1 91.81 378 TRP B C 1
ATOM 7767 O O . TRP B 1 378 ? 22.719 12.727 11.305 1 91.81 378 TRP B O 1
ATOM 7777 N N . VAL B 1 379 ? 21.562 12.07 9.5 1 94.5 379 VAL B N 1
ATOM 7778 C CA . VAL B 1 379 ? 20.516 13.055 9.734 1 94.5 379 VAL B CA 1
ATOM 7779 C C . VAL B 1 379 ? 19.797 12.742 11.055 1 94.5 379 VAL B C 1
ATOM 7781 O O . VAL B 1 379 ? 19.562 13.641 11.867 1 94.5 379 VAL B O 1
ATOM 7784 N N . ILE B 1 380 ? 19.516 11.453 11.266 1 91.94 380 ILE B N 1
ATOM 7785 C CA . ILE B 1 380 ? 18.828 11.039 12.484 1 91.94 380 ILE B CA 1
ATOM 7786 C C . ILE B 1 380 ? 19.688 11.367 13.695 1 91.94 380 ILE B C 1
ATOM 7788 O O . ILE B 1 380 ? 19.188 11.859 14.711 1 91.94 380 ILE B O 1
ATOM 7792 N N . PHE B 1 381 ? 20.969 11.133 13.633 1 89.69 381 PHE B N 1
ATOM 7793 C CA . PHE B 1 381 ? 21.906 11.391 14.719 1 89.69 381 PHE B CA 1
ATOM 7794 C C . PHE B 1 381 ? 21.938 12.875 15.07 1 89.69 381 PHE B C 1
ATOM 7796 O O . PHE B 1 381 ? 21.828 13.242 16.234 1 89.69 381 PHE B O 1
ATOM 7803 N N . LEU B 1 382 ? 21.984 13.719 14.094 1 91.06 382 LEU B N 1
ATOM 7804 C CA . LEU B 1 382 ? 22.047 15.156 14.352 1 91.06 382 LEU B CA 1
ATOM 7805 C C . LEU B 1 382 ? 20.719 15.672 14.875 1 91.06 382 LEU B C 1
ATOM 7807 O O . LEU B 1 382 ? 20.688 16.516 15.781 1 91.06 382 LEU B O 1
ATOM 7811 N N . PHE B 1 383 ? 19.625 15.164 14.289 1 90.81 383 PHE B N 1
ATOM 7812 C CA . PHE B 1 383 ? 18.312 15.625 14.711 1 90.81 383 PHE B CA 1
ATOM 7813 C C . PHE B 1 383 ? 17.984 15.117 16.109 1 90.81 383 PHE B C 1
ATOM 7815 O O . PHE B 1 383 ? 17.109 15.656 16.781 1 90.81 383 PHE B O 1
ATOM 7822 N N . SER B 1 384 ? 18.688 14.062 16.562 1 86.38 384 SER B N 1
ATOM 7823 C CA . SER B 1 384 ? 18.453 13.508 17.891 1 86.38 384 SER B CA 1
ATOM 7824 C C . SER B 1 384 ? 18.906 14.477 18.969 1 86.38 384 SER B C 1
ATOM 7826 O O . SER B 1 384 ? 18.484 14.367 20.125 1 86.38 384 SER B O 1
ATOM 7828 N N . PHE B 1 385 ? 19.672 15.484 18.594 1 84.19 385 PHE B N 1
ATOM 7829 C CA . PHE B 1 385 ? 20.141 16.484 19.562 1 84.19 385 PHE B CA 1
ATOM 7830 C C . PHE B 1 385 ? 19.078 17.562 19.781 1 84.19 385 PHE B C 1
ATOM 7832 O O . PHE B 1 385 ? 19.156 18.312 20.75 1 84.19 385 PHE B O 1
ATOM 7839 N N . LEU B 1 386 ? 18.125 17.594 18.875 1 81.81 386 LEU B N 1
ATOM 7840 C CA . LEU B 1 386 ? 17.047 18.562 19.031 1 81.81 386 LEU B CA 1
ATOM 7841 C C . LEU B 1 386 ? 16.141 18.188 20.203 1 81.81 386 LEU B C 1
ATOM 7843 O O . LEU B 1 386 ? 15.852 17.016 20.422 1 81.81 386 LEU B O 1
ATOM 7847 N N . SER B 1 387 ? 15.758 19.188 20.969 1 78.94 387 SER B N 1
ATOM 7848 C CA . SER B 1 387 ? 14.859 18.953 22.094 1 78.94 387 SER B CA 1
ATOM 7849 C C . SER B 1 387 ? 13.461 18.594 21.609 1 78.94 387 SER B C 1
ATOM 7851 O O . SER B 1 387 ? 12.828 17.672 22.141 1 78.94 387 SER B O 1
ATOM 7853 N N . HIS B 1 388 ? 12.961 19.375 20.594 1 82.5 388 HIS B N 1
ATOM 7854 C CA . HIS B 1 388 ? 11.656 19.125 19.984 1 82.5 388 HIS B CA 1
ATOM 7855 C C . HIS B 1 388 ? 11.781 18.25 18.75 1 82.5 388 HIS B C 1
ATOM 7857 O O . HIS B 1 388 ? 12.516 18.594 17.812 1 82.5 388 HIS B O 1
ATOM 7863 N N . LYS B 1 389 ? 11.156 17.094 18.891 1 86.88 389 LYS B N 1
ATOM 7864 C CA . LYS B 1 389 ? 11.219 16.141 17.781 1 86.88 389 LYS B CA 1
ATOM 7865 C C . LYS B 1 389 ? 9.828 15.891 17.203 1 86.88 389 LYS B C 1
ATOM 7867 O O . LYS B 1 389 ? 8.844 15.844 17.938 1 86.88 389 LYS B O 1
ATOM 7872 N N . GLU B 1 390 ? 9.805 15.789 15.82 1 88.94 390 GLU B N 1
ATOM 7873 C CA . GLU B 1 390 ? 8.562 15.516 15.094 1 88.94 390 GLU B CA 1
ATOM 7874 C C . GLU B 1 390 ? 8.789 14.492 13.984 1 88.94 390 GLU B C 1
ATOM 7876 O O . GLU B 1 390 ? 9.875 14.438 13.398 1 88.94 390 GLU B O 1
ATOM 7881 N N . PHE B 1 391 ? 7.789 13.773 13.633 1 91.94 391 PHE B N 1
ATOM 7882 C CA . PHE B 1 391 ? 7.871 12.781 12.57 1 91.94 391 PHE B CA 1
ATOM 7883 C C . PHE B 1 391 ? 8.203 13.438 11.242 1 91.94 391 PHE B C 1
ATOM 7885 O O . PHE B 1 391 ? 8.961 12.891 10.438 1 91.94 391 PHE B O 1
ATOM 7892 N N . ARG B 1 392 ? 7.676 14.633 11.031 1 94.19 392 ARG B N 1
ATOM 7893 C CA . ARG B 1 392 ? 7.789 15.289 9.734 1 94.19 392 ARG B CA 1
ATOM 7894 C C . ARG B 1 392 ? 9.227 15.711 9.461 1 94.19 392 ARG B C 1
ATOM 7896 O O . ARG B 1 392 ? 9.594 16 8.32 1 94.19 392 ARG B O 1
ATOM 7903 N N . PHE B 1 393 ? 10.055 15.797 10.484 1 94 393 PHE B N 1
ATOM 7904 C CA . PHE B 1 393 ? 11.453 16.188 10.297 1 94 393 PHE B CA 1
ATOM 7905 C C . PHE B 1 393 ? 12.219 15.094 9.562 1 94 393 PHE B C 1
ATOM 7907 O O . PHE B 1 393 ? 13.297 15.352 9.016 1 94 393 PHE B O 1
ATOM 7914 N N . LEU B 1 394 ? 11.609 13.922 9.477 1 95.44 394 LEU B N 1
ATOM 7915 C CA . LEU B 1 394 ? 12.289 12.805 8.836 1 95.44 394 LEU B CA 1
ATOM 7916 C C . LEU B 1 394 ? 11.883 12.68 7.371 1 95.44 394 LEU B C 1
ATOM 7918 O O . LEU B 1 394 ? 12.43 11.852 6.637 1 95.44 394 LEU B O 1
ATOM 7922 N N . LEU B 1 395 ? 11.031 13.516 6.891 1 96.81 395 LEU B N 1
ATOM 7923 C CA . LEU B 1 395 ? 10.508 13.43 5.531 1 96.81 395 LEU B CA 1
ATOM 7924 C C . LEU B 1 395 ? 11.633 13.523 4.508 1 96.81 395 LEU B C 1
ATOM 7926 O O . LEU B 1 395 ? 11.68 12.734 3.559 1 96.81 395 LEU B O 1
ATOM 7930 N N . PRO B 1 396 ? 12.625 14.352 4.715 1 96.44 396 PRO B N 1
ATOM 7931 C CA . PRO B 1 396 ? 13.648 14.531 3.678 1 96.44 396 PRO B CA 1
ATOM 7932 C C . PRO B 1 396 ? 14.516 13.289 3.48 1 96.44 396 PRO B C 1
ATOM 7934 O O . PRO B 1 396 ? 15.148 13.133 2.434 1 96.44 396 PRO B O 1
ATOM 7937 N N . ILE B 1 397 ? 14.562 12.406 4.426 1 96.62 397 ILE B N 1
ATOM 7938 C CA . ILE B 1 397 ? 15.406 11.227 4.27 1 96.62 397 ILE B CA 1
ATOM 7939 C C . ILE B 1 397 ? 14.555 10.039 3.822 1 96.62 397 ILE B C 1
ATOM 7941 O O . ILE B 1 397 ? 15.078 8.961 3.527 1 96.62 397 ILE B O 1
ATOM 7945 N N . LEU B 1 398 ? 13.273 10.234 3.719 1 96.81 398 LEU B N 1
ATOM 7946 C CA . LEU B 1 398 ? 12.352 9.141 3.406 1 96.81 398 LEU B CA 1
ATOM 7947 C C . LEU B 1 398 ? 12.625 8.586 2.016 1 96.81 398 LEU B C 1
ATOM 7949 O O . LEU B 1 398 ? 12.656 7.363 1.825 1 96.81 398 LEU B O 1
ATOM 7953 N N . PRO B 1 399 ? 12.891 9.453 0.982 1 96.5 399 PRO B N 1
ATOM 7954 C CA . PRO B 1 399 ? 13.211 8.906 -0.338 1 96.5 399 PRO B CA 1
ATOM 7955 C C . PRO B 1 399 ? 14.422 7.977 -0.315 1 96.5 399 PRO B C 1
ATOM 7957 O O . PRO B 1 399 ? 14.398 6.902 -0.921 1 96.5 399 PRO B O 1
ATOM 7960 N N . LEU B 1 400 ? 15.445 8.367 0.446 1 96.5 400 LEU B N 1
ATOM 7961 C CA . LEU B 1 400 ? 16.641 7.543 0.548 1 96.5 400 LEU B CA 1
ATOM 7962 C C . LEU B 1 400 ? 16.344 6.23 1.263 1 96.5 400 LEU B C 1
ATOM 7964 O O . LEU B 1 400 ? 16.828 5.172 0.856 1 96.5 400 LEU B O 1
ATOM 7968 N N . ALA B 1 401 ? 15.594 6.336 2.312 1 96.44 401 ALA B N 1
ATOM 7969 C CA . ALA B 1 401 ? 15.227 5.137 3.064 1 96.44 401 ALA B CA 1
ATOM 7970 C C . ALA B 1 401 ? 14.438 4.164 2.195 1 96.44 401 ALA B C 1
ATOM 7972 O O . ALA B 1 401 ? 14.641 2.949 2.264 1 96.44 401 ALA B O 1
ATOM 7973 N N . LEU B 1 402 ? 13.547 4.688 1.39 1 96.44 402 LEU B N 1
ATOM 7974 C CA . LEU B 1 402 ? 12.727 3.834 0.534 1 96.44 402 LEU B CA 1
ATOM 7975 C C . LEU B 1 402 ? 13.57 3.215 -0.577 1 96.44 402 LEU B C 1
ATOM 7977 O O . LEU B 1 402 ? 13.305 2.09 -1.01 1 96.44 402 LEU B O 1
ATOM 7981 N N . ILE B 1 403 ? 14.594 3.936 -1.055 1 96.5 403 ILE B N 1
ATOM 7982 C CA . ILE B 1 403 ? 15.531 3.367 -2.025 1 96.5 403 ILE B CA 1
ATOM 7983 C C . ILE B 1 403 ? 16.297 2.209 -1.391 1 96.5 403 ILE B C 1
ATOM 7985 O O . ILE B 1 403 ? 16.5 1.172 -2.025 1 96.5 403 ILE B O 1
ATOM 7989 N N . ILE B 1 404 ? 16.688 2.391 -0.114 1 94 404 ILE B N 1
ATOM 7990 C CA . ILE B 1 404 ? 17.375 1.321 0.611 1 94 404 ILE B CA 1
ATOM 7991 C C . ILE B 1 404 ? 16.469 0.088 0.669 1 94 404 ILE B C 1
ATOM 7993 O O . ILE B 1 404 ? 16.906 -1.021 0.347 1 94 404 ILE B O 1
ATOM 7997 N N . CYS B 1 405 ? 15.219 0.336 1.058 1 93.12 405 CYS B N 1
ATOM 7998 C CA . CYS B 1 405 ? 14.258 -0.76 1.106 1 93.12 405 CYS B CA 1
ATOM 7999 C C . CYS B 1 405 ? 14.141 -1.438 -0.253 1 93.12 405 CYS B C 1
ATOM 8001 O O . CYS B 1 405 ? 14.094 -2.666 -0.337 1 93.12 405 CYS B O 1
ATOM 8003 N N . SER B 1 406 ? 14.094 -0.64 -1.287 1 93.81 406 SER B N 1
ATOM 8004 C CA . SER B 1 406 ? 13.938 -1.146 -2.646 1 93.81 406 SER B CA 1
ATOM 8005 C C . SER B 1 406 ? 15.133 -2.004 -3.055 1 93.81 406 SER B C 1
ATOM 8007 O O . SER B 1 406 ? 14.961 -3.043 -3.697 1 93.81 406 SER B O 1
ATOM 8009 N N . ALA B 1 407 ? 16.312 -1.544 -2.729 1 91.31 407 ALA B N 1
ATOM 8010 C CA . ALA B 1 407 ? 17.516 -2.291 -3.057 1 91.31 407 ALA B CA 1
ATOM 8011 C C . ALA B 1 407 ? 17.531 -3.645 -2.352 1 91.31 407 ALA B C 1
ATOM 8013 O O . ALA B 1 407 ? 17.922 -4.652 -2.943 1 91.31 407 ALA B O 1
ATOM 8014 N N . VAL B 1 408 ? 17.125 -3.623 -1.153 1 87.06 408 VAL B N 1
ATOM 8015 C CA . VAL B 1 408 ? 17.062 -4.852 -0.37 1 87.06 408 VAL B CA 1
ATOM 8016 C C . VAL B 1 408 ? 16.031 -5.805 -0.977 1 87.06 408 VAL B C 1
ATOM 8018 O O . VAL B 1 408 ? 16.312 -6.988 -1.181 1 87.06 408 VAL B O 1
ATOM 8021 N N . MET B 1 409 ? 14.914 -5.297 -1.271 1 86 409 MET B N 1
ATOM 8022 C CA . MET B 1 409 ? 13.844 -6.109 -1.849 1 86 409 MET B CA 1
ATOM 8023 C C . MET B 1 409 ? 14.25 -6.648 -3.217 1 86 409 MET B C 1
ATOM 8025 O O . MET B 1 409 ? 13.93 -7.789 -3.561 1 86 409 MET B O 1
ATOM 8029 N N . ASN B 1 410 ? 14.93 -5.797 -3.932 1 85.38 410 ASN B N 1
ATOM 8030 C CA . ASN B 1 410 ? 15.445 -6.223 -5.23 1 85.38 410 ASN B CA 1
ATOM 8031 C C . ASN B 1 410 ? 16.453 -7.363 -5.09 1 85.38 410 ASN B C 1
ATOM 8033 O O . ASN B 1 410 ? 16.438 -8.312 -5.875 1 85.38 410 ASN B O 1
ATOM 8037 N N . GLU B 1 411 ? 17.297 -7.211 -4.152 1 80.06 411 GLU B N 1
ATOM 8038 C CA . GLU B 1 411 ? 18.312 -8.227 -3.928 1 80.06 411 GLU B CA 1
ATOM 8039 C C . GLU B 1 411 ? 17.688 -9.555 -3.496 1 80.06 411 GLU B C 1
ATOM 8041 O O . GLU B 1 411 ? 18.078 -10.617 -3.979 1 80.06 411 GLU B O 1
ATOM 8046 N N . ILE B 1 412 ? 16.797 -9.445 -2.676 1 74.44 412 ILE B N 1
ATOM 8047 C CA . ILE B 1 412 ? 16.141 -10.648 -2.152 1 74.44 412 ILE B CA 1
ATOM 8048 C C . ILE B 1 412 ? 15.328 -11.32 -3.258 1 74.44 412 ILE B C 1
ATOM 8050 O O . ILE B 1 412 ? 15.289 -12.547 -3.344 1 74.44 412 ILE B O 1
ATOM 8054 N N . SER B 1 413 ? 14.812 -10.539 -4.109 1 73.88 413 SER B N 1
ATOM 8055 C CA . SER B 1 413 ? 13.922 -11.062 -5.137 1 73.88 413 SER B CA 1
ATOM 8056 C C . SER B 1 413 ? 14.695 -11.5 -6.375 1 73.88 413 SER B C 1
ATOM 8058 O O . SER B 1 413 ? 14.141 -12.148 -7.262 1 73.88 413 SER B O 1
ATOM 8060 N N . SER B 1 414 ? 15.875 -10.969 -6.613 1 64.19 414 SER B N 1
ATOM 8061 C CA . SER B 1 414 ? 16.641 -11.18 -7.836 1 64.19 414 SER B CA 1
ATOM 8062 C C . SER B 1 414 ? 17.109 -12.633 -7.953 1 64.19 414 SER B C 1
ATOM 8064 O O . SER B 1 414 ? 17.516 -13.07 -9.031 1 64.19 414 SER B O 1
ATOM 8066 N N . ASN B 1 415 ? 17.062 -13.406 -6.848 1 56.47 415 ASN B N 1
ATOM 8067 C CA . ASN B 1 415 ? 17.469 -14.789 -7.113 1 56.47 415 ASN B CA 1
ATOM 8068 C C . ASN B 1 415 ? 16.406 -15.531 -7.93 1 56.47 415 ASN B C 1
ATOM 8070 O O . ASN B 1 415 ? 15.312 -15.797 -7.438 1 56.47 415 ASN B O 1
ATOM 8074 N N . LYS B 1 416 ? 16.359 -15.172 -9.367 1 54.66 416 LYS B N 1
ATOM 8075 C CA . LYS B 1 416 ? 15.359 -15.617 -10.328 1 54.66 416 LYS B CA 1
ATOM 8076 C C . LYS B 1 416 ? 15.562 -17.094 -10.695 1 54.66 416 LYS B C 1
ATOM 8078 O O . LYS B 1 416 ? 16.703 -17.562 -10.758 1 54.66 416 LYS B O 1
ATOM 8083 N N . MET B 1 417 ? 14.57 -17.891 -10.398 1 53.88 417 MET B N 1
ATOM 8084 C CA . MET B 1 417 ? 14.586 -19.172 -11.102 1 53.88 417 MET B CA 1
ATOM 8085 C C . MET B 1 417 ? 14.734 -18.969 -12.609 1 53.88 417 MET B C 1
ATOM 8087 O O . MET B 1 417 ? 13.844 -18.406 -13.25 1 53.88 417 MET B O 1
ATOM 8091 N N . THR B 1 418 ? 15.914 -18.828 -13.039 1 57.66 418 THR B N 1
ATOM 8092 C CA . THR B 1 418 ? 16.141 -18.656 -14.469 1 57.66 418 THR B CA 1
ATOM 8093 C C . THR B 1 418 ? 16.453 -19.984 -15.133 1 57.66 418 THR B C 1
ATOM 8095 O O . THR B 1 418 ? 17.344 -20.078 -15.977 1 57.66 418 THR B O 1
ATOM 8098 N N . ILE B 1 419 ? 15.891 -21.062 -14.547 1 53.34 419 ILE B N 1
ATOM 8099 C CA . ILE B 1 419 ? 16.172 -22.344 -15.203 1 53.34 419 ILE B CA 1
ATOM 8100 C C . ILE B 1 419 ? 15.938 -22.219 -16.703 1 53.34 419 ILE B C 1
ATOM 8102 O O . ILE B 1 419 ? 16.656 -22.828 -17.5 1 53.34 419 ILE B O 1
ATOM 8106 N N . PHE B 1 420 ? 14.945 -21.25 -16.984 1 57.78 420 PHE B N 1
ATOM 8107 C CA . PHE B 1 420 ? 14.461 -21.234 -18.359 1 57.78 420 PHE B CA 1
ATOM 8108 C C . PHE B 1 420 ? 15.375 -20.391 -19.25 1 57.78 420 PHE B C 1
ATOM 8110 O O . PHE B 1 420 ? 15.227 -20.375 -20.469 1 57.78 420 PHE B O 1
ATOM 8117 N N . LYS B 1 421 ? 16.25 -19.75 -18.516 1 58.78 421 LYS B N 1
ATOM 8118 C CA . LYS B 1 421 ? 17.25 -19.016 -19.281 1 58.78 421 LYS B CA 1
ATOM 8119 C C . LYS B 1 421 ? 18.312 -19.953 -19.844 1 58.78 421 LYS B C 1
ATOM 8121 O O . LYS B 1 421 ? 19.078 -19.578 -20.734 1 58.78 421 LYS B O 1
ATOM 8126 N N . TRP B 1 422 ? 18.25 -21.203 -19.266 1 59.66 422 TRP B N 1
ATOM 8127 C CA . TRP B 1 422 ? 19.219 -22.156 -19.797 1 59.66 422 TRP B CA 1
ATOM 8128 C C . TRP B 1 422 ? 18.859 -22.562 -21.234 1 59.66 422 TRP B C 1
ATOM 8130 O O . TRP B 1 422 ? 17.75 -23.031 -21.5 1 59.66 422 TRP B O 1
ATOM 8140 N N . LYS B 1 423 ? 19.578 -21.938 -22.156 1 62.66 423 LYS B N 1
ATOM 8141 C CA . LYS B 1 423 ? 19.359 -22.234 -23.578 1 62.66 423 LYS B CA 1
ATOM 8142 C C . LYS B 1 423 ? 19.719 -23.688 -23.891 1 62.66 423 LYS B C 1
ATOM 8144 O O . LYS B 1 423 ? 20.875 -24.094 -23.719 1 62.66 423 LYS B O 1
ATOM 8149 N N . ILE B 1 424 ? 18.641 -24.453 -23.906 1 66.12 424 ILE B N 1
ATOM 8150 C CA . ILE B 1 424 ? 18.875 -25.781 -24.438 1 66.12 424 ILE B CA 1
ATOM 8151 C C . ILE B 1 424 ? 19.078 -25.703 -25.953 1 66.12 424 ILE B C 1
ATOM 8153 O O . ILE B 1 424 ? 18.172 -25.297 -26.688 1 66.12 424 ILE B O 1
ATOM 8157 N N . ASN B 1 425 ? 20.344 -25.453 -26.438 1 60.16 425 ASN B N 1
ATOM 8158 C CA . ASN B 1 425 ? 20.688 -25.203 -27.828 1 60.16 425 ASN B CA 1
ATOM 8159 C C . ASN B 1 425 ? 20.578 -26.469 -28.688 1 60.16 425 ASN B C 1
ATOM 8161 O O . ASN B 1 425 ? 20.734 -26.422 -29.906 1 60.16 425 ASN B O 1
ATOM 8165 N N . LYS B 1 426 ? 20.344 -27.656 -28.172 1 65.56 426 LYS B N 1
ATOM 8166 C CA . LYS B 1 426 ? 20.469 -28.812 -29.047 1 65.56 426 LYS B CA 1
ATOM 8167 C C . LYS B 1 426 ? 19.094 -29.422 -29.344 1 65.56 426 LYS B C 1
ATOM 8169 O O . LYS B 1 426 ? 18.328 -29.703 -28.422 1 65.56 426 LYS B O 1
ATOM 8174 N N . GLN B 1 427 ? 18.656 -29.453 -30.562 1 68.38 427 GLN B N 1
ATOM 8175 C CA . GLN B 1 427 ? 17.422 -30.031 -31.062 1 68.38 427 GLN B CA 1
ATOM 8176 C C . GLN B 1 427 ? 17.203 -31.438 -30.531 1 68.38 427 GLN B C 1
ATOM 8178 O O . GLN B 1 427 ? 16.062 -31.875 -30.344 1 68.38 427 GLN B O 1
ATOM 8183 N N . ASP B 1 428 ? 18.266 -32.125 -30.219 1 78.56 428 ASP B N 1
ATOM 8184 C CA . ASP B 1 428 ? 18.094 -33.5 -29.797 1 78.56 428 ASP B CA 1
ATOM 8185 C C . ASP B 1 428 ? 18.281 -33.656 -28.281 1 78.56 428 ASP B C 1
ATOM 8187 O O . ASP B 1 428 ? 18.656 -34.719 -27.797 1 78.56 428 ASP B O 1
ATOM 8191 N N . SER B 1 429 ? 17.953 -32.594 -27.641 1 87.12 429 SER B N 1
ATOM 8192 C CA . SER B 1 429 ? 18.156 -32.656 -26.188 1 87.12 429 SER B CA 1
ATOM 8193 C C . SER B 1 429 ? 17.047 -33.438 -25.5 1 87.12 429 SER B C 1
ATOM 8195 O O . SER B 1 429 ? 15.883 -33.375 -25.922 1 87.12 429 SER B O 1
ATOM 8197 N N . LYS B 1 430 ? 17.469 -34.312 -24.578 1 91.5 430 LYS B N 1
ATOM 8198 C CA . LYS B 1 430 ? 16.547 -35.062 -23.719 1 91.5 430 LYS B CA 1
ATOM 8199 C C . LYS B 1 430 ? 16.672 -34.594 -22.266 1 91.5 430 LYS B C 1
ATOM 8201 O O . LYS B 1 430 ? 17.672 -34.875 -21.609 1 91.5 430 LYS B O 1
ATOM 8206 N N . VAL B 1 431 ? 15.609 -33.969 -21.797 1 92.06 431 VAL B N 1
ATOM 8207 C CA . VAL B 1 431 ? 15.695 -33.375 -20.469 1 92.06 431 VAL B CA 1
ATOM 8208 C C . VAL B 1 431 ? 14.875 -34.188 -19.469 1 92.06 431 VAL B C 1
ATOM 8210 O O . VAL B 1 431 ? 13.703 -34.5 -19.719 1 92.06 431 VAL B O 1
ATOM 8213 N N . LEU B 1 432 ? 15.484 -34.594 -18.391 1 94.44 432 LEU B N 1
ATOM 8214 C CA . LEU B 1 432 ? 14.828 -35.312 -17.312 1 94.44 432 LEU B CA 1
ATOM 8215 C C . LEU B 1 432 ? 14.734 -34.438 -16.047 1 94.44 432 LEU B C 1
ATOM 8217 O O . LEU B 1 432 ? 15.758 -34.031 -15.5 1 94.44 432 LEU B O 1
ATOM 8221 N N . PHE B 1 433 ? 13.516 -34.156 -15.617 1 94.81 433 PHE B N 1
ATOM 8222 C CA . PHE B 1 433 ? 13.289 -33.406 -14.391 1 94.81 433 PHE B CA 1
ATOM 8223 C C . PHE B 1 433 ? 13.078 -34.344 -13.203 1 94.81 433 PHE B C 1
ATOM 8225 O O . PHE B 1 433 ? 12.031 -35 -13.086 1 94.81 433 PHE B O 1
ATOM 8232 N N . LEU B 1 434 ? 14.117 -34.406 -12.391 1 96.06 434 LEU B N 1
ATOM 8233 C CA . LEU B 1 434 ? 13.992 -35.156 -11.133 1 96.06 434 LEU B CA 1
ATOM 8234 C C . LEU B 1 434 ? 13.625 -34.219 -9.984 1 96.06 434 LEU B C 1
ATOM 8236 O O . LEU B 1 434 ? 14.414 -34.031 -9.055 1 96.06 434 LEU B O 1
ATOM 8240 N N . MET B 1 435 ? 12.5 -33.656 -10.094 1 95.06 435 MET B N 1
ATOM 8241 C CA . MET B 1 435 ? 11.898 -32.688 -9.164 1 95.06 435 MET B CA 1
ATOM 8242 C C . MET B 1 435 ? 10.453 -33.094 -8.844 1 95.06 435 MET B C 1
ATOM 8244 O O . MET B 1 435 ? 9.852 -33.906 -9.547 1 95.06 435 MET B O 1
ATOM 8248 N N . PRO B 1 436 ? 9.969 -32.531 -7.641 1 91.81 436 PRO B N 1
ATOM 8249 C CA . PRO B 1 436 ? 8.523 -32.719 -7.465 1 91.81 436 PRO B CA 1
ATOM 8250 C C . PRO B 1 436 ? 7.723 -32.312 -8.688 1 91.81 436 PRO B C 1
ATOM 8252 O O . PRO B 1 436 ? 8.117 -31.375 -9.391 1 91.81 436 PRO B O 1
ATOM 8255 N N . CYS B 1 437 ? 6.637 -33 -8.883 1 89.94 437 CYS B N 1
ATOM 8256 C CA . CYS B 1 437 ? 5.867 -32.75 -10.102 1 89.94 437 CYS B CA 1
ATOM 8257 C C . CYS B 1 437 ? 5.453 -31.297 -10.227 1 89.94 437 CYS B C 1
ATOM 8259 O O . CYS B 1 437 ? 5.145 -30.656 -9.219 1 89.94 437 CYS B O 1
ATOM 8261 N N . HIS B 1 438 ? 5.555 -30.688 -11.398 1 89.56 438 HIS B N 1
ATOM 8262 C CA . HIS B 1 438 ? 5.078 -29.359 -11.773 1 89.56 438 HIS B CA 1
ATOM 8263 C C . HIS B 1 438 ? 5.828 -28.266 -11.016 1 89.56 438 HIS B C 1
ATOM 8265 O O . HIS B 1 438 ? 5.242 -27.234 -10.648 1 89.56 438 HIS B O 1
ATOM 8271 N N . SER B 1 439 ? 7.031 -28.469 -10.664 1 86.44 439 SER B N 1
ATOM 8272 C CA . SER B 1 439 ? 7.863 -27.516 -9.93 1 86.44 439 SER B CA 1
ATOM 8273 C C . SER B 1 439 ? 8.289 -26.359 -10.828 1 86.44 439 SER B C 1
ATOM 8275 O O . SER B 1 439 ? 8.648 -25.297 -10.336 1 86.44 439 SER B O 1
ATOM 8277 N N . THR B 1 440 ? 8.359 -26.594 -12.125 1 85.69 440 THR B N 1
ATOM 8278 C CA . THR B 1 440 ? 8.781 -25.578 -13.094 1 85.69 440 THR B CA 1
ATOM 8279 C C . THR B 1 440 ? 7.797 -25.516 -14.266 1 85.69 440 THR B C 1
ATOM 8281 O O . THR B 1 440 ? 7.02 -26.453 -14.484 1 85.69 440 THR B O 1
ATOM 8284 N N . PRO B 1 441 ? 7.855 -24.391 -14.945 1 85.81 441 PRO B N 1
ATOM 8285 C CA . PRO B 1 441 ? 7.18 -24.453 -16.234 1 85.81 441 PRO B CA 1
ATOM 8286 C C . PRO B 1 441 ? 7.789 -25.5 -17.172 1 85.81 441 PRO B C 1
ATOM 8288 O O . PRO B 1 441 ? 8.875 -26.016 -16.891 1 85.81 441 PRO B O 1
ATOM 8291 N N . TYR B 1 442 ? 7.148 -25.844 -18.109 1 89.12 442 TYR B N 1
ATOM 8292 C CA . TYR B 1 442 ? 7.543 -26.969 -18.938 1 89.12 442 TYR B CA 1
ATOM 8293 C C . TYR B 1 442 ? 7.781 -26.531 -20.375 1 89.12 442 TYR B C 1
ATOM 8295 O O . TYR B 1 442 ? 8.734 -25.797 -20.656 1 89.12 442 TYR B O 1
ATOM 8303 N N . TYR B 1 443 ? 6.91 -26.766 -21.281 1 87.38 443 TYR B N 1
ATOM 8304 C CA . TYR B 1 443 ? 7.141 -26.469 -22.688 1 87.38 443 TYR B CA 1
ATOM 8305 C C . TYR B 1 443 ? 6.883 -24.984 -22.984 1 87.38 443 TYR B C 1
ATOM 8307 O O . TYR B 1 443 ? 7.523 -24.406 -23.859 1 87.38 443 TYR B O 1
ATOM 8315 N N . SER B 1 444 ? 6.012 -24.391 -22.266 1 86 444 SER B N 1
ATOM 8316 C CA . SER B 1 444 ? 5.648 -23 -22.516 1 86 444 SER B CA 1
ATOM 8317 C C . SER B 1 444 ? 6.84 -22.078 -22.312 1 86 444 SER B C 1
ATOM 8319 O O . SER B 1 444 ? 6.938 -21.031 -22.953 1 86 444 SER B O 1
ATOM 8321 N N . TYR B 1 445 ? 7.703 -22.453 -21.469 1 84.75 445 TYR B N 1
ATOM 8322 C CA . TYR B 1 445 ? 8.82 -21.578 -21.156 1 84.75 445 TYR B CA 1
ATOM 8323 C C . TYR B 1 445 ? 10.062 -21.969 -21.953 1 84.75 445 TYR B C 1
ATOM 8325 O O . TYR B 1 445 ? 10.945 -21.141 -22.188 1 84.75 445 TYR B O 1
ATOM 8333 N N . ILE B 1 446 ? 10.148 -23.234 -22.359 1 81.38 446 ILE B N 1
ATOM 8334 C CA . ILE B 1 446 ? 11.266 -23.703 -23.172 1 81.38 446 ILE B CA 1
ATOM 8335 C C . ILE B 1 446 ? 10.984 -23.422 -24.641 1 81.38 446 ILE B C 1
ATOM 8337 O O . ILE B 1 446 ? 11.898 -23.062 -25.406 1 81.38 446 ILE B O 1
ATOM 8341 N N . HIS B 1 447 ? 9.766 -23.547 -25.109 1 84.81 447 HIS B N 1
ATOM 8342 C CA . HIS B 1 447 ? 9.258 -23.234 -26.453 1 84.81 447 HIS B CA 1
ATOM 8343 C C . HIS B 1 447 ? 10.07 -23.953 -27.531 1 84.81 447 HIS B C 1
ATOM 8345 O O . HIS B 1 447 ? 10.445 -23.344 -28.531 1 84.81 447 HIS B O 1
ATOM 8351 N N . GLN B 1 448 ? 10.578 -25.156 -27.203 1 84.88 448 GLN B N 1
ATOM 8352 C CA . GLN B 1 448 ? 11.242 -26.047 -28.141 1 84.88 448 GLN B CA 1
ATOM 8353 C C . GLN B 1 448 ? 10.656 -27.453 -28.078 1 84.88 448 GLN B C 1
ATOM 8355 O O . GLN B 1 448 ? 10.328 -27.938 -26.984 1 84.88 448 GLN B O 1
ATOM 8360 N N . ASN B 1 449 ? 10.578 -28.031 -29.234 1 86.81 449 ASN B N 1
ATOM 8361 C CA . ASN B 1 449 ? 10.031 -29.375 -29.312 1 86.81 449 ASN B CA 1
ATOM 8362 C C . ASN B 1 449 ? 11.094 -30.438 -29 1 86.81 449 ASN B C 1
ATOM 8364 O O . ASN B 1 449 ? 11.547 -31.141 -29.906 1 86.81 449 ASN B O 1
ATOM 8368 N N . ILE B 1 450 ? 11.477 -30.484 -27.812 1 89.12 450 ILE B N 1
ATOM 8369 C CA . ILE B 1 450 ? 12.469 -31.453 -27.359 1 89.12 450 ILE B CA 1
ATOM 8370 C C . ILE B 1 450 ? 11.797 -32.469 -26.438 1 89.12 450 ILE B C 1
ATOM 8372 O O . ILE B 1 450 ? 10.672 -32.281 -25.984 1 89.12 450 ILE B O 1
ATOM 8376 N N . SER B 1 451 ? 12.5 -33.562 -26.297 1 90.38 451 SER B N 1
ATOM 8377 C CA . SER B 1 451 ? 11.969 -34.594 -25.406 1 90.38 451 SER B CA 1
ATOM 8378 C C . SER B 1 451 ? 12.203 -34.25 -23.953 1 90.38 451 SER B C 1
ATOM 8380 O O . SER B 1 451 ? 13.336 -34.031 -23.531 1 90.38 451 SER B O 1
ATOM 8382 N N . MET B 1 452 ? 11.109 -34.156 -23.234 1 91.88 452 MET B N 1
ATOM 8383 C CA . MET B 1 452 ? 11.203 -33.844 -21.812 1 91.88 452 MET B CA 1
ATOM 8384 C C . MET B 1 452 ? 10.367 -34.812 -20.984 1 91.88 452 MET B C 1
ATOM 8386 O O . MET B 1 452 ? 9.281 -35.219 -21.406 1 91.88 452 MET B O 1
ATOM 8390 N N . LYS B 1 453 ? 10.953 -35.188 -19.875 1 93.12 453 LYS B N 1
ATOM 8391 C CA . LYS B 1 453 ? 10.258 -36.094 -18.938 1 93.12 453 LYS B CA 1
ATOM 8392 C C . LYS B 1 453 ? 10.312 -35.531 -17.516 1 93.12 453 LYS B C 1
ATOM 8394 O O . LYS B 1 453 ? 11.344 -35 -17.078 1 93.12 453 LYS B O 1
ATOM 8399 N N . PHE B 1 454 ? 9.18 -35.531 -16.828 1 94.38 454 PHE B N 1
ATOM 8400 C CA . PHE B 1 454 ? 9.117 -35.188 -15.422 1 94.38 454 PHE B CA 1
ATOM 8401 C C . PHE B 1 454 ? 8.523 -36.312 -14.602 1 94.38 454 PHE B C 1
ATOM 8403 O O . PHE B 1 454 ? 7.98 -37.281 -15.164 1 94.38 454 PHE B O 1
ATOM 8410 N N . LEU B 1 455 ? 8.727 -36.25 -13.281 1 94.06 455 LEU B N 1
ATOM 8411 C CA . LEU B 1 455 ? 8.109 -37.219 -12.391 1 94.06 455 LEU B CA 1
ATOM 8412 C C . LEU B 1 455 ? 6.621 -36.938 -12.203 1 94.06 455 LEU B C 1
ATOM 8414 O O . LEU B 1 455 ? 6.254 -35.875 -11.656 1 94.06 455 LEU B O 1
ATOM 8418 N N . THR B 1 456 ? 5.828 -37.812 -12.641 1 91.31 456 THR B N 1
ATOM 8419 C CA . THR B 1 456 ? 4.387 -37.562 -12.594 1 91.31 456 THR B CA 1
ATOM 8420 C C . THR B 1 456 ? 3.844 -37.781 -11.188 1 91.31 456 THR B C 1
ATOM 8422 O O . THR B 1 456 ? 4.449 -38.5 -10.383 1 91.31 456 THR B O 1
ATOM 8425 N N . CYS B 1 457 ? 2.826 -37.062 -10.844 1 88.44 457 CYS B N 1
ATOM 8426 C CA . CYS B 1 457 ? 2.15 -37.188 -9.555 1 88.44 457 CYS B CA 1
ATOM 8427 C C . CYS B 1 457 ? 0.644 -37.312 -9.742 1 88.44 457 CYS B C 1
ATOM 8429 O O . CYS B 1 457 ? -0.13 -36.594 -9.117 1 88.44 457 CYS B O 1
ATOM 8431 N N . GLN B 1 458 ? 0.282 -38.188 -10.57 1 86.25 458 GLN B N 1
ATOM 8432 C CA . GLN B 1 458 ? -1.139 -38.406 -10.82 1 86.25 458 GLN B CA 1
ATOM 8433 C C . GLN B 1 458 ? -1.818 -39.062 -9.625 1 86.25 458 GLN B C 1
ATOM 8435 O O . GLN B 1 458 ? -1.229 -39.906 -8.961 1 86.25 458 GLN B O 1
ATOM 8440 N N . PRO B 1 459 ? -3.057 -38.594 -9.305 1 84.75 459 PRO B N 1
ATOM 8441 C CA . PRO B 1 459 ? -3.777 -39.25 -8.219 1 84.75 459 PRO B CA 1
ATOM 8442 C C . PRO B 1 459 ? -4.191 -40.688 -8.586 1 84.75 459 PRO B C 1
ATOM 8444 O O . PRO B 1 459 ? -4 -41.125 -9.727 1 84.75 459 PRO B O 1
ATOM 8447 N N . ASN B 1 460 ? -4.621 -41.375 -7.559 1 83.81 460 ASN B N 1
ATOM 8448 C CA . ASN B 1 460 ? -5.051 -42.781 -7.773 1 83.81 460 ASN B CA 1
ATOM 8449 C C . ASN B 1 460 ? -6.348 -42.844 -8.57 1 83.81 460 ASN B C 1
ATOM 8451 O O . ASN B 1 460 ? -7.41 -43.125 -8.023 1 83.81 460 ASN B O 1
ATOM 8455 N N . LEU B 1 461 ? -6.234 -42.625 -9.859 1 82.06 461 LEU B N 1
ATOM 8456 C CA . LEU B 1 461 ? -7.391 -42.5 -10.742 1 82.06 461 LEU B CA 1
ATOM 8457 C C . LEU B 1 461 ? -8.047 -43.844 -10.977 1 82.06 461 LEU B C 1
ATOM 8459 O O . LEU B 1 461 ? -9.242 -43.938 -11.25 1 82.06 461 LEU B O 1
ATOM 8463 N N . ASN B 1 462 ? -7.246 -44.844 -10.836 1 79.88 462 ASN B N 1
ATOM 8464 C CA . ASN B 1 462 ? -7.75 -46.188 -11.117 1 79.88 462 ASN B CA 1
ATOM 8465 C C . ASN B 1 462 ? -7.961 -47 -9.828 1 79.88 462 ASN B C 1
ATOM 8467 O O . ASN B 1 462 ? -8.195 -48.188 -9.883 1 79.88 462 ASN B O 1
ATOM 8471 N N . LYS B 1 463 ? -8.031 -46.375 -8.586 1 79 463 LYS B N 1
ATOM 8472 C CA . LYS B 1 463 ? -8.312 -46.969 -7.285 1 79 463 LYS B CA 1
ATOM 8473 C C . LYS B 1 463 ? -7.441 -48.219 -7.059 1 79 463 LYS B C 1
ATOM 8475 O O . LYS B 1 463 ? -7.945 -49.281 -6.676 1 79 463 LYS B O 1
ATOM 8480 N N . ILE B 1 464 ? -6.227 -48.125 -7.539 1 84.94 464 ILE B N 1
ATOM 8481 C CA . ILE B 1 464 ? -5.262 -49.188 -7.316 1 84.94 464 ILE B CA 1
ATOM 8482 C C . ILE B 1 464 ? -4.906 -49.281 -5.836 1 84.94 464 ILE B C 1
ATOM 8484 O O . ILE B 1 464 ? -4.73 -48.25 -5.176 1 84.94 464 ILE B O 1
ATOM 8488 N N . ASP B 1 465 ? -4.863 -50.469 -5.391 1 85.62 465 ASP B N 1
ATOM 8489 C CA . ASP B 1 465 ? -4.504 -50.656 -3.988 1 85.62 465 ASP B CA 1
ATOM 8490 C C . ASP B 1 465 ? -3.049 -50.281 -3.736 1 85.62 465 ASP B C 1
ATOM 8492 O O . ASP B 1 465 ? -2.174 -50.594 -4.551 1 85.62 465 ASP B O 1
ATOM 8496 N N . ASN B 1 466 ? -2.791 -49.656 -2.641 1 87.69 466 ASN B N 1
ATOM 8497 C CA . ASN B 1 466 ? -1.455 -49.219 -2.244 1 87.69 466 ASN B CA 1
ATOM 8498 C C . ASN B 1 466 ? -0.792 -48.375 -3.332 1 87.69 466 ASN B C 1
ATOM 8500 O O . ASN B 1 466 ? 0.362 -48.625 -3.691 1 87.69 466 ASN B O 1
ATOM 8504 N N . TYR B 1 467 ? -1.49 -47.531 -3.889 1 87.38 467 TYR B N 1
ATOM 8505 C CA . TYR B 1 467 ? -1.048 -46.688 -4.984 1 87.38 467 TYR B CA 1
ATOM 8506 C C . TYR B 1 467 ? -0.019 -45.656 -4.5 1 87.38 467 TYR B C 1
ATOM 8508 O O . TYR B 1 467 ? -0.164 -45.094 -3.418 1 87.38 467 TYR B O 1
ATOM 8516 N N . THR B 1 468 ? 1.107 -45.688 -5.203 1 89.5 468 THR B N 1
ATOM 8517 C CA . THR B 1 468 ? 2.104 -44.625 -5.039 1 89.5 468 THR B CA 1
ATOM 8518 C C . THR B 1 468 ? 2.416 -43.969 -6.379 1 89.5 468 THR B C 1
ATOM 8520 O O . THR B 1 468 ? 2.646 -44.656 -7.375 1 89.5 468 THR B O 1
ATOM 8523 N N . ASP B 1 469 ? 2.26 -42.688 -6.395 1 88.81 469 ASP B N 1
ATOM 8524 C CA . ASP B 1 469 ? 2.545 -42.031 -7.66 1 88.81 469 ASP B CA 1
ATOM 8525 C C . ASP B 1 469 ? 4.031 -42.094 -7.996 1 88.81 469 ASP B C 1
ATOM 8527 O O . ASP B 1 469 ? 4.848 -42.5 -7.156 1 88.81 469 ASP B O 1
ATOM 8531 N N . GLU B 1 470 ? 4.402 -41.812 -9.203 1 91.88 470 GLU B N 1
ATOM 8532 C CA . GLU B 1 470 ? 5.77 -41.938 -9.695 1 91.88 470 GLU B CA 1
ATOM 8533 C C . GLU B 1 470 ? 6.73 -41.094 -8.883 1 91.88 470 GLU B C 1
ATOM 8535 O O . GLU B 1 470 ? 7.832 -41.531 -8.547 1 91.88 470 GLU B O 1
ATOM 8540 N N . ALA B 1 471 ? 6.328 -39.875 -8.633 1 93 471 ALA B N 1
ATOM 8541 C CA . ALA B 1 471 ? 7.18 -38.938 -7.871 1 93 471 ALA B CA 1
ATOM 8542 C C . ALA B 1 471 ? 7.461 -39.5 -6.473 1 93 471 ALA B C 1
ATOM 8544 O O . ALA B 1 471 ? 8.609 -39.469 -6.016 1 93 471 ALA B O 1
ATOM 8545 N N . ASP B 1 472 ? 6.457 -39.969 -5.82 1 91.56 472 ASP B N 1
ATOM 8546 C CA . ASP B 1 472 ? 6.633 -40.531 -4.484 1 91.56 472 ASP B CA 1
ATOM 8547 C C . ASP B 1 472 ? 7.527 -41.781 -4.516 1 91.56 472 ASP B C 1
ATOM 8549 O O . ASP B 1 472 ? 8.352 -41.969 -3.619 1 91.56 472 ASP B O 1
ATOM 8553 N N . SER B 1 473 ? 7.312 -42.594 -5.504 1 93.31 473 SER B N 1
ATOM 8554 C CA . SER B 1 473 ? 8.148 -43.781 -5.664 1 93.31 473 SER B CA 1
ATOM 8555 C C . SER B 1 473 ? 9.609 -43.406 -5.852 1 93.31 473 SER B C 1
ATOM 8557 O O . SER B 1 473 ? 10.5 -44.031 -5.293 1 93.31 473 SER B O 1
ATOM 8559 N N . PHE B 1 474 ? 9.844 -42.406 -6.621 1 95.19 474 PHE B N 1
ATOM 8560 C CA . PHE B 1 474 ? 11.203 -41.938 -6.859 1 95.19 474 PHE B CA 1
ATOM 8561 C C . PHE B 1 474 ? 11.828 -41.406 -5.574 1 95.19 474 PHE B C 1
ATOM 8563 O O . PHE B 1 474 ? 12.961 -41.781 -5.234 1 95.19 474 PHE B O 1
ATOM 8570 N N . PHE B 1 475 ? 11.125 -40.594 -4.848 1 94.38 475 PHE B N 1
ATOM 8571 C CA . PHE B 1 475 ? 11.711 -39.906 -3.693 1 94.38 475 PHE B CA 1
ATOM 8572 C C . PHE B 1 475 ? 11.859 -40.875 -2.523 1 94.38 475 PHE B C 1
ATOM 8574 O O . PHE B 1 475 ? 12.625 -40.625 -1.591 1 94.38 475 PHE B O 1
ATOM 8581 N N . GLU B 1 476 ? 11.102 -41.969 -2.555 1 93.31 476 GLU B N 1
ATOM 8582 C CA . GLU B 1 476 ? 11.289 -43 -1.546 1 93.31 476 GLU B CA 1
ATOM 8583 C C . GLU B 1 476 ? 12.648 -43.688 -1.707 1 93.31 476 GLU B C 1
ATOM 8585 O O . GLU B 1 476 ? 13.328 -43.969 -0.718 1 93.31 476 GLU B O 1
ATOM 8590 N N . ASN B 1 477 ? 13 -43.938 -2.934 1 94.25 477 ASN B N 1
ATOM 8591 C CA . ASN B 1 477 ? 14.297 -44.562 -3.225 1 94.25 477 ASN B CA 1
ATOM 8592 C C . ASN B 1 477 ? 14.812 -44.125 -4.598 1 94.25 477 ASN B C 1
ATOM 8594 O O . ASN B 1 477 ? 14.75 -44.906 -5.551 1 94.25 477 ASN B O 1
ATOM 8598 N N . PRO B 1 478 ? 15.523 -43.031 -4.66 1 95.88 478 PRO B N 1
ATOM 8599 C CA . PRO B 1 478 ? 15.977 -42.469 -5.941 1 95.88 478 PRO B CA 1
ATOM 8600 C C . PRO B 1 478 ? 16.953 -43.406 -6.664 1 95.88 478 PRO B C 1
ATOM 8602 O O . PRO B 1 478 ? 16.875 -43.531 -7.891 1 95.88 478 PRO B O 1
ATOM 8605 N N . LYS B 1 479 ? 17.828 -44.094 -5.98 1 93.19 479 LYS B N 1
ATOM 8606 C CA . LYS B 1 479 ? 18.812 -44.969 -6.582 1 93.19 479 LYS B CA 1
ATOM 8607 C C . LYS B 1 479 ? 18.156 -46.125 -7.305 1 93.19 479 LYS B C 1
ATOM 8609 O O . LYS B 1 479 ? 18.516 -46.438 -8.438 1 93.19 479 LYS B O 1
ATOM 8614 N N . LEU B 1 480 ? 17.234 -46.688 -6.625 1 92.62 480 LEU B N 1
ATOM 8615 C CA . LEU B 1 480 ? 16.516 -47.844 -7.203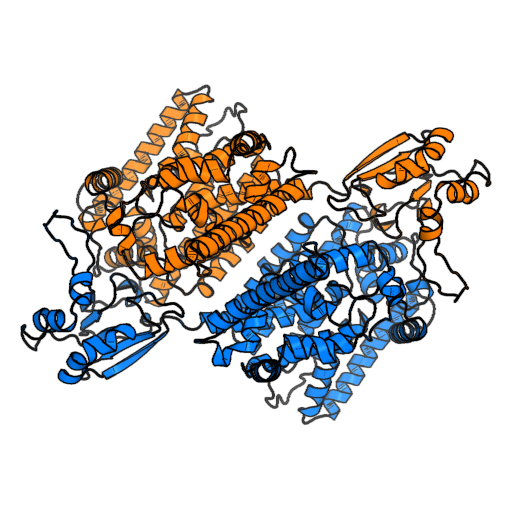 1 92.62 480 LEU B CA 1
ATOM 8616 C C . LEU B 1 480 ? 15.719 -47.406 -8.43 1 92.62 480 LEU B C 1
ATOM 8618 O O . LEU B 1 480 ? 15.672 -48.125 -9.43 1 92.62 480 LEU B O 1
ATOM 8622 N N . TRP B 1 481 ? 15.039 -46.281 -8.352 1 94.31 481 TRP B N 1
ATOM 8623 C CA . TRP B 1 481 ? 14.219 -45.781 -9.453 1 94.31 481 TRP B CA 1
ATOM 8624 C C . TRP B 1 481 ? 15.062 -45.531 -10.688 1 94.31 481 TRP B C 1
ATOM 8626 O O . TRP B 1 481 ? 14.68 -45.906 -11.805 1 94.31 481 TRP B O 1
ATOM 8636 N N . LEU B 1 482 ? 16.234 -44.969 -10.508 1 93.62 482 LEU B N 1
ATOM 8637 C CA . LEU B 1 482 ? 17.141 -44.656 -11.617 1 93.62 482 LEU B CA 1
ATOM 8638 C C . LEU B 1 482 ? 17.688 -45.938 -12.234 1 93.62 482 LEU B C 1
ATOM 8640 O O . LEU B 1 482 ? 17.828 -46.031 -13.461 1 93.62 482 LEU B O 1
ATOM 8644 N N . ALA B 1 483 ? 17.953 -46.906 -11.445 1 89.81 483 ALA B N 1
ATOM 8645 C CA . ALA B 1 483 ? 18.438 -48.188 -11.938 1 89.81 483 ALA B CA 1
ATOM 8646 C C . ALA B 1 483 ? 17.391 -48.875 -12.789 1 89.81 483 ALA B C 1
ATOM 8648 O O . ALA B 1 483 ? 17.703 -49.406 -13.859 1 89.81 483 ALA B O 1
ATOM 8649 N N . GLN B 1 484 ? 16.203 -48.812 -12.344 1 89.5 484 GLN B N 1
ATOM 8650 C CA . GLN B 1 484 ? 15.094 -49.5 -13 1 89.5 484 GLN B CA 1
ATOM 8651 C C . GLN B 1 484 ? 14.703 -48.812 -14.297 1 89.5 484 GLN B C 1
ATOM 8653 O O . GLN B 1 484 ? 14.344 -49.469 -15.281 1 89.5 484 GLN B O 1
ATOM 8658 N N . ASN B 1 485 ? 14.805 -47.5 -14.328 1 89.94 485 ASN B N 1
ATOM 8659 C CA . ASN B 1 485 ? 14.258 -46.781 -15.469 1 89.94 485 ASN B CA 1
ATOM 8660 C C . ASN B 1 485 ? 15.352 -46.406 -16.469 1 89.94 485 ASN B C 1
ATOM 8662 O O . ASN B 1 485 ? 15.07 -46.188 -17.641 1 89.94 485 ASN B O 1
ATOM 8666 N N . TYR B 1 486 ? 16.625 -46.406 -16.141 1 87.81 486 TYR B N 1
ATOM 8667 C CA . TYR B 1 486 ? 17.641 -45.906 -17.062 1 87.81 486 TYR B CA 1
ATOM 8668 C C . TYR B 1 486 ? 18.828 -46.875 -17.109 1 87.81 486 TYR B C 1
ATOM 8670 O O . TYR B 1 486 ? 19.422 -47.062 -18.172 1 87.81 486 TYR B O 1
ATOM 8678 N N . GLU B 1 487 ? 19.156 -47.531 -16.078 1 79.31 487 GLU B N 1
ATOM 8679 C CA . GLU B 1 487 ? 20.312 -48.406 -16.094 1 79.31 487 GLU B CA 1
ATOM 8680 C C . GLU B 1 487 ? 19.984 -49.75 -16.75 1 79.31 487 GLU B C 1
ATOM 8682 O O . GLU B 1 487 ? 20.781 -50.312 -17.484 1 79.31 487 GLU B O 1
ATOM 8687 N N . GLN B 1 488 ? 18.844 -50.281 -16.375 1 76.94 488 GLN B N 1
ATOM 8688 C CA . GLN B 1 488 ? 18.453 -51.562 -16.906 1 76.94 488 GLN B CA 1
ATOM 8689 C C . GLN B 1 488 ? 18 -51.438 -18.359 1 76.94 488 GLN B C 1
ATOM 8691 O O . GLN B 1 488 ? 18.062 -52.438 -19.109 1 76.94 488 GLN B O 1
ATOM 8696 N N . ASN B 1 489 ? 17.594 -50.375 -18.594 1 65.81 489 ASN B N 1
ATOM 8697 C CA . ASN B 1 489 ? 17.188 -50.156 -19.984 1 65.81 489 ASN B CA 1
ATOM 8698 C C . ASN B 1 489 ? 18.359 -49.656 -20.828 1 65.81 489 ASN B C 1
ATOM 8700 O O . ASN B 1 489 ? 19.359 -49.188 -20.297 1 65.81 489 ASN B O 1
ATOM 8704 N N . SER B 1 490 ? 18.469 -49.938 -22.203 1 60.31 490 SER B N 1
ATOM 8705 C CA . SER B 1 490 ? 19.578 -49.656 -23.125 1 60.31 490 SER B CA 1
ATOM 8706 C C . SER B 1 490 ? 20.125 -48.25 -22.922 1 60.31 490 SER B C 1
ATOM 8708 O O . SER B 1 490 ? 19.375 -47.344 -22.547 1 60.31 490 SER B O 1
ATOM 8710 N N . VAL B 1 491 ? 21.594 -48.156 -22.844 1 55.62 491 VAL B N 1
ATOM 8711 C CA . VAL B 1 491 ? 22.406 -46.938 -22.734 1 55.62 491 VAL B CA 1
ATOM 8712 C C . VAL B 1 491 ? 21.859 -45.875 -23.656 1 55.62 491 VAL B C 1
ATOM 8714 O O . VAL B 1 491 ? 22.031 -44.688 -23.406 1 55.62 491 VAL B O 1
ATOM 8717 N N . GLN B 1 492 ? 21.188 -46.156 -24.641 1 55.41 492 GLN B N 1
ATOM 8718 C CA . GLN B 1 492 ? 20.781 -45.25 -25.703 1 55.41 492 GLN B CA 1
ATOM 8719 C C . GLN B 1 492 ? 19.688 -44.312 -25.234 1 55.41 492 GLN B C 1
ATOM 8721 O O . GLN B 1 492 ? 19.484 -43.25 -25.812 1 55.41 492 GLN B O 1
ATOM 8726 N N . CYS B 1 493 ? 19.203 -44.5 -23.938 1 76.38 493 CYS B N 1
ATOM 8727 C CA . CYS B 1 493 ? 18.016 -43.688 -23.609 1 76.38 493 CYS B CA 1
ATOM 8728 C C . CYS B 1 493 ? 18.297 -42.75 -22.453 1 76.38 493 CYS B C 1
ATOM 8730 O O . CYS B 1 493 ? 17.359 -42.219 -21.828 1 76.38 493 CYS B O 1
ATOM 8732 N N . MET B 1 494 ? 19.688 -42.469 -22.453 1 87.75 494 MET B N 1
ATOM 8733 C CA . MET B 1 494 ? 20.047 -41.594 -21.328 1 87.75 494 MET B CA 1
ATOM 8734 C C . MET B 1 494 ? 19.719 -40.125 -21.625 1 87.75 494 MET B C 1
ATOM 8736 O O . MET B 1 494 ? 19.938 -39.688 -22.75 1 87.75 494 MET B O 1
ATOM 8740 N N . PRO B 1 495 ? 19.25 -39.469 -20.609 1 92.12 495 PRO B N 1
ATOM 8741 C CA . PRO B 1 495 ? 18.953 -38.031 -20.828 1 92.12 495 PRO B CA 1
ATOM 8742 C C . PRO B 1 495 ? 20.219 -37.188 -21.031 1 92.12 495 PRO B C 1
ATOM 8744 O O . PRO B 1 495 ? 21.281 -37.531 -20.516 1 92.12 495 PRO B O 1
ATOM 8747 N N . SER B 1 496 ? 20.141 -36.188 -21.891 1 90.62 496 SER B N 1
ATOM 8748 C CA . SER B 1 496 ? 21.25 -35.25 -22.094 1 90.62 496 SER B CA 1
ATOM 8749 C C . SER B 1 496 ? 21.375 -34.281 -20.922 1 90.62 496 SER B C 1
ATOM 8751 O O . SER B 1 496 ? 22.469 -33.812 -20.625 1 90.62 496 SER B O 1
ATOM 8753 N N . HIS B 1 497 ? 20.188 -33.969 -20.328 1 92.38 497 HIS B N 1
ATOM 8754 C CA . HIS B 1 497 ? 20.156 -33.031 -19.203 1 92.38 497 HIS B CA 1
ATOM 8755 C C . HIS B 1 497 ? 19.312 -33.594 -18.062 1 92.38 497 HIS B C 1
ATOM 8757 O O . HIS B 1 497 ? 18.266 -34.188 -18.281 1 92.38 497 HIS B O 1
ATOM 8763 N N . ILE B 1 498 ? 19.844 -33.406 -16.875 1 94.44 498 ILE B N 1
ATOM 8764 C CA . ILE B 1 498 ? 19.109 -33.781 -15.664 1 94.44 498 ILE B CA 1
ATOM 8765 C C . ILE B 1 498 ? 18.953 -32.562 -14.758 1 94.44 498 ILE B C 1
ATOM 8767 O O . ILE B 1 498 ? 19.938 -31.938 -14.398 1 94.44 498 ILE B O 1
ATOM 8771 N N . VAL B 1 499 ? 17.703 -32.25 -14.43 1 94.31 499 VAL B N 1
ATOM 8772 C CA . VAL B 1 499 ? 17.375 -31.109 -13.594 1 94.31 499 VAL B CA 1
ATOM 8773 C C . VAL B 1 499 ? 16.984 -31.578 -12.195 1 94.31 499 VAL B C 1
ATOM 8775 O O . VAL B 1 499 ? 16.078 -32.406 -12.047 1 94.31 499 VAL B O 1
ATOM 8778 N N . ILE B 1 500 ? 17.688 -31.109 -11.133 1 95.56 500 ILE B N 1
ATOM 8779 C CA . ILE B 1 500 ? 17.406 -31.531 -9.766 1 95.56 500 ILE B CA 1
ATOM 8780 C C . ILE B 1 500 ? 17.453 -30.328 -8.836 1 95.56 500 ILE B C 1
ATOM 8782 O O . ILE B 1 500 ? 18.031 -29.297 -9.18 1 95.56 500 ILE B O 1
ATOM 8786 N N . PHE B 1 501 ? 16.766 -30.422 -7.695 1 94.38 501 PHE B N 1
ATOM 8787 C CA . PHE B 1 501 ? 17.031 -29.516 -6.594 1 94.38 501 PHE B CA 1
ATOM 8788 C C . PHE B 1 501 ? 18.312 -29.906 -5.859 1 94.38 501 PHE B C 1
ATOM 8790 O O . PHE B 1 501 ? 18.688 -31.094 -5.844 1 94.38 501 PHE B O 1
ATOM 8797 N N . ASP B 1 502 ? 18.969 -29.016 -5.258 1 93.81 502 ASP B N 1
ATOM 8798 C CA . ASP B 1 502 ? 20.25 -29.25 -4.613 1 93.81 502 ASP B CA 1
ATOM 8799 C C . ASP B 1 502 ? 20.125 -30.281 -3.488 1 93.81 502 ASP B C 1
ATOM 8801 O O . ASP B 1 502 ? 21.078 -31 -3.188 1 93.81 502 ASP B O 1
ATOM 8805 N N . THR B 1 503 ? 18.953 -30.438 -2.922 1 93.25 503 THR B N 1
ATOM 8806 C CA . THR B 1 503 ? 18.734 -31.359 -1.815 1 93.25 503 THR B CA 1
ATOM 8807 C C . THR B 1 503 ? 18.797 -32.812 -2.299 1 93.25 503 THR B C 1
ATOM 8809 O O . THR B 1 503 ? 19.094 -33.719 -1.52 1 93.25 503 THR B O 1
ATOM 8812 N N . LEU B 1 504 ? 18.531 -33.031 -3.566 1 95.56 504 LEU B N 1
ATOM 8813 C CA . LEU B 1 504 ? 18.484 -34.406 -4.125 1 95.56 504 LEU B CA 1
ATOM 8814 C C . LEU B 1 504 ? 19.891 -34.875 -4.512 1 95.56 504 LEU B C 1
ATOM 8816 O O . LEU B 1 504 ? 20.094 -36.062 -4.73 1 95.56 504 LEU B O 1
ATOM 8820 N N . TYR B 1 505 ? 20.859 -34 -4.59 1 95.5 505 TYR B N 1
ATOM 8821 C CA . TYR B 1 505 ? 22.188 -34.312 -5.113 1 95.5 505 TYR B CA 1
ATOM 8822 C C . TYR B 1 505 ? 22.828 -35.469 -4.371 1 95.5 505 TYR B C 1
ATOM 8824 O O . TYR B 1 505 ? 23.391 -36.375 -4.992 1 95.5 505 TYR B O 1
ATOM 8832 N N . ILE B 1 506 ? 22.641 -35.5 -3.076 1 93.69 506 ILE B N 1
ATOM 8833 C CA . ILE B 1 506 ? 23.297 -36.5 -2.236 1 93.69 506 ILE B CA 1
ATOM 8834 C C . ILE B 1 506 ? 22.766 -37.875 -2.584 1 93.69 506 ILE B C 1
ATOM 8836 O O . ILE B 1 506 ? 23.5 -38.875 -2.51 1 93.69 506 ILE B O 1
ATOM 8840 N N . HIS B 1 507 ? 21.547 -37.969 -3.064 1 94.81 507 HIS B N 1
ATOM 8841 C CA . HIS B 1 507 ? 20.906 -39.25 -3.32 1 94.81 507 HIS B CA 1
ATOM 8842 C C . HIS B 1 507 ? 21.172 -39.719 -4.746 1 94.81 507 HIS B C 1
ATOM 8844 O O . HIS B 1 507 ? 21 -40.906 -5.051 1 94.81 507 HIS B O 1
ATOM 8850 N N . VAL B 1 508 ? 21.625 -38.781 -5.617 1 96 508 VAL B N 1
ATOM 8851 C CA . VAL B 1 508 ? 21.75 -39.188 -7.016 1 96 508 VAL B CA 1
ATOM 8852 C C . VAL B 1 508 ? 23.188 -38.969 -7.484 1 96 508 VAL B C 1
ATOM 8854 O O . VAL B 1 508 ? 23.516 -39.156 -8.656 1 96 508 VAL B O 1
ATOM 8857 N N . LYS B 1 509 ? 24.078 -38.531 -6.629 1 95.5 509 LYS B N 1
ATOM 8858 C CA . LYS B 1 509 ? 25.453 -38.188 -6.965 1 95.5 509 LYS B CA 1
ATOM 8859 C C . LYS B 1 509 ? 26.172 -39.375 -7.641 1 95.5 509 LYS B C 1
ATOM 8861 O O . LYS B 1 509 ? 26.906 -39.188 -8.617 1 95.5 509 LYS B O 1
ATOM 8866 N N . ASP B 1 510 ? 25.953 -40.562 -7.156 1 93.88 510 ASP B N 1
ATOM 8867 C CA . ASP B 1 510 ? 26.609 -41.75 -7.695 1 93.88 510 ASP B CA 1
ATOM 8868 C C . ASP B 1 510 ? 26.203 -42 -9.148 1 93.88 510 ASP B C 1
ATOM 8870 O O . ASP B 1 510 ? 27.047 -42.312 -9.984 1 93.88 510 ASP B O 1
ATOM 8874 N N . PHE B 1 511 ? 24.938 -41.875 -9.398 1 93.69 511 PHE B N 1
ATOM 8875 C CA . PHE B 1 511 ? 24.422 -42.031 -10.758 1 93.69 511 PHE B CA 1
ATOM 8876 C C . PHE B 1 511 ? 25.031 -41 -11.695 1 93.69 511 PHE B C 1
ATOM 8878 O O . PHE B 1 511 ? 25.438 -41.312 -12.812 1 93.69 511 PHE B O 1
ATOM 8885 N N . LEU B 1 512 ? 25.109 -39.719 -11.305 1 94.69 512 LEU B N 1
ATOM 8886 C CA . LEU B 1 512 ? 25.625 -38.625 -12.102 1 94.69 512 LEU B CA 1
ATOM 8887 C C . LEU B 1 512 ? 27.094 -38.844 -12.43 1 94.69 512 LEU B C 1
ATOM 8889 O O . LEU B 1 512 ? 27.531 -38.625 -13.57 1 94.69 512 LEU B O 1
ATOM 8893 N N . GLU B 1 513 ? 27.844 -39.25 -11.438 1 93.56 513 GLU B N 1
ATOM 8894 C CA . GLU B 1 513 ? 29.266 -39.5 -11.633 1 93.56 513 GLU B CA 1
ATOM 8895 C C . GLU B 1 513 ? 29.5 -40.719 -12.523 1 93.56 513 GLU B C 1
ATOM 8897 O O . GLU B 1 513 ? 30.359 -40.688 -13.406 1 93.56 513 GLU B O 1
ATOM 8902 N N . GLN B 1 514 ? 28.781 -41.75 -12.273 1 90.5 514 GLN B N 1
ATOM 8903 C CA . GLN B 1 514 ? 28.938 -43 -13.008 1 90.5 514 GLN B CA 1
ATOM 8904 C C . GLN B 1 514 ? 28.703 -42.812 -14.5 1 90.5 514 GLN B C 1
ATOM 8906 O O . GLN B 1 514 ? 29.391 -43.406 -15.328 1 90.5 514 GLN B O 1
ATOM 8911 N N . TYR B 1 515 ? 27.781 -41.938 -14.859 1 91.19 515 TYR B N 1
ATOM 8912 C CA . TYR B 1 515 ? 27.406 -41.781 -16.266 1 91.19 515 TYR B CA 1
ATOM 8913 C C . TYR B 1 515 ? 27.938 -40.438 -16.828 1 91.19 515 TYR B C 1
ATOM 8915 O O . TYR B 1 515 ? 27.5 -40 -17.891 1 91.19 515 TYR B O 1
ATOM 8923 N N . GLY B 1 516 ? 28.719 -39.75 -16.172 1 91.94 516 GLY B N 1
ATOM 8924 C CA . GLY B 1 516 ? 29.516 -38.625 -16.672 1 91.94 516 GLY B CA 1
ATOM 8925 C C . GLY B 1 516 ? 28.719 -37.344 -16.766 1 91.94 516 GLY B C 1
ATOM 8926 O O . GLY B 1 516 ? 28.891 -36.594 -17.734 1 91.94 516 GLY B O 1
ATOM 8927 N N . TYR B 1 517 ? 27.828 -37.062 -15.852 1 94.19 517 TYR B N 1
ATOM 8928 C CA . TYR B 1 517 ? 27.094 -35.812 -15.828 1 94.19 517 TYR B CA 1
ATOM 8929 C C . TYR B 1 517 ? 27.859 -34.75 -15.023 1 94.19 517 TYR B C 1
ATOM 8931 O O . TYR B 1 517 ? 28.344 -35.031 -13.922 1 94.19 517 TYR B O 1
ATOM 8939 N N . ASP B 1 518 ? 27.984 -33.5 -15.656 1 94.44 518 ASP B N 1
ATOM 8940 C CA . ASP B 1 518 ? 28.609 -32.375 -14.953 1 94.44 518 ASP B CA 1
ATOM 8941 C C . ASP B 1 518 ? 27.625 -31.234 -14.773 1 94.44 518 ASP B C 1
ATOM 8943 O O . ASP B 1 518 ? 26.719 -31.047 -15.586 1 94.44 518 ASP B O 1
ATOM 8947 N N . LEU B 1 519 ? 27.828 -30.547 -13.672 1 93.5 519 LEU B N 1
ATOM 8948 C CA . LEU B 1 519 ? 27 -29.375 -13.422 1 93.5 519 LEU B CA 1
ATOM 8949 C C . LEU B 1 519 ? 27.203 -28.328 -14.5 1 93.5 519 LEU B C 1
ATOM 8951 O O . LEU B 1 519 ? 28.328 -27.828 -14.688 1 93.5 519 LEU B O 1
ATOM 8955 N N . CYS B 1 520 ? 26.188 -28.031 -15.219 1 89.69 520 CYS B N 1
ATOM 8956 C CA . CYS B 1 520 ? 26.359 -27.078 -16.312 1 89.69 520 CYS B CA 1
ATOM 8957 C C . CYS B 1 520 ? 25.594 -25.781 -16.031 1 89.69 520 CYS B C 1
ATOM 8959 O O . CYS B 1 520 ? 25.859 -24.75 -16.656 1 89.69 520 CYS B O 1
ATOM 8961 N N . TYR B 1 521 ? 24.609 -25.859 -15.164 1 89.38 521 TYR B N 1
ATOM 8962 C CA . TYR B 1 521 ? 23.859 -24.641 -14.852 1 89.38 521 TYR B CA 1
ATOM 8963 C C . TYR B 1 521 ? 23.312 -24.688 -13.43 1 89.38 521 TYR B C 1
ATOM 8965 O O . TYR B 1 521 ? 22.906 -25.75 -12.945 1 89.38 521 TYR B O 1
ATOM 8973 N N . LYS B 1 522 ? 23.375 -23.688 -12.719 1 89.25 522 LYS B N 1
ATOM 8974 C CA . LYS B 1 522 ? 22.891 -23.516 -11.352 1 89.25 522 LYS B CA 1
ATOM 8975 C C . LYS B 1 522 ? 22.094 -22.219 -11.195 1 89.25 522 LYS B C 1
ATOM 8977 O O . LYS B 1 522 ? 22.516 -21.172 -11.68 1 89.25 522 LYS B O 1
ATOM 8982 N N . THR B 1 523 ? 20.875 -22.312 -10.625 1 85 523 THR B N 1
ATOM 8983 C CA . THR B 1 523 ? 20.078 -21.125 -10.422 1 85 523 THR B CA 1
ATOM 8984 C C . THR B 1 523 ? 19.375 -21.156 -9.062 1 85 523 THR B C 1
ATOM 8986 O O . THR B 1 523 ? 19.062 -22.25 -8.555 1 85 523 THR B O 1
ATOM 8989 N N . PHE B 1 524 ? 19.141 -20 -8.508 1 82.88 524 PHE B N 1
ATOM 8990 C CA . PHE B 1 524 ? 18.469 -19.875 -7.215 1 82.88 524 PHE B CA 1
ATOM 8991 C C . PHE B 1 524 ? 16.984 -20.219 -7.336 1 82.88 524 PHE B C 1
ATOM 8993 O O . PHE B 1 524 ? 16.344 -19.875 -8.344 1 82.88 524 PHE B O 1
ATOM 9000 N N . HIS B 1 525 ? 16.438 -20.906 -6.305 1 84.12 525 HIS B N 1
ATOM 9001 C CA . HIS B 1 525 ? 15.023 -21.266 -6.293 1 84.12 525 HIS B CA 1
ATOM 9002 C C . HIS B 1 525 ? 14.289 -20.562 -5.152 1 84.12 525 HIS B C 1
ATOM 9004 O O . HIS B 1 525 ? 13.398 -19.75 -5.395 1 84.12 525 HIS B O 1
ATOM 9010 N N . SER B 1 526 ? 14.648 -20.844 -3.998 1 81.56 526 SER B N 1
ATOM 9011 C CA . SER B 1 526 ? 13.906 -20.297 -2.867 1 81.56 526 SER B CA 1
ATOM 9012 C C . SER B 1 526 ? 14.789 -20.203 -1.625 1 81.56 526 SER B C 1
ATOM 9014 O O . SER B 1 526 ? 15.656 -21.062 -1.401 1 81.56 526 SER B O 1
ATOM 9016 N N . HIS B 1 527 ? 14.438 -19.188 -0.885 1 74 527 HIS B N 1
ATOM 9017 C CA . HIS B 1 527 ? 15.117 -19.031 0.395 1 74 527 HIS B CA 1
ATOM 9018 C C . HIS B 1 527 ? 14.547 -19.969 1.445 1 74 527 HIS B C 1
ATOM 9020 O O . HIS B 1 527 ? 15.219 -20.297 2.428 1 74 527 HIS B O 1
ATOM 9026 N N . PHE B 1 528 ? 13.281 -20.484 1.194 1 75.81 528 PHE B N 1
ATOM 9027 C CA . PHE B 1 528 ? 12.586 -21.359 2.129 1 75.81 528 PHE B CA 1
ATOM 9028 C C . PHE B 1 528 ? 12.062 -22.594 1.417 1 75.81 528 PHE B C 1
ATOM 9030 O O . PHE B 1 528 ? 10.852 -22.781 1.276 1 75.81 528 PHE B O 1
ATOM 9037 N N . PRO B 1 529 ? 13 -23.422 1.085 1 81.62 529 PRO B N 1
ATOM 9038 C CA . PRO B 1 529 ? 12.57 -24.609 0.346 1 81.62 529 PRO B CA 1
ATOM 9039 C C . PRO B 1 529 ? 11.828 -25.609 1.223 1 81.62 529 PRO B C 1
ATOM 9041 O O . PRO B 1 529 ? 12.023 -25.641 2.439 1 81.62 529 PRO B O 1
ATOM 9044 N N . ASP B 1 530 ? 10.922 -26.344 0.635 1 79.38 530 ASP B N 1
ATOM 9045 C CA . ASP B 1 530 ? 10.234 -27.453 1.287 1 79.38 530 ASP B CA 1
ATOM 9046 C C . ASP B 1 530 ? 11.102 -28.703 1.293 1 79.38 530 ASP B C 1
ATOM 9048 O O . ASP B 1 530 ? 12.242 -28.688 0.819 1 79.38 530 ASP B O 1
ATOM 9052 N N . THR B 1 531 ? 10.609 -29.766 1.843 1 79.44 531 THR B N 1
ATOM 9053 C CA . THR B 1 531 ? 11.359 -31 2.047 1 79.44 531 THR B CA 1
ATOM 9054 C C . THR B 1 531 ? 11.883 -31.531 0.718 1 79.44 531 THR B C 1
ATOM 9056 O O . THR B 1 531 ? 13.016 -32.031 0.64 1 79.44 531 THR B O 1
ATOM 9059 N N . ARG B 1 532 ? 11.117 -31.438 -0.334 1 89.69 532 ARG B N 1
ATOM 9060 C CA . ARG B 1 532 ? 11.516 -32.031 -1.601 1 89.69 532 ARG B CA 1
ATOM 9061 C C . ARG B 1 532 ? 12.031 -30.984 -2.576 1 89.69 532 ARG B C 1
ATOM 9063 O O . ARG B 1 532 ? 12.281 -31.281 -3.744 1 89.69 532 ARG B O 1
ATOM 9070 N N . THR B 1 533 ? 12.164 -29.781 -2.09 1 90.94 533 THR B N 1
ATOM 9071 C CA . THR B 1 533 ? 12.734 -28.719 -2.906 1 90.94 533 THR B CA 1
ATOM 9072 C C . THR B 1 533 ? 14.055 -28.219 -2.309 1 90.94 533 THR B C 1
ATOM 9074 O O . THR B 1 533 ? 14.57 -28.828 -1.36 1 90.94 533 THR B O 1
ATOM 9077 N N . GLY B 1 534 ? 14.695 -27.266 -2.932 1 88.25 534 GLY B N 1
ATOM 9078 C CA . GLY B 1 534 ? 15.984 -26.797 -2.461 1 88.25 534 GLY B CA 1
ATOM 9079 C C . GLY B 1 534 ? 16.203 -25.312 -2.713 1 88.25 534 GLY B C 1
ATOM 9080 O O . GLY B 1 534 ? 15.312 -24.625 -3.234 1 88.25 534 GLY B O 1
ATOM 9081 N N . TYR B 1 535 ? 17.359 -24.953 -2.258 1 86.44 535 TYR B N 1
ATOM 9082 C CA . TYR B 1 535 ? 17.734 -23.547 -2.432 1 86.44 535 TYR B CA 1
ATOM 9083 C C . TYR B 1 535 ? 18.047 -23.25 -3.893 1 86.44 535 TYR B C 1
ATOM 9085 O O . TYR B 1 535 ? 17.844 -22.125 -4.355 1 86.44 535 TYR B O 1
ATOM 9093 N N . TYR B 1 536 ? 18.531 -24.266 -4.516 1 90.19 536 TYR B N 1
ATOM 9094 C CA . TYR B 1 536 ? 18.969 -24.094 -5.895 1 90.19 536 TYR B CA 1
ATOM 9095 C C . TYR B 1 536 ? 18.422 -25.203 -6.789 1 90.19 536 TYR B C 1
ATOM 9097 O O . TYR B 1 536 ? 18.094 -26.297 -6.312 1 90.19 536 TYR B O 1
ATOM 9105 N N . VAL B 1 537 ? 18.203 -24.812 -8.016 1 90.94 537 VAL B N 1
ATOM 9106 C CA . VAL B 1 537 ? 17.984 -25.781 -9.078 1 90.94 537 VAL B CA 1
ATOM 9107 C C . VAL B 1 537 ? 19.281 -26.031 -9.844 1 90.94 537 VAL B C 1
ATOM 9109 O O . VAL B 1 537 ? 19.953 -25.094 -10.25 1 90.94 537 VAL B O 1
ATOM 9112 N N . LEU B 1 538 ? 19.641 -27.266 -9.977 1 93.19 538 LEU B N 1
ATOM 9113 C CA . LEU B 1 538 ? 20.875 -27.672 -10.625 1 93.19 538 LEU B CA 1
ATOM 9114 C C . LEU B 1 538 ? 20.578 -28.438 -11.914 1 93.19 538 LEU B C 1
ATOM 9116 O O . LEU B 1 538 ? 19.688 -29.297 -11.945 1 93.19 538 LEU B O 1
ATOM 9120 N N . ILE B 1 539 ? 21.25 -28.078 -12.93 1 92.75 539 ILE B N 1
ATOM 9121 C CA . ILE B 1 539 ? 21.156 -28.812 -14.188 1 92.75 539 ILE B CA 1
ATOM 9122 C C . ILE B 1 539 ? 22.484 -29.484 -14.492 1 92.75 539 ILE B C 1
ATOM 9124 O O . ILE B 1 539 ? 23.531 -28.828 -14.562 1 92.75 539 ILE B O 1
ATOM 9128 N N . TYR B 1 540 ? 22.422 -30.797 -14.633 1 93.69 540 TYR B N 1
ATOM 9129 C CA . TYR B 1 540 ? 23.578 -31.594 -14.992 1 93.69 540 TYR B CA 1
ATOM 9130 C C . TYR B 1 540 ? 23.516 -32.031 -16.453 1 93.69 540 TYR B C 1
ATOM 9132 O O . TYR B 1 540 ? 22.453 -32.469 -16.938 1 93.69 540 TYR B O 1
ATOM 9140 N N . CYS B 1 541 ? 24.578 -31.828 -17.156 1 92.06 541 CYS B N 1
ATOM 9141 C CA . CYS B 1 541 ? 24.594 -32.156 -18.578 1 92.06 541 CYS B CA 1
ATOM 9142 C C . CYS B 1 541 ? 25.688 -33.156 -18.906 1 92.06 541 CYS B C 1
ATOM 9144 O O . CYS B 1 541 ? 26.688 -33.25 -18.188 1 92.06 541 CYS B O 1
ATOM 9146 N N . LYS B 1 542 ? 25.297 -33.969 -19.891 1 86.75 542 LYS B N 1
ATOM 9147 C CA . LYS B 1 542 ? 26.266 -34.938 -20.422 1 86.75 542 LYS B CA 1
ATOM 9148 C C . LYS B 1 542 ? 26.906 -34.438 -21.703 1 86.75 542 LYS B C 1
ATOM 9150 O O . LYS B 1 542 ? 26.219 -33.969 -22.625 1 86.75 542 LYS B O 1
ATOM 9155 N N . TYR B 1 543 ? 28.172 -33.906 -21.688 1 69.31 543 TYR B N 1
ATOM 9156 C CA . TYR B 1 543 ? 28.875 -33.469 -22.891 1 69.31 543 TYR B CA 1
ATOM 9157 C C . TYR B 1 543 ? 29.234 -34.656 -23.781 1 69.31 543 TYR B C 1
ATOM 9159 O O . TYR B 1 543 ? 29.766 -35.656 -23.297 1 69.31 543 TYR B O 1
ATOM 9167 N N . SER B 1 544 ? 28.328 -35.094 -24.75 1 53.38 544 SER B N 1
ATOM 9168 C CA . SER B 1 544 ? 28.875 -36.031 -25.703 1 53.38 544 SER B CA 1
ATOM 9169 C C . SER B 1 544 ? 30.125 -35.469 -26.375 1 53.38 544 SER B C 1
ATOM 9171 O O . SER B 1 544 ? 30.266 -34.25 -26.531 1 53.38 544 SER B O 1
#

Secondary structure (DSSP, 8-state):
----TTHHHHHHHH-HHHHHHHHHHHHH--S---THHIIIIIHHHHHHHHS-----HHHHTT-S-SHHHHHHHHHHHHS-S-HHHHHHHHHHHHHHHHHHHHHHHHHHHHHHH-HHHHHHHHHHHHH-HHHHHHTTS--HHHHHHHHHHHHHHHS--S-S---S---THHHHHHHHHHH-GGGHHHHHHHHHHHHHH-S-HHHHHHHHHHHHHHHHHHHHHHHHHHHSS---HHHHHHHHHHHH-HHHHT----TTHIIIIIHHHHHGGGHHHHHHHHHTTTTTTSHHHHHHHHHHHHHHHHHHHHHHHHHHHSS---HHHHHHHHHHHSGGGGTS----THHIIIIIHHHHSGGGHHHHHHT---GGGHHHHHHHHHHHHHHTT-SS--GGGGGGGHHHHHHHHHHHHHHHHH----GGGS----TT-EEEEESSTTSS--HHHH-S--EEEE------TT--TT---HHHHHHH-HHHHHIIIIISS-GGG--SEEEEEGGGHHHHHHHHHHTTEEEEEEEE--SS--TT--SEEEEEEE--/----TTHHHHHHHH-HHHHHHHHHHHHH--S---THHIIIIIHHHHHHHHS-----HHHHTT-S-SHHHHHHHHHHHHS-S-HHHHHHHHHHHHHHHHHHHHHHHHHHHHHHH-HHHHHHHHHHHHH-HHHHHHTTS--HHHHHHHHHHHHHHHS--S-S---S-TTTHHHHHHHHHHH-TTHHHHHHHHHHHHHHH-S-HHHHHHHHHHHHHHHHHHHHHHHHHHHSS---HHHHHHHHHHHH-GGGGG----TTHIIIIIHHHHHGGGHHHHHHHHHTTTTTTSHHHHHHHHHHHHHHHHHHHHHHHHHHHSS---HHHHHHHHHHHSGGGGTS----THHIIIIIHHHHSGGGHHHHHHT---GGGHHHHHHHHHHHHHHTT-SS--GGGGGGGHHHHHHHHHHHHHHHH-----GGGS----TT-EEEEESSTT-S--HHHH-S--EEEE------TT--TT---HHHHHHH-HHHHHIIIIISS-GGG--SEEEEEGGGHHHHHHHHHHTTEEEEEEEE--SS--TT--SEEEEEEE--

Foldseek 3Di:
DDPPPCLLVVLVVVVVVQLVLLLVLLVVQDDDDDCCLPQVALQVLCCVQVVDGDHDVLVVLLQAFCVLNVVLNVQCNVPVPDPVSSVNVQLSVLSSLLSQLLVLLLVQLCVQQRNQLSVLLNVLCSPQPLCSNPSSGNHLLSNLQSLLSNLSSLADPDLDQPVDDSQPSLLSLLVSCLSPVLSCLLCVVSLVVCCVSHPCNVSNVVSNVVSNVVSQVVRQVRSCVVSVDRDDNNVSNCVVCVVPVCQVVVAFDFLCCCVPPQVCVSSPVLVVLLLVLLAPVPCQPCVVVVVVVLVVVVVVVLVVVQVVCCVVVVDSPSPVVCVVVCVVVPVCCVPPDPPPSCCCVVPVCCVSCPPCVVVSNVNNPVVSLVVLVCSLVSSSNVCSPRGHDDSSSSSNSVSSSSSSSSSSVCVQPVQDPPVLVPQPPDLAAEEEELAPPPLDDDCVSNVHDYHYYYQDQDPPPVPDPPDDGRNRVCVVAVVVSCCVPAVPDDVVPDGQKYKAAPLCCVRCVCVCVVQPWDFDDKGADDSDDDPRHHRIITMTGHDD/DPPPPCLLVVLVVVVVVQLVLLLVLLVVQDDDDDCCLPQVALQVLCCVQVVDGDHDVLVVLLQAFCVLNVVLNVQCNVPVPDPVSSVNVQLSVLSSLLSQLLVLLLVQLCVQQRNQLSVLLNVLCSPQPLCSNPSRGNHLLSNLQSLLSNLSSLADPDLPPPVDDSQPSLLSLLVSCLSPVLSCLLCVVSLVVCCVSHPCNVSNVVSNVVSNVVSQVVRQVRSCVVSVDRDDNNVSNCVVCVVPVCQVVVAFDFLCCCVPPQVCVSSPVLVVLLLVLLAPVPCLPCVVVVVVVLVVVVVVVLVVVQVVCCVVVVDSPSPVVCVVVCVVVVVCCVPPDVPHSCCCVVPVCCVSCPPCVVVSNVNNPPVSLNVLVCSLVSSSNVCSPRGHDDSSSSSNSVSSSSSSSSSSVCVQPVLDPVVLVPQPPDLAAEEEELAPPPLDDDCVSNVHDYHYYYQDDDPPPVPDPPDDGRNRVCVVQVVVSCCVPAVPDDVVPDGQKYKAAPLCCVRCVVVCVVQPWDFDDKTADDSDDDPRHHRIITMTGHDD

Organism: Nephila pilipes (NCBI:txid299642)

InterPro domains:
  IPR005599 GPI mannosyltransferase [PF03901] (19-296)
  IPR005599 GPI mannosyltransferase [PTHR22760] (19-297)

Sequence (1088 aa):
MNIPTHLIPIVLNRWSPGIAIRLLSIFIVRSSFVPDEYWQSLEVAHKMTFGFGHLTWEWEKQIRSYTYPFMIQILFSAFPESAETVILLPKIFQAVLSTIGDFFTYKLSCKLFGSRCGFWTLFNLLTSWFLFYCSSRTLTNMAETSVTACGLFFYPWKSEKHGGLACSYLWFAGVSTLIRPTAVVLWLPLYLYHLWRERDLFCVIKNTFIAGCVILATLMSCDKYFYGDWVFTPYNFFLFNWRNDIGAFYGQHNFLWYFTTGLPVVLGIHFIPFLMGLSIPYLRRQYFLVFWVIFLFRCVILATLMSCDKYFYGDWVFTPYNFFLFNWRNDIGAFYGQHNFLWYFTTGLPVVLGIHFIPFLMGLSIPYLRRQYFLVFWVIFLFSFLSHKEFRFLLPILPLALIICSAVMNEISSNKMTIFKWKINKQDSKVLFLMPCHSTPYYSYIHQNISMKFLTCQPNLNKIDNYTDEADSFFENPKLWLAQNYEQNSVQCMPSHIVIFDTLYIHVKDFLEQYGYDLCYKTFHSHFPDTRTGYYVLIYCKYSMNIPTHLIPIVLNRWSPGIAIRLLSIFIVRSSFVPDEYWQSLEVAHKMTFGFGHLTWEWEKQIRSYTYPFMIQILFSAFPESAETVILLPKIFQAVLSTIGDFFTYKLSCKLFGSRCGFWTLFNLLTSWFLFYCSSRTLTNMAETSVTACGLFFYPWKSEKHGGLACSYLWFAGVSTLIRPTAVVLWLPLYLYHLWRERDLFCVIKNTFIAGCVILATLMSCDKYFYGDWVFTPYNFFLFNWRNDIGAFYGQHNFLWYFTTGLPVVLGIHFIPFLMGLSIPYLRRQYFLVFWVIFLFRCVILATLMSCDKYFYGDWVFTPYNFFLFNWRNDIGAFYGQHNFLWYFTTGLPVVLGIHFIPFLMGLSIPYLRRQYFLVFWVIFLFSFLSHKEFRFLLPILPLALIICSAVMNEISSNKMTIFKWKINKQDSKVLFLMPCHSTPYYSYIHQNISMKFLTCQPNLNKIDNYTDEADSFFENPKLWLAQNYEQNSVQCMPSHIVIFDTLYIHVKDFLEQYGYDLCYKTFHSHFPDTRTGYYVLIYCKYS

Nearest PDB structures (foldseek):
  5ezm-assembly1_A  TM=3.195E-01  e=1.338E-05  Cupriavidus metallidurans CH34
  5f15-assembly1_A  TM=3.554E-01  e=5.164E-05  Cupriavidus metallidurans CH34
  8p6a-assembly1_A  TM=1.554E-01  e=5.900E+00  Homo sapiens
  9ayb-assembly1_A  TM=1.435E-01  e=7.286E+00  Homo sapiens
  5ezm-assembly1_A  TM=3.198E-01  e=8.291E-06  Cupriavidus metallidurans CH34

pLDDT: mean 78.95, std 20.22, range [24.92, 98.0]

Solvent-accessible surface area (backbone atoms only — not comparable to full-atom values): 57829 Å² total; per-residue (Å²): 123,72,77,58,88,56,46,61,60,46,44,55,70,72,37,47,43,50,43,52,54,34,52,48,30,59,76,67,59,74,76,88,88,58,50,51,38,35,59,66,19,43,22,42,15,36,24,71,62,72,72,54,68,63,76,54,69,52,62,76,67,40,39,57,62,49,66,63,22,47,59,45,22,54,51,40,67,74,46,68,81,43,49,66,45,54,56,47,48,49,26,52,51,32,11,50,47,33,31,51,13,48,51,28,39,24,50,34,30,24,71,74,66,30,63,69,21,14,51,40,23,48,53,44,61,73,63,30,64,49,56,51,66,39,33,26,42,46,33,63,48,46,53,26,22,17,37,39,28,43,16,61,45,44,41,72,82,66,79,65,79,60,84,67,84,60,57,63,18,48,51,27,50,45,51,18,26,61,60,36,60,71,45,46,63,62,46,46,62,55,50,52,50,50,54,70,70,44,84,59,48,65,59,54,52,50,51,46,50,52,42,48,50,54,49,49,50,52,49,32,51,52,30,20,69,73,69,70,43,88,50,62,22,64,58,39,33,51,51,49,44,69,72,58,49,54,40,52,77,78,37,71,51,62,49,57,38,50,72,72,45,35,52,43,60,57,41,45,76,51,38,53,40,42,55,46,40,34,41,46,71,70,35,78,83,51,39,70,52,46,57,52,43,53,57,46,45,54,48,44,49,52,45,49,51,21,46,49,31,20,68,75,69,69,43,83,36,51,49,69,53,46,46,43,44,44,43,65,70,42,66,48,65,68,64,70,64,69,71,58,73,55,46,48,62,68,49,43,42,44,60,72,45,37,86,55,46,59,58,46,65,63,24,43,39,45,71,87,49,41,67,56,51,47,50,48,50,49,41,51,58,60,54,29,71,40,42,45,73,62,67,64,77,50,43,58,43,42,62,52,49,42,39,47,22,12,46,35,52,36,58,68,57,59,57,41,63,44,69,64,66,56,74,77,82,52,78,83,39,26,37,35,37,65,41,56,55,64,76,58,76,59,47,39,51,62,65,58,92,50,53,72,46,68,29,47,68,62,72,73,81,80,70,54,80,88,67,68,32,56,33,57,51,30,72,74,39,49,57,60,44,47,41,65,68,48,63,72,36,69,79,87,70,64,59,39,30,40,35,32,28,56,67,52,42,82,63,42,44,67,62,34,59,75,72,54,42,40,84,72,46,75,33,37,56,36,97,76,49,55,94,78,38,22,49,28,39,36,31,28,32,43,80,126,122,72,76,58,88,56,48,61,62,47,43,55,69,71,37,46,43,51,44,51,53,34,52,48,28,60,75,67,60,72,76,86,87,59,48,52,37,34,57,67,20,42,23,44,16,36,25,72,60,73,73,56,66,63,77,54,69,53,61,77,66,41,38,58,64,46,67,62,24,47,58,45,23,54,50,40,66,74,45,69,80,43,49,66,45,54,56,46,48,50,27,51,52,31,12,51,47,31,33,50,12,51,52,26,38,26,50,32,30,24,70,74,65,31,62,68,21,14,51,39,24,48,52,45,62,72,64,32,64,51,56,52,68,39,34,25,42,47,32,62,48,45,53,26,21,18,36,39,29,42,16,60,44,43,40,68,81,64,80,65,79,62,84,65,82,61,55,61,18,49,52,27,50,46,49,18,27,61,61,36,60,72,47,47,64,63,45,46,62,54,52,52,52,48,54,69,70,43,86,59,48,65,58,53,50,51,51,48,50,50,44,47,50,53,48,48,50,50,49,32,51,52,29,21,70,74,70,70,43,88,50,61,24,65,58,40,34,52,52,48,44,68,73,58,50,54,41,52,77,78,39,72,52,56,42,55,40,51,72,71,46,35,50,44,59,56,41,46,77,52,38,54,41,42,55,46,40,34,41,47,71,71,32,78,81,50,40,68,53,46,55,52,43,51,55,45,45,53,49,44,49,52,44,47,51,22,47,50,32,20,69,75,69,68,44,83,38,53,52,70,55,46,49,42,46,44,41,66,71,45,66,47,63,69,64,71,63,64,70,59,57,53,46,49,62,68,49,44,41,43,59,72,48,35,88,54,46,60,57,44,64,65,26,43,40,44,72,87,48,41,68,55,51,47,51,47,50,49,42,51,58,59,55,29,71,41,43,45,75,62,66,62,76,49,44,60,44,43,61,52,50,41,40,47,22,13,48,34,51,38,59,69,58,58,54,42,64,45,69,66,67,55,75,79,82,54,77,83,39,28,37,34,37,64,41,56,54,66,75,59,74,59,47,39,53,61,64,58,92,48,52,72,47,67,29,46,67,63,73,74,82,77,72,53,82,88,68,69,34,55,33,57,50,30,73,74,37,48,57,60,45,48,39,65,68,47,64,72,36,69,79,85,70,62,60,38,30,40,36,31,27,56,67,52,43,82,64,43,45,66,61,34,58,74,70,54,42,41,84,72,45,75,32,35,56,37,96,76,49,55,94,78,40,22,50,29,39,35,31,28,31,43,82,126

Radius of gyration: 33.44 Å; Cα contacts (8 Å, |Δi|>4): 1486; chains: 2; bounding box: 82×98×77 Å